Protein AF-0000000072286051 (afdb_homodimer)

pLDDT: mean 78.51, std 32.75, range [14.85, 98.94]

InterPro domains:
  IPR008397 Alginate lyase domain [PF05426] (47-313)
  IPR008929 Chondroitin AC/alginate lyase [G3DSA:1.50.10.100] (29-354)
  IPR008929 Chondroitin AC/alginate lyase [SSF48230] (30-370)

Solvent-accessible surface area (backbone atoms only — not comparable to full-atom values): 57681 Å² total; per-residue (Å²): 140,83,82,79,79,79,77,78,75,76,77,75,75,75,76,73,75,73,71,74,70,69,73,70,83,73,71,53,82,46,21,40,88,53,38,62,69,41,47,55,51,41,46,56,36,46,76,67,61,32,78,47,33,37,61,32,46,53,52,50,60,67,40,71,48,32,40,58,82,52,75,65,57,60,47,46,62,40,22,75,59,66,49,95,95,38,73,49,44,39,63,39,54,42,51,41,30,34,17,22,31,42,13,16,50,46,18,70,62,70,64,45,60,60,22,37,52,32,20,39,51,34,48,29,42,33,21,72,38,42,67,46,60,47,94,52,75,62,38,46,46,48,32,6,33,47,34,27,42,42,39,48,18,48,39,57,36,49,82,39,62,72,29,50,71,48,31,44,59,41,28,50,55,29,38,49,70,35,34,48,46,46,30,51,40,52,75,66,43,66,46,80,79,28,81,44,58,40,62,55,61,33,48,52,43,32,23,18,35,31,17,41,28,39,46,11,53,71,66,67,31,64,68,42,30,50,48,28,54,48,34,37,65,55,33,62,27,23,35,5,46,51,45,29,37,53,34,44,42,53,39,74,95,75,56,49,78,27,16,41,47,59,45,36,38,73,21,31,49,63,36,51,46,34,53,35,34,51,48,50,41,25,39,27,33,33,49,61,63,39,64,55,54,62,40,54,69,21,42,62,54,26,22,43,36,40,52,27,36,39,42,70,77,40,84,68,80,59,77,66,46,55,62,86,81,56,76,31,73,50,67,34,67,47,51,57,56,60,76,72,57,41,35,42,44,52,29,35,47,40,46,51,47,66,58,44,94,46,68,36,35,44,54,39,25,54,52,44,22,54,73,57,72,64,30,30,47,28,33,76,65,80,54,79,62,70,83,42,45,56,52,62,46,30,23,30,43,61,34,58,69,55,83,87,44,33,64,64,68,55,54,54,61,71,75,72,75,71,72,69,70,74,68,69,72,68,74,72,76,70,76,67,78,70,80,70,82,78,78,82,70,81,73,87,80,82,88,76,85,78,82,83,83,90,78,86,70,83,79,78,80,72,80,86,88,88,75,88,72,79,77,77,72,74,77,68,77,63,78,71,77,75,76,78,69,79,74,80,78,82,78,80,82,78,78,81,86,73,91,71,90,85,92,85,90,93,75,90,91,89,92,137,134,83,81,80,79,78,79,78,77,77,77,75,75,76,76,73,75,73,73,74,68,69,74,71,83,72,72,50,80,45,21,40,86,52,39,62,68,40,46,54,51,39,46,55,36,47,76,67,62,32,78,45,34,35,60,33,46,52,51,52,60,66,40,71,48,35,39,57,82,54,74,65,58,62,45,46,61,39,22,74,60,64,48,94,97,38,76,50,45,39,62,40,55,41,50,41,31,35,18,21,31,42,13,14,50,45,19,71,62,70,63,46,59,57,21,36,52,32,21,39,51,35,50,30,42,35,20,72,40,42,65,47,60,46,94,53,76,63,38,46,47,50,33,6,33,48,33,26,41,41,39,49,19,47,39,56,36,49,81,40,60,75,30,49,73,48,31,46,58,42,26,49,54,30,38,48,72,36,34,48,47,47,31,52,40,53,76,66,44,66,44,80,79,28,81,43,58,40,63,55,61,33,48,50,44,32,23,19,36,31,18,41,27,37,46,11,54,73,66,66,31,64,68,41,32,48,48,29,54,48,34,38,65,55,34,64,28,22,34,6,48,48,45,28,37,53,33,43,44,53,39,73,97,75,57,49,76,28,16,41,47,60,43,36,40,73,20,31,50,63,37,49,46,35,54,35,34,50,48,52,41,25,39,28,34,34,50,61,62,39,64,54,55,62,40,54,69,21,43,63,52,26,22,42,36,39,52,26,36,41,41,69,76,41,85,67,80,59,77,66,45,56,62,87,80,56,76,33,73,49,68,33,68,48,52,56,56,61,73,72,58,42,35,42,44,54,30,35,46,40,46,52,48,67,56,43,95,45,68,36,35,44,52,40,25,53,50,44,20,54,73,56,71,65,31,29,48,28,34,76,66,80,54,79,63,70,83,42,44,56,54,61,48,30,23,30,44,62,34,58,68,55,82,89,43,33,64,65,68,52,55,52,62,69,73,72,73,69,72,68,68,73,68,70,73,70,74,72,76,72,78,67,78,68,80,66,80,75,74,80,68,83,76,83,86,82,85,74,80,73,80,73,86,74,86,73,88,74,88,68,84,75,82,79,87,87,78,85,77,82,78,78,73,74,77,70,79,65,78,70,74,74,75,73,73,79,72,81,80,82,81,76,81,80,76,82,86,73,86,82,78,85,89,91,87,86,89,78,85,79,90,130

Sequence (1024 aa):
MSQLIRIKMARTLLFQLFLFVNSTFAFVHPGLLVSETDITRIKSKLTQKLDPWQSSWDKLTSISYGQSNYTNNAVARVYRDAATDITANAELLWHDAAAAFALGLRWKIEGDAQYAEAAAAILTAWGEKLEDFDDVDDQYLTTGLQGHELVNAAELIRDYAPFAESGLTTFNAMFERTFLAKNLYFLNHSAGSEHNVKHFFANWELCNMASVMAFGVLTDNSTLFDYAVNYFKTGSGNGGINNCISNLVNEPETGKIMGQPQEAGRDQGHTGLDFQMLGVLAQQAWNQGEDLYGYNNSKILLGAEYYARYNLNNDVPFEPYTNGIVSYTTVSDDSRGAYRPTWELLYAHYGQIKGVDAPWTKEYMNYTVTTMGGFEGGAGSWGEGSGHYDGLGWGSLLYHLDPEDIATAGNNSLSTSNSTSSFTSTTIASMSTSTSVPSSTAVVAASSSITSKEAIATTLSVASSASTLQTVVIPTTSVIESASPSLTSAAVVSTPTATEDEEEDDECFEMEMSQLIRIKMARTLLFQLFLFVNSTFAFVHPGLLVSETDITRIKSKLTQKLDPWQSSWDKLTSISYGQSNYTNNAVARVYRDAATDITANAELLWHDAAAAFALGLRWKIEGDAQYAEAAAAILTAWGEKLEDFDDVDDQYLTTGLQGHELVNAAELIRDYAPFAESGLTTFNAMFERTFLAKNLYFLNHSAGSEHNVKHFFANWELCNMASVMAFGVLTDNSTLFDYAVNYFKTGSGNGGINNCISNLVNEPETGKIMGQPQEAGRDQGHTGLDFQMLGVLAQQAWNQGEDLYGYNNSKILLGAEYYARYNLNNDVPFEPYTNGIVSYTTVSDDSRGAYRPTWELLYAHYGQIKGVDAPWTKEYMNYTVTTMGGFEGGAGSWGEGSGHYDGLGWGSLLYHLDPEDIATAGNNSLSTSNSTSSFTSTTIASMSTSTSVPSSTAVVAASSSITSKEAIATTLSVASSASTLQTVVIPTTSVIESASPSLTSAAVVSTPTATEDEEEDDECFEME

Nearest PDB structures (foldseek):
  6jpn-assembly1_A  TM=7.199E-01  e=3.280E-05  Defluviitalea phaphyphila
  6jph-assembly1_A  TM=6.864E-01  e=2.244E-05  Defluviitalea phaphyphila
  8khv-assembly1_A  TM=7.533E-01  e=1.603E-03  Spirosoma fluviale
  8khw-assembly1_A  TM=6.460E-01  e=3.113E-03  Bacteroides intestinalis
  3a0o-assembly1_A  TM=5.935E-01  e=3.946E-03  Agrobacterium fabrum str. C58

Secondary structure (DSSP, 8-state):
-------------------------PPPSSBSS-BHHHHHHHHHHHHTT-TTHHHHHHHHHHSGGG-TT------SEE-SS-BTTB---HHHHHHHHHHHHHHHHHHHHH--HHHHHHHHHHHHHHHHH--EE-SSTHHHHHHHHHHHHHHHHHHHTTT-HHIIIIIHHHHHHHHIIIIIHHHHHHHTT-SGGGGSTT-S-HHHHHHHHHHHHHHHHHTT-HHHHHHHHHHHHH-SSTTSHHHHEEEEEEPTTT--EEEEETTTTT-HHHHHHHHHHHHHHHHHHHTTT--TTTHHHHHHHHHHHHHHHHHTT-------EE-SS-EESS---TTTT---TTHHHHHIIIIIIS----HHHHHHHHHHHHHTTSS--BTTSS--SGGGGSS-B-HHHHT---GGGHHHHH------------------------------------------------------------------------------------------------------/-------------------------PPPSSBSS-BHHHHHHHHHHHHTT-TTHHHHHHHHHHSGGG-TT------SEE-SS-BTTB---HHHHHHHHHHHHHHHHHHHHH--HHHHHHHHHHHHHHHHH--EE-SSTHHHHHHHHHHHHHHHHHHHTTT-HHIIIIIHHHHHHHHIIIIIHHHHHHHTT-SGGGGSTT-S-HHHHHHHHHHHHHHHHHTT-HHHHHHHHHHHHH-SSTTSHHHHEEEEEEPTTT--EEEEETTTTT-HHHHHHHHHHHHHHHHHHHTTT--TTTHHHHHHHHHHHHHHHHHTT-------EE-SS-EESS---TTTT---TTHHHHHIIIIIIS----HHHHHHHHHHHHHTTSS--BTTSS--SGGGGSS-B-HHHHT---GGGHHHHH------------------------------------------------------------------------------------------------------

Structure (mmCIF, N/CA/C/O backbone):
data_AF-0000000072286051-model_v1
#
loop_
_entity.id
_entity.type
_entity.pdbx_description
1 polymer 'Alginate lyase domain-containing protein'
#
loop_
_atom_site.group_PDB
_atom_site.id
_atom_site.type_symbol
_atom_site.label_atom_id
_atom_site.label_alt_id
_atom_site.label_comp_id
_atom_site.label_asym_id
_atom_site.label_entity_id
_atom_site.label_seq_id
_atom_site.pdbx_PDB_ins_code
_atom_site.Cartn_x
_atom_site.Cartn_y
_atom_site.Cartn_z
_atom_site.occupancy
_atom_site.B_iso_or_equiv
_atom_site.auth_seq_id
_atom_site.auth_comp_id
_atom_site.auth_asym_id
_atom_site.auth_atom_id
_atom_site.pdbx_PDB_model_num
ATOM 1 N N . MET A 1 1 ? 83 10.578 1.457 1 25.84 1 MET A N 1
ATOM 2 C CA . MET A 1 1 ? 82.5 10.406 0.08 1 25.84 1 MET A CA 1
ATOM 3 C C . MET A 1 1 ? 81.5 9.297 -0.014 1 25.84 1 MET A C 1
ATOM 5 O O . MET A 1 1 ? 81.75 8.219 -0.532 1 25.84 1 MET A O 1
ATOM 9 N N . SER A 1 2 ? 80.625 9.141 1.033 1 29.36 2 SER A N 1
ATOM 10 C CA . SER A 1 2 ? 79.562 8.148 1.364 1 29.36 2 SER A CA 1
ATOM 11 C C . SER A 1 2 ? 78.438 8.211 0.38 1 29.36 2 SER A C 1
ATOM 13 O O . SER A 1 2 ? 77.812 9.273 0.148 1 29.36 2 SER A O 1
ATOM 15 N N . GLN A 1 3 ? 78.438 7.305 -0.641 1 28.5 3 GLN A N 1
ATOM 16 C CA . GLN A 1 3 ? 77.562 7.086 -1.814 1 28.5 3 GLN A CA 1
ATOM 17 C C . GLN A 1 3 ? 76.125 6.758 -1.41 1 28.5 3 GLN A C 1
ATOM 19 O O . GLN A 1 3 ? 75.875 5.758 -0.732 1 28.5 3 GLN A O 1
ATOM 24 N N . LEU A 1 4 ? 75.25 7.723 -1.195 1 28.91 4 LEU A N 1
ATOM 25 C CA . LEU A 1 4 ? 73.875 7.715 -0.861 1 28.91 4 LEU A CA 1
ATOM 26 C C . LEU A 1 4 ? 73.062 7.008 -1.943 1 28.91 4 LEU A C 1
ATOM 28 O O . LEU A 1 4 ? 73 7.469 -3.086 1 28.91 4 LEU A O 1
ATOM 32 N N . ILE A 1 5 ? 73 5.656 -1.946 1 25.2 5 ILE A N 1
ATOM 33 C CA . ILE A 1 5 ? 72.312 4.848 -2.916 1 25.2 5 ILE A CA 1
ATOM 34 C C . ILE A 1 5 ? 70.812 5.109 -2.781 1 25.2 5 ILE A C 1
ATOM 36 O O . ILE A 1 5 ? 70.188 4.941 -1.703 1 25.2 5 ILE A O 1
ATOM 40 N N . ARG A 1 6 ? 70.188 6.027 -3.562 1 28.42 6 ARG A N 1
ATOM 41 C CA . ARG A 1 6 ? 68.812 6.379 -3.742 1 28.42 6 ARG A CA 1
ATOM 42 C C . ARG A 1 6 ? 68 5.168 -4.172 1 28.42 6 ARG A C 1
ATOM 44 O O . ARG A 1 6 ? 68.188 4.605 -5.246 1 28.42 6 ARG A O 1
ATOM 51 N N . ILE A 1 7 ? 67.562 4.316 -3.229 1 25.45 7 ILE A N 1
ATOM 52 C CA . ILE A 1 7 ? 66.812 3.131 -3.516 1 25.45 7 ILE A CA 1
ATOM 53 C C . ILE A 1 7 ? 65.438 3.549 -4.09 1 25.45 7 ILE A C 1
ATOM 55 O O . ILE A 1 7 ? 64.688 4.32 -3.469 1 25.45 7 ILE A O 1
ATOM 59 N N . LYS A 1 8 ? 65.312 3.598 -5.449 1 29.3 8 LYS A N 1
ATOM 60 C CA . LYS A 1 8 ? 64.062 3.777 -6.25 1 29.3 8 LYS A CA 1
ATOM 61 C C . LYS A 1 8 ? 63.031 2.756 -5.871 1 29.3 8 LYS A C 1
ATOM 63 O O . LYS A 1 8 ? 63.219 1.552 -6.059 1 29.3 8 LYS A O 1
ATOM 68 N N . MET A 1 9 ? 62.344 2.961 -4.762 1 26.11 9 MET A N 1
ATOM 69 C CA . MET A 1 9 ? 61.25 2.066 -4.418 1 26.11 9 MET A CA 1
ATOM 70 C C . MET A 1 9 ? 60.156 2.076 -5.508 1 26.11 9 MET A C 1
ATOM 72 O O . MET A 1 9 ? 59.656 3.137 -5.879 1 26.11 9 MET A O 1
ATOM 76 N N . ALA A 1 10 ? 60.312 1.253 -6.555 1 30.69 10 ALA A N 1
ATOM 77 C CA . ALA A 1 10 ? 59.281 1.012 -7.578 1 30.69 10 ALA A CA 1
ATOM 78 C C . ALA A 1 10 ? 57.938 0.669 -6.945 1 30.69 10 ALA A C 1
ATOM 80 O O . ALA A 1 10 ? 57.844 -0.286 -6.172 1 30.69 10 ALA A O 1
ATOM 81 N N . ARG A 1 11 ? 57.125 1.676 -6.652 1 28.94 11 ARG A N 1
ATOM 82 C CA . ARG A 1 11 ? 55.719 1.468 -6.246 1 28.94 11 ARG A CA 1
ATOM 83 C C . ARG A 1 11 ? 54.969 0.626 -7.273 1 28.94 11 ARG A C 1
ATOM 85 O O . ARG A 1 11 ? 54.875 1.015 -8.438 1 28.94 11 ARG A O 1
ATOM 92 N N . THR A 1 12 ? 55.125 -0.718 -7.215 1 31.31 12 THR A N 1
ATOM 93 C CA . THR A 1 12 ? 54.281 -1.605 -8.008 1 31.31 12 THR A CA 1
ATOM 94 C C . THR A 1 12 ? 52.812 -1.279 -7.809 1 31.31 12 THR A C 1
ATOM 96 O O . THR A 1 12 ? 52.312 -1.352 -6.691 1 31.31 12 THR A O 1
ATOM 99 N N . LEU A 1 13 ? 52.312 -0.365 -8.594 1 34 13 LEU A N 1
ATOM 100 C CA . LEU A 1 13 ? 50.875 -0.163 -8.656 1 34 13 LEU A CA 1
ATOM 101 C C . LEU A 1 13 ? 50.156 -1.464 -9.008 1 34 13 LEU A C 1
ATOM 103 O O . LEU A 1 13 ? 50.344 -2.014 -10.094 1 34 13 LEU A O 1
ATOM 107 N N . LEU A 1 14 ? 49.906 -2.264 -8.008 1 33.84 14 LEU A N 1
ATOM 108 C CA . LEU A 1 14 ? 49.031 -3.412 -8.211 1 33.84 14 LEU A CA 1
ATOM 109 C C . LEU A 1 14 ? 47.688 -2.971 -8.734 1 33.84 14 LEU A C 1
ATOM 111 O O . LEU A 1 14 ? 46.938 -2.244 -8.055 1 33.84 14 LEU A O 1
ATOM 115 N N . PHE A 1 15 ? 47.594 -2.768 -10.008 1 36.75 15 PHE A N 1
ATOM 116 C CA . PHE A 1 15 ? 46.281 -2.639 -10.602 1 36.75 15 PHE A CA 1
ATOM 117 C C . PHE A 1 15 ? 45.406 -3.842 -10.258 1 36.75 15 PHE A C 1
ATOM 119 O O . PHE A 1 15 ? 45.656 -4.957 -10.719 1 36.75 15 PHE A O 1
ATOM 126 N N . GLN A 1 16 ? 44.781 -3.795 -9.125 1 33.91 16 GLN A N 1
ATOM 127 C CA . GLN A 1 16 ? 43.719 -4.781 -8.883 1 33.91 16 GLN A CA 1
ATOM 128 C C . GLN A 1 16 ? 42.625 -4.684 -9.938 1 33.91 16 GLN A C 1
ATOM 130 O O . GLN A 1 16 ? 41.938 -3.662 -10.031 1 33.91 16 GLN A O 1
ATOM 135 N N . LEU A 1 17 ? 42.812 -5.34 -10.984 1 34.69 17 LEU A N 1
ATOM 136 C CA . LEU A 1 17 ? 41.688 -5.566 -11.883 1 34.69 17 LEU A CA 1
ATOM 137 C C . LEU A 1 17 ? 40.438 -6.004 -11.102 1 34.69 17 LEU A C 1
ATOM 139 O O . LEU A 1 17 ? 40.438 -7.082 -10.5 1 34.69 17 LEU A O 1
ATOM 143 N N . PHE A 1 18 ? 39.656 -5.059 -10.68 1 36.88 18 PHE A N 1
ATOM 144 C CA . PHE A 1 18 ? 38.312 -5.422 -10.25 1 36.88 18 PHE A CA 1
ATOM 145 C C . PHE A 1 18 ? 37.594 -6.199 -11.336 1 36.88 18 PHE A C 1
ATOM 147 O O . PHE A 1 18 ? 37.281 -5.648 -12.391 1 36.88 18 PHE A O 1
ATOM 154 N N . LEU A 1 19 ? 37.875 -7.387 -11.438 1 34.62 19 LEU A N 1
ATOM 155 C CA . LEU A 1 19 ? 36.938 -8.227 -12.164 1 34.62 19 LEU A CA 1
ATOM 156 C C . LEU A 1 19 ? 35.5 -7.926 -11.742 1 34.62 19 LEU A C 1
ATOM 158 O O . LEU A 1 19 ? 35.094 -8.188 -10.602 1 34.62 19 LEU A O 1
ATOM 162 N N . PHE A 1 20 ? 34.906 -6.898 -12.328 1 37.69 20 PHE A N 1
ATOM 163 C CA . PHE A 1 20 ? 33.438 -6.895 -12.289 1 37.69 20 PHE A CA 1
ATOM 164 C C . PHE A 1 20 ? 32.906 -8.281 -12.586 1 37.69 20 PHE A C 1
ATOM 166 O O . PHE A 1 20 ? 32.906 -8.734 -13.734 1 37.69 20 PHE A O 1
ATOM 173 N N . VAL A 1 21 ? 33.031 -9.094 -11.648 1 35.81 21 VAL A N 1
ATOM 174 C CA . VAL A 1 21 ? 32.188 -10.273 -11.789 1 35.81 21 VAL A CA 1
ATOM 175 C C . VAL A 1 21 ? 30.75 -9.844 -12.094 1 35.81 21 VAL A C 1
ATOM 177 O O . VAL A 1 21 ? 30.078 -9.25 -11.242 1 35.81 21 VAL A O 1
ATOM 180 N N . ASN A 1 22 ? 30.516 -9.305 -13.25 1 36.91 22 ASN A N 1
ATOM 181 C CA . ASN A 1 22 ? 29.125 -9.383 -13.664 1 36.91 22 ASN A CA 1
ATOM 182 C C . ASN A 1 22 ? 28.469 -10.688 -13.203 1 36.91 22 ASN A C 1
ATOM 184 O O . ASN A 1 22 ? 28.719 -11.75 -13.773 1 36.91 22 ASN A O 1
ATOM 188 N N . SER A 1 23 ? 28.312 -10.914 -11.977 1 41.03 23 SER A N 1
ATOM 189 C CA . SER A 1 23 ? 27.516 -12.062 -11.578 1 41.03 23 SER A CA 1
ATOM 190 C C . SER A 1 23 ? 26.328 -12.25 -12.5 1 41.03 23 SER A C 1
ATOM 192 O O . SER A 1 23 ? 25.359 -11.484 -12.445 1 41.03 23 SER A O 1
ATOM 194 N N . THR A 1 24 ? 26.516 -12.5 -13.727 1 48.5 24 THR A N 1
ATOM 195 C CA . THR A 1 24 ? 25.438 -12.914 -14.609 1 48.5 24 THR A CA 1
ATOM 196 C C . THR A 1 24 ? 24.484 -13.859 -13.891 1 48.5 24 THR A C 1
ATOM 198 O O . THR A 1 24 ? 24.875 -14.953 -13.484 1 48.5 24 THR A O 1
ATOM 201 N N . PHE A 1 25 ? 23.531 -13.367 -13.273 1 60.41 25 PHE A N 1
ATOM 202 C CA . PHE A 1 25 ? 22.453 -14.164 -12.695 1 60.41 25 PHE A CA 1
ATOM 203 C C . PHE A 1 25 ? 21.891 -15.141 -13.727 1 60.41 25 PHE A C 1
ATOM 205 O O . PHE A 1 25 ? 21.406 -14.727 -14.781 1 60.41 25 PHE A O 1
ATOM 212 N N . ALA A 1 26 ? 22.359 -16.406 -13.766 1 85.31 26 ALA A N 1
ATOM 213 C CA . ALA A 1 26 ? 21.781 -17.406 -14.656 1 85.31 26 ALA A CA 1
ATOM 214 C C . ALA A 1 26 ? 20.562 -18.047 -14.023 1 85.31 26 ALA A C 1
ATOM 216 O O . ALA A 1 26 ? 20.594 -18.484 -12.867 1 85.31 26 ALA A O 1
ATOM 217 N N . PHE A 1 27 ? 19.406 -18.016 -14.758 1 95.94 27 PHE A N 1
ATOM 218 C CA . PHE A 1 27 ? 18.172 -18.641 -14.289 1 95.94 27 PHE A CA 1
ATOM 219 C C . PHE A 1 27 ? 18.328 -20.156 -14.18 1 95.94 27 PHE A C 1
ATOM 221 O O . PHE A 1 27 ? 19.078 -20.766 -14.945 1 95.94 27 PHE A O 1
ATOM 228 N N . VAL A 1 28 ? 17.703 -20.688 -13.188 1 96.25 28 VAL A N 1
ATOM 229 C CA . VAL A 1 28 ? 17.656 -22.141 -12.969 1 96.25 28 VAL A CA 1
ATOM 230 C C . VAL A 1 28 ? 16.516 -22.75 -13.773 1 96.25 28 VAL A C 1
ATOM 232 O O . VAL A 1 28 ? 15.406 -22.203 -13.805 1 96.25 28 VAL A O 1
ATOM 235 N N . HIS A 1 29 ? 16.844 -23.875 -14.461 1 97.06 29 HIS A N 1
ATOM 236 C CA . HIS A 1 29 ? 15.836 -24.594 -15.242 1 97.06 29 HIS A CA 1
ATOM 237 C C . HIS A 1 29 ? 15.852 -26.078 -14.938 1 97.06 29 HIS A C 1
ATOM 239 O O . HIS A 1 29 ? 16.922 -26.703 -14.898 1 97.06 29 HIS A O 1
ATOM 245 N N . PRO A 1 30 ? 14.727 -26.781 -14.852 1 97.31 30 PRO A N 1
ATOM 246 C CA . PRO A 1 30 ? 13.461 -26.094 -14.586 1 97.31 30 PRO A CA 1
ATOM 247 C C . PRO A 1 30 ? 13.461 -25.328 -13.273 1 97.31 30 PRO A C 1
ATOM 249 O O . PRO A 1 30 ? 14.102 -25.75 -12.305 1 97.31 30 PRO A O 1
ATOM 252 N N . GLY A 1 31 ? 12.805 -24.188 -13.203 1 97.69 31 GLY A N 1
ATOM 253 C CA . GLY A 1 31 ? 12.906 -23.375 -12 1 97.69 31 GLY A CA 1
ATOM 254 C C . GLY A 1 31 ? 11.734 -22.422 -11.828 1 97.69 31 GLY A C 1
ATOM 255 O O . GLY A 1 31 ? 11.898 -21.312 -11.305 1 97.69 31 GLY A O 1
ATOM 256 N N . LEU A 1 32 ? 10.547 -22.766 -12.344 1 98.56 32 LEU A N 1
ATOM 257 C CA . LEU A 1 32 ? 9.336 -22 -12.086 1 98.56 32 LEU A CA 1
ATOM 258 C C . LEU A 1 32 ? 8.531 -22.609 -10.945 1 98.56 32 LEU A C 1
ATOM 260 O O . LEU A 1 32 ? 9.016 -22.672 -9.812 1 98.56 32 LEU A O 1
ATOM 264 N N . LEU A 1 33 ? 7.371 -23.188 -11.148 1 98.81 33 LEU A N 1
ATOM 265 C CA . LEU A 1 33 ? 6.602 -23.812 -10.07 1 98.81 33 LEU A CA 1
ATOM 266 C C . LEU A 1 33 ? 7.242 -25.109 -9.617 1 98.81 33 LEU A C 1
ATOM 268 O O . LEU A 1 33 ? 7.066 -25.531 -8.469 1 98.81 33 LEU A O 1
ATOM 272 N N . VAL A 1 34 ? 8.016 -25.703 -10.523 1 98.56 34 VAL A N 1
ATOM 273 C CA . VAL A 1 34 ? 8.617 -27 -10.273 1 98.56 34 VAL A CA 1
ATOM 274 C C . VAL A 1 34 ? 10.133 -26.922 -10.453 1 98.56 34 VAL A C 1
ATOM 276 O O . VAL A 1 34 ? 10.609 -26.359 -11.445 1 98.56 34 VAL A O 1
ATOM 279 N N . SER A 1 35 ? 10.852 -27.406 -9.539 1 97.31 35 SER A N 1
ATOM 280 C CA . SER A 1 35 ? 12.312 -27.469 -9.609 1 97.31 35 SER A CA 1
ATOM 281 C C . SER A 1 35 ? 12.797 -28.906 -9.734 1 97.31 35 SER A C 1
ATOM 283 O O . SER A 1 35 ? 12.016 -29.844 -9.562 1 97.31 35 SER A O 1
ATOM 285 N N . GLU A 1 36 ? 14.109 -29.062 -10.016 1 96.69 36 GLU A N 1
ATOM 286 C CA . GLU A 1 36 ? 14.703 -30.391 -10.055 1 96.69 36 GLU A CA 1
ATOM 287 C C . GLU A 1 36 ? 14.648 -31.062 -8.688 1 96.69 36 GLU A C 1
ATOM 289 O O . GLU A 1 36 ? 14.508 -32.281 -8.594 1 96.69 36 GLU A O 1
ATOM 294 N N . THR A 1 37 ? 14.711 -30.25 -7.648 1 96.25 37 THR A N 1
ATOM 295 C CA . THR A 1 37 ? 14.602 -30.766 -6.289 1 96.25 37 THR A CA 1
ATOM 296 C C . THR A 1 37 ? 13.227 -31.391 -6.062 1 96.25 37 THR A C 1
ATOM 298 O O . THR A 1 37 ? 13.117 -32.438 -5.43 1 96.25 37 THR A O 1
ATOM 301 N N . ASP A 1 38 ? 12.242 -30.812 -6.582 1 97.75 38 ASP A N 1
ATOM 302 C CA . ASP A 1 38 ? 10.891 -31.359 -6.484 1 97.75 38 ASP A CA 1
ATOM 303 C C . ASP A 1 38 ? 10.766 -32.688 -7.23 1 97.75 38 ASP A C 1
ATOM 305 O O . ASP A 1 38 ? 10.195 -33.656 -6.711 1 97.75 38 ASP A O 1
ATOM 309 N N . ILE A 1 39 ? 11.289 -32.719 -8.43 1 98.38 39 ILE A N 1
ATOM 310 C CA . ILE A 1 39 ? 11.203 -33.906 -9.266 1 98.38 39 ILE A CA 1
ATOM 311 C C . ILE A 1 39 ? 11.914 -35.062 -8.586 1 98.38 39 ILE A C 1
ATOM 313 O O . ILE A 1 39 ? 11.398 -36.188 -8.555 1 98.38 39 ILE A O 1
ATOM 317 N N . THR A 1 40 ? 13.086 -34.75 -8.07 1 97.88 40 THR A N 1
ATOM 318 C CA . THR A 1 40 ? 13.859 -35.781 -7.379 1 97.88 40 THR A CA 1
ATOM 319 C C . THR A 1 40 ? 13.094 -36.312 -6.176 1 97.88 40 THR A C 1
ATOM 321 O O . THR A 1 40 ? 13.039 -37.531 -5.969 1 97.88 40 THR A O 1
ATOM 324 N N . ARG A 1 41 ? 12.484 -35.438 -5.406 1 98.12 41 ARG A N 1
ATOM 325 C CA . ARG A 1 41 ? 11.688 -35.844 -4.254 1 98.12 41 ARG A CA 1
ATOM 326 C C . ARG A 1 41 ? 10.5 -36.719 -4.68 1 98.12 41 ARG A C 1
ATOM 328 O O . ARG A 1 41 ? 10.258 -37.781 -4.102 1 98.12 41 ARG A O 1
ATOM 335 N N . ILE A 1 42 ? 9.805 -36.344 -5.691 1 98.62 42 ILE A N 1
ATOM 336 C CA . ILE A 1 42 ? 8.609 -37.031 -6.164 1 98.62 42 ILE A CA 1
ATOM 337 C C . ILE A 1 42 ? 8.977 -38.438 -6.613 1 98.62 42 ILE A C 1
ATOM 339 O O . ILE A 1 42 ? 8.305 -39.406 -6.25 1 98.62 42 ILE A O 1
ATOM 343 N N . LYS A 1 43 ? 10.055 -38.562 -7.398 1 98.56 43 LYS A N 1
ATOM 344 C CA . LYS A 1 43 ? 10.5 -39.875 -7.867 1 98.56 43 LYS A CA 1
ATOM 345 C C . LYS A 1 43 ? 10.797 -40.812 -6.699 1 98.56 43 LYS A C 1
ATOM 347 O O . LYS A 1 43 ? 10.414 -42 -6.719 1 98.56 43 LYS A O 1
ATOM 352 N N . SER A 1 44 ? 11.5 -40.25 -5.738 1 98.31 44 SER A N 1
ATOM 353 C CA . SER A 1 44 ? 11.82 -41.031 -4.555 1 98.31 44 SER A CA 1
ATOM 354 C C . SER A 1 44 ? 10.555 -41.5 -3.834 1 98.31 44 SER A C 1
ATOM 356 O O . SER A 1 44 ? 10.445 -42.656 -3.445 1 98.31 44 SER A O 1
ATOM 358 N N . LYS A 1 45 ? 9.555 -40.625 -3.676 1 98.69 45 LYS A N 1
ATOM 359 C CA . LYS A 1 45 ? 8.32 -40.938 -2.955 1 98.69 45 LYS A CA 1
ATOM 360 C C . LYS A 1 45 ? 7.473 -41.938 -3.721 1 98.69 45 LYS A C 1
ATOM 362 O O . LYS A 1 45 ? 6.848 -42.812 -3.121 1 98.69 45 LYS A O 1
ATOM 367 N N . LEU A 1 46 ? 7.434 -41.844 -5 1 98.69 46 LEU A N 1
ATOM 368 C CA . LEU A 1 46 ? 6.652 -42.75 -5.82 1 98.69 46 LEU A CA 1
ATOM 369 C C . LEU A 1 46 ? 7.289 -44.156 -5.848 1 98.69 46 LEU A C 1
ATOM 371 O O . LEU A 1 46 ? 6.586 -45.156 -5.895 1 98.69 46 LEU A O 1
ATOM 375 N N . THR A 1 47 ? 8.664 -44.219 -5.902 1 98.38 47 THR A N 1
ATOM 376 C CA . THR A 1 47 ? 9.367 -45.469 -5.828 1 98.38 47 THR A CA 1
ATOM 377 C C . THR A 1 47 ? 8.984 -46.25 -4.555 1 98.38 47 THR A C 1
ATOM 379 O O . THR A 1 47 ? 8.867 -47.469 -4.566 1 98.38 47 THR A O 1
ATOM 382 N N . GLN A 1 48 ? 8.758 -45.438 -3.531 1 98 48 GLN A N 1
ATOM 383 C CA . GLN A 1 48 ? 8.414 -46.031 -2.238 1 98 48 GLN A CA 1
ATOM 384 C C . GLN A 1 48 ? 6.898 -46.156 -2.086 1 98 48 GLN A C 1
ATOM 386 O O . GLN A 1 48 ? 6.414 -46.625 -1.05 1 98 48 GLN A O 1
ATOM 391 N N . LYS A 1 49 ? 6.141 -45.719 -3.072 1 98.12 49 LYS A N 1
ATOM 392 C CA . LYS A 1 49 ? 4.684 -45.812 -3.104 1 98.12 49 LYS A CA 1
ATOM 393 C C . LYS A 1 49 ? 4.066 -45.094 -1.898 1 98.12 49 LYS A C 1
ATOM 395 O O . LYS A 1 49 ? 3.182 -45.656 -1.237 1 98.12 49 LYS A O 1
ATOM 400 N N . LEU A 1 50 ? 4.562 -43.969 -1.599 1 98.31 50 LEU A N 1
ATOM 401 C CA . LEU A 1 50 ? 4.117 -43.219 -0.42 1 98.31 50 LEU A CA 1
ATOM 402 C C . LEU A 1 50 ? 2.969 -42.281 -0.768 1 98.31 50 LEU A C 1
ATOM 404 O O . LEU A 1 50 ? 2.975 -41.656 -1.828 1 98.31 50 LEU A O 1
ATOM 408 N N . ASP A 1 51 ? 2.059 -42.188 0.132 1 97.75 51 ASP A N 1
ATOM 409 C CA . ASP A 1 51 ? 1.015 -41.188 0.052 1 97.75 51 ASP A CA 1
ATOM 410 C C . ASP A 1 51 ? 1.42 -39.906 0.803 1 97.75 51 ASP A C 1
ATOM 412 O O . ASP A 1 51 ? 2.123 -39.969 1.812 1 97.75 51 ASP A O 1
ATOM 416 N N . PRO A 1 52 ? 0.957 -38.719 0.351 1 98.12 52 PRO A N 1
ATOM 417 C CA . PRO A 1 52 ? -0.098 -38.531 -0.647 1 98.12 52 PRO A CA 1
ATOM 418 C C . PRO A 1 52 ? 0.444 -38.438 -2.072 1 98.12 52 PRO A C 1
ATOM 420 O O . PRO A 1 52 ? -0.319 -38.219 -3.018 1 98.12 52 PRO A O 1
ATOM 423 N N . TRP A 1 53 ? 1.724 -38.625 -2.305 1 98.62 53 TRP A N 1
ATOM 424 C CA . TRP A 1 53 ? 2.332 -38.531 -3.627 1 98.62 53 TRP A CA 1
ATOM 425 C C . TRP A 1 53 ? 1.721 -39.562 -4.582 1 98.62 53 TRP A C 1
ATOM 427 O O . TRP A 1 53 ? 1.351 -39.219 -5.707 1 98.62 53 TRP A O 1
ATOM 437 N N . GLN A 1 54 ? 1.577 -40.812 -4.094 1 98.62 54 GLN A N 1
ATOM 438 C CA . GLN A 1 54 ? 1.065 -41.875 -4.949 1 98.62 54 GLN A CA 1
ATOM 439 C C . GLN A 1 54 ? -0.373 -41.594 -5.375 1 98.62 54 GLN A C 1
ATOM 441 O O . GLN A 1 54 ? -0.718 -41.75 -6.551 1 98.62 54 GLN A O 1
ATOM 446 N N . SER A 1 55 ? -1.204 -41.188 -4.434 1 98.38 55 SER A N 1
ATOM 447 C CA . SER A 1 55 ? -2.604 -40.906 -4.754 1 98.38 55 SER A CA 1
ATOM 448 C C . SER A 1 55 ? -2.736 -39.75 -5.746 1 98.38 55 SER A C 1
ATOM 450 O O . SER A 1 55 ? -3.545 -39.844 -6.676 1 98.38 55 SER A O 1
ATOM 452 N N . SER A 1 56 ? -2.006 -38.719 -5.5 1 98.5 56 SER A N 1
ATOM 453 C CA . SER A 1 56 ? -2.016 -37.562 -6.402 1 98.5 56 SER A CA 1
ATOM 454 C C . SER A 1 56 ? -1.509 -37.938 -7.789 1 98.5 56 SER A C 1
ATOM 456 O O . SER A 1 56 ? -2.092 -37.562 -8.805 1 98.5 56 SER A O 1
ATOM 458 N N . TRP A 1 57 ? -0.452 -38.75 -7.828 1 98.69 57 TRP A N 1
ATOM 459 C CA . TRP A 1 57 ? 0.12 -39.219 -9.078 1 98.69 57 TRP A CA 1
ATOM 460 C C . TRP A 1 57 ? -0.872 -40.125 -9.828 1 98.69 57 TRP A C 1
ATOM 462 O O . TRP A 1 57 ? -1.042 -39.969 -11.039 1 98.69 57 TRP A O 1
ATOM 472 N N . ASP A 1 58 ? -1.48 -41 -9.109 1 98.62 58 ASP A N 1
ATOM 473 C CA . ASP A 1 58 ? -2.482 -41.875 -9.711 1 98.62 58 ASP A CA 1
ATOM 474 C C . ASP A 1 58 ? -3.605 -41.062 -10.352 1 98.62 58 ASP A C 1
ATOM 476 O O . ASP A 1 58 ? -4.07 -41.406 -11.445 1 98.62 58 ASP A O 1
ATOM 480 N N . LYS A 1 59 ? -3.998 -40.062 -9.641 1 98.5 59 LYS A N 1
ATOM 481 C CA . LYS A 1 59 ? -5.039 -39.188 -10.203 1 98.5 59 LYS A CA 1
ATOM 482 C C . LYS A 1 59 ? -4.555 -38.5 -11.469 1 98.5 59 LYS A C 1
ATOM 484 O O . LYS A 1 59 ? -5.242 -38.5 -12.492 1 98.5 59 LYS A O 1
ATOM 489 N N . LEU A 1 60 ? -3.402 -37.875 -11.461 1 98.75 60 LEU A N 1
ATOM 490 C CA . LEU A 1 60 ? -2.844 -37.156 -12.594 1 98.75 60 LEU A CA 1
ATOM 491 C C . LEU A 1 60 ? -2.721 -38.062 -13.812 1 98.75 60 LEU A C 1
ATOM 493 O O . LEU A 1 60 ? -3.041 -37.656 -14.93 1 98.75 60 LEU A O 1
ATOM 497 N N . THR A 1 61 ? -2.346 -39.312 -13.617 1 98.5 61 THR A N 1
ATOM 498 C CA . THR A 1 61 ? -2.068 -40.219 -14.719 1 98.5 61 THR A CA 1
ATOM 499 C C . THR A 1 61 ? -3.348 -40.906 -15.188 1 98.5 61 THR A C 1
ATOM 501 O O . THR A 1 61 ? -3.355 -41.594 -16.234 1 98.5 61 THR A O 1
ATOM 504 N N . SER A 1 62 ? -4.406 -40.719 -14.453 1 98.19 62 SER A N 1
ATOM 505 C CA . SER A 1 62 ? -5.645 -41.406 -14.812 1 98.19 62 SER A CA 1
ATOM 506 C C . SER A 1 62 ? -6.543 -40.5 -15.656 1 98.19 62 SER A C 1
ATOM 508 O O . SER A 1 62 ? -7.418 -41 -16.375 1 98.19 62 SER A O 1
ATOM 510 N N . ILE A 1 63 ? -6.387 -39.188 -15.555 1 97.94 63 ILE A N 1
ATOM 511 C CA . ILE A 1 63 ? -7.305 -38.281 -16.234 1 97.94 63 ILE A CA 1
ATOM 512 C C . ILE A 1 63 ? -6.84 -38.062 -17.672 1 97.94 63 ILE A C 1
ATOM 514 O O . ILE A 1 63 ? -5.676 -38.312 -18 1 97.94 63 ILE A O 1
ATOM 518 N N . SER A 1 64 ? -7.754 -37.625 -18.547 1 98 64 SER A N 1
ATOM 519 C CA . SER A 1 64 ? -7.488 -37.469 -19.984 1 98 64 SER A CA 1
ATOM 520 C C . SER A 1 64 ? -6.344 -36.5 -20.234 1 98 64 SER A C 1
ATOM 522 O O . SER A 1 64 ? -5.57 -36.688 -21.188 1 98 64 SER A O 1
ATOM 524 N N . TYR A 1 65 ? -6.102 -35.562 -19.391 1 98.5 65 TYR A N 1
ATOM 525 C CA . TYR A 1 65 ? -5.102 -34.5 -19.578 1 98.5 65 TYR A CA 1
ATOM 526 C C . TYR A 1 65 ? -3.695 -35.062 -19.391 1 98.5 65 TYR A C 1
ATOM 528 O O . TYR A 1 65 ? -2.717 -34.438 -19.828 1 98.5 65 TYR A O 1
ATOM 536 N N . GLY A 1 66 ? -3.582 -36.219 -18.719 1 98.5 66 GLY A N 1
ATOM 537 C CA . GLY A 1 66 ? -2.281 -36.844 -18.5 1 98.5 66 GLY A CA 1
ATOM 538 C C . GLY A 1 66 ? -1.963 -37.969 -19.469 1 98.5 66 GLY A C 1
ATOM 539 O O . GLY A 1 66 ? -1.041 -38.75 -19.234 1 98.5 66 GLY A O 1
ATOM 540 N N . GLN A 1 67 ? -2.727 -38 -20.594 1 98.69 67 GLN A N 1
ATOM 541 C CA . GLN A 1 67 ? -2.541 -39.125 -21.531 1 98.69 67 GLN A CA 1
ATOM 542 C C . GLN A 1 67 ? -1.769 -38.656 -22.766 1 98.69 67 GLN A C 1
ATOM 544 O O . GLN A 1 67 ? -1.998 -37.562 -23.281 1 98.69 67 GLN A O 1
ATOM 549 N N . SER A 1 68 ? -0.864 -39.5 -23.266 1 98.5 68 SER A N 1
ATOM 550 C CA . SER A 1 68 ? 0.032 -39.156 -24.359 1 98.5 68 SER A CA 1
ATOM 551 C C . SER A 1 68 ? -0.732 -39 -25.672 1 98.5 68 SER A C 1
ATOM 553 O O . SER A 1 68 ? -0.214 -38.438 -26.641 1 98.5 68 SER A O 1
ATOM 555 N N . ASN A 1 69 ? -1.942 -39.5 -25.766 1 98.5 69 ASN A N 1
ATOM 556 C CA . ASN A 1 69 ? -2.727 -39.375 -26.984 1 98.5 69 ASN A CA 1
ATOM 557 C C . ASN A 1 69 ? -3.625 -38.156 -26.938 1 98.5 69 ASN A C 1
ATOM 559 O O . ASN A 1 69 ? -4.516 -38 -27.781 1 98.5 69 ASN A O 1
ATOM 563 N N . TYR A 1 70 ? -3.463 -37.281 -25.891 1 98.56 70 TYR A N 1
ATOM 564 C CA . TYR A 1 70 ? -4.195 -36.031 -25.844 1 98.56 70 TYR A CA 1
ATOM 565 C C . TYR A 1 70 ? -3.93 -35.188 -27.094 1 98.56 70 TYR A C 1
ATOM 567 O O . TYR A 1 70 ? -2.787 -35.094 -27.531 1 98.56 70 TYR A O 1
ATOM 575 N N . THR A 1 71 ? -4.973 -34.656 -27.703 1 98.12 71 THR A N 1
ATOM 576 C CA . THR A 1 71 ? -4.848 -33.812 -28.891 1 98.12 71 THR A CA 1
ATOM 577 C C . THR A 1 71 ? -5.156 -32.344 -28.547 1 98.12 71 THR A C 1
ATOM 579 O O . THR A 1 71 ? -6.152 -32.062 -27.875 1 98.12 71 THR A O 1
ATOM 582 N N . ASN A 1 72 ? -4.359 -31.469 -29.016 1 98.06 72 ASN A N 1
ATOM 583 C CA . ASN A 1 72 ? -4.516 -30.047 -28.703 1 98.06 72 ASN A CA 1
ATOM 584 C C . ASN A 1 72 ? -5.785 -29.469 -29.328 1 98.06 72 ASN A C 1
ATOM 586 O O . ASN A 1 72 ? -6.324 -30.031 -30.281 1 98.06 72 ASN A O 1
ATOM 590 N N . ASN A 1 73 ? -6.184 -28.281 -28.797 1 98.56 73 ASN A N 1
ATOM 591 C CA . ASN A 1 73 ? -7.371 -27.562 -29.266 1 98.56 73 ASN A CA 1
ATOM 592 C C . ASN A 1 73 ? -7.027 -26.141 -29.719 1 98.56 73 ASN A C 1
ATOM 594 O O . ASN A 1 73 ? -7.824 -25.219 -29.531 1 98.56 73 ASN A O 1
ATOM 598 N N . ALA A 1 74 ? -5.828 -25.953 -30.219 1 98.75 74 ALA A N 1
ATOM 599 C CA . ALA A 1 74 ? -5.328 -24.609 -30.531 1 98.75 74 ALA A CA 1
ATOM 600 C C . ALA A 1 74 ? -6.203 -23.922 -31.578 1 98.75 74 ALA A C 1
ATOM 602 O O . ALA A 1 74 ? -6.656 -24.562 -32.531 1 98.75 74 ALA A O 1
ATOM 603 N N . VAL A 1 75 ? -6.48 -22.688 -31.391 1 98.44 75 VAL A N 1
ATOM 604 C CA . VAL A 1 75 ? -7.293 -21.875 -32.281 1 98.44 75 VAL A CA 1
ATOM 605 C C . VAL A 1 75 ? -6.609 -20.516 -32.5 1 98.44 75 VAL A C 1
ATOM 607 O O . VAL A 1 75 ? -5.68 -20.156 -31.781 1 98.44 75 VAL A O 1
ATOM 610 N N . ALA A 1 76 ? -7.07 -19.797 -33.469 1 98.06 76 ALA A N 1
ATOM 611 C CA . ALA A 1 76 ? -6.461 -18.516 -33.844 1 98.06 76 ALA A CA 1
ATOM 612 C C . ALA A 1 76 ? -6.852 -17.422 -32.844 1 98.06 76 ALA A C 1
ATOM 614 O O . ALA A 1 76 ? -6.105 -16.453 -32.656 1 98.06 76 ALA A O 1
ATOM 615 N N . ARG A 1 77 ? -8.062 -17.578 -32.281 1 97 77 ARG A N 1
ATOM 616 C CA . ARG A 1 77 ? -8.555 -16.547 -31.375 1 97 77 ARG A CA 1
ATOM 617 C C . ARG A 1 77 ? -9.273 -17.156 -30.172 1 97 77 ARG A C 1
ATOM 619 O O . ARG A 1 77 ? -10.031 -18.125 -30.312 1 97 77 ARG A O 1
ATOM 626 N N . VAL A 1 78 ? -9.031 -16.656 -28.984 1 98.06 78 VAL A N 1
ATOM 627 C CA . VAL A 1 78 ? -9.648 -17.125 -27.75 1 98.06 78 VAL A CA 1
ATOM 628 C C . VAL A 1 78 ? -10.586 -16.047 -27.203 1 98.06 78 VAL A C 1
ATOM 630 O O . VAL A 1 78 ? -10.195 -14.891 -27.047 1 98.06 78 VAL A O 1
ATOM 633 N N . TYR A 1 79 ? -11.789 -16.453 -26.953 1 95.94 79 TYR A N 1
ATOM 634 C CA . TYR A 1 79 ? -12.82 -15.602 -26.359 1 95.94 79 TYR A CA 1
ATOM 635 C C . TYR A 1 79 ? -13.227 -16.109 -24.984 1 95.94 79 TYR A C 1
ATOM 637 O O . TYR A 1 79 ? -13.758 -17.203 -24.844 1 95.94 79 TYR A O 1
ATOM 645 N N . ARG A 1 80 ? -12.984 -15.336 -23.922 1 94.25 80 ARG A N 1
ATOM 646 C CA . ARG A 1 80 ? -13.336 -15.758 -22.578 1 94.25 80 ARG A CA 1
ATOM 647 C C . ARG A 1 80 ? -14.844 -15.633 -22.344 1 94.25 80 ARG A C 1
ATOM 649 O O . ARG A 1 80 ? -15.445 -16.484 -21.672 1 94.25 80 ARG A O 1
ATOM 656 N N . ASP A 1 81 ? -15.375 -14.562 -22.875 1 88.12 81 ASP A N 1
ATOM 657 C CA . ASP A 1 81 ? -16.812 -14.359 -22.75 1 88.12 81 ASP A CA 1
ATOM 658 C C . ASP A 1 81 ? -17.5 -14.422 -24.109 1 88.12 81 ASP A C 1
ATOM 660 O O . ASP A 1 81 ? -16.875 -14.211 -25.141 1 88.12 81 ASP A O 1
ATOM 664 N N . ALA A 1 82 ? -18.734 -14.742 -24.047 1 84.12 82 ALA A N 1
ATOM 665 C CA . ALA A 1 82 ? -19.531 -14.727 -25.266 1 84.12 82 ALA A CA 1
ATOM 666 C C . ALA A 1 82 ? -19.875 -13.297 -25.672 1 84.12 82 ALA A C 1
ATOM 668 O O . ALA A 1 82 ? -19.922 -12.398 -24.828 1 84.12 82 ALA A O 1
ATOM 669 N N . ALA A 1 83 ? -19.781 -13.062 -26.938 1 82.44 83 ALA A N 1
ATOM 670 C CA . ALA A 1 83 ? -20.297 -11.828 -27.5 1 82.44 83 ALA A CA 1
ATOM 671 C C . ALA A 1 83 ? -21.266 -12.117 -28.656 1 82.44 83 ALA A C 1
ATOM 673 O O . ALA A 1 83 ? -21.562 -13.273 -28.953 1 82.44 83 ALA A O 1
ATOM 674 N N . THR A 1 84 ? -21.953 -11.039 -29.125 1 82.75 84 THR A N 1
ATOM 675 C CA . THR A 1 84 ? -22.875 -11.227 -30.234 1 82.75 84 THR A CA 1
ATOM 676 C C . THR A 1 84 ? -22.203 -12 -31.359 1 82.75 84 THR A C 1
ATOM 678 O O . THR A 1 84 ? -21.188 -11.562 -31.906 1 82.75 84 THR A O 1
ATOM 681 N N . ASP A 1 85 ? -22.625 -13.219 -31.656 1 86.62 85 ASP A N 1
ATOM 682 C CA . ASP A 1 85 ? -22.203 -14.117 -32.719 1 86.62 85 ASP A CA 1
ATOM 683 C C . ASP A 1 85 ? -20.828 -14.719 -32.406 1 86.62 85 ASP A C 1
ATOM 685 O O . ASP A 1 85 ? -20.125 -15.172 -33.312 1 86.62 85 ASP A O 1
ATOM 689 N N . ILE A 1 86 ? -20.391 -14.516 -31.25 1 89.19 86 ILE A N 1
ATOM 690 C CA . ILE A 1 86 ? -19.125 -15.102 -30.828 1 89.19 86 ILE A CA 1
ATOM 691 C C . ILE A 1 86 ? -19.375 -16.047 -29.656 1 89.19 86 ILE A C 1
ATOM 693 O O . ILE A 1 86 ? -19.969 -15.656 -28.641 1 89.19 86 ILE A O 1
ATOM 697 N N . THR A 1 87 ? -19.016 -17.234 -29.844 1 92.69 87 THR A N 1
ATOM 698 C CA . THR A 1 87 ? -19.094 -18.219 -28.781 1 92.69 87 THR A CA 1
ATOM 699 C C . THR A 1 87 ? -17.812 -18.219 -27.938 1 92.69 87 THR A C 1
ATOM 701 O O . THR A 1 87 ? -16.719 -18.234 -28.484 1 92.69 87 THR A O 1
ATOM 704 N N . ALA A 1 88 ? -17.969 -18.172 -26.578 1 94.88 88 ALA A N 1
ATOM 705 C CA . ALA A 1 88 ? -16.812 -18.297 -25.688 1 94.88 88 ALA A CA 1
ATOM 706 C C . ALA A 1 88 ? -16.094 -19.625 -25.922 1 94.88 88 ALA A C 1
ATOM 708 O O . ALA A 1 88 ? -16.719 -20.656 -26.125 1 94.88 88 ALA A O 1
ATOM 709 N N . ASN A 1 89 ? -14.781 -19.594 -25.969 1 97.25 89 ASN A N 1
ATOM 710 C CA . ASN A 1 89 ? -14.039 -20.812 -26.266 1 97.25 89 ASN A CA 1
ATOM 711 C C . ASN A 1 89 ? -12.758 -20.906 -25.438 1 97.25 89 ASN A C 1
ATOM 713 O O . ASN A 1 89 ? -11.836 -21.641 -25.797 1 97.25 89 ASN A O 1
ATOM 717 N N . ALA A 1 90 ? -12.672 -20.125 -24.344 1 97.31 90 ALA A N 1
ATOM 718 C CA . ALA A 1 90 ? -11.461 -20.094 -23.516 1 97.31 90 ALA A CA 1
ATOM 719 C C . ALA A 1 90 ? -11.18 -21.453 -22.906 1 97.31 90 ALA A C 1
ATOM 721 O O . ALA A 1 90 ? -10.031 -21.75 -22.547 1 97.31 90 ALA A O 1
ATOM 722 N N . GLU A 1 91 ? -12.133 -22.297 -22.812 1 97.56 91 GLU A N 1
ATOM 723 C CA . GLU A 1 91 ? -11.945 -23.641 -22.25 1 97.56 91 GLU A CA 1
ATOM 724 C C . GLU A 1 91 ? -10.969 -24.453 -23.094 1 97.56 91 GLU A C 1
ATOM 726 O O . GLU A 1 91 ? -10.281 -25.328 -22.578 1 97.56 91 GLU A O 1
ATOM 731 N N . LEU A 1 92 ? -10.898 -24.188 -24.391 1 98.44 92 LEU A N 1
ATOM 732 C CA . LEU A 1 92 ? -9.93 -24.859 -25.25 1 98.44 92 LEU A CA 1
ATOM 733 C C . LEU A 1 92 ? -8.508 -24.609 -24.766 1 98.44 92 LEU A C 1
ATOM 735 O O . LEU A 1 92 ? -7.695 -25.547 -24.719 1 98.44 92 LEU A O 1
ATOM 739 N N . LEU A 1 93 ? -8.312 -23.406 -24.359 1 98.69 93 LEU A N 1
ATOM 740 C CA . LEU A 1 93 ? -6.977 -23 -23.938 1 98.69 93 LEU A CA 1
ATOM 741 C C . LEU A 1 93 ? -6.672 -23.531 -22.531 1 98.69 93 LEU A C 1
ATOM 743 O O . LEU A 1 93 ? -5.586 -24.062 -22.281 1 98.69 93 LEU A O 1
ATOM 747 N N . TRP A 1 94 ? -7.609 -23.406 -21.562 1 98.44 94 TRP A N 1
ATOM 748 C CA . TRP A 1 94 ? -7.262 -23.797 -20.203 1 98.44 94 TRP A CA 1
ATOM 749 C C . TRP A 1 94 ? -7.203 -25.312 -20.062 1 98.44 94 TRP A C 1
ATOM 751 O O . TRP A 1 94 ? -6.445 -25.844 -19.25 1 98.44 94 TRP A O 1
ATOM 761 N N . HIS A 1 95 ? -7.898 -26.078 -20.922 1 98.81 95 HIS A N 1
ATOM 762 C CA . HIS A 1 95 ? -7.746 -27.531 -20.953 1 98.81 95 HIS A CA 1
ATOM 763 C C . HIS A 1 95 ? -6.371 -27.922 -21.484 1 98.81 95 HIS A C 1
ATOM 765 O O . HIS A 1 95 ? -5.734 -28.828 -20.938 1 98.81 95 HIS A O 1
ATOM 771 N N . ASP A 1 96 ? -5.965 -27.234 -22.531 1 98.94 96 ASP A N 1
ATOM 772 C CA . ASP A 1 96 ? -4.668 -27.531 -23.125 1 98.94 96 ASP A CA 1
ATOM 773 C C . ASP A 1 96 ? -3.529 -27.172 -22.172 1 98.94 96 ASP A C 1
ATOM 775 O O . ASP A 1 96 ? -2.504 -27.859 -22.141 1 98.94 96 ASP A O 1
ATOM 779 N N . ALA A 1 97 ? -3.709 -26.078 -21.453 1 98.88 97 ALA A N 1
ATOM 780 C CA . ALA A 1 97 ? -2.705 -25.703 -20.453 1 98.88 97 ALA A CA 1
ATOM 781 C C . ALA A 1 97 ? -2.59 -26.781 -19.391 1 98.88 97 ALA A C 1
ATOM 783 O O . ALA A 1 97 ? -1.483 -27.172 -19 1 98.88 97 ALA A O 1
ATOM 784 N N . ALA A 1 98 ? -3.729 -27.281 -18.906 1 98.88 98 ALA A N 1
ATOM 785 C CA . ALA A 1 98 ? -3.752 -28.359 -17.922 1 98.88 98 ALA A CA 1
ATOM 786 C C . ALA A 1 98 ? -3.045 -29.594 -18.453 1 98.88 98 ALA A C 1
ATOM 788 O O . ALA A 1 98 ? -2.232 -30.203 -17.766 1 98.88 98 ALA A O 1
ATOM 789 N N . ALA A 1 99 ? -3.328 -29.938 -19.703 1 98.94 99 ALA A N 1
ATOM 790 C CA . ALA A 1 99 ? -2.766 -31.141 -20.312 1 98.94 99 ALA A CA 1
ATOM 791 C C . ALA A 1 99 ? -1.259 -30.984 -20.516 1 98.94 99 ALA A C 1
ATOM 793 O O . ALA A 1 99 ? -0.494 -31.906 -20.188 1 98.94 99 ALA A O 1
ATOM 794 N N . ALA A 1 100 ? -0.871 -29.844 -21.094 1 98.94 100 ALA A N 1
ATOM 795 C CA . ALA A 1 100 ? 0.551 -29.625 -21.344 1 98.94 100 ALA A CA 1
ATOM 796 C C . ALA A 1 100 ? 1.365 -29.75 -20.062 1 98.94 100 ALA A C 1
ATOM 798 O O . ALA A 1 100 ? 2.443 -30.344 -20.062 1 98.94 100 ALA A O 1
ATOM 799 N N . PHE A 1 101 ? 0.875 -29.219 -18.969 1 98.94 101 PHE A N 1
ATOM 800 C CA . PHE A 1 101 ? 1.585 -29.266 -17.703 1 98.94 101 PHE A CA 1
ATOM 801 C C . PHE A 1 101 ? 1.635 -30.672 -17.156 1 98.94 101 PHE A C 1
ATOM 803 O O . PHE A 1 101 ? 2.689 -31.141 -16.719 1 98.94 101 PHE A O 1
ATOM 810 N N . ALA A 1 102 ? 0.507 -31.359 -17.141 1 98.88 102 ALA A N 1
ATOM 811 C CA . ALA A 1 102 ? 0.457 -32.75 -16.656 1 98.88 102 ALA A CA 1
ATOM 812 C C . ALA A 1 102 ? 1.411 -33.625 -17.453 1 98.88 102 ALA A C 1
ATOM 814 O O . ALA A 1 102 ? 2.125 -34.438 -16.875 1 98.88 102 ALA A O 1
ATOM 815 N N . LEU A 1 103 ? 1.438 -33.469 -18.766 1 98.94 103 LEU A N 1
ATOM 816 C CA . LEU A 1 103 ? 2.297 -34.25 -19.641 1 98.94 103 LEU A CA 1
ATOM 817 C C . LEU A 1 103 ? 3.766 -33.906 -19.422 1 98.94 103 LEU A C 1
ATOM 819 O O . LEU A 1 103 ? 4.629 -34.781 -19.469 1 98.94 103 LEU A O 1
ATOM 823 N N . GLY A 1 104 ? 3.992 -32.625 -19.234 1 98.88 104 GLY A N 1
ATOM 824 C CA . GLY A 1 104 ? 5.34 -32.219 -18.859 1 98.88 104 GLY A CA 1
ATOM 825 C C . GLY A 1 104 ? 5.805 -32.875 -17.562 1 98.88 104 GLY A C 1
ATOM 826 O O . GLY A 1 104 ? 6.941 -33.344 -17.484 1 98.88 104 GLY A O 1
ATOM 827 N N . LEU A 1 105 ? 4.961 -32.938 -16.531 1 98.88 105 LEU A N 1
ATOM 828 C CA . LEU A 1 105 ? 5.289 -33.594 -15.273 1 98.88 105 LEU A CA 1
ATOM 829 C C . LEU A 1 105 ? 5.551 -35.062 -15.484 1 98.88 105 LEU A C 1
ATOM 831 O O . LEU A 1 105 ? 6.496 -35.625 -14.922 1 98.88 105 LEU A O 1
ATOM 835 N N . ARG A 1 106 ? 4.723 -35.719 -16.312 1 98.88 106 ARG A N 1
ATOM 836 C CA . ARG A 1 106 ? 4.902 -37.156 -16.562 1 98.88 106 ARG A CA 1
ATOM 837 C C . ARG A 1 106 ? 6.25 -37.406 -17.219 1 98.88 106 ARG A C 1
ATOM 839 O O . ARG A 1 106 ? 6.918 -38.406 -16.906 1 98.88 106 ARG A O 1
ATOM 846 N N . TRP A 1 107 ? 6.625 -36.562 -18.156 1 98.88 107 TRP A N 1
ATOM 847 C CA . TRP A 1 107 ? 7.934 -36.719 -18.781 1 98.88 107 TRP A CA 1
ATOM 848 C C . TRP A 1 107 ? 9.047 -36.625 -17.75 1 98.88 107 TRP A C 1
ATOM 850 O O . TRP A 1 107 ? 9.938 -37.469 -17.703 1 98.88 107 TRP A O 1
ATOM 860 N N . LYS A 1 108 ? 9 -35.625 -16.906 1 98.75 108 LYS A N 1
ATOM 861 C CA . LYS A 1 108 ? 10.062 -35.375 -15.922 1 98.75 108 LYS A CA 1
ATOM 862 C C . LYS A 1 108 ? 10.125 -36.5 -14.898 1 98.75 108 LYS A C 1
ATOM 864 O O . LYS A 1 108 ? 11.211 -36.844 -14.422 1 98.75 108 LYS A O 1
ATOM 869 N N . ILE A 1 109 ? 8.977 -37.094 -14.594 1 98.75 109 ILE A N 1
ATOM 870 C CA . ILE A 1 109 ? 8.914 -38.062 -13.508 1 98.75 109 ILE A CA 1
ATOM 871 C C . ILE A 1 109 ? 9.148 -39.469 -14.055 1 98.75 109 ILE A C 1
ATOM 873 O O . ILE A 1 109 ? 9.891 -40.25 -13.469 1 98.75 109 ILE A O 1
ATOM 877 N N . GLU A 1 110 ? 8.586 -39.781 -15.273 1 98.12 110 GLU A N 1
ATOM 878 C CA . GLU A 1 110 ? 8.664 -41.156 -15.82 1 98.12 110 GLU A CA 1
ATOM 879 C C . GLU A 1 110 ? 9.812 -41.281 -16.812 1 98.12 110 GLU A C 1
ATOM 881 O O . GLU A 1 110 ? 10.289 -42.375 -17.078 1 98.12 110 GLU A O 1
ATOM 886 N N . GLY A 1 111 ? 10.18 -40.219 -17.469 1 97.62 111 GLY A N 1
ATOM 887 C CA . GLY A 1 111 ? 11.281 -40.219 -18.406 1 97.62 111 GLY A CA 1
ATOM 888 C C . GLY A 1 111 ? 10.875 -40.688 -19.797 1 97.62 111 GLY A C 1
ATOM 889 O O . GLY A 1 111 ? 11.703 -40.75 -20.703 1 97.62 111 GLY A O 1
ATOM 890 N N . ASP A 1 112 ? 9.633 -41.031 -19.953 1 98.19 112 ASP A N 1
ATOM 891 C CA . ASP A 1 112 ? 9.141 -41.469 -21.25 1 98.19 112 ASP A CA 1
ATOM 892 C C . ASP A 1 112 ? 8.898 -40.312 -22.188 1 98.19 112 ASP A C 1
ATOM 894 O O . ASP A 1 112 ? 8.047 -39.469 -21.938 1 98.19 112 ASP A O 1
ATOM 898 N N . ALA A 1 113 ? 9.477 -40.281 -23.312 1 98.12 113 ALA A N 1
ATOM 899 C CA . ALA A 1 113 ? 9.5 -39.156 -24.25 1 98.12 113 ALA A CA 1
ATOM 900 C C . ALA A 1 113 ? 8.125 -38.906 -24.859 1 98.12 113 ALA A C 1
ATOM 902 O O . ALA A 1 113 ? 7.836 -37.812 -25.359 1 98.12 113 ALA A O 1
ATOM 903 N N . GLN A 1 114 ? 7.266 -39.906 -24.891 1 98.62 114 GLN A N 1
ATOM 904 C CA . GLN A 1 114 ? 5.949 -39.75 -25.5 1 98.62 114 GLN A CA 1
ATOM 905 C C . GLN A 1 114 ? 5.176 -38.625 -24.812 1 98.62 114 GLN A C 1
ATOM 907 O O . GLN A 1 114 ? 4.367 -37.938 -25.438 1 98.62 114 GLN A O 1
ATOM 912 N N . TYR A 1 115 ? 5.438 -38.438 -23.547 1 98.81 115 TYR A N 1
ATOM 913 C CA . TYR A 1 115 ? 4.738 -37.406 -22.797 1 98.81 115 TYR A CA 1
ATOM 914 C C . TYR A 1 115 ? 5.285 -36.031 -23.141 1 98.81 115 TYR A C 1
ATOM 916 O O . TYR A 1 115 ? 4.527 -35.062 -23.281 1 98.81 115 TYR A O 1
ATOM 924 N N . ALA A 1 116 ? 6.578 -35.875 -23.25 1 98.75 116 ALA A N 1
ATOM 925 C CA . ALA A 1 116 ? 7.168 -34.625 -23.734 1 98.75 116 ALA A CA 1
ATOM 926 C C . ALA A 1 116 ? 6.699 -34.281 -25.141 1 98.75 116 ALA A C 1
ATOM 928 O O . ALA A 1 116 ? 6.469 -33.125 -25.469 1 98.75 116 ALA A O 1
ATOM 929 N N . GLU A 1 117 ? 6.641 -35.344 -25.984 1 98.69 117 GLU A N 1
ATOM 930 C CA . GLU A 1 117 ? 6.172 -35.156 -27.344 1 98.69 117 GLU A CA 1
ATOM 931 C C . GLU A 1 117 ? 4.754 -34.594 -27.375 1 98.69 117 GLU A C 1
ATOM 933 O O . GLU A 1 117 ? 4.457 -33.688 -28.141 1 98.69 117 GLU A O 1
ATOM 938 N N . ALA A 1 118 ? 3.926 -35.156 -26.578 1 98.81 118 ALA A N 1
ATOM 939 C CA . ALA A 1 118 ? 2.539 -34.719 -26.516 1 98.81 118 ALA A CA 1
ATOM 940 C C . ALA A 1 118 ? 2.449 -33.281 -26 1 98.81 118 ALA A C 1
ATOM 942 O O . ALA A 1 118 ? 1.689 -32.469 -26.531 1 98.81 118 ALA A O 1
ATOM 943 N N . ALA A 1 119 ? 3.162 -32.969 -24.938 1 98.88 119 ALA A N 1
ATOM 944 C CA . ALA A 1 119 ? 3.189 -31.594 -24.406 1 98.88 119 ALA A CA 1
ATOM 945 C C . ALA A 1 119 ? 3.705 -30.609 -25.453 1 98.88 119 ALA A C 1
ATOM 947 O O . ALA A 1 119 ? 3.131 -29.531 -25.625 1 98.88 119 ALA A O 1
ATOM 948 N N . ALA A 1 120 ? 4.789 -30.969 -26.125 1 98.88 120 ALA A N 1
ATOM 949 C CA . ALA A 1 120 ? 5.371 -30.141 -27.172 1 98.88 120 ALA A CA 1
ATOM 950 C C . ALA A 1 120 ? 4.367 -29.875 -28.297 1 98.88 120 ALA A C 1
ATOM 952 O O . ALA A 1 120 ? 4.309 -28.766 -28.844 1 98.88 120 ALA A O 1
ATOM 953 N N . ALA A 1 121 ? 3.637 -30.922 -28.656 1 98.81 121 ALA A N 1
ATOM 954 C CA . ALA A 1 121 ? 2.637 -30.781 -29.703 1 98.81 121 ALA A CA 1
ATOM 955 C C . ALA A 1 121 ? 1.588 -29.75 -29.328 1 98.81 121 ALA A C 1
ATOM 957 O O . ALA A 1 121 ? 1.164 -28.953 -30.172 1 98.81 121 ALA A O 1
ATOM 958 N N . ILE A 1 122 ? 1.15 -29.734 -28.094 1 98.94 122 ILE A N 1
ATOM 959 C CA . ILE A 1 122 ? 0.164 -28.781 -27.609 1 98.94 122 ILE A CA 1
ATOM 960 C C . ILE A 1 122 ? 0.734 -27.359 -27.703 1 98.94 122 ILE A C 1
ATOM 962 O O . ILE A 1 122 ? 0.124 -26.484 -28.312 1 98.94 122 ILE A O 1
ATOM 966 N N . LEU A 1 123 ? 1.89 -27.141 -27.109 1 98.94 123 LEU A N 1
ATOM 967 C CA . LEU A 1 123 ? 2.496 -25.828 -27.016 1 98.94 123 LEU A CA 1
ATOM 968 C C . LEU A 1 123 ? 2.854 -25.281 -28.391 1 98.94 123 LEU A C 1
ATOM 970 O O . LEU A 1 123 ? 2.65 -24.109 -28.688 1 98.94 123 LEU A O 1
ATOM 974 N N . THR A 1 124 ? 3.385 -26.188 -29.266 1 98.81 124 THR A N 1
ATOM 975 C CA . THR A 1 124 ? 3.738 -25.781 -30.625 1 98.81 124 THR A CA 1
ATOM 976 C C . THR A 1 124 ? 2.49 -25.422 -31.422 1 98.81 124 THR A C 1
ATOM 978 O O . THR A 1 124 ? 2.498 -24.469 -32.188 1 98.81 124 THR A O 1
ATOM 981 N N . ALA A 1 125 ? 1.439 -26.156 -31.25 1 98.88 125 ALA A N 1
ATOM 982 C CA . ALA A 1 125 ? 0.193 -25.875 -31.953 1 98.88 125 ALA A CA 1
ATOM 983 C C . ALA A 1 125 ? -0.333 -24.484 -31.594 1 98.88 125 ALA A C 1
ATOM 985 O O . ALA A 1 125 ? -0.771 -23.734 -32.469 1 98.88 125 ALA A O 1
ATOM 986 N N . TRP A 1 126 ? -0.354 -24.156 -30.328 1 98.88 126 TRP A N 1
ATOM 987 C CA . TRP A 1 126 ? -0.77 -22.828 -29.906 1 98.88 126 TRP A CA 1
ATOM 988 C C . TRP A 1 126 ? 0.189 -21.766 -30.438 1 98.88 126 TRP A C 1
ATOM 990 O O . TRP A 1 126 ? -0.234 -20.672 -30.812 1 98.88 126 TRP A O 1
ATOM 1000 N N . GLY A 1 127 ? 1.51 -22.047 -30.438 1 98.81 127 GLY A N 1
ATOM 1001 C CA . GLY A 1 127 ? 2.496 -21.156 -31.031 1 98.81 127 GLY A CA 1
ATOM 1002 C C . GLY A 1 127 ? 2.225 -20.844 -32.469 1 98.81 127 GLY A C 1
ATOM 1003 O O . GLY A 1 127 ? 2.422 -19.703 -32.938 1 98.81 127 GLY A O 1
ATOM 1004 N N . GLU A 1 128 ? 1.724 -21.797 -33.188 1 98.62 128 GLU A N 1
ATOM 1005 C CA . GLU A 1 128 ? 1.511 -21.672 -34.625 1 98.62 128 GLU A CA 1
ATOM 1006 C C . GLU A 1 128 ? 0.174 -21 -34.938 1 98.62 128 GLU A C 1
ATOM 1008 O O . GLU A 1 128 ? 0.043 -20.297 -35.938 1 98.62 128 GLU A O 1
ATOM 1013 N N . LYS A 1 129 ? -0.767 -21.219 -34.094 1 98.69 129 LYS A N 1
ATOM 1014 C CA . LYS A 1 129 ? -2.127 -20.891 -34.5 1 98.69 129 LYS A CA 1
ATOM 1015 C C . LYS A 1 129 ? -2.627 -19.625 -33.844 1 98.69 129 LYS A C 1
ATOM 1017 O O . LYS A 1 129 ? -3.367 -18.844 -34.438 1 98.69 129 LYS A O 1
ATOM 1022 N N . LEU A 1 130 ? -2.307 -19.359 -32.531 1 98.81 130 LEU A N 1
ATOM 1023 C CA . LEU A 1 130 ? -2.93 -18.297 -31.766 1 98.81 130 LEU A CA 1
ATOM 1024 C C . LEU A 1 130 ? -2.494 -16.922 -32.281 1 98.81 130 LEU A C 1
ATOM 1026 O O . LEU A 1 130 ? -1.297 -16.656 -32.406 1 98.81 130 LEU A O 1
ATOM 1030 N N . GLU A 1 131 ? -3.443 -16.125 -32.562 1 98.06 131 GLU A N 1
ATOM 1031 C CA . GLU A 1 131 ? -3.17 -14.797 -33.094 1 98.06 131 GLU A CA 1
ATOM 1032 C C . GLU A 1 131 ? -3.588 -13.703 -32.125 1 98.06 131 GLU A C 1
ATOM 1034 O O . GLU A 1 131 ? -2.957 -12.641 -32.094 1 98.06 131 GLU A O 1
ATOM 1039 N N . ASP A 1 132 ? -4.703 -13.953 -31.484 1 96.94 132 ASP A N 1
ATOM 1040 C CA . ASP A 1 132 ? -5.203 -12.875 -30.625 1 96.94 132 ASP A CA 1
ATOM 1041 C C . ASP A 1 132 ? -6.266 -13.391 -29.656 1 96.94 132 ASP A C 1
ATOM 1043 O O . ASP A 1 132 ? -6.555 -14.586 -29.625 1 96.94 132 ASP A O 1
ATOM 1047 N N . PHE A 1 133 ? -6.75 -12.5 -28.812 1 97.25 133 PHE A N 1
ATOM 1048 C CA . PHE A 1 133 ? -7.805 -12.742 -27.844 1 97.25 133 PHE A CA 1
ATOM 1049 C C . PHE A 1 133 ? -9.008 -11.836 -28.109 1 97.25 133 PHE A C 1
ATOM 1051 O O . PHE A 1 133 ? -9.117 -11.25 -29.188 1 97.25 133 PHE A O 1
ATOM 1058 N N . ASP A 1 134 ? -9.906 -11.828 -27.141 1 88.94 134 ASP A N 1
ATOM 1059 C CA . ASP A 1 134 ? -11.086 -10.984 -27.297 1 88.94 134 ASP A CA 1
ATOM 1060 C C . ASP A 1 134 ? -10.719 -9.508 -27.203 1 88.94 134 ASP A C 1
ATOM 1062 O O . ASP A 1 134 ? -9.547 -9.156 -27.078 1 88.94 134 ASP A O 1
ATOM 1066 N N . ASP A 1 135 ? -11.734 -8.648 -27.406 1 86.44 135 ASP A N 1
ATOM 1067 C CA . ASP A 1 135 ? -11.469 -7.215 -27.453 1 86.44 135 ASP A CA 1
ATOM 1068 C C . ASP A 1 135 ? -12.031 -6.512 -26.219 1 86.44 135 ASP A C 1
ATOM 1070 O O . ASP A 1 135 ? -12.281 -5.305 -26.25 1 86.44 135 ASP A O 1
ATOM 1074 N N . VAL A 1 136 ? -12.352 -7.336 -25.266 1 91.25 136 VAL A N 1
ATOM 1075 C CA . VAL A 1 136 ? -12.844 -6.77 -24.016 1 91.25 136 VAL A CA 1
ATOM 1076 C C . VAL A 1 136 ? -11.836 -7.035 -22.906 1 91.25 136 VAL A C 1
ATOM 1078 O O . VAL A 1 136 ? -10.867 -7.781 -23.094 1 91.25 136 VAL A O 1
ATOM 1081 N N . ASP A 1 137 ? -11.977 -6.492 -21.75 1 94.19 137 ASP A N 1
ATOM 1082 C CA . ASP A 1 137 ? -10.992 -6.512 -20.672 1 94.19 137 ASP A CA 1
ATOM 1083 C C . ASP A 1 137 ? -10.734 -7.938 -20.188 1 94.19 137 ASP A C 1
ATOM 1085 O O . ASP A 1 137 ? -9.633 -8.258 -19.75 1 94.19 137 ASP A O 1
ATOM 1089 N N . ASP A 1 138 ? -11.625 -8.82 -20.359 1 95 138 ASP A N 1
ATOM 1090 C CA . ASP A 1 138 ? -11.5 -10.188 -19.859 1 95 138 ASP A CA 1
ATOM 1091 C C . ASP A 1 138 ? -10.328 -10.906 -20.531 1 95 138 ASP A C 1
ATOM 1093 O O . ASP A 1 138 ? -9.875 -11.945 -20.047 1 95 138 ASP A O 1
ATOM 1097 N N . GLN A 1 139 ? -9.891 -10.398 -21.641 1 96.62 139 GLN A N 1
ATOM 1098 C CA . GLN A 1 139 ? -8.727 -10.969 -22.312 1 96.62 139 GLN A CA 1
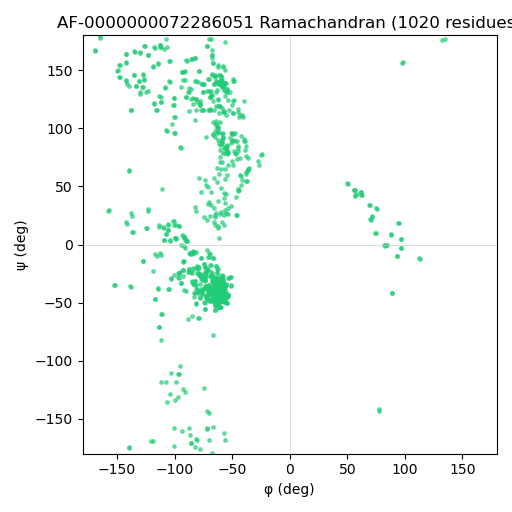ATOM 1099 C C . GLN A 1 139 ? -7.508 -10.953 -21.391 1 96.62 139 GLN A C 1
ATOM 1101 O O . GLN A 1 139 ? -6.66 -11.844 -21.453 1 96.62 139 GLN A O 1
ATOM 1106 N N . TYR A 1 140 ? -7.484 -9.93 -20.516 1 97.75 140 TYR A N 1
ATOM 1107 C CA . TYR A 1 140 ? -6.316 -9.797 -19.656 1 97.75 140 TYR A CA 1
ATOM 1108 C C . TYR A 1 140 ? -6.328 -10.859 -18.562 1 97.75 140 TYR A C 1
ATOM 1110 O O . TYR A 1 140 ? -5.27 -11.297 -18.094 1 97.75 140 TYR A O 1
ATOM 1118 N N . LEU A 1 141 ? -7.512 -11.312 -18.094 1 97.81 141 LEU A N 1
ATOM 1119 C CA . LEU A 1 141 ? -7.59 -12.445 -17.172 1 97.81 141 LEU A CA 1
ATOM 1120 C C . LEU A 1 141 ? -7.078 -13.719 -17.828 1 97.81 141 LEU A C 1
ATOM 1122 O O . LEU A 1 141 ? -6.309 -14.469 -17.219 1 97.81 141 LEU A O 1
ATOM 1126 N N . THR A 1 142 ? -7.492 -13.875 -19.062 1 98.19 142 THR A N 1
ATOM 1127 C CA . THR A 1 142 ? -7.078 -15.062 -19.797 1 98.19 142 THR A CA 1
ATOM 1128 C C . THR A 1 142 ? -5.566 -15.055 -20.016 1 98.19 142 THR A C 1
ATOM 1130 O O . THR A 1 142 ? -4.902 -16.062 -19.797 1 98.19 142 THR A O 1
ATOM 1133 N N . THR A 1 143 ? -5.027 -13.938 -20.469 1 98.56 143 THR A N 1
ATOM 1134 C CA . THR A 1 143 ? -3.605 -13.883 -20.797 1 98.56 143 THR A CA 1
ATOM 1135 C C . THR A 1 143 ? -2.762 -14.055 -19.531 1 98.56 143 THR A C 1
ATOM 1137 O O . THR A 1 143 ? -1.67 -14.625 -19.578 1 98.56 143 THR A O 1
ATOM 1140 N N . GLY A 1 144 ? -3.264 -13.586 -18.406 1 98.81 144 GLY A N 1
ATOM 1141 C CA . GLY A 1 144 ? -2.543 -13.789 -17.172 1 98.81 144 GLY A CA 1
ATOM 1142 C C . GLY A 1 144 ? -2.615 -15.219 -16.672 1 98.81 144 GLY A C 1
ATOM 1143 O O . GLY A 1 144 ? -1.584 -15.859 -16.453 1 98.81 144 GLY A O 1
ATOM 1144 N N . LEU A 1 145 ? -3.828 -15.742 -16.5 1 98.81 145 LEU A N 1
ATOM 1145 C CA . LEU A 1 145 ? -4.066 -17.047 -15.898 1 98.81 145 LEU A CA 1
ATOM 1146 C C . LEU A 1 145 ? -3.479 -18.156 -16.766 1 98.81 145 LEU A C 1
ATOM 1148 O O . LEU A 1 145 ? -2.672 -18.953 -16.281 1 98.81 145 LEU A O 1
ATOM 1152 N N . GLN A 1 146 ? -3.811 -18.141 -17.984 1 98.81 146 GLN A N 1
ATOM 1153 C CA . GLN A 1 146 ? -3.324 -19.219 -18.828 1 98.81 146 GLN A CA 1
ATOM 1154 C C . GLN A 1 146 ? -1.911 -18.938 -19.328 1 98.81 146 GLN A C 1
ATOM 1156 O O . GLN A 1 146 ? -1.172 -19.859 -19.688 1 98.81 146 GLN A O 1
ATOM 1161 N N . GLY A 1 147 ? -1.522 -17.625 -19.312 1 98.88 147 GLY A N 1
ATOM 1162 C CA . GLY A 1 147 ? -0.147 -17.312 -19.656 1 98.88 147 GLY A CA 1
ATOM 1163 C C . GLY A 1 147 ? 0.868 -17.969 -18.75 1 98.88 147 GLY A C 1
ATOM 1164 O O . GLY A 1 147 ? 1.756 -18.688 -19.219 1 98.88 147 GLY A O 1
ATOM 1165 N N . HIS A 1 148 ? 0.719 -17.766 -17.406 1 98.88 148 HIS A N 1
ATOM 1166 C CA . HIS A 1 148 ? 1.691 -18.375 -16.516 1 98.88 148 HIS A CA 1
ATOM 1167 C C . HIS A 1 148 ? 1.633 -19.906 -16.578 1 98.88 148 HIS A C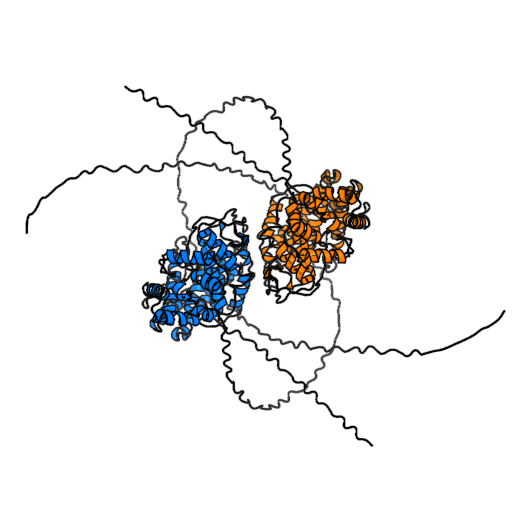 1
ATOM 1169 O O . HIS A 1 148 ? 2.654 -20.578 -16.422 1 98.88 148 HIS A O 1
ATOM 1175 N N . GLU A 1 149 ? 0.455 -20.484 -16.906 1 98.94 149 GLU A N 1
ATOM 1176 C CA . GLU A 1 149 ? 0.29 -21.938 -16.953 1 98.94 149 GLU A CA 1
ATOM 1177 C C . GLU A 1 149 ? 1.011 -22.547 -18.156 1 98.94 149 GLU A C 1
ATOM 1179 O O . GLU A 1 149 ? 1.726 -23.531 -18.016 1 98.94 149 GLU A O 1
ATOM 1184 N N . LEU A 1 150 ? 0.838 -21.906 -19.297 1 98.94 150 LEU A N 1
ATOM 1185 C CA . LEU A 1 150 ? 1.501 -22.391 -20.516 1 98.94 150 LEU A CA 1
ATOM 1186 C C . LEU A 1 150 ? 3.018 -22.328 -20.359 1 98.94 150 LEU A C 1
ATOM 1188 O O . LEU A 1 150 ? 3.729 -23.25 -20.766 1 98.94 150 LEU A O 1
ATOM 1192 N N . VAL A 1 151 ? 3.475 -21.25 -19.766 1 98.94 151 VAL A N 1
ATOM 1193 C CA . VAL A 1 151 ? 4.918 -21.078 -19.641 1 98.94 151 VAL A CA 1
ATOM 1194 C C . VAL A 1 151 ? 5.473 -22.094 -18.641 1 98.94 151 VAL A C 1
ATOM 1196 O O . VAL A 1 151 ? 6.574 -22.625 -18.828 1 98.94 151 VAL A O 1
ATOM 1199 N N . ASN A 1 152 ? 4.773 -22.375 -17.578 1 98.94 152 ASN A N 1
ATOM 1200 C CA . ASN A 1 152 ? 5.207 -23.406 -16.656 1 98.94 152 ASN A CA 1
ATOM 1201 C C . ASN A 1 152 ? 5.289 -24.766 -17.344 1 98.94 152 ASN A C 1
ATOM 1203 O O . ASN A 1 152 ? 6.184 -25.562 -17.047 1 98.94 152 ASN A O 1
ATOM 1207 N N . ALA A 1 153 ? 4.359 -25.047 -18.266 1 98.94 153 ALA A N 1
ATOM 1208 C CA . ALA A 1 153 ? 4.418 -26.297 -19.047 1 98.94 153 ALA A CA 1
ATOM 1209 C C . ALA A 1 153 ? 5.629 -26.297 -19.969 1 98.94 153 ALA A C 1
ATOM 1211 O O . ALA A 1 153 ? 6.352 -27.297 -20.047 1 98.94 153 ALA A O 1
ATOM 1212 N N . ALA A 1 154 ? 5.828 -25.203 -20.641 1 98.94 154 ALA A N 1
ATOM 1213 C CA . ALA A 1 154 ? 6.977 -25.094 -21.547 1 98.94 154 ALA A CA 1
ATOM 1214 C C . ALA A 1 154 ? 8.289 -25.266 -20.781 1 98.94 154 ALA A C 1
ATOM 1216 O O . ALA A 1 154 ? 9.219 -25.906 -21.281 1 98.94 154 ALA A O 1
ATOM 1217 N N . GLU A 1 155 ? 8.352 -24.703 -19.594 1 98.88 155 GLU A N 1
ATOM 1218 C CA . GLU A 1 155 ? 9.531 -24.797 -18.75 1 98.88 155 GLU A CA 1
ATOM 1219 C C . GLU A 1 155 ? 9.875 -26.25 -18.438 1 98.88 155 GLU A C 1
ATOM 1221 O O . GLU A 1 155 ? 11.055 -26.625 -18.422 1 98.88 155 GLU A O 1
ATOM 1226 N N . LEU A 1 156 ? 8.922 -27.078 -18.234 1 98.81 156 LEU A N 1
ATOM 1227 C CA . LEU A 1 156 ? 9.133 -28.484 -17.875 1 98.81 156 LEU A CA 1
ATOM 1228 C C . LEU A 1 156 ? 9.766 -29.25 -19.031 1 98.81 156 LEU A C 1
ATOM 1230 O O . LEU A 1 156 ? 10.539 -30.188 -18.797 1 98.81 156 LEU A O 1
ATOM 1234 N N . ILE A 1 157 ? 9.477 -28.859 -20.281 1 98.81 157 ILE A N 1
ATOM 1235 C CA . ILE A 1 157 ? 10 -29.641 -21.391 1 98.81 157 ILE A CA 1
ATOM 1236 C C . ILE A 1 157 ? 11.016 -28.812 -22.172 1 98.81 157 ILE A C 1
ATOM 1238 O O . ILE A 1 157 ? 11.312 -29.109 -23.344 1 98.81 157 ILE A O 1
ATOM 1242 N N . ARG A 1 158 ? 11.469 -27.75 -21.531 1 98.38 158 ARG A N 1
ATOM 1243 C CA . ARG A 1 158 ? 12.383 -26.797 -22.172 1 98.38 158 ARG A CA 1
ATOM 1244 C C . ARG A 1 158 ? 13.602 -27.516 -22.734 1 98.38 158 ARG A C 1
ATOM 1246 O O . ARG A 1 158 ? 14.141 -27.109 -23.766 1 98.38 158 ARG A O 1
ATOM 1253 N N . ASP A 1 159 ? 14.039 -28.641 -22.172 1 96.94 159 ASP A N 1
ATOM 1254 C CA . ASP A 1 159 ? 15.258 -29.344 -22.562 1 96.94 159 ASP A CA 1
ATOM 1255 C C . ASP A 1 159 ? 14.938 -30.578 -23.391 1 96.94 159 ASP A C 1
ATOM 1257 O O . ASP A 1 159 ? 15.828 -31.391 -23.672 1 96.94 159 ASP A O 1
ATOM 1261 N N . TYR A 1 160 ? 13.641 -30.797 -23.703 1 98.25 160 TYR A N 1
ATOM 1262 C CA . TYR A 1 160 ? 13.297 -31.812 -24.672 1 98.25 160 TYR A CA 1
ATOM 1263 C C . TYR A 1 160 ? 13.734 -31.406 -26.078 1 98.25 160 TYR A C 1
ATOM 1265 O O . TYR A 1 160 ? 13.219 -30.438 -26.641 1 98.25 160 TYR A O 1
ATOM 1273 N N . ALA A 1 161 ? 14.617 -32.156 -26.609 1 97.25 161 ALA A N 1
ATOM 1274 C CA . ALA A 1 161 ? 15.398 -31.719 -27.766 1 97.25 161 ALA A CA 1
ATOM 1275 C C . ALA A 1 161 ? 14.477 -31.297 -28.922 1 97.25 161 ALA A C 1
ATOM 1277 O O . ALA A 1 161 ? 14.656 -30.234 -29.5 1 97.25 161 ALA A O 1
ATOM 1278 N N . PRO A 1 162 ? 13.469 -32.031 -29.266 1 96.31 162 PRO A N 1
ATOM 1279 C CA . PRO A 1 162 ? 12.625 -31.594 -30.391 1 96.31 162 PRO A CA 1
ATOM 1280 C C . PRO A 1 162 ? 11.898 -30.281 -30.125 1 96.31 162 PRO A C 1
ATOM 1282 O O . PRO A 1 162 ? 11.703 -29.484 -31.031 1 96.31 162 PRO A O 1
ATOM 1285 N N . PHE A 1 163 ? 11.516 -30.109 -28.906 1 97.69 163 PHE A N 1
ATOM 1286 C CA . PHE A 1 163 ? 10.852 -28.859 -28.547 1 97.69 163 PHE A CA 1
ATOM 1287 C C . PHE A 1 163 ? 11.852 -27.703 -28.516 1 97.69 163 PHE A C 1
ATOM 1289 O O . PHE A 1 163 ? 11.562 -26.609 -29.016 1 97.69 163 PHE A O 1
ATOM 1296 N N . ALA A 1 164 ? 12.969 -27.906 -27.938 1 95.62 164 ALA A N 1
ATOM 1297 C CA . ALA A 1 164 ? 14.023 -26.906 -27.812 1 95.62 164 ALA A CA 1
ATOM 1298 C C . ALA A 1 164 ? 14.5 -26.438 -29.188 1 95.62 164 ALA A C 1
ATOM 1300 O O . ALA A 1 164 ? 14.852 -25.266 -29.359 1 95.62 164 ALA A O 1
ATOM 1301 N N . GLU A 1 165 ? 14.477 -27.297 -30.125 1 94.31 165 GLU A N 1
ATOM 1302 C CA . GLU A 1 165 ? 15.039 -27.016 -31.438 1 94.31 165 GLU A CA 1
ATOM 1303 C C . GLU A 1 165 ? 14.094 -26.156 -32.281 1 94.31 165 GLU A C 1
ATOM 1305 O O . GLU A 1 165 ? 14.531 -25.234 -32.969 1 94.31 165 GLU A O 1
ATOM 1310 N N . SER A 1 166 ? 12.836 -26.453 -32.188 1 92.81 166 SER A N 1
ATOM 1311 C CA . SER A 1 166 ? 11.969 -25.672 -33.031 1 92.81 166 SER A CA 1
ATOM 1312 C C . SER A 1 166 ? 10.695 -25.25 -32.312 1 92.81 166 SER A C 1
ATOM 1314 O O . SER A 1 166 ? 10.227 -24.109 -32.5 1 92.81 166 SER A O 1
ATOM 1316 N N . GLY A 1 167 ? 10.18 -26.047 -31.516 1 97.19 167 GLY A N 1
ATOM 1317 C CA . GLY A 1 167 ? 8.93 -25.766 -30.844 1 97.19 167 GLY A CA 1
ATOM 1318 C C . GLY A 1 167 ? 9.008 -24.562 -29.906 1 97.19 167 GLY A C 1
ATOM 1319 O O . GLY A 1 167 ? 8.086 -23.75 -29.844 1 97.19 167 GLY A O 1
ATOM 1320 N N . LEU A 1 168 ? 10.094 -24.406 -29.219 1 98.44 168 LEU A N 1
ATOM 1321 C CA . LEU A 1 168 ? 10.281 -23.359 -28.219 1 98.44 168 LEU A CA 1
ATOM 1322 C C . LEU A 1 168 ? 10.297 -21.984 -28.875 1 98.44 168 LEU A C 1
ATOM 1324 O O . LEU A 1 168 ? 9.703 -21.031 -28.359 1 98.44 168 LEU A O 1
ATOM 1328 N N . THR A 1 169 ? 10.992 -21.859 -29.969 1 98.12 169 THR A N 1
ATOM 1329 C CA . THR A 1 169 ? 11.047 -20.594 -30.688 1 98.12 169 THR A CA 1
ATOM 1330 C C . THR A 1 169 ? 9.656 -20.188 -31.156 1 98.12 169 THR A C 1
ATOM 1332 O O . THR A 1 169 ? 9.281 -19.016 -31.062 1 98.12 169 THR A O 1
ATOM 1335 N N . THR A 1 170 ? 8.953 -21.156 -31.719 1 98.62 170 THR A N 1
ATOM 1336 C CA . THR A 1 170 ? 7.594 -20.922 -32.188 1 98.62 170 THR A CA 1
ATOM 1337 C C . THR A 1 170 ? 6.695 -20.484 -31.031 1 98.62 170 THR A C 1
ATOM 1339 O O . THR A 1 170 ? 5.934 -19.531 -31.172 1 98.62 170 THR A O 1
ATOM 1342 N N . PHE A 1 171 ? 6.781 -21.156 -29.969 1 98.81 171 PHE A N 1
ATOM 1343 C CA . PHE A 1 171 ? 6 -20.828 -28.781 1 98.81 171 PHE A CA 1
ATOM 1344 C C . PHE A 1 171 ? 6.34 -19.438 -28.266 1 98.81 171 PHE A C 1
ATOM 1346 O O . PHE A 1 171 ? 5.441 -18.641 -27.984 1 98.81 171 PHE A O 1
ATOM 1353 N N . ASN A 1 172 ? 7.629 -19.172 -28.109 1 98.81 172 ASN A N 1
ATOM 1354 C CA . ASN A 1 172 ? 8.07 -17.875 -27.578 1 98.81 172 ASN A CA 1
ATOM 1355 C C . ASN A 1 172 ? 7.594 -16.719 -28.438 1 98.81 172 ASN A C 1
ATOM 1357 O O . ASN A 1 172 ? 7.16 -15.688 -27.922 1 98.81 172 ASN A O 1
ATOM 1361 N N . ALA A 1 173 ? 7.703 -16.875 -29.688 1 98.44 173 ALA A N 1
ATOM 1362 C CA . ALA A 1 173 ? 7.285 -15.82 -30.594 1 98.44 173 ALA A CA 1
ATOM 1363 C C . ALA A 1 173 ? 5.797 -15.508 -30.438 1 98.44 173 ALA A C 1
ATOM 1365 O O . ALA A 1 173 ? 5.398 -14.344 -30.406 1 98.44 173 ALA A O 1
ATOM 1366 N N . MET A 1 174 ? 5.035 -16.5 -30.359 1 98.75 174 MET A N 1
ATOM 1367 C CA . MET A 1 174 ? 3.6 -16.344 -30.125 1 98.75 174 MET A CA 1
ATOM 1368 C C . MET A 1 174 ? 3.328 -15.68 -28.781 1 98.75 174 MET A C 1
ATOM 1370 O O . MET A 1 174 ? 2.521 -14.75 -28.688 1 98.75 174 MET A O 1
ATOM 1374 N N . PHE A 1 175 ? 3.977 -16.156 -27.766 1 98.88 175 PHE A N 1
ATOM 1375 C CA . PHE A 1 175 ? 3.748 -15.656 -26.422 1 98.88 175 PHE A CA 1
ATOM 1376 C C . PHE A 1 175 ? 4.074 -14.164 -26.344 1 98.88 175 PHE A C 1
ATOM 1378 O O . PHE A 1 175 ? 3.332 -13.398 -25.734 1 98.88 175 PHE A O 1
ATOM 1385 N N . GLU A 1 176 ? 5.145 -13.758 -26.953 1 98.62 176 GLU A N 1
ATOM 1386 C CA . GLU A 1 176 ? 5.566 -12.359 -26.969 1 98.62 176 GLU A CA 1
ATOM 1387 C C . GLU A 1 176 ? 4.527 -11.477 -27.656 1 98.62 176 GLU A C 1
ATOM 1389 O O . GLU A 1 176 ? 4.168 -10.422 -27.141 1 98.62 176 GLU A O 1
ATOM 1394 N N . ARG A 1 177 ? 4.012 -11.906 -28.703 1 98.12 177 ARG A N 1
ATOM 1395 C CA . ARG A 1 177 ? 3.137 -11.086 -29.531 1 98.12 177 ARG A CA 1
ATOM 1396 C C . ARG A 1 177 ? 1.732 -11.016 -28.938 1 98.12 177 ARG A C 1
ATOM 1398 O O . ARG A 1 177 ? 0.983 -10.078 -29.203 1 98.12 177 ARG A O 1
ATOM 1405 N N . THR A 1 178 ? 1.42 -12.055 -28.188 1 98.56 178 THR A N 1
ATOM 1406 C CA . THR A 1 178 ? 0.042 -12.125 -27.719 1 98.56 178 THR A CA 1
ATOM 1407 C C . THR A 1 178 ? -0.019 -11.961 -26.203 1 98.56 178 THR A C 1
ATOM 1409 O O . THR A 1 178 ? -0.24 -10.859 -25.703 1 98.56 178 THR A O 1
ATOM 1412 N N . PHE A 1 179 ? 0.44 -12.961 -25.438 1 98.81 179 PHE A N 1
ATOM 1413 C CA . PHE A 1 179 ? 0.319 -12.977 -23.984 1 98.81 179 PHE A CA 1
ATOM 1414 C C . PHE A 1 179 ? 1.126 -11.844 -23.375 1 98.81 179 PHE A C 1
ATOM 1416 O O . PHE A 1 179 ? 0.567 -10.961 -22.703 1 98.81 179 PHE A O 1
ATOM 1423 N N . LEU A 1 180 ? 2.439 -11.797 -23.672 1 98.88 180 LEU A N 1
ATOM 1424 C CA . LEU A 1 180 ? 3.326 -10.844 -23.016 1 98.88 180 LEU A CA 1
ATOM 1425 C C . LEU A 1 180 ? 2.918 -9.414 -23.344 1 98.88 180 LEU A C 1
ATOM 1427 O O . LEU A 1 180 ? 2.91 -8.547 -22.453 1 98.88 180 LEU A O 1
ATOM 1431 N N . ALA A 1 181 ? 2.648 -9.188 -24.594 1 98.5 181 ALA A N 1
ATOM 1432 C CA . ALA A 1 181 ? 2.221 -7.852 -25 1 98.5 181 ALA A CA 1
ATOM 1433 C C . ALA A 1 181 ? 1.008 -7.395 -24.203 1 98.5 181 ALA A C 1
ATOM 1435 O O . ALA A 1 181 ? 0.957 -6.254 -23.734 1 98.5 181 ALA A O 1
ATOM 1436 N N . LYS A 1 182 ? 0.066 -8.281 -24.031 1 98.5 182 LYS A N 1
ATOM 1437 C CA . LYS A 1 182 ? -1.157 -7.941 -23.312 1 98.5 182 LYS A CA 1
ATOM 1438 C C . LYS A 1 182 ? -0.906 -7.863 -21.797 1 98.5 182 LYS A C 1
ATOM 1440 O O . LYS A 1 182 ? -1.57 -7.102 -21.094 1 98.5 182 LYS A O 1
ATOM 1445 N N . ASN A 1 183 ? -0.058 -8.766 -21.25 1 98.75 183 ASN A N 1
ATOM 1446 C CA . ASN A 1 183 ? 0.31 -8.68 -19.828 1 98.75 183 ASN A CA 1
ATOM 1447 C C . ASN A 1 183 ? 0.87 -7.301 -19.484 1 98.75 183 ASN A C 1
ATOM 1449 O O . ASN A 1 183 ? 0.421 -6.668 -18.531 1 98.75 183 ASN A O 1
ATOM 1453 N N . LEU A 1 184 ? 1.82 -6.875 -20.281 1 98.5 184 LEU A N 1
ATOM 1454 C CA . LEU A 1 184 ? 2.516 -5.621 -20 1 98.5 184 LEU A CA 1
ATOM 1455 C C . LEU A 1 184 ? 1.601 -4.426 -20.25 1 98.5 184 LEU A C 1
ATOM 1457 O O . LEU A 1 184 ? 1.636 -3.447 -19.5 1 98.5 184 LEU A O 1
ATOM 1461 N N . TYR A 1 185 ? 0.791 -4.52 -21.328 1 97.44 185 TYR A N 1
ATOM 1462 C CA . TYR A 1 185 ? -0.187 -3.471 -21.594 1 97.44 185 TYR A CA 1
ATOM 1463 C C . TYR A 1 185 ? -1.093 -3.248 -20.391 1 97.44 185 TYR A C 1
ATOM 1465 O O . TYR A 1 185 ? -1.371 -2.105 -20.016 1 97.44 185 TYR A O 1
ATOM 1473 N N . PHE A 1 186 ? -1.544 -4.285 -19.781 1 97.69 186 PHE A N 1
ATOM 1474 C CA . PHE A 1 186 ? -2.459 -4.25 -18.641 1 97.69 186 PHE A CA 1
ATOM 1475 C C . PHE A 1 186 ? -1.749 -3.758 -17.391 1 97.69 186 PHE A C 1
ATOM 1477 O O . PHE A 1 186 ? -2.246 -2.867 -16.688 1 97.69 186 PHE A O 1
ATOM 1484 N N . LEU A 1 187 ? -0.549 -4.266 -17.062 1 97.25 187 LEU A N 1
ATOM 1485 C CA . LEU A 1 187 ? 0.176 -3.932 -15.836 1 97.25 187 LEU A CA 1
ATOM 1486 C C . LEU A 1 187 ? 0.705 -2.502 -15.891 1 97.25 187 LEU A C 1
ATOM 1488 O O . LEU A 1 187 ? 0.949 -1.886 -14.852 1 97.25 187 LEU A O 1
ATOM 1492 N N . ASN A 1 188 ? 0.829 -2.008 -17.109 1 94.25 188 ASN A N 1
ATOM 1493 C CA . ASN A 1 188 ? 1.252 -0.621 -17.266 1 94.25 188 ASN A CA 1
ATOM 1494 C C . ASN A 1 188 ? 0.059 0.332 -17.281 1 94.25 188 ASN A C 1
ATOM 1496 O O . ASN A 1 188 ? 0.211 1.521 -17.562 1 94.25 188 ASN A O 1
ATOM 1500 N N . HIS A 1 189 ? -1.079 -0.208 -17.094 1 94.06 189 HIS A N 1
ATOM 1501 C CA . HIS A 1 189 ? -2.328 0.536 -16.969 1 94.06 189 HIS A CA 1
ATOM 1502 C C . HIS A 1 189 ? -2.635 1.296 -18.266 1 94.06 189 HIS A C 1
ATOM 1504 O O . HIS A 1 189 ? -3.027 2.465 -18.219 1 94.06 189 HIS A O 1
ATOM 1510 N N . SER A 1 190 ? -2.441 0.698 -19.344 1 92.25 190 SER A N 1
ATOM 1511 C CA . SER A 1 190 ? -2.641 1.319 -20.656 1 92.25 190 SER A CA 1
ATOM 1512 C C . SER A 1 190 ? -4.051 1.062 -21.172 1 92.25 190 SER A C 1
ATOM 1514 O O . SER A 1 190 ? -4.473 1.671 -22.156 1 92.25 190 SER A O 1
ATOM 1516 N N . ALA A 1 191 ? -4.699 0.137 -20.531 1 91.69 191 ALA A N 1
ATOM 1517 C CA . ALA A 1 191 ? -6.078 -0.122 -20.938 1 91.69 191 ALA A CA 1
ATOM 1518 C C . ALA A 1 191 ? -6.992 1.035 -20.531 1 91.69 191 ALA A C 1
ATOM 1520 O O . ALA A 1 191 ? -6.828 1.625 -19.469 1 91.69 191 ALA A O 1
ATOM 1521 N N . GLY A 1 192 ? -7.957 1.374 -21.344 1 87.81 192 GLY A N 1
ATOM 1522 C CA . GLY A 1 192 ? -8.859 2.49 -21.109 1 87.81 192 GLY A CA 1
ATOM 1523 C C . GLY A 1 192 ? -9.609 2.383 -19.797 1 87.81 192 GLY A C 1
ATOM 1524 O O . GLY A 1 192 ? -9.859 3.393 -19.125 1 87.81 192 GLY A O 1
ATOM 1525 N N . SER A 1 193 ? -9.938 1.232 -19.375 1 88 193 SER A N 1
ATOM 1526 C CA . SER A 1 193 ? -10.68 0.991 -18.156 1 88 193 SER A CA 1
ATOM 1527 C C . SER A 1 193 ? -9.82 1.28 -16.922 1 88 193 SER A C 1
ATOM 1529 O O . SER A 1 193 ? -10.336 1.357 -15.805 1 88 193 SER A O 1
ATOM 1531 N N . GLU A 1 194 ? -8.57 1.473 -17.094 1 89.75 194 GLU A N 1
ATOM 1532 C CA . GLU A 1 194 ? -7.648 1.617 -15.977 1 89.75 194 GLU A CA 1
ATOM 1533 C C . GLU A 1 194 ? -7.309 3.084 -15.727 1 89.75 194 GLU A C 1
ATOM 1535 O O . GLU A 1 194 ? -6.25 3.396 -15.18 1 89.75 194 GLU A O 1
ATOM 1540 N N . HIS A 1 195 ? -8.164 3.965 -16.219 1 85.12 195 HIS A N 1
ATOM 1541 C CA . HIS A 1 195 ? -7.992 5.355 -15.805 1 85.12 195 HIS A CA 1
ATOM 1542 C C . HIS A 1 195 ? -7.906 5.473 -14.289 1 85.12 195 HIS A C 1
ATOM 1544 O O . HIS A 1 195 ? -7.285 6.406 -13.766 1 85.12 195 HIS A O 1
ATOM 1550 N N . ASN A 1 196 ? -8.484 4.625 -13.648 1 89.25 196 ASN A N 1
ATOM 1551 C CA . ASN A 1 196 ? -8.242 4.309 -12.242 1 89.25 196 ASN A CA 1
ATOM 1552 C C . ASN A 1 196 ? -7.367 3.07 -12.094 1 89.25 196 ASN A C 1
ATOM 1554 O O . ASN A 1 196 ? -7.812 1.952 -12.359 1 89.25 196 ASN A O 1
ATOM 1558 N N . VAL A 1 197 ? -6.145 3.221 -11.656 1 92.81 197 VAL A N 1
ATOM 1559 C CA . VAL A 1 197 ? -5.164 2.143 -11.68 1 92.81 197 VAL A CA 1
ATOM 1560 C C . VAL A 1 197 ? -5.586 1.039 -10.711 1 92.81 197 VAL A C 1
ATOM 1562 O O . VAL A 1 197 ? -5.051 -0.071 -10.75 1 92.81 197 VAL A O 1
ATOM 1565 N N . LYS A 1 198 ? -6.582 1.289 -9.852 1 93.06 198 LYS A N 1
ATOM 1566 C CA . LYS A 1 198 ? -7.074 0.296 -8.898 1 93.06 198 LYS A CA 1
ATOM 1567 C C . LYS A 1 198 ? -8.43 -0.256 -9.336 1 93.06 198 LYS A C 1
ATOM 1569 O O . LYS A 1 198 ? -9.148 -0.853 -8.531 1 93.06 198 LYS A O 1
ATOM 1574 N N . HIS A 1 199 ? -8.766 -0.06 -10.562 1 93.69 199 HIS A N 1
ATOM 1575 C CA . HIS A 1 199 ? -10.047 -0.48 -11.109 1 93.69 199 HIS A CA 1
ATOM 1576 C C . HIS A 1 199 ? -10.266 -1.979 -10.93 1 93.69 199 HIS A C 1
ATOM 1578 O O . HIS A 1 199 ? -11.336 -2.406 -10.492 1 93.69 199 HIS A O 1
ATOM 1584 N N . PHE A 1 200 ? -9.32 -2.729 -11.266 1 96.31 200 PHE A N 1
ATOM 1585 C CA . PHE A 1 200 ? -9.453 -4.18 -11.25 1 96.31 200 PHE A CA 1
ATOM 1586 C C . PHE A 1 200 ? -8.961 -4.754 -9.93 1 96.31 200 PHE A C 1
ATOM 1588 O O . PHE A 1 200 ? -8.039 -4.203 -9.312 1 96.31 200 PHE A O 1
ATOM 1595 N N . PHE A 1 201 ? -9.562 -5.848 -9.516 1 97.06 201 PHE A N 1
ATOM 1596 C CA . PHE A 1 201 ? -9.195 -6.504 -8.273 1 97.06 201 PHE A CA 1
ATOM 1597 C C . PHE A 1 201 ? -7.836 -7.188 -8.398 1 97.06 201 PHE A C 1
ATOM 1599 O O . PHE A 1 201 ? -7.285 -7.293 -9.5 1 97.06 201 PHE A O 1
ATOM 1606 N N . ALA A 1 202 ? -7.312 -7.652 -7.316 1 98.19 202 ALA A N 1
ATOM 1607 C CA . ALA A 1 202 ? -5.922 -8.07 -7.172 1 98.19 202 ALA A CA 1
ATOM 1608 C C . ALA A 1 202 ? -5.609 -9.258 -8.086 1 98.19 202 ALA A C 1
ATOM 1610 O O . ALA A 1 202 ? -4.527 -9.32 -8.672 1 98.19 202 ALA A O 1
ATOM 1611 N N . ASN A 1 203 ? -6.543 -10.195 -8.234 1 98.25 203 ASN A N 1
ATOM 1612 C CA . ASN A 1 203 ? -6.273 -11.414 -9 1 98.25 203 ASN A CA 1
ATOM 1613 C C . ASN A 1 203 ? -5.914 -11.094 -10.445 1 98.25 203 ASN A C 1
ATOM 1615 O O . ASN A 1 203 ? -5.117 -11.805 -11.062 1 98.25 203 ASN A O 1
ATOM 1619 N N . TRP A 1 204 ? -6.469 -9.961 -11 1 98.31 204 TRP A N 1
ATOM 1620 C CA . TRP A 1 204 ? -6.211 -9.57 -12.375 1 98.31 204 TRP A CA 1
ATOM 1621 C C . TRP A 1 204 ? -4.734 -9.25 -12.586 1 98.31 204 TRP A C 1
ATOM 1623 O O . TRP A 1 204 ? -4.109 -9.742 -13.523 1 98.31 204 TRP A O 1
ATOM 1633 N N . GLU A 1 205 ? -4.199 -8.531 -11.695 1 98.5 205 GLU A N 1
ATOM 1634 C CA . GLU A 1 205 ? -2.809 -8.125 -11.859 1 98.5 205 GLU A CA 1
ATOM 1635 C C . GLU A 1 205 ? -1.856 -9.234 -11.414 1 98.5 205 GLU A C 1
ATOM 1637 O O . GLU A 1 205 ? -0.784 -9.406 -12 1 98.5 205 GLU A O 1
ATOM 1642 N N . LEU A 1 206 ? -2.254 -9.977 -10.391 1 98.94 206 LEU A N 1
ATOM 1643 C CA . LEU A 1 206 ? -1.4 -11.047 -9.875 1 98.94 206 LEU A CA 1
ATOM 1644 C C . LEU A 1 206 ? -1.134 -12.086 -10.961 1 98.94 206 LEU A C 1
ATOM 1646 O O . LEU A 1 206 ? 0.002 -12.539 -11.125 1 98.94 206 LEU A O 1
ATOM 1650 N N . CYS A 1 207 ? -2.17 -12.477 -11.695 1 98.88 207 CYS A N 1
ATOM 1651 C CA . CYS A 1 207 ? -1.97 -13.492 -12.719 1 98.88 207 CYS A CA 1
ATOM 1652 C C . CYS A 1 207 ? -1.126 -12.953 -13.867 1 98.88 207 CYS A C 1
ATOM 1654 O O . CYS A 1 207 ? -0.31 -13.68 -14.438 1 98.88 207 CYS A O 1
ATOM 1656 N N . ASN A 1 208 ? -1.289 -11.703 -14.25 1 98.94 208 ASN A N 1
ATOM 1657 C CA . ASN A 1 208 ? -0.463 -11.117 -15.305 1 98.94 208 ASN A CA 1
ATOM 1658 C C . ASN A 1 208 ? 0.994 -10.992 -14.867 1 98.94 208 ASN A C 1
ATOM 1660 O O . ASN A 1 208 ? 1.907 -11.219 -15.664 1 98.94 208 ASN A O 1
ATOM 1664 N N . MET A 1 209 ? 1.219 -10.641 -13.609 1 98.94 209 MET A N 1
ATOM 1665 C CA . MET A 1 209 ? 2.574 -10.625 -13.07 1 98.94 209 MET A CA 1
ATOM 1666 C C . MET A 1 209 ? 3.201 -12.016 -13.133 1 98.94 209 MET A C 1
ATOM 1668 O O . MET A 1 209 ? 4.367 -12.156 -13.5 1 98.94 209 MET A O 1
ATOM 1672 N N . ALA A 1 210 ? 2.41 -12.992 -12.75 1 98.94 210 ALA A N 1
ATOM 1673 C CA . ALA A 1 210 ? 2.898 -14.367 -12.766 1 98.94 210 ALA A CA 1
ATOM 1674 C C . ALA A 1 210 ? 3.312 -14.781 -14.18 1 98.94 210 ALA A C 1
ATOM 1676 O O . ALA A 1 210 ? 4.324 -15.461 -14.359 1 98.94 210 ALA A O 1
ATOM 1677 N N . SER A 1 211 ? 2.523 -14.367 -15.117 1 98.94 211 SER A N 1
ATOM 1678 C CA . SER A 1 211 ? 2.783 -14.68 -16.516 1 98.94 211 SER A CA 1
ATOM 1679 C C . SER A 1 211 ? 4.066 -14.016 -17 1 98.94 211 SER A C 1
ATOM 1681 O O . SER A 1 211 ? 4.918 -14.672 -17.609 1 98.94 211 SER A O 1
ATOM 1683 N N . VAL A 1 212 ? 4.266 -12.758 -16.672 1 98.94 212 VAL A N 1
ATOM 1684 C CA . VAL A 1 212 ? 5.461 -12.016 -17.062 1 98.94 212 VAL A CA 1
ATOM 1685 C C . VAL A 1 212 ? 6.691 -12.633 -16.406 1 98.94 212 VAL A C 1
ATOM 1687 O O . VAL A 1 212 ? 7.719 -12.836 -17.062 1 98.94 212 VAL A O 1
ATOM 1690 N N . MET A 1 213 ? 6.57 -12.961 -15.156 1 98.94 213 MET A N 1
ATOM 1691 C CA . MET A 1 213 ? 7.684 -13.555 -14.422 1 98.94 213 MET A CA 1
ATOM 1692 C C . MET A 1 213 ? 8.094 -14.891 -15.039 1 98.94 213 MET A C 1
ATOM 1694 O O . MET A 1 213 ? 9.281 -15.125 -15.273 1 98.94 213 MET A O 1
ATOM 1698 N N . ALA A 1 214 ? 7.117 -15.688 -15.281 1 98.94 214 ALA A N 1
ATOM 1699 C CA . ALA A 1 214 ? 7.375 -17.016 -15.836 1 98.94 214 ALA A CA 1
ATOM 1700 C C . ALA A 1 214 ? 8.086 -16.906 -17.188 1 98.94 214 ALA A C 1
ATOM 1702 O O . ALA A 1 214 ? 9.07 -17.609 -17.422 1 98.94 214 ALA A O 1
ATOM 1703 N N . PHE A 1 215 ? 7.57 -16.031 -18 1 98.94 215 PHE A N 1
ATOM 1704 C CA . PHE A 1 215 ? 8.156 -15.914 -19.328 1 98.94 215 PHE A CA 1
ATOM 1705 C C . PHE A 1 215 ? 9.57 -15.352 -19.25 1 98.94 215 PHE A C 1
ATOM 1707 O O . PHE A 1 215 ? 10.438 -15.727 -20.031 1 98.94 215 PHE A O 1
ATOM 1714 N N . GLY A 1 216 ? 9.766 -14.398 -18.281 1 98.81 216 GLY A N 1
ATOM 1715 C CA . GLY A 1 216 ? 11.117 -13.93 -18.047 1 98.81 216 GLY A CA 1
ATOM 1716 C C . GLY A 1 216 ? 12.094 -15.055 -17.75 1 98.81 216 GLY A C 1
ATOM 1717 O O . GLY A 1 216 ? 13.188 -15.102 -18.297 1 98.81 216 GLY A O 1
ATOM 1718 N N . VAL A 1 217 ? 11.688 -15.953 -16.922 1 98.75 217 VAL A N 1
ATOM 1719 C CA . VAL A 1 217 ? 12.531 -17.078 -16.547 1 98.75 217 VAL A CA 1
ATOM 1720 C C . VAL A 1 217 ? 12.727 -18.016 -17.75 1 98.75 217 VAL A C 1
ATOM 1722 O O . VAL A 1 217 ? 13.852 -18.344 -18.094 1 98.75 217 VAL A O 1
ATOM 1725 N N . LEU A 1 218 ? 11.609 -18.375 -18.453 1 98.81 218 LEU A N 1
ATOM 1726 C CA . LEU A 1 218 ? 11.68 -19.297 -19.578 1 98.81 218 LEU A CA 1
ATOM 1727 C C . LEU A 1 218 ? 12.672 -18.812 -20.625 1 98.81 218 LEU A C 1
ATOM 1729 O O . LEU A 1 218 ? 13.391 -19.609 -21.234 1 98.81 218 LEU A O 1
ATOM 1733 N N . THR A 1 219 ? 12.789 -17.5 -20.812 1 98.44 219 THR A N 1
ATOM 1734 C CA . THR A 1 219 ? 13.555 -16.922 -21.922 1 98.44 219 THR A CA 1
ATOM 1735 C C . THR A 1 219 ? 14.852 -16.297 -21.406 1 98.44 219 THR A C 1
ATOM 1737 O O . THR A 1 219 ? 15.5 -15.531 -22.109 1 98.44 219 THR A O 1
ATOM 1740 N N . ASP A 1 220 ? 15.18 -16.516 -20.172 1 97.94 220 ASP A N 1
ATOM 1741 C CA . ASP A 1 220 ? 16.391 -15.977 -19.547 1 97.94 220 ASP A CA 1
ATOM 1742 C C . ASP A 1 220 ? 16.438 -14.453 -19.656 1 97.94 220 ASP A C 1
ATOM 1744 O O . ASP A 1 220 ? 17.453 -13.883 -20.031 1 97.94 220 ASP A O 1
ATOM 1748 N N . ASN A 1 221 ? 15.312 -13.844 -19.438 1 98.31 221 ASN A N 1
ATOM 1749 C CA . ASN A 1 221 ? 15.156 -12.398 -19.516 1 98.31 221 ASN A CA 1
ATOM 1750 C C . ASN A 1 221 ? 15.016 -11.766 -18.141 1 98.31 221 ASN A C 1
ATOM 1752 O O . ASN A 1 221 ? 13.906 -11.648 -17.609 1 98.31 221 ASN A O 1
ATOM 1756 N N . SER A 1 222 ? 16.109 -11.25 -17.594 1 97 222 SER A N 1
ATOM 1757 C CA . SER A 1 222 ? 16.109 -10.711 -16.234 1 97 222 SER A CA 1
ATOM 1758 C C . SER A 1 222 ? 15.289 -9.43 -16.156 1 97 222 SER A C 1
ATOM 1760 O O . SER A 1 222 ? 14.734 -9.109 -15.102 1 97 222 SER A O 1
ATOM 1762 N N . THR A 1 223 ? 15.156 -8.672 -17.266 1 96.25 223 THR A N 1
ATOM 1763 C CA . THR A 1 223 ? 14.359 -7.445 -17.281 1 96.25 223 THR A CA 1
ATOM 1764 C C . THR A 1 223 ? 12.898 -7.746 -16.984 1 96.25 223 THR A C 1
ATOM 1766 O O . THR A 1 223 ? 12.266 -7.055 -16.188 1 96.25 223 THR A O 1
ATOM 1769 N N . LEU A 1 224 ? 12.391 -8.805 -17.609 1 98.25 224 LEU A N 1
ATOM 1770 C CA . LEU A 1 224 ? 11.008 -9.195 -17.375 1 98.25 224 LEU A CA 1
ATOM 1771 C C . LEU A 1 224 ? 10.828 -9.727 -15.953 1 98.25 224 LEU A C 1
ATOM 1773 O O . LEU A 1 224 ? 9.836 -9.406 -15.289 1 98.25 224 LEU A O 1
ATOM 1777 N N . PHE A 1 225 ? 11.836 -10.555 -15.539 1 98.06 225 PHE A N 1
ATOM 1778 C CA . PHE A 1 225 ? 11.781 -11.086 -14.188 1 98.06 225 PHE A CA 1
ATOM 1779 C C . PHE A 1 225 ? 11.766 -9.961 -13.164 1 98.06 225 PHE A C 1
ATOM 1781 O O . PHE A 1 225 ? 10.914 -9.93 -12.273 1 98.06 225 PHE A O 1
ATOM 1788 N N . ASP A 1 226 ? 12.609 -8.992 -13.32 1 95.56 226 ASP A N 1
ATOM 1789 C CA . ASP A 1 226 ? 12.719 -7.859 -12.406 1 95.56 226 ASP A CA 1
ATOM 1790 C C . ASP A 1 226 ? 11.477 -6.98 -12.461 1 95.56 226 ASP A C 1
ATOM 1792 O O . ASP A 1 226 ? 11.062 -6.414 -11.445 1 95.56 226 ASP A O 1
ATOM 1796 N N . TYR A 1 227 ? 10.922 -6.844 -13.625 1 96.06 227 TYR A N 1
ATOM 1797 C CA . TYR A 1 227 ? 9.688 -6.082 -13.766 1 96.06 227 TYR A CA 1
ATOM 1798 C C . TYR A 1 227 ? 8.594 -6.648 -12.875 1 96.06 227 TYR A C 1
ATOM 1800 O O . TYR A 1 227 ? 7.934 -5.906 -12.141 1 96.06 227 TYR A O 1
ATOM 1808 N N . ALA A 1 228 ? 8.422 -7.938 -12.945 1 98.5 228 ALA A N 1
ATOM 1809 C CA . ALA A 1 228 ? 7.367 -8.586 -12.164 1 98.5 228 ALA A CA 1
ATOM 1810 C C . ALA A 1 228 ? 7.648 -8.477 -10.664 1 98.5 228 ALA A C 1
ATOM 1812 O O . ALA A 1 228 ? 6.746 -8.188 -9.875 1 98.5 228 ALA A O 1
ATOM 1813 N N . VAL A 1 229 ? 8.898 -8.703 -10.266 1 97.31 229 VAL A N 1
ATOM 1814 C CA . VAL A 1 229 ? 9.289 -8.609 -8.859 1 97.31 229 VAL A CA 1
ATOM 1815 C C . VAL A 1 229 ? 9.023 -7.195 -8.344 1 97.31 229 VAL A C 1
ATOM 1817 O O . VAL A 1 229 ? 8.438 -7.016 -7.277 1 97.31 229 VAL A O 1
ATOM 1820 N N . ASN A 1 230 ? 9.438 -6.215 -9.125 1 94.12 230 ASN A N 1
ATOM 1821 C CA . ASN A 1 230 ? 9.266 -4.824 -8.727 1 94.12 230 ASN A CA 1
ATOM 1822 C C . ASN A 1 230 ? 7.793 -4.438 -8.648 1 94.12 230 ASN A C 1
ATOM 1824 O O . ASN A 1 230 ? 7.379 -3.705 -7.75 1 94.12 230 ASN A O 1
ATOM 1828 N N . TYR A 1 231 ? 7 -4.898 -9.625 1 96.31 231 TYR A N 1
ATOM 1829 C CA . TYR A 1 231 ? 5.574 -4.598 -9.578 1 96.31 231 TYR A CA 1
ATOM 1830 C C . TYR A 1 231 ? 4.922 -5.215 -8.352 1 96.31 231 TYR A C 1
ATOM 1832 O O . TYR A 1 231 ? 4.082 -4.586 -7.703 1 96.31 231 TYR A O 1
ATOM 1840 N N . PHE A 1 232 ? 5.332 -6.449 -7.992 1 98.12 232 PHE A N 1
ATOM 1841 C CA . PHE A 1 232 ? 4.84 -7.09 -6.777 1 98.12 232 PHE A CA 1
ATOM 1842 C C . PHE A 1 232 ? 5.098 -6.207 -5.559 1 98.12 232 PHE A C 1
ATOM 1844 O O . PHE A 1 232 ? 4.199 -6.004 -4.738 1 98.12 232 PHE A O 1
ATOM 1851 N N . LYS A 1 233 ? 6.191 -5.688 -5.52 1 95.19 233 LYS A N 1
ATOM 1852 C CA . LYS A 1 233 ? 6.652 -4.984 -4.328 1 95.19 233 LYS A CA 1
ATOM 1853 C C . LYS A 1 233 ? 6.078 -3.572 -4.266 1 95.19 233 LYS A C 1
ATOM 1855 O O . LYS A 1 233 ? 5.688 -3.102 -3.193 1 95.19 233 LYS A O 1
ATOM 1860 N N . THR A 1 234 ? 5.988 -2.893 -5.477 1 91 234 THR A N 1
ATOM 1861 C CA . THR A 1 234 ? 5.73 -1.459 -5.422 1 91 234 THR A CA 1
ATOM 1862 C C . THR A 1 234 ? 4.684 -1.056 -6.457 1 91 234 THR A C 1
ATOM 1864 O O . THR A 1 234 ? 4.512 0.131 -6.742 1 91 234 THR A O 1
ATOM 1867 N N . GLY A 1 235 ? 4.008 -2.008 -7.082 1 93.44 235 GLY A N 1
ATOM 1868 C CA . GLY A 1 235 ? 3.014 -1.683 -8.094 1 93.44 235 GLY A CA 1
ATOM 1869 C C . GLY A 1 235 ? 1.907 -0.784 -7.578 1 93.44 235 GLY A C 1
ATOM 1870 O O . GLY A 1 235 ? 1.54 -0.856 -6.402 1 93.44 235 GLY A O 1
ATOM 1871 N N . SER A 1 236 ? 1.316 -0.005 -8.492 1 92.12 236 SER A N 1
ATOM 1872 C CA . SER A 1 236 ? 0.328 0.996 -8.102 1 92.12 236 SER A CA 1
ATOM 1873 C C . SER A 1 236 ? -1.073 0.398 -8.055 1 92.12 236 SER A C 1
ATOM 1875 O O . SER A 1 236 ? -1.952 0.922 -7.363 1 92.12 236 SER A O 1
ATOM 1877 N N . GLY A 1 237 ? -1.23 -0.647 -8.781 1 95.25 237 GLY A N 1
ATOM 1878 C CA . GLY A 1 237 ? -2.543 -1.271 -8.805 1 95.25 237 GLY A CA 1
ATOM 1879 C C . GLY A 1 237 ? -2.752 -2.26 -7.668 1 95.25 237 GLY A C 1
ATOM 1880 O O . GLY A 1 237 ? -1.907 -2.377 -6.777 1 95.25 237 GLY A O 1
ATOM 1881 N N . ASN A 1 238 ? -3.834 -3.021 -7.711 1 97 238 ASN A N 1
ATOM 1882 C CA . ASN A 1 238 ? -4.25 -3.855 -6.59 1 97 238 ASN A CA 1
ATOM 1883 C C . ASN A 1 238 ? -3.4 -5.121 -6.484 1 97 238 ASN A C 1
ATOM 1885 O O . ASN A 1 238 ? -3.434 -5.812 -5.469 1 97 238 ASN A O 1
ATOM 1889 N N . GLY A 1 239 ? -2.646 -5.367 -7.48 1 97.69 239 GLY A N 1
ATOM 1890 C CA . GLY A 1 239 ? -1.761 -6.52 -7.426 1 97.69 239 GLY A CA 1
ATOM 1891 C C . GLY A 1 239 ? -0.492 -6.262 -6.637 1 97.69 239 GLY A C 1
ATOM 1892 O O . GLY A 1 239 ? 0.213 -7.199 -6.262 1 97.69 239 GLY A O 1
ATOM 1893 N N . GLY A 1 240 ? -0.069 -4.949 -6.539 1 96.81 240 GLY A N 1
ATOM 1894 C CA . GLY A 1 240 ? 1.012 -4.656 -5.609 1 96.81 240 GLY A CA 1
ATOM 1895 C C . GLY A 1 240 ? 0.713 -5.098 -4.188 1 96.81 240 GLY A C 1
ATOM 1896 O O . GLY A 1 240 ? -0.384 -4.863 -3.678 1 96.81 240 GLY A O 1
ATOM 1897 N N . ILE A 1 241 ? 1.659 -5.652 -3.506 1 98.12 241 ILE A N 1
ATOM 1898 C CA . ILE A 1 241 ? 1.427 -6.434 -2.295 1 98.12 241 ILE A CA 1
ATOM 1899 C C . ILE A 1 241 ? 0.808 -5.547 -1.219 1 98.12 241 ILE A C 1
ATOM 1901 O O . ILE A 1 241 ? -0.036 -6 -0.441 1 98.12 241 ILE A O 1
ATOM 1905 N N . ASN A 1 242 ? 1.145 -4.25 -1.144 1 96.31 242 ASN A N 1
ATOM 1906 C CA . ASN A 1 242 ? 0.607 -3.357 -0.122 1 96.31 242 ASN A CA 1
ATOM 1907 C C . ASN A 1 242 ? -0.848 -2.994 -0.403 1 96.31 242 ASN A C 1
ATOM 1909 O O . ASN A 1 242 ? -1.595 -2.648 0.515 1 96.31 242 ASN A O 1
ATOM 1913 N N . ASN A 1 243 ? -1.223 -3.023 -1.722 1 96.75 243 ASN A N 1
ATOM 1914 C CA . ASN A 1 243 ? -2.625 -2.844 -2.08 1 96.75 243 ASN A CA 1
ATOM 1915 C C . ASN A 1 243 ? -3.402 -4.152 -1.976 1 96.75 243 ASN A C 1
ATOM 1917 O O . ASN A 1 243 ? -4.582 -4.152 -1.625 1 96.75 243 ASN A O 1
ATOM 1921 N N . CYS A 1 244 ? -2.732 -5.227 -2.277 1 98.19 244 CYS A N 1
ATOM 1922 C CA . CYS A 1 244 ? -3.346 -6.551 -2.27 1 98.19 244 CYS A CA 1
ATOM 1923 C C . CYS A 1 244 ? -3.787 -6.941 -0.865 1 98.19 244 CYS A C 1
ATOM 1925 O O . CYS A 1 244 ? -4.871 -7.5 -0.683 1 98.19 244 CYS A O 1
ATOM 1927 N N . ILE A 1 245 ? -2.9 -6.758 0.045 1 98.44 245 ILE A N 1
ATOM 1928 C CA . ILE A 1 245 ? -3.199 -6.855 1.47 1 98.44 245 ILE A CA 1
ATOM 1929 C C . ILE A 1 245 ? -3.389 -5.457 2.055 1 98.44 245 ILE A C 1
ATOM 1931 O O . ILE A 1 245 ? -2.422 -4.824 2.484 1 98.44 245 ILE A O 1
ATOM 1935 N N . SER A 1 246 ? -4.59 -5.047 2.146 1 96 246 SER A N 1
ATOM 1936 C CA . SER A 1 246 ? -4.922 -3.629 2.221 1 96 246 SER A CA 1
ATOM 1937 C C . SER A 1 246 ? -4.785 -3.102 3.645 1 96 246 SER A C 1
ATOM 1939 O O . SER A 1 246 ? -4.52 -1.916 3.852 1 96 246 SER A O 1
ATOM 1941 N N . ASN A 1 247 ? -5.039 -3.957 4.637 1 96.44 247 ASN A N 1
ATOM 1942 C CA . ASN A 1 247 ? -5.047 -3.484 6.02 1 96.44 247 ASN A CA 1
ATOM 1943 C C . ASN A 1 247 ? -4.438 -4.512 6.965 1 96.44 247 ASN A C 1
ATOM 1945 O O . ASN A 1 247 ? -4.641 -5.719 6.797 1 96.44 247 ASN A O 1
ATOM 1949 N N . LEU A 1 248 ? -3.68 -4.004 7.938 1 96.88 248 LEU A N 1
ATOM 1950 C CA . LEU A 1 248 ? -3.26 -4.809 9.078 1 96.88 248 LEU A CA 1
ATOM 1951 C C . LEU A 1 248 ? -4.277 -4.715 10.211 1 96.88 248 LEU A C 1
ATOM 1953 O O . LEU A 1 248 ? -4.707 -3.617 10.578 1 96.88 248 LEU A O 1
ATOM 1957 N N . VAL A 1 249 ? -4.723 -5.859 10.664 1 96.12 249 VAL A N 1
ATOM 1958 C CA . VAL A 1 249 ? -5.715 -5.938 11.734 1 96.12 249 VAL A CA 1
ATOM 1959 C C . VAL A 1 249 ? -5.238 -6.918 12.805 1 96.12 249 VAL A C 1
ATOM 1961 O O . VAL A 1 249 ? -4.312 -7.695 12.578 1 96.12 249 VAL A O 1
ATOM 1964 N N . ASN A 1 250 ? -5.887 -6.844 13.938 1 95.19 250 ASN A N 1
ATOM 1965 C CA . ASN A 1 250 ? -5.523 -7.734 15.039 1 95.19 250 ASN A CA 1
ATOM 1966 C C . ASN A 1 250 ? -6.492 -8.906 15.148 1 95.19 250 ASN A C 1
ATOM 1968 O O . ASN A 1 250 ? -7.711 -8.719 15.133 1 95.19 250 ASN A O 1
ATOM 1972 N N . GLU A 1 251 ? -5.961 -10.047 15.141 1 96.56 251 GLU A N 1
ATOM 1973 C CA . GLU A 1 251 ? -6.781 -11.227 15.391 1 96.56 251 GLU A CA 1
ATOM 1974 C C . GLU A 1 251 ? -7.543 -11.102 16.703 1 96.56 251 GLU A C 1
ATOM 1976 O O . GLU A 1 251 ? -6.941 -10.836 17.75 1 96.56 251 GLU A O 1
ATOM 1981 N N . PRO A 1 252 ? -8.836 -11.406 16.562 1 94.12 252 PRO A N 1
ATOM 1982 C CA . PRO A 1 252 ? -9.578 -11.398 17.828 1 94.12 252 PRO A CA 1
ATOM 1983 C C . PRO A 1 252 ? -9.023 -12.391 18.859 1 94.12 252 PRO A C 1
ATOM 1985 O O . PRO A 1 252 ? -8.578 -13.477 18.484 1 94.12 252 PRO A O 1
ATOM 1988 N N . GLU A 1 253 ? -8.938 -12.094 20.094 1 93.12 253 GLU A N 1
ATOM 1989 C CA . GLU A 1 253 ? -8.578 -12.945 21.219 1 93.12 253 GLU A CA 1
ATOM 1990 C C . GLU A 1 253 ? -7.066 -12.961 21.453 1 93.12 253 GLU A C 1
ATOM 1992 O O . GLU A 1 253 ? -6.605 -12.938 22.594 1 93.12 253 GLU A O 1
ATOM 1997 N N . THR A 1 254 ? -6.234 -13.031 20.328 1 94.25 254 THR A N 1
ATOM 1998 C CA . THR A 1 254 ? -4.801 -13.195 20.531 1 94.25 254 THR A CA 1
ATOM 1999 C C . THR A 1 254 ? -4.07 -11.875 20.312 1 94.25 254 THR A C 1
ATOM 2001 O O . THR A 1 254 ? -2.938 -11.703 20.766 1 94.25 254 THR A O 1
ATOM 2004 N N . GLY A 1 255 ? -4.637 -11.023 19.453 1 93.62 255 GLY A N 1
ATOM 2005 C CA . GLY A 1 255 ? -4 -9.758 19.141 1 93.62 255 GLY A CA 1
ATOM 2006 C C . GLY A 1 255 ? -2.922 -9.883 18.078 1 93.62 255 GLY A C 1
ATOM 2007 O O . GLY A 1 255 ? -2.303 -8.891 17.688 1 93.62 255 GLY A O 1
ATOM 2008 N N . LYS A 1 256 ? -2.676 -11.055 17.609 1 94.88 256 LYS A N 1
ATOM 2009 C CA . LYS A 1 256 ? -1.696 -11.242 16.547 1 94.88 256 LYS A CA 1
ATOM 2010 C C . LYS A 1 256 ? -2.082 -10.445 15.297 1 94.88 256 LYS A C 1
ATOM 2012 O O . LYS A 1 256 ? -3.262 -10.375 14.945 1 94.88 256 LYS A O 1
ATOM 2017 N N . ILE A 1 257 ? -1.083 -9.891 14.648 1 95.62 257 ILE A N 1
ATOM 2018 C CA . ILE A 1 257 ? -1.345 -9.086 13.469 1 95.62 257 ILE A CA 1
ATOM 2019 C C . ILE A 1 257 ? -1.685 -9.992 12.289 1 95.62 257 ILE A C 1
ATOM 2021 O O . ILE A 1 257 ? -1.001 -10.992 12.047 1 95.62 257 ILE A O 1
ATOM 2025 N N . MET A 1 258 ? -2.752 -9.711 11.562 1 97.81 258 MET A N 1
ATOM 2026 C CA . MET A 1 258 ? -3.162 -10.328 10.312 1 97.81 258 MET A CA 1
ATOM 2027 C C . MET A 1 258 ? -3.311 -9.281 9.211 1 97.81 258 MET A C 1
ATOM 2029 O O . MET A 1 258 ? -3.299 -8.086 9.484 1 97.81 258 MET A O 1
ATOM 2033 N N . GLY A 1 259 ? -3.34 -9.758 8 1 98.5 259 GLY A N 1
ATOM 2034 C CA . GLY A 1 259 ? -3.523 -8.867 6.859 1 98.5 259 GLY A CA 1
ATOM 2035 C C . GLY A 1 259 ? -4.859 -9.062 6.164 1 98.5 259 GLY A C 1
ATOM 2036 O O . GLY A 1 259 ? -5.184 -10.172 5.734 1 98.5 259 GLY A O 1
ATOM 2037 N N . GLN A 1 260 ? -5.645 -8.031 6.055 1 98.56 260 GLN A N 1
ATOM 2038 C CA . GLN A 1 260 ? -6.922 -8.062 5.352 1 98.56 260 GLN A CA 1
ATOM 2039 C C . GLN A 1 260 ? -6.719 -8 3.84 1 98.56 260 GLN A C 1
ATOM 2041 O O . GLN A 1 260 ? -6.141 -7.039 3.326 1 98.56 260 GLN A O 1
ATOM 2046 N N . PRO A 1 261 ? -7.18 -9.031 3.133 1 98.62 261 PRO A N 1
ATOM 2047 C CA . PRO A 1 261 ? -7.086 -8.953 1.672 1 98.62 261 PRO A CA 1
ATOM 2048 C C . PRO A 1 261 ? -8 -7.879 1.081 1 98.62 261 PRO A C 1
ATOM 2050 O O . PRO A 1 261 ? -9.125 -7.691 1.559 1 98.62 261 PRO A O 1
ATOM 2053 N N . GLN A 1 262 ? -7.527 -7.281 0.015 1 96.94 262 GLN A N 1
ATOM 2054 C CA . GLN A 1 262 ? -8.25 -6.223 -0.681 1 96.94 262 GLN A CA 1
ATOM 2055 C C . GLN A 1 262 ? -9.609 -6.711 -1.176 1 96.94 262 GLN A C 1
ATOM 2057 O O . GLN A 1 262 ? -10.562 -5.938 -1.239 1 96.94 262 GLN A O 1
ATOM 2062 N N . GLU A 1 263 ? -9.75 -7.992 -1.511 1 97.69 263 GLU A N 1
ATOM 2063 C CA . GLU A 1 263 ? -10.945 -8.531 -2.16 1 97.69 263 GLU A CA 1
ATOM 2064 C C . GLU A 1 263 ? -11.867 -9.211 -1.15 1 97.69 263 GLU A C 1
ATOM 2066 O O . GLU A 1 263 ? -12.898 -9.766 -1.521 1 97.69 263 GLU A O 1
ATOM 2071 N N . ALA A 1 264 ? -11.586 -9.156 0.062 1 98.44 264 ALA A N 1
ATOM 2072 C CA . ALA A 1 264 ? -12.281 -9.938 1.08 1 98.44 264 ALA A CA 1
ATOM 2073 C C . ALA A 1 264 ? -13.734 -9.492 1.212 1 98.44 264 ALA A C 1
ATOM 2075 O O . ALA A 1 264 ? -14.602 -10.281 1.612 1 98.44 264 ALA A O 1
ATOM 2076 N N . GLY A 1 265 ? -13.984 -8.242 0.89 1 98.38 265 GLY A N 1
ATOM 2077 C CA . GLY A 1 265 ? -15.344 -7.734 0.981 1 98.38 265 GLY A CA 1
ATOM 2078 C C . GLY A 1 265 ? -16.219 -8.141 -0.197 1 98.38 265 GLY A C 1
ATOM 2079 O O . GLY A 1 265 ? -17.438 -8.047 -0.132 1 98.38 265 GLY A O 1
ATOM 2080 N N . ARG A 1 266 ? -15.625 -8.523 -1.28 1 98.06 266 ARG A N 1
ATOM 2081 C CA . ARG A 1 266 ? -16.359 -8.914 -2.484 1 98.06 266 ARG A CA 1
ATOM 2082 C C . ARG A 1 266 ? -16.906 -10.328 -2.363 1 98.06 266 ARG A C 1
ATOM 2084 O O . ARG A 1 266 ? -18.109 -10.539 -2.43 1 98.06 266 ARG A O 1
ATOM 2091 N N . ASP A 1 267 ? -16.078 -11.297 -2.25 1 98.44 267 ASP A N 1
ATOM 2092 C CA . ASP A 1 267 ? -16.422 -12.703 -2.059 1 98.44 267 ASP A CA 1
ATOM 2093 C C . ASP A 1 267 ? -15.18 -13.523 -1.707 1 98.44 267 ASP A C 1
ATOM 2095 O O . ASP A 1 267 ? -14.047 -13.047 -1.842 1 98.44 267 ASP A O 1
ATOM 2099 N N . GLN A 1 268 ? -15.398 -14.719 -1.272 1 98.56 268 GLN A N 1
ATOM 2100 C CA . GLN A 1 268 ? -14.289 -15.523 -0.775 1 98.56 268 GLN A CA 1
ATOM 2101 C C . GLN A 1 268 ? -13.703 -16.391 -1.883 1 98.56 268 GLN A C 1
ATOM 2103 O O . GLN A 1 268 ? -12.57 -16.859 -1.778 1 98.56 268 GLN A O 1
ATOM 2108 N N . GLY A 1 269 ? -14.469 -16.656 -2.908 1 98.19 269 GLY A N 1
ATOM 2109 C CA . GLY A 1 269 ? -13.922 -17.406 -4.031 1 98.19 269 GLY A CA 1
ATOM 2110 C C . GLY A 1 269 ? -12.789 -16.688 -4.738 1 98.19 269 GLY A C 1
ATOM 2111 O O . GLY A 1 269 ? -11.711 -17.25 -4.938 1 98.19 269 GLY A O 1
ATOM 2112 N N . HIS A 1 270 ? -13.055 -15.398 -5.098 1 98.5 270 HIS A N 1
ATOM 2113 C CA . HIS A 1 270 ? -12.039 -14.602 -5.773 1 98.5 270 HIS A CA 1
ATOM 2114 C C . HIS A 1 270 ? -10.898 -14.25 -4.824 1 98.5 270 HIS A C 1
ATOM 2116 O O . HIS A 1 270 ? -9.734 -14.195 -5.234 1 98.5 270 HIS A O 1
ATOM 2122 N N . THR A 1 271 ? -11.203 -14.039 -3.619 1 98.62 271 THR A N 1
ATOM 2123 C CA . THR A 1 271 ? -10.148 -13.805 -2.645 1 98.62 271 THR A CA 1
ATOM 2124 C C . THR A 1 271 ? -9.219 -15.016 -2.561 1 98.62 271 THR A C 1
ATOM 2126 O O . THR A 1 271 ? -7.996 -14.859 -2.467 1 98.62 271 THR A O 1
ATOM 2129 N N . GLY A 1 272 ? -9.836 -16.219 -2.562 1 98.62 272 GLY A N 1
ATOM 2130 C CA . GLY A 1 272 ? -9.023 -17.438 -2.598 1 98.62 272 GLY A CA 1
ATOM 2131 C C . GLY A 1 272 ? -8.094 -17.484 -3.793 1 98.62 272 GLY A C 1
ATOM 2132 O O . GLY A 1 272 ? -6.957 -17.969 -3.682 1 98.62 272 GLY A O 1
ATOM 2133 N N . LEU A 1 273 ? -8.547 -17 -4.914 1 98.69 273 LEU A N 1
ATOM 2134 C CA . LEU A 1 273 ? -7.73 -16.969 -6.125 1 98.69 273 LEU A CA 1
ATOM 2135 C C . LEU A 1 273 ? -6.527 -16.047 -5.938 1 98.69 273 LEU A C 1
ATOM 2137 O O . LEU A 1 273 ? -5.445 -16.328 -6.461 1 98.69 273 LEU A O 1
ATOM 2141 N N . ASP A 1 274 ? -6.676 -14.953 -5.168 1 98.75 274 ASP A N 1
ATOM 2142 C CA . ASP A 1 274 ? -5.543 -14.086 -4.863 1 98.75 274 ASP A CA 1
ATOM 2143 C C . ASP A 1 274 ? -4.398 -14.875 -4.234 1 98.75 274 ASP A C 1
ATOM 2145 O O . ASP A 1 274 ? -3.242 -14.734 -4.637 1 98.75 274 ASP A O 1
ATOM 2149 N N . PHE A 1 275 ? -4.715 -15.727 -3.324 1 98.81 275 PHE A N 1
ATOM 2150 C CA . PHE A 1 275 ? -3.674 -16.438 -2.596 1 98.81 275 PHE A CA 1
ATOM 2151 C C . PHE A 1 275 ? -3.086 -17.562 -3.447 1 98.81 275 PHE A C 1
ATOM 2153 O O . PHE A 1 275 ? -1.901 -17.875 -3.326 1 98.81 275 PHE A O 1
ATOM 2160 N N . GLN A 1 276 ? -3.93 -18.094 -4.355 1 98.75 276 GLN A N 1
ATOM 2161 C CA . GLN A 1 276 ? -3.342 -19.031 -5.305 1 98.75 276 GLN A CA 1
ATOM 2162 C C . GLN A 1 276 ? -2.309 -18.344 -6.191 1 98.75 276 GLN A C 1
ATOM 2164 O O . GLN A 1 276 ? -1.2 -18.844 -6.375 1 98.75 276 GLN A O 1
ATOM 2169 N N . MET A 1 277 ? -2.648 -17.156 -6.656 1 98.88 277 MET A N 1
ATOM 2170 C CA . MET A 1 277 ? -1.739 -16.438 -7.547 1 98.88 277 MET A CA 1
ATOM 2171 C C . MET A 1 277 ? -0.537 -15.898 -6.777 1 98.88 277 MET A C 1
ATOM 2173 O O . MET A 1 277 ? 0.578 -15.867 -7.301 1 98.88 277 MET A O 1
ATOM 2177 N N . LEU A 1 278 ? -0.761 -15.461 -5.512 1 98.94 278 LEU A N 1
ATOM 2178 C CA . LEU A 1 278 ? 0.361 -15.07 -4.668 1 98.94 278 LEU A CA 1
ATOM 2179 C C . LEU A 1 278 ? 1.323 -16.234 -4.465 1 98.94 278 LEU A C 1
ATOM 2181 O O . LEU A 1 278 ? 2.543 -16.047 -4.488 1 98.94 278 LEU A O 1
ATOM 2185 N N . GLY A 1 279 ? 0.766 -17.438 -4.281 1 98.81 279 GLY A N 1
ATOM 2186 C CA . GLY A 1 279 ? 1.6 -18.625 -4.191 1 98.81 279 GLY A CA 1
ATOM 2187 C C . GLY A 1 279 ? 2.396 -18.891 -5.453 1 98.81 279 GLY A C 1
ATOM 2188 O O . GLY A 1 279 ? 3.578 -19.234 -5.387 1 98.81 279 GLY A O 1
ATOM 2189 N N . VAL A 1 280 ? 1.776 -18.703 -6.598 1 98.88 280 VAL A N 1
ATOM 2190 C CA . VAL A 1 280 ? 2.438 -18.906 -7.883 1 98.88 280 VAL A CA 1
ATOM 2191 C C . VAL A 1 280 ? 3.604 -17.922 -8.023 1 98.88 280 VAL A C 1
ATOM 2193 O O . VAL A 1 280 ? 4.719 -18.328 -8.375 1 98.88 280 VAL A O 1
ATOM 2196 N N . LEU A 1 281 ? 3.357 -16.672 -7.73 1 98.94 281 LEU A N 1
ATOM 2197 C CA . LEU A 1 281 ? 4.395 -15.648 -7.828 1 98.94 281 LEU A CA 1
ATOM 2198 C C . LEU A 1 281 ? 5.555 -15.961 -6.883 1 98.94 281 LEU A C 1
ATOM 2200 O O . LEU A 1 281 ? 6.715 -15.953 -7.297 1 98.94 281 LEU A O 1
ATOM 2204 N N . ALA A 1 282 ? 5.254 -16.266 -5.672 1 98.81 282 ALA A N 1
ATOM 2205 C CA . ALA A 1 282 ? 6.281 -16.484 -4.66 1 98.81 282 ALA A CA 1
ATOM 2206 C C . ALA A 1 282 ? 7.102 -17.734 -4.98 1 98.81 282 ALA A C 1
ATOM 2208 O O . ALA A 1 282 ? 8.32 -17.734 -4.801 1 98.81 282 ALA A O 1
ATOM 2209 N N . GLN A 1 283 ? 6.43 -18.75 -5.477 1 98.69 283 GLN A N 1
ATOM 2210 C CA . GLN A 1 283 ? 7.121 -20 -5.758 1 98.69 283 GLN A CA 1
ATOM 2211 C C . GLN A 1 283 ? 8.039 -19.859 -6.965 1 98.69 283 GLN A C 1
ATOM 2213 O O . GLN A 1 283 ? 9.172 -20.359 -6.957 1 98.69 283 GLN A O 1
ATOM 2218 N N . GLN A 1 284 ? 7.566 -19.203 -8.016 1 98.75 284 GLN A N 1
ATOM 2219 C CA . GLN A 1 284 ? 8.422 -18.953 -9.172 1 98.75 284 GLN A CA 1
ATOM 2220 C C . GLN A 1 284 ? 9.656 -18.156 -8.781 1 98.75 284 GLN A C 1
ATOM 2222 O O . GLN A 1 284 ? 10.773 -18.469 -9.188 1 98.75 284 GLN A O 1
ATOM 2227 N N . ALA A 1 285 ? 9.422 -17.141 -7.996 1 98.5 285 ALA A N 1
ATOM 2228 C CA . ALA A 1 285 ? 10.523 -16.297 -7.547 1 98.5 285 ALA A CA 1
ATOM 2229 C C . ALA A 1 285 ? 11.477 -17.078 -6.652 1 98.5 285 ALA A C 1
ATOM 2231 O O . ALA A 1 285 ? 12.703 -16.984 -6.801 1 98.5 285 ALA A O 1
ATOM 2232 N N . TRP A 1 286 ? 10.945 -17.859 -5.773 1 97.81 286 TRP A N 1
ATOM 2233 C CA . TRP A 1 286 ? 11.734 -18.641 -4.82 1 97.81 286 TRP A CA 1
ATOM 2234 C C . TRP A 1 286 ? 12.695 -19.578 -5.547 1 97.81 286 TRP A C 1
ATOM 2236 O O . TRP A 1 286 ? 13.875 -19.656 -5.199 1 97.81 286 TRP A O 1
ATOM 2246 N N . ASN A 1 287 ? 12.211 -20.219 -6.523 1 97.88 287 ASN A N 1
ATOM 2247 C CA . ASN A 1 287 ? 13.023 -21.188 -7.25 1 97.88 287 ASN A CA 1
ATOM 2248 C C . ASN A 1 287 ? 14.117 -20.5 -8.07 1 97.88 287 ASN A C 1
ATOM 2250 O O . ASN A 1 287 ? 15.016 -21.156 -8.594 1 97.88 287 ASN A O 1
ATOM 2254 N N . GLN A 1 288 ? 14.039 -19.156 -8.109 1 97.56 288 GLN A N 1
ATOM 2255 C CA . GLN A 1 288 ? 15.078 -18.375 -8.781 1 97.56 288 GLN A CA 1
ATOM 2256 C C . GLN A 1 288 ? 15.93 -17.609 -7.77 1 97.56 288 GLN A C 1
ATOM 2258 O O . GLN A 1 288 ? 16.75 -16.781 -8.148 1 97.56 288 GLN A O 1
ATOM 2263 N N . GLY A 1 289 ? 15.672 -17.812 -6.5 1 95.56 289 GLY A N 1
ATOM 2264 C CA . GLY A 1 289 ? 16.5 -17.234 -5.465 1 95.56 289 GLY A CA 1
ATOM 2265 C C . GLY A 1 289 ? 15.945 -15.93 -4.914 1 95.56 289 GLY A C 1
ATOM 2266 O O . GLY A 1 289 ? 16.609 -15.258 -4.113 1 95.56 289 GLY A O 1
ATOM 2267 N N . GLU A 1 290 ? 14.773 -15.531 -5.355 1 96.25 290 GLU A N 1
ATOM 2268 C CA . GLU A 1 290 ? 14.094 -14.336 -4.863 1 96.25 290 GLU A CA 1
ATOM 2269 C C . GLU A 1 290 ? 13.016 -14.688 -3.85 1 96.25 290 GLU A C 1
ATOM 2271 O O . GLU A 1 290 ? 12.07 -15.414 -4.172 1 96.25 290 GLU A O 1
ATOM 2276 N N . ASP A 1 291 ? 13.102 -14.195 -2.607 1 96.88 291 ASP A N 1
ATOM 2277 C CA . ASP A 1 291 ? 12.195 -14.594 -1.533 1 96.88 291 ASP A CA 1
ATOM 2278 C C . ASP A 1 291 ? 11.031 -13.617 -1.411 1 96.88 291 ASP A C 1
ATOM 2280 O O . ASP A 1 291 ? 10.992 -12.797 -0.49 1 96.88 291 ASP A O 1
ATOM 2284 N N . LEU A 1 292 ? 10.016 -13.766 -2.172 1 98.06 292 LEU A N 1
ATOM 2285 C CA . LEU A 1 292 ? 8.805 -12.969 -2.049 1 98.06 292 LEU A CA 1
ATOM 2286 C C . LEU A 1 292 ? 7.914 -13.5 -0.929 1 98.06 292 LEU A C 1
ATOM 2288 O O . LEU A 1 292 ? 7.043 -12.781 -0.434 1 98.06 292 LEU A O 1
ATOM 2292 N N . TYR A 1 293 ? 8.078 -14.766 -0.487 1 98.12 293 TYR A N 1
ATOM 2293 C CA . TYR A 1 293 ? 7.359 -15.289 0.673 1 98.12 293 TYR A CA 1
ATOM 2294 C C . TYR A 1 293 ? 7.641 -14.445 1.911 1 98.12 293 TYR A C 1
ATOM 2296 O O . TYR A 1 293 ? 6.719 -14.086 2.648 1 98.12 293 TYR A O 1
ATOM 2304 N N . GLY A 1 294 ? 8.898 -14.18 2.158 1 96.81 294 GLY A N 1
ATOM 2305 C CA . GLY A 1 294 ? 9.32 -13.477 3.361 1 96.81 294 GLY A CA 1
ATOM 2306 C C . GLY A 1 294 ? 9.242 -11.969 3.225 1 96.81 294 GLY A C 1
ATOM 2307 O O . GLY A 1 294 ? 9.406 -11.242 4.207 1 96.81 294 GLY A O 1
ATOM 2308 N N . TYR A 1 295 ? 8.977 -11.445 2.045 1 96.56 295 TYR A N 1
ATOM 2309 C CA . TYR A 1 295 ? 9.008 -10.008 1.766 1 96.56 295 TYR A CA 1
ATOM 2310 C C . TYR A 1 295 ? 7.969 -9.266 2.594 1 96.56 295 TYR A C 1
ATOM 2312 O O . TYR A 1 295 ? 6.84 -9.734 2.744 1 96.56 295 TYR A O 1
ATOM 2320 N N . ASN A 1 296 ? 8.336 -7.98 3.154 1 96.81 296 ASN A N 1
ATOM 2321 C CA . ASN A 1 296 ? 7.426 -7.062 3.834 1 96.81 296 ASN A CA 1
ATOM 2322 C C . ASN A 1 296 ? 6.719 -7.738 5.004 1 96.81 296 ASN A C 1
ATOM 2324 O O . ASN A 1 296 ? 5.492 -7.688 5.105 1 96.81 296 ASN A O 1
ATOM 2328 N N . ASN A 1 297 ? 7.664 -8.484 5.824 1 95.12 297 ASN A N 1
ATOM 2329 C CA . ASN A 1 297 ? 7.215 -9.203 7.012 1 95.12 297 ASN A CA 1
ATOM 2330 C C . ASN A 1 297 ? 6.215 -10.297 6.66 1 95.12 297 ASN A C 1
ATOM 2332 O O . ASN A 1 297 ? 5.172 -10.422 7.301 1 95.12 297 ASN A O 1
ATOM 2336 N N . SER A 1 298 ? 6.531 -11.086 5.578 1 97.75 298 SER A N 1
ATOM 2337 C CA . SER A 1 298 ? 5.695 -12.172 5.09 1 97.75 298 SER A CA 1
ATOM 2338 C C . SER A 1 298 ? 4.25 -11.727 4.906 1 97.75 298 SER A C 1
ATOM 2340 O O . SER A 1 298 ? 3.328 -12.359 5.418 1 97.75 298 SER A O 1
ATOM 2342 N N . LYS A 1 299 ? 4.094 -10.68 4.195 1 98.12 299 LYS A N 1
ATOM 2343 C CA . LYS A 1 299 ? 2.779 -10.07 4.012 1 98.12 299 LYS A CA 1
ATOM 2344 C C . LYS A 1 299 ? 1.8 -11.055 3.377 1 98.12 299 LYS A C 1
ATOM 2346 O O . LYS A 1 299 ? 0.602 -11.016 3.662 1 98.12 299 LYS A O 1
ATOM 2351 N N . ILE A 1 300 ? 2.268 -11.961 2.52 1 98.81 300 ILE A N 1
ATOM 2352 C CA . ILE A 1 300 ? 1.424 -13.016 1.972 1 98.81 300 ILE A CA 1
ATOM 2353 C C . ILE A 1 300 ? 0.854 -13.867 3.109 1 98.81 300 ILE A C 1
ATOM 2355 O O . ILE A 1 300 ? -0.346 -14.148 3.137 1 98.81 300 ILE A O 1
ATOM 2359 N N . LEU A 1 301 ? 1.724 -14.227 4.023 1 98.81 301 LEU A N 1
ATOM 2360 C CA . LEU A 1 301 ? 1.29 -15.07 5.133 1 98.81 301 LEU A CA 1
ATOM 2361 C C . LEU A 1 301 ? 0.279 -14.336 6.008 1 98.81 301 LEU A C 1
ATOM 2363 O O . LEU A 1 301 ? -0.693 -14.938 6.477 1 98.81 301 LEU A O 1
ATOM 2367 N N . LEU A 1 302 ? 0.539 -13.008 6.297 1 98.56 302 LEU A N 1
ATOM 2368 C CA . LEU A 1 302 ? -0.428 -12.234 7.07 1 98.56 302 LEU A CA 1
ATOM 2369 C C . LEU A 1 302 ? -1.815 -12.32 6.441 1 98.56 302 LEU A C 1
ATOM 2371 O O . LEU A 1 302 ? -2.811 -12.5 7.148 1 98.56 302 LEU A O 1
ATOM 2375 N N . GLY A 1 303 ? -1.866 -12.188 5.168 1 98.88 303 GLY A N 1
ATOM 2376 C CA . GLY A 1 303 ? -3.139 -12.289 4.469 1 98.88 303 GLY A CA 1
ATOM 2377 C C . GLY A 1 303 ? -3.707 -13.695 4.477 1 98.88 303 GLY A C 1
ATOM 2378 O O . GLY A 1 303 ? -4.914 -13.883 4.641 1 98.88 303 GLY A O 1
ATOM 2379 N N . ALA A 1 304 ? -2.859 -14.695 4.258 1 98.94 304 ALA A N 1
ATOM 2380 C CA . ALA A 1 304 ? -3.295 -16.094 4.242 1 98.94 304 ALA A CA 1
ATOM 2381 C C . ALA A 1 304 ? -3.924 -16.484 5.574 1 98.94 304 ALA A C 1
ATOM 2383 O O . ALA A 1 304 ? -4.934 -17.188 5.609 1 98.94 304 ALA A O 1
ATOM 2384 N N . GLU A 1 305 ? -3.297 -16.047 6.664 1 98.88 305 GLU A N 1
ATOM 2385 C CA . GLU A 1 305 ? -3.836 -16.328 7.988 1 98.88 305 GLU A CA 1
ATOM 2386 C C . GLU A 1 305 ? -5.227 -15.727 8.164 1 98.88 305 GLU A C 1
ATOM 2388 O O . GLU A 1 305 ? -6.117 -16.359 8.727 1 98.88 305 GLU A O 1
ATOM 2393 N N . TYR A 1 306 ? -5.438 -14.492 7.676 1 98.81 306 TYR A N 1
ATOM 2394 C CA . TYR A 1 306 ? -6.742 -13.844 7.711 1 98.81 306 TYR A CA 1
ATOM 2395 C C . TYR A 1 306 ? -7.777 -14.641 6.934 1 98.81 306 TYR A C 1
ATOM 2397 O O . TYR A 1 306 ? -8.836 -14.984 7.465 1 98.81 306 TYR A O 1
ATOM 2405 N N . TYR A 1 307 ? -7.473 -14.938 5.703 1 98.81 307 TYR A N 1
ATOM 2406 C CA . TYR A 1 307 ? -8.391 -15.664 4.824 1 98.81 307 TYR A CA 1
ATOM 2407 C C . TYR A 1 307 ? -8.75 -17.016 5.414 1 98.81 307 TYR A C 1
ATOM 2409 O O . TYR A 1 307 ? -9.93 -17.375 5.48 1 98.81 307 TYR A O 1
ATOM 2417 N N . ALA A 1 308 ? -7.723 -17.75 5.832 1 98.88 308 ALA A N 1
ATOM 2418 C CA . ALA A 1 308 ? -7.922 -19.094 6.355 1 98.88 308 ALA A CA 1
ATOM 2419 C C . ALA A 1 308 ? -8.805 -19.078 7.602 1 98.88 308 ALA A C 1
ATOM 2421 O O . ALA A 1 308 ? -9.758 -19.859 7.711 1 98.88 308 ALA A O 1
ATOM 2422 N N . ARG A 1 309 ? -8.516 -18.203 8.484 1 98.81 309 ARG A N 1
ATOM 2423 C CA . ARG A 1 309 ? -9.312 -18.109 9.703 1 98.81 309 ARG A CA 1
ATOM 2424 C C . ARG A 1 309 ? -10.789 -17.891 9.383 1 98.81 309 ARG A C 1
ATOM 2426 O O . ARG A 1 309 ? -11.656 -18.578 9.914 1 98.81 309 ARG A O 1
ATOM 2433 N N . TYR A 1 310 ? -11.008 -16.875 8.492 1 98.81 310 TYR A N 1
ATOM 2434 C CA . TYR A 1 310 ? -12.383 -16.531 8.156 1 98.81 310 TYR A CA 1
ATOM 2435 C C . TYR A 1 310 ? -13.094 -17.703 7.484 1 98.81 310 TYR A C 1
ATOM 2437 O O . TYR A 1 310 ? -14.258 -17.984 7.785 1 98.81 310 TYR A O 1
ATOM 2445 N N . ASN A 1 311 ? -12.445 -18.406 6.66 1 98.81 311 ASN A N 1
ATOM 2446 C CA . ASN A 1 311 ? -13.07 -19.469 5.867 1 98.81 311 ASN A CA 1
ATOM 2447 C C . ASN A 1 311 ? -13.156 -20.781 6.645 1 98.81 311 ASN A C 1
ATOM 2449 O O . ASN A 1 311 ? -13.773 -21.734 6.18 1 98.81 311 ASN A O 1
ATOM 2453 N N . LEU A 1 312 ? -12.578 -20.797 7.789 1 98.75 312 LEU A N 1
ATOM 2454 C CA . LEU A 1 312 ? -12.781 -21.891 8.734 1 98.75 312 LEU A CA 1
ATOM 2455 C C . LEU A 1 312 ? -13.859 -21.531 9.758 1 98.75 312 LEU A C 1
ATOM 2457 O O . LEU A 1 312 ? -13.93 -22.141 10.828 1 98.75 312 LEU A O 1
ATOM 2461 N N . ASN A 1 313 ? -14.609 -20.516 9.43 1 98.31 313 ASN A N 1
ATOM 2462 C CA . ASN A 1 313 ? -15.812 -20.094 10.133 1 98.31 313 ASN A CA 1
ATOM 2463 C C . ASN A 1 313 ? -15.484 -19.391 11.445 1 98.31 313 ASN A C 1
ATOM 2465 O O . ASN A 1 313 ? -16.219 -19.516 12.422 1 98.31 313 ASN A O 1
ATOM 2469 N N . ASN A 1 314 ? -14.352 -18.703 11.508 1 98.56 314 ASN A N 1
ATOM 2470 C CA . ASN A 1 314 ? -14.023 -17.812 12.609 1 98.56 314 ASN A CA 1
ATOM 2471 C C . ASN A 1 314 ? -14.172 -16.344 12.203 1 98.56 314 ASN A C 1
ATOM 2473 O O . ASN A 1 314 ? -14.133 -16.016 11.016 1 98.56 314 ASN A O 1
ATOM 2477 N N . ASP A 1 315 ? -14.336 -15.539 13.211 1 97.94 315 ASP A N 1
ATOM 2478 C CA . ASP A 1 315 ? -14.523 -14.117 12.938 1 97.94 315 ASP A CA 1
ATOM 2479 C C . ASP A 1 315 ? -13.188 -13.438 12.641 1 97.94 315 ASP A C 1
ATOM 2481 O O . ASP A 1 315 ? -12.141 -13.859 13.148 1 97.94 315 ASP A O 1
ATOM 2485 N N . VAL A 1 316 ? -13.234 -12.438 11.828 1 98.56 316 VAL A N 1
ATOM 2486 C CA . VAL A 1 316 ? -12.117 -11.531 11.562 1 98.56 316 VAL A CA 1
ATOM 2487 C C . VAL A 1 316 ? -12.609 -10.086 11.57 1 98.56 316 VAL A C 1
ATOM 2489 O O . VAL A 1 316 ? -13.766 -9.812 11.227 1 98.56 316 VAL A O 1
ATOM 2492 N N . PRO A 1 317 ? -11.766 -9.195 12.023 1 97.69 317 PRO A N 1
ATOM 2493 C CA . PRO A 1 317 ? -12.125 -7.793 11.82 1 97.69 317 PRO A CA 1
ATOM 2494 C C . PRO A 1 317 ? -12.125 -7.383 10.352 1 97.69 317 PRO A C 1
ATOM 2496 O O . PRO A 1 317 ? -11.484 -8.039 9.523 1 97.69 317 PRO A O 1
ATOM 2499 N N . PHE A 1 318 ? -12.844 -6.367 10.008 1 97.56 318 PHE A N 1
ATOM 2500 C CA . PHE A 1 318 ? -12.867 -5.852 8.641 1 97.56 318 PHE A CA 1
ATOM 2501 C C . PHE A 1 318 ? -12.844 -4.328 8.641 1 97.56 318 PHE A C 1
ATOM 2503 O O . PHE A 1 318 ? -13.742 -3.688 9.195 1 97.56 318 PHE A O 1
ATOM 2510 N N . GLU A 1 319 ? -11.773 -3.764 8.094 1 95.5 319 GLU A N 1
ATOM 2511 C CA . GLU A 1 319 ? -11.719 -2.336 7.797 1 95.5 319 GLU A CA 1
ATOM 2512 C C . GLU A 1 319 ? -12.422 -2.016 6.48 1 95.5 319 GLU A C 1
ATOM 2514 O O . GLU A 1 319 ? -12.125 -2.615 5.445 1 95.5 319 GLU A O 1
ATOM 2519 N N . PRO A 1 320 ? -13.367 -1.098 6.586 1 93.56 320 PRO A N 1
ATOM 2520 C CA . PRO A 1 320 ? -14.031 -0.75 5.328 1 93.56 320 PRO A CA 1
ATOM 2521 C C . PRO A 1 320 ? -13.039 -0.46 4.203 1 93.56 320 PRO A C 1
ATOM 2523 O O . PRO A 1 320 ? -11.992 0.147 4.434 1 93.56 320 PRO A O 1
ATOM 2526 N N . TYR A 1 321 ? -13.422 -0.948 2.998 1 94.69 321 TYR A N 1
ATOM 2527 C CA . TYR A 1 321 ? -12.547 -0.858 1.835 1 94.69 321 TYR A CA 1
ATOM 2528 C C . TYR A 1 321 ? -13.266 -0.209 0.659 1 94.69 321 TYR A C 1
ATOM 2530 O O . TYR A 1 321 ? -14.445 -0.463 0.43 1 94.69 321 TYR A O 1
ATOM 2538 N N . THR A 1 322 ? -12.484 0.642 -0.108 1 91.19 322 THR A N 1
ATOM 2539 C CA . THR A 1 322 ? -12.953 1.133 -1.398 1 91.19 322 THR A CA 1
ATOM 2540 C C . THR A 1 322 ? -11.789 1.335 -2.357 1 91.19 322 THR A C 1
ATOM 2542 O O . THR A 1 322 ? -10.68 1.662 -1.932 1 91.19 322 THR A O 1
ATOM 2545 N N . ASN A 1 323 ? -12.008 1.063 -3.598 1 87.81 323 ASN A N 1
ATOM 2546 C CA . ASN A 1 323 ? -11.039 1.411 -4.629 1 87.81 323 ASN A CA 1
ATOM 2547 C C . ASN A 1 323 ? -11.508 2.602 -5.461 1 87.81 323 ASN A C 1
ATOM 2549 O O . ASN A 1 323 ? -11 2.836 -6.559 1 87.81 323 ASN A O 1
ATOM 2553 N N . GLY A 1 324 ? -12.531 3.26 -4.98 1 84.56 324 GLY A N 1
ATOM 2554 C CA . GLY A 1 324 ? -13.094 4.406 -5.676 1 84.56 324 GLY A CA 1
ATOM 2555 C C . GLY A 1 324 ? -14.25 4.039 -6.59 1 84.56 324 GLY A C 1
ATOM 2556 O O . GLY A 1 324 ? -14.961 4.914 -7.086 1 84.56 324 GLY A O 1
ATOM 2557 N N . ILE A 1 325 ? -14.414 2.77 -6.766 1 88.75 325 ILE A N 1
ATOM 2558 C CA . ILE A 1 325 ? -15.469 2.281 -7.645 1 88.75 325 ILE A CA 1
ATOM 2559 C C . ILE A 1 325 ? -16.469 1.458 -6.836 1 88.75 325 ILE A C 1
ATOM 2561 O O . ILE A 1 325 ? -17.688 1.672 -6.938 1 88.75 325 ILE A O 1
ATOM 2565 N N . VAL A 1 326 ? -15.992 0.569 -6.012 1 92.31 326 VAL A N 1
ATOM 2566 C CA . VAL A 1 326 ? -16.812 -0.245 -5.121 1 92.31 326 VAL A CA 1
ATOM 2567 C C . VAL A 1 326 ? -16.438 0.037 -3.668 1 92.31 326 VAL A C 1
ATOM 2569 O O . VAL A 1 326 ? -15.336 0.495 -3.385 1 92.31 326 VAL A O 1
ATOM 2572 N N . SER A 1 327 ? -17.406 -0.166 -2.822 1 93.75 327 SER A N 1
ATOM 2573 C CA . SER A 1 327 ? -17.188 -0.001 -1.389 1 93.75 327 SER A CA 1
ATOM 2574 C C . SER A 1 327 ? -17.766 -1.18 -0.605 1 93.75 327 SER A C 1
ATOM 2576 O O . SER A 1 327 ? -18.844 -1.683 -0.928 1 93.75 327 SER A O 1
ATOM 2578 N N . TYR A 1 328 ? -17 -1.673 0.368 1 96.31 328 TYR A N 1
ATOM 2579 C CA . TYR A 1 328 ? -17.406 -2.75 1.264 1 96.31 328 TYR A CA 1
ATOM 2580 C C . TYR A 1 328 ? -17.219 -2.346 2.721 1 96.31 328 TYR A C 1
ATOM 2582 O O . TYR A 1 328 ? -16.188 -1.788 3.094 1 96.31 328 TYR A O 1
ATOM 2590 N N . THR A 1 329 ? -18.188 -2.625 3.545 1 96.12 329 THR A N 1
ATOM 2591 C CA . THR A 1 329 ? -18.109 -2.244 4.949 1 96.12 329 THR A CA 1
ATOM 2592 C C . THR A 1 329 ? -17.984 -3.479 5.84 1 96.12 329 THR A C 1
ATOM 2594 O O . THR A 1 329 ? -17.766 -3.359 7.047 1 96.12 329 THR A O 1
ATOM 2597 N N . THR A 1 330 ? -18.156 -4.699 5.23 1 97.5 330 THR A N 1
ATOM 2598 C CA . THR A 1 330 ? -18.016 -5.957 5.953 1 97.5 330 THR A CA 1
ATOM 2599 C C . THR A 1 330 ? -17.344 -7.012 5.082 1 97.5 330 THR A C 1
ATOM 2601 O O . THR A 1 330 ? -17.328 -6.895 3.855 1 97.5 330 THR A O 1
ATOM 2604 N N . VAL A 1 331 ? -16.766 -7.961 5.695 1 98.44 331 VAL A N 1
ATOM 2605 C CA . VAL A 1 331 ? -16.25 -9.117 4.973 1 98.44 331 VAL A CA 1
ATOM 2606 C C . VAL A 1 331 ? -17.406 -9.906 4.363 1 98.44 331 VAL A C 1
ATOM 2608 O O . VAL A 1 331 ? -18.453 -10.07 4.992 1 98.44 331 VAL A O 1
ATOM 2611 N N . SER A 1 332 ? -17.234 -10.352 3.125 1 98.69 332 SER A N 1
ATOM 2612 C CA . SER A 1 332 ? -18.297 -11.062 2.428 1 98.69 332 SER A CA 1
ATOM 2613 C C . SER A 1 332 ? -18.344 -12.539 2.832 1 98.69 332 SER A C 1
ATOM 2615 O O . SER A 1 332 ? -17.297 -13.172 2.975 1 98.69 332 SER A O 1
ATOM 2617 N N . ASP A 1 333 ? -19.484 -13.062 2.969 1 98.31 333 ASP A N 1
ATOM 2618 C CA . ASP A 1 333 ? -19.594 -14.5 3.207 1 98.31 333 ASP A CA 1
ATOM 2619 C C . ASP A 1 333 ? -19.922 -15.242 1.915 1 98.31 333 ASP A C 1
ATOM 2621 O O . ASP A 1 333 ? -20.172 -16.453 1.935 1 98.31 333 ASP A O 1
ATOM 2625 N N . ASP A 1 334 ? -19.953 -14.477 0.793 1 98.38 334 ASP A N 1
ATOM 2626 C CA . ASP A 1 334 ? -20.156 -15.148 -0.489 1 98.38 334 ASP A CA 1
ATOM 2627 C C . ASP A 1 334 ? -19.031 -16.125 -0.779 1 98.38 334 ASP A C 1
ATOM 2629 O O . ASP A 1 334 ? -17.859 -15.75 -0.81 1 98.38 334 ASP A O 1
ATOM 2633 N N . SER A 1 335 ? -19.375 -17.422 -0.922 1 98 335 SER A N 1
ATOM 2634 C CA . SER A 1 335 ? -18.453 -18.5 -1.224 1 98 335 SER A CA 1
ATOM 2635 C C . SER A 1 335 ? -17.547 -18.797 -0.038 1 98 335 SER A C 1
ATOM 2637 O O . SER A 1 335 ? -16.391 -19.203 -0.22 1 98 335 SER A O 1
ATOM 2639 N N . ARG A 1 336 ? -17.891 -18.438 1.147 1 98.31 336 ARG A N 1
ATOM 2640 C CA . ARG A 1 336 ? -17.094 -18.75 2.33 1 98.31 336 ARG A CA 1
ATOM 2641 C C . ARG A 1 336 ? -16.828 -20.25 2.418 1 98.31 336 ARG A C 1
ATOM 2643 O O . ARG A 1 336 ? -17.719 -21.078 2.229 1 98.31 336 ARG A O 1
ATOM 2650 N N . GLY A 1 337 ? -15.656 -20.641 2.68 1 97.56 337 GLY A N 1
ATOM 2651 C CA . GLY A 1 337 ? -15.25 -22.031 2.711 1 97.56 337 GLY A CA 1
ATOM 2652 C C . GLY A 1 337 ? -14.812 -22.562 1.355 1 97.56 337 GLY A C 1
ATOM 2653 O O . GLY A 1 337 ? -14.484 -23.734 1.217 1 97.56 337 GLY A O 1
ATOM 2654 N N . ALA A 1 338 ? -14.703 -21.703 0.423 1 95.12 338 ALA A N 1
ATOM 2655 C CA . ALA A 1 338 ? -14.242 -22.078 -0.911 1 95.12 338 ALA A CA 1
ATOM 2656 C C . ALA A 1 338 ? -12.844 -22.688 -0.86 1 95.12 338 ALA A C 1
ATOM 2658 O O . ALA A 1 338 ? -12.016 -22.281 -0.042 1 95.12 338 ALA A O 1
ATOM 2659 N N . TYR A 1 339 ? -12.656 -23.734 -1.72 1 95.62 339 TYR A N 1
ATOM 2660 C CA . TYR A 1 339 ? -11.328 -24.328 -1.753 1 95.62 339 TYR A CA 1
ATOM 2661 C C . TYR A 1 339 ? -10.797 -24.391 -3.18 1 95.62 339 TYR A C 1
ATOM 2663 O O . TYR A 1 339 ? -11.57 -24.5 -4.133 1 95.62 339 TYR A O 1
ATOM 2671 N N . ARG A 1 340 ? -9.57 -24.25 -3.371 1 96.62 340 ARG A N 1
ATOM 2672 C CA . ARG A 1 340 ? -8.789 -24.438 -4.59 1 96.62 340 ARG A CA 1
ATOM 2673 C C . ARG A 1 340 ? -7.379 -24.922 -4.27 1 96.62 340 ARG A C 1
ATOM 2675 O O . ARG A 1 340 ? -6.898 -24.766 -3.145 1 96.62 340 ARG A O 1
ATOM 2682 N N . PRO A 1 341 ? -6.734 -25.594 -5.145 1 97.5 341 PRO A N 1
ATOM 2683 C CA . PRO A 1 341 ? -5.391 -26.109 -4.875 1 97.5 341 PRO A CA 1
ATOM 2684 C C . PRO A 1 341 ? -4.371 -25 -4.625 1 97.5 341 PRO A C 1
ATOM 2686 O O . PRO A 1 341 ? -3.896 -24.375 -5.574 1 97.5 341 PRO A O 1
ATOM 2689 N N . THR A 1 342 ? -4.031 -24.734 -3.387 1 97.69 342 THR A N 1
ATOM 2690 C CA . THR A 1 342 ? -3.225 -23.578 -3.016 1 97.69 342 THR A CA 1
ATOM 2691 C C . THR A 1 342 ? -2.439 -23.844 -1.736 1 97.69 342 THR A C 1
ATOM 2693 O O . THR A 1 342 ? -1.272 -23.469 -1.624 1 97.69 342 THR A O 1
ATOM 2696 N N . TRP A 1 343 ? -2.885 -24.547 -0.796 1 98.62 343 TRP A N 1
ATOM 2697 C CA . TRP A 1 343 ? -2.543 -24.406 0.615 1 98.62 343 TRP A CA 1
ATOM 2698 C C . TRP A 1 343 ? -1.445 -25.375 1.017 1 98.62 343 TRP A C 1
ATOM 2700 O O . TRP A 1 343 ? -0.732 -25.156 1.997 1 98.62 343 TRP A O 1
ATOM 2710 N N . GLU A 1 344 ? -1.31 -26.516 0.246 1 98.56 344 GLU A N 1
ATOM 2711 C CA . GLU A 1 344 ? -0.127 -27.344 0.468 1 98.56 344 GLU A CA 1
ATOM 2712 C C . GLU A 1 344 ? 1.153 -26.562 0.188 1 98.56 344 GLU A C 1
ATOM 2714 O O . GLU A 1 344 ? 2.133 -26.672 0.929 1 98.56 344 GLU A O 1
ATOM 2719 N N . LEU A 1 345 ? 1.092 -25.781 -0.857 1 98.75 345 LEU A N 1
ATOM 2720 C CA . LEU A 1 345 ? 2.246 -24.969 -1.195 1 98.75 345 LEU A CA 1
ATOM 2721 C C . LEU A 1 345 ? 2.535 -23.953 -0.092 1 98.75 345 LEU A C 1
ATOM 2723 O O . LEU A 1 345 ? 3.676 -23.828 0.36 1 98.75 345 LEU A O 1
ATOM 2727 N N . LEU A 1 346 ? 1.514 -23.188 0.315 1 98.81 346 LEU A N 1
ATOM 2728 C CA . LEU A 1 346 ? 1.703 -22.125 1.306 1 98.81 346 LEU A CA 1
ATOM 2729 C C . LEU A 1 346 ? 2.201 -22.703 2.627 1 98.81 346 LEU A C 1
ATOM 2731 O O . LEU A 1 346 ? 3.131 -22.172 3.232 1 98.81 346 LEU A O 1
ATOM 2735 N N . TYR A 1 347 ? 1.612 -23.812 3.068 1 98.69 347 TYR A N 1
ATOM 2736 C CA . TYR A 1 347 ? 2.043 -24.375 4.348 1 98.69 347 TYR A CA 1
ATOM 2737 C C . TYR A 1 347 ? 3.441 -24.969 4.238 1 98.69 347 TYR A C 1
ATOM 2739 O O . TYR A 1 347 ? 4.242 -24.859 5.168 1 98.69 347 TYR A O 1
ATOM 2747 N N . ALA A 1 348 ? 3.738 -25.672 3.152 1 98.56 348 ALA A N 1
ATOM 2748 C CA . ALA A 1 348 ? 5.082 -26.219 2.965 1 98.56 348 ALA A CA 1
ATOM 2749 C C . ALA A 1 348 ? 6.137 -25.125 3.096 1 98.56 348 ALA A C 1
ATOM 2751 O O . ALA A 1 348 ? 7.176 -25.328 3.732 1 98.56 348 ALA A O 1
ATOM 2752 N N . HIS A 1 349 ? 5.844 -24.016 2.488 1 98.25 349 HIS A N 1
ATOM 2753 C CA . HIS A 1 349 ? 6.844 -22.953 2.502 1 98.25 349 HIS A CA 1
ATOM 2754 C C . HIS A 1 349 ? 6.918 -22.281 3.869 1 98.25 349 HIS A C 1
ATOM 2756 O O . HIS A 1 349 ? 8 -22.125 4.438 1 98.25 349 HIS A O 1
ATOM 2762 N N . TYR A 1 350 ? 5.785 -21.875 4.434 1 98.5 350 TYR A N 1
ATOM 2763 C CA . TYR A 1 350 ? 5.805 -21.094 5.66 1 98.5 350 TYR A CA 1
ATOM 2764 C C . TYR A 1 350 ? 5.965 -21.984 6.879 1 98.5 350 TYR A C 1
ATOM 2766 O O . TYR A 1 350 ? 6.875 -21.797 7.688 1 98.5 350 TYR A O 1
ATOM 2774 N N . GLY A 1 351 ? 5.168 -23.016 7.031 1 98.25 351 GLY A N 1
ATOM 2775 C CA . GLY A 1 351 ? 5.164 -23.875 8.203 1 98.25 351 GLY A CA 1
ATOM 2776 C C . GLY A 1 351 ? 6.359 -24.812 8.273 1 98.25 351 GLY A C 1
ATOM 2777 O O . GLY A 1 351 ? 6.832 -25.141 9.359 1 98.25 351 GLY A O 1
ATOM 2778 N N . GLN A 1 352 ? 6.902 -25.188 7.129 1 97.88 352 GLN A N 1
ATOM 2779 C CA . GLN A 1 352 ? 7.945 -26.219 7.133 1 97.88 352 GLN A CA 1
ATOM 2780 C C . GLN A 1 352 ? 9.297 -25.625 6.73 1 97.88 352 GLN A C 1
ATOM 2782 O O . GLN A 1 352 ? 10.219 -25.562 7.547 1 97.88 352 GLN A O 1
ATOM 2787 N N . ILE A 1 353 ? 9.391 -25.078 5.559 1 97.62 353 ILE A N 1
ATOM 2788 C CA . ILE A 1 353 ? 10.672 -24.578 5.066 1 97.62 353 ILE A CA 1
ATOM 2789 C C . ILE A 1 353 ? 11.141 -23.422 5.938 1 97.62 353 ILE A C 1
ATOM 2791 O O . ILE A 1 353 ? 12.25 -23.438 6.473 1 97.62 353 ILE A O 1
ATOM 2795 N N . LYS A 1 354 ? 10.258 -22.453 6.145 1 96.81 354 LYS A N 1
ATOM 2796 C CA . LYS A 1 354 ? 10.648 -21.281 6.922 1 96.81 354 LYS A CA 1
ATOM 2797 C C . LYS A 1 354 ? 10.461 -21.531 8.414 1 96.81 354 LYS A C 1
ATOM 2799 O O . LYS A 1 354 ? 11.039 -20.812 9.242 1 96.81 354 LYS A O 1
ATOM 2804 N N . GLY A 1 355 ? 9.562 -22.484 8.766 1 97.31 355 GLY A N 1
ATOM 2805 C CA . GLY A 1 355 ? 9.359 -22.859 10.156 1 97.31 355 GLY A CA 1
ATOM 2806 C C . GLY A 1 355 ? 8.648 -21.797 10.961 1 97.31 355 GLY A C 1
ATOM 2807 O O . GLY A 1 355 ? 8.836 -21.688 12.172 1 97.31 355 GLY A O 1
ATOM 2808 N N . VAL A 1 356 ? 7.906 -20.938 10.328 1 96.69 356 VAL A N 1
ATOM 2809 C CA . VAL A 1 356 ? 7.207 -19.875 11.039 1 96.69 356 VAL A CA 1
ATOM 2810 C C . VAL A 1 356 ? 5.824 -20.359 11.469 1 96.69 356 VAL A C 1
ATOM 2812 O O . VAL A 1 356 ? 5.301 -21.328 10.914 1 96.69 356 VAL A O 1
ATOM 2815 N N . ASP A 1 357 ? 5.328 -19.656 12.484 1 96.19 357 ASP A N 1
ATOM 2816 C CA . ASP A 1 357 ? 4.004 -19.984 13 1 96.19 357 ASP A CA 1
ATOM 2817 C C . ASP A 1 357 ? 2.918 -19.625 11.992 1 96.19 357 ASP A C 1
ATOM 2819 O O . ASP A 1 357 ? 2.73 -18.453 11.672 1 96.19 357 ASP A O 1
ATOM 2823 N N . ALA A 1 358 ? 2.197 -20.625 11.477 1 98.19 358 ALA A N 1
ATOM 2824 C CA . ALA A 1 358 ? 1.136 -20.453 10.484 1 98.19 358 ALA A CA 1
ATOM 2825 C C . ALA A 1 358 ? -0.051 -21.375 10.797 1 98.19 358 ALA A C 1
ATOM 2827 O O . ALA A 1 358 ? -0.428 -22.203 9.969 1 98.19 358 ALA A O 1
ATOM 2828 N N . PRO A 1 359 ? -0.684 -21.156 11.93 1 98.5 359 PRO A N 1
ATOM 2829 C CA . PRO A 1 359 ? -1.674 -22.125 12.391 1 98.5 359 PRO A CA 1
ATOM 2830 C C . PRO A 1 359 ? -2.914 -22.188 11.5 1 98.5 359 PRO A C 1
ATOM 2832 O O . PRO A 1 359 ? -3.422 -23.266 11.211 1 98.5 359 PRO A O 1
ATOM 2835 N N . TRP A 1 360 ? -3.402 -21.031 11.102 1 98.75 360 TRP A N 1
ATOM 2836 C CA . TRP A 1 360 ? -4.609 -21.031 10.281 1 98.75 360 TRP A CA 1
ATOM 2837 C C . TRP A 1 360 ? -4.32 -21.562 8.883 1 98.75 360 TRP A C 1
ATOM 2839 O O . TRP A 1 360 ? -5.152 -22.266 8.297 1 98.75 360 TRP A O 1
ATOM 2849 N N . THR A 1 361 ? -3.184 -21.219 8.352 1 98.81 361 THR A N 1
ATOM 2850 C CA . THR A 1 361 ? -2.76 -21.766 7.062 1 98.81 361 THR A CA 1
ATOM 2851 C C . THR A 1 361 ? -2.68 -23.281 7.109 1 98.81 361 THR A C 1
ATOM 2853 O O . THR A 1 361 ? -3.121 -23.953 6.18 1 98.81 361 THR A O 1
ATOM 2856 N N . LYS A 1 362 ? -2.184 -23.812 8.18 1 98.75 362 LYS A N 1
ATOM 2857 C CA . LYS A 1 362 ? -2.113 -25.266 8.352 1 98.75 362 LYS A CA 1
ATOM 2858 C C . LYS A 1 362 ? -3.508 -25.875 8.414 1 98.75 362 LYS A C 1
ATOM 2860 O O . LYS A 1 362 ? -3.781 -26.875 7.738 1 98.75 362 LYS A O 1
ATOM 2865 N N . GLU A 1 363 ? -4.32 -25.281 9.227 1 98.81 363 GLU A N 1
ATOM 2866 C CA . GLU A 1 363 ? -5.668 -25.812 9.383 1 98.81 363 GLU A CA 1
ATOM 2867 C C . GLU A 1 363 ? -6.445 -25.75 8.07 1 98.81 363 GLU A C 1
ATOM 2869 O O . GLU A 1 363 ? -7.227 -26.641 7.754 1 98.81 363 GLU A O 1
ATOM 2874 N N . TYR A 1 364 ? -6.23 -24.672 7.336 1 98.81 364 TYR A N 1
ATOM 2875 C CA . TYR A 1 364 ? -6.953 -24.547 6.078 1 98.81 364 TYR A CA 1
ATOM 2876 C C . TYR A 1 364 ? -6.422 -25.531 5.043 1 98.81 364 TYR A C 1
ATOM 2878 O O . TYR A 1 364 ? -7.188 -26.047 4.223 1 98.81 364 TYR A O 1
ATOM 2886 N N . MET A 1 365 ? -5.133 -25.766 5.062 1 98.69 365 MET A N 1
ATOM 2887 C CA . MET A 1 365 ? -4.578 -26.828 4.23 1 98.69 365 MET A CA 1
ATOM 2888 C C . MET A 1 365 ? -5.246 -28.172 4.539 1 98.69 365 MET A C 1
ATOM 2890 O O . MET A 1 365 ? -5.672 -28.875 3.625 1 98.69 365 MET A O 1
ATOM 2894 N N . ASN A 1 366 ? -5.352 -28.516 5.793 1 98.5 366 ASN A N 1
ATOM 2895 C CA . ASN A 1 366 ? -6.016 -29.75 6.184 1 98.5 366 ASN A CA 1
ATOM 2896 C C . ASN A 1 366 ? -7.457 -29.797 5.688 1 98.5 366 ASN A C 1
ATOM 2898 O O . ASN A 1 366 ? -7.914 -30.828 5.188 1 98.5 366 ASN A O 1
ATOM 2902 N N . TYR A 1 367 ? -8.125 -28.672 5.848 1 98.38 367 TYR A N 1
ATOM 2903 C CA . TYR A 1 367 ? -9.508 -28.562 5.402 1 98.38 367 TYR A CA 1
ATOM 2904 C C . TYR A 1 367 ? -9.625 -28.797 3.902 1 98.38 367 TYR A C 1
ATOM 2906 O O . TYR A 1 367 ? -10.453 -29.594 3.453 1 98.38 367 TYR A O 1
ATOM 2914 N N . THR A 1 368 ? -8.781 -28.156 3.152 1 97.31 368 THR A N 1
ATOM 2915 C CA . THR A 1 368 ? -8.891 -28.219 1.699 1 97.31 368 THR A CA 1
ATOM 2916 C C . THR A 1 368 ? -8.461 -29.609 1.194 1 97.31 368 THR A C 1
ATOM 2918 O O . THR A 1 368 ? -9.07 -30.141 0.266 1 97.31 368 THR A O 1
ATOM 2921 N N . VAL A 1 369 ? -7.477 -30.219 1.788 1 97.62 369 VAL A N 1
ATOM 2922 C CA . VAL A 1 369 ? -7.02 -31.547 1.401 1 97.62 369 VAL A CA 1
ATOM 2923 C C . VAL A 1 369 ? -8.117 -32.562 1.688 1 97.62 369 VAL A C 1
ATOM 2925 O O . VAL A 1 369 ? -8.391 -33.438 0.859 1 97.62 369 VAL A O 1
ATOM 2928 N N . THR A 1 370 ? -8.727 -32.438 2.846 1 97.31 370 THR A N 1
ATOM 2929 C CA . THR A 1 370 ? -9.836 -33.344 3.191 1 97.31 370 THR A CA 1
ATOM 2930 C C . THR A 1 370 ? -10.992 -33.156 2.217 1 97.31 370 THR A C 1
ATOM 2932 O O . THR A 1 370 ? -11.57 -34.125 1.746 1 97.31 370 THR A O 1
ATOM 2935 N N . THR A 1 371 ? -11.273 -31.922 1.921 1 96.31 371 THR A N 1
ATOM 2936 C CA . THR A 1 371 ? -12.375 -31.594 1.021 1 96.31 371 THR A CA 1
ATOM 2937 C C . THR A 1 371 ? -12.117 -32.156 -0.37 1 96.31 371 THR A C 1
ATOM 2939 O O . THR A 1 371 ? -13.055 -32.594 -1.055 1 96.31 371 THR A O 1
ATOM 2942 N N . MET A 1 372 ? -10.867 -32.281 -0.772 1 96.19 372 MET A N 1
ATOM 2943 C CA . MET A 1 372 ? -10.492 -32.75 -2.104 1 96.19 372 MET A CA 1
ATOM 2944 C C . MET A 1 372 ? -10.281 -34.281 -2.105 1 96.19 372 MET A C 1
ATOM 2946 O O . MET A 1 372 ? -9.844 -34.844 -3.109 1 96.19 372 MET A O 1
ATOM 2950 N N . GLY A 1 373 ? -10.555 -34.938 -1.022 1 95.31 373 GLY A N 1
ATOM 2951 C CA . GLY A 1 373 ? -10.531 -36.375 -1.003 1 95.31 373 GLY A CA 1
ATOM 2952 C C . GLY A 1 373 ? -9.203 -36.969 -0.542 1 95.31 373 GLY A C 1
ATOM 2953 O O . GLY A 1 373 ? -8.852 -38.094 -0.897 1 95.31 373 GLY A O 1
ATOM 2954 N N . GLY A 1 374 ? -8.414 -36.125 0.134 1 96.69 374 GLY A N 1
ATOM 2955 C CA . GLY A 1 374 ? -7.238 -36.688 0.792 1 96.69 374 GLY A CA 1
ATOM 2956 C C . GLY A 1 374 ? -5.934 -36.219 0.175 1 96.69 374 GLY A C 1
ATOM 2957 O O . GLY A 1 374 ? -4.859 -36.469 0.715 1 96.69 374 GLY A O 1
ATOM 2958 N N . PHE A 1 375 ? -6.027 -35.625 -0.947 1 97.88 375 PHE A N 1
ATOM 2959 C CA . PHE A 1 375 ? -4.875 -35 -1.569 1 97.88 375 PHE A CA 1
ATOM 2960 C C . PHE A 1 375 ? -5.312 -33.812 -2.418 1 97.88 375 PHE A C 1
ATOM 2962 O O . PHE A 1 375 ? -6.441 -33.781 -2.916 1 97.88 375 PHE A O 1
ATOM 2969 N N . GLU A 1 376 ? -4.418 -32.812 -2.518 1 97.38 376 GLU A N 1
ATOM 2970 C CA . GLU A 1 376 ? -4.688 -31.656 -3.379 1 97.38 376 GLU A CA 1
ATOM 2971 C C . GLU A 1 376 ? -4.496 -32.031 -4.852 1 97.38 376 GLU A C 1
ATOM 2973 O O . GLU A 1 376 ? -3.391 -32.375 -5.27 1 97.38 376 GLU A O 1
ATOM 2978 N N . GLY A 1 377 ? -5.578 -31.984 -5.625 1 96.31 377 GLY A N 1
ATOM 2979 C CA . GLY A 1 377 ? -5.5 -32.219 -7.059 1 96.31 377 GLY A CA 1
ATOM 2980 C C . GLY A 1 377 ? -5.039 -31.016 -7.84 1 96.31 377 GLY A C 1
ATOM 2981 O O . GLY A 1 377 ? -4.508 -30.062 -7.262 1 96.31 377 GLY A O 1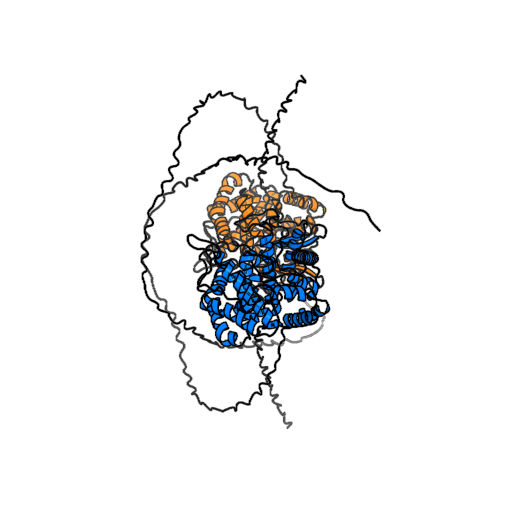
ATOM 2982 N N . GLY A 1 378 ? -5.168 -31.078 -9.125 1 97.94 378 GLY A N 1
ATOM 2983 C CA . GLY A 1 378 ? -4.801 -29.984 -10 1 97.94 378 GLY A CA 1
ATOM 2984 C C . GLY A 1 378 ? -5.785 -29.766 -11.133 1 97.94 378 GLY A C 1
ATOM 2985 O O . GLY A 1 378 ? -6.855 -30.375 -11.156 1 97.94 378 GLY A O 1
ATOM 2986 N N . ALA A 1 379 ? -5.43 -28.875 -12 1 97.88 379 ALA A N 1
ATOM 2987 C CA . ALA A 1 379 ? -6.289 -28.547 -13.133 1 97.88 379 ALA A CA 1
ATOM 2988 C C . ALA A 1 379 ? -6.758 -29.797 -13.859 1 97.88 379 ALA A C 1
ATOM 2990 O O . ALA A 1 379 ? -5.949 -30.656 -14.211 1 97.88 379 ALA A O 1
ATOM 2991 N N . GLY A 1 380 ? -8.109 -29.938 -13.969 1 96.56 380 GLY A N 1
ATOM 2992 C CA . GLY A 1 380 ? -8.695 -31.078 -14.656 1 96.56 380 GLY A CA 1
ATOM 2993 C C . GLY A 1 380 ? -9.109 -32.188 -13.711 1 96.56 380 GLY A C 1
ATOM 2994 O O . GLY A 1 380 ? -9.781 -33.125 -14.117 1 96.56 380 GLY A O 1
ATOM 2995 N N . SER A 1 381 ? -8.859 -32.062 -12.438 1 97.19 381 SER A N 1
ATOM 2996 C CA . SER A 1 381 ? -9.047 -33.188 -11.562 1 97.19 381 SER A CA 1
ATOM 2997 C C . SER A 1 381 ? -10.148 -32.938 -10.539 1 97.19 381 SER A C 1
ATOM 2999 O O . SER A 1 381 ? -10.555 -33.844 -9.805 1 97.19 381 SER A O 1
ATOM 3001 N N . TRP A 1 382 ? -10.633 -31.719 -10.445 1 94.94 382 TRP A N 1
ATOM 3002 C CA . TRP A 1 382 ? -11.531 -31.406 -9.336 1 94.94 382 TRP A CA 1
ATOM 3003 C C . TRP A 1 382 ? -12.719 -30.578 -9.805 1 94.94 382 TRP A C 1
ATOM 3005 O O . TRP A 1 382 ? -13.219 -29.734 -9.062 1 94.94 382 TRP A O 1
ATOM 3015 N N . GLY A 1 383 ? -13.031 -30.703 -11.086 1 93.38 383 GLY A N 1
ATOM 3016 C CA . GLY A 1 383 ? -14.227 -30.062 -11.602 1 93.38 383 GLY A CA 1
ATOM 3017 C C . GLY A 1 383 ? -14 -29.344 -12.914 1 93.38 383 GLY A C 1
ATOM 3018 O O . GLY A 1 383 ? -12.875 -29.312 -13.422 1 93.38 383 GLY A O 1
ATOM 3019 N N . GLU A 1 384 ? -15.062 -28.797 -13.453 1 95.12 384 GLU A N 1
ATOM 3020 C CA . GLU A 1 384 ? -15.023 -28.047 -14.703 1 95.12 384 GLU A CA 1
ATOM 3021 C C . GLU A 1 384 ? -15.445 -26.594 -14.484 1 95.12 384 GLU A C 1
ATOM 3023 O O . GLU A 1 384 ? -15.914 -26.234 -13.406 1 95.12 384 GLU A O 1
ATOM 3028 N N . GLY A 1 385 ? -15.25 -25.766 -15.523 1 93.88 385 GLY A N 1
ATOM 3029 C CA . GLY A 1 385 ? -15.453 -24.328 -15.422 1 93.88 385 GLY A CA 1
ATOM 3030 C C . GLY A 1 385 ? -14.172 -23.562 -15.188 1 93.88 385 GLY A C 1
ATOM 3031 O O . GLY A 1 385 ? -13.195 -24.109 -14.688 1 93.88 385 GLY A O 1
ATOM 3032 N N . SER A 1 386 ? -14.156 -22.297 -15.547 1 93.56 386 SER A N 1
ATOM 3033 C CA . SER A 1 386 ? -12.945 -21.484 -15.562 1 93.56 386 SER A CA 1
ATOM 3034 C C . SER A 1 386 ? -12.25 -21.5 -14.203 1 93.56 386 SER A C 1
ATOM 3036 O O . SER A 1 386 ? -11.031 -21.641 -14.125 1 93.56 386 SER A O 1
ATOM 3038 N N . GLY A 1 387 ? -13.016 -21.406 -13.109 1 95.38 387 GLY A N 1
ATOM 3039 C CA . GLY A 1 387 ? -12.469 -21.328 -11.766 1 95.38 387 GLY A CA 1
ATOM 3040 C C . GLY A 1 387 ? -11.602 -22.531 -11.398 1 95.38 387 GLY A C 1
ATOM 3041 O O . GLY A 1 387 ? -10.664 -22.406 -10.609 1 95.38 387 GLY A O 1
ATOM 3042 N N . HIS A 1 388 ? -11.859 -23.656 -12.016 1 97 388 HIS A N 1
ATOM 3043 C CA . HIS A 1 388 ? -11.148 -24.891 -11.711 1 97 388 HIS A CA 1
ATOM 3044 C C . HIS A 1 388 ? -9.836 -24.969 -12.477 1 97 388 HIS A C 1
ATOM 3046 O O . HIS A 1 388 ? -9.023 -25.859 -12.234 1 97 388 HIS A O 1
ATOM 3052 N N . TYR A 1 389 ? -9.609 -23.984 -13.375 1 98.06 389 TYR A N 1
ATOM 3053 C CA . TYR A 1 389 ? -8.43 -24.016 -14.227 1 98.06 389 TYR A CA 1
ATOM 3054 C C . TYR A 1 389 ? -7.621 -22.734 -14.086 1 98.06 389 TYR A C 1
ATOM 3056 O O . TYR A 1 389 ? -6.727 -22.469 -14.891 1 98.06 389 TYR A O 1
ATOM 3064 N N . ASP A 1 390 ? -7.926 -21.922 -13.023 1 97.81 390 ASP A N 1
ATOM 3065 C CA . ASP A 1 390 ? -7.238 -20.656 -12.812 1 97.81 390 ASP A CA 1
ATOM 3066 C C . ASP A 1 390 ? -5.801 -20.875 -12.344 1 97.81 390 ASP A C 1
ATOM 3068 O O . ASP A 1 390 ? -4.965 -19.984 -12.438 1 97.81 390 ASP A O 1
ATOM 3072 N N . GLY A 1 391 ? -5.523 -22 -11.828 1 97.88 391 GLY A N 1
ATOM 3073 C CA . GLY A 1 391 ? -4.203 -22.438 -11.406 1 97.88 391 GLY A CA 1
ATOM 3074 C C . GLY A 1 391 ? -3.947 -23.906 -11.68 1 97.88 391 GLY A C 1
ATOM 3075 O O . GLY A 1 391 ? -4.887 -24.672 -11.914 1 97.88 391 GLY A O 1
ATOM 3076 N N . LEU A 1 392 ? -2.75 -24.312 -11.648 1 98.69 392 LEU A N 1
ATOM 3077 C CA . LEU A 1 392 ? -2.369 -25.672 -12.039 1 98.69 392 LEU A CA 1
ATOM 3078 C C . LEU A 1 392 ? -2.58 -26.656 -10.898 1 98.69 392 LEU A C 1
ATOM 3080 O O . LEU A 1 392 ? -3.016 -27.781 -11.117 1 98.69 392 LEU A O 1
ATOM 3084 N N . GLY A 1 393 ? -2.227 -26.266 -9.68 1 98.38 393 GLY A N 1
ATOM 3085 C CA . GLY A 1 393 ? -2.441 -27.109 -8.516 1 98.38 393 GLY A CA 1
ATOM 3086 C C . GLY A 1 393 ? -1.424 -28.234 -8.398 1 98.38 393 GLY A C 1
ATOM 3087 O O . GLY A 1 393 ? -0.223 -28 -8.562 1 98.38 393 GLY A O 1
ATOM 3088 N N . TRP A 1 394 ? -1.904 -29.453 -7.922 1 98.69 394 TRP A N 1
ATOM 3089 C CA . TRP A 1 394 ? -1.143 -30.688 -7.703 1 98.69 394 TRP A CA 1
ATOM 3090 C C . TRP A 1 394 ? -0.19 -30.531 -6.523 1 98.69 394 TRP A C 1
ATOM 3092 O O . TRP A 1 394 ? 0.926 -31.047 -6.543 1 98.69 394 TRP A O 1
ATOM 3102 N N . GLY A 1 395 ? -0.584 -29.781 -5.531 1 98.62 395 GLY A N 1
ATOM 3103 C CA . GLY A 1 395 ? 0.256 -29.453 -4.391 1 98.62 395 GLY A CA 1
ATOM 3104 C C . GLY A 1 395 ? 0.712 -30.688 -3.619 1 98.62 395 GLY A C 1
ATOM 3105 O O . GLY A 1 395 ? 1.832 -30.719 -3.104 1 98.62 395 GLY A O 1
ATOM 3106 N N . SER A 1 396 ? -0.115 -31.734 -3.498 1 98.69 396 SER A N 1
ATOM 3107 C CA . SER A 1 396 ? 0.267 -32.938 -2.785 1 98.69 396 SER A CA 1
ATOM 3108 C C . SER A 1 396 ? 1.396 -33.688 -3.504 1 98.69 396 SER A C 1
ATOM 3110 O O . SER A 1 396 ? 2.23 -34.312 -2.865 1 98.69 396 SER A O 1
ATOM 3112 N N . LEU A 1 397 ? 1.4 -33.562 -4.789 1 98.75 397 LEU A N 1
ATOM 3113 C CA . LEU A 1 397 ? 2.473 -34.156 -5.582 1 98.75 397 LEU A CA 1
ATOM 3114 C C . LEU A 1 397 ? 3.723 -33.281 -5.547 1 98.75 397 LEU A C 1
ATOM 3116 O O . LEU A 1 397 ? 4.828 -33.781 -5.332 1 98.75 397 LEU A O 1
ATOM 3120 N N . LEU A 1 398 ? 3.535 -32 -5.641 1 98.69 398 LEU A N 1
ATOM 3121 C CA . LEU A 1 398 ? 4.633 -31.094 -5.949 1 98.69 398 LEU A CA 1
ATOM 3122 C C . LEU A 1 398 ? 5.25 -30.531 -4.672 1 98.69 398 LEU A C 1
ATOM 3124 O O . LEU A 1 398 ? 6.465 -30.328 -4.605 1 98.69 398 LEU A O 1
ATOM 3128 N N . TYR A 1 399 ? 4.441 -30.312 -3.586 1 98.44 399 TYR A N 1
ATOM 3129 C CA . TYR A 1 399 ? 4.945 -29.422 -2.541 1 98.44 399 TYR A CA 1
ATOM 3130 C C . TYR A 1 399 ? 4.875 -30.094 -1.175 1 98.44 399 TYR A C 1
ATOM 3132 O O . TYR A 1 399 ? 5.465 -29.609 -0.207 1 98.44 399 TYR A O 1
ATOM 3140 N N . HIS A 1 400 ? 4.117 -31.219 -1.093 1 98.19 400 HIS A N 1
ATOM 3141 C CA . HIS A 1 400 ? 4.07 -31.922 0.181 1 98.19 400 HIS A CA 1
ATOM 3142 C C . HIS A 1 400 ? 5.465 -32.344 0.631 1 98.19 400 HIS A C 1
ATOM 3144 O O . HIS A 1 400 ? 6.266 -32.812 -0.178 1 98.19 400 HIS A O 1
ATOM 3150 N N . LEU A 1 401 ? 5.742 -32.156 1.934 1 98.06 401 LEU A N 1
ATOM 3151 C CA . LEU A 1 401 ? 7.074 -32.438 2.457 1 98.06 401 LEU A CA 1
ATOM 3152 C C . LEU A 1 401 ? 6.988 -33.312 3.709 1 98.06 401 LEU A C 1
ATOM 3154 O O . LEU A 1 401 ? 6.238 -33 4.637 1 98.06 401 LEU A O 1
ATOM 3158 N N . ASP A 1 402 ? 7.727 -34.344 3.73 1 97.06 402 ASP A N 1
ATOM 3159 C CA . ASP A 1 402 ? 8.055 -35 4.984 1 97.06 402 ASP A CA 1
ATOM 3160 C C . ASP A 1 402 ? 9.203 -34.312 5.699 1 97.06 402 ASP A C 1
ATOM 3162 O O . ASP A 1 402 ? 9.938 -33.531 5.09 1 97.06 402 ASP A O 1
ATOM 3166 N N . PRO A 1 403 ? 9.359 -34.531 6.953 1 95.25 403 PRO A N 1
ATOM 3167 C CA . PRO A 1 403 ? 10.414 -33.875 7.711 1 95.25 403 PRO A CA 1
ATOM 3168 C C . PRO A 1 403 ? 11.789 -34 7.062 1 95.25 403 PRO A C 1
ATOM 3170 O O . PRO A 1 403 ? 12.586 -33.062 7.074 1 95.25 403 PRO A O 1
ATOM 3173 N N . GLU A 1 404 ? 12.133 -35.125 6.402 1 94.94 404 GLU A N 1
ATOM 3174 C CA . GLU A 1 404 ? 13.453 -35.375 5.828 1 94.94 404 GLU A CA 1
ATOM 3175 C C . GLU A 1 404 ? 13.68 -34.562 4.559 1 94.94 404 GLU A C 1
ATOM 3177 O O . GLU A 1 404 ? 14.812 -34.438 4.098 1 94.94 404 GLU A O 1
ATOM 3182 N N . ASP A 1 405 ? 12.555 -34.031 3.969 1 96 405 ASP A N 1
ATOM 3183 C CA . ASP A 1 405 ? 12.633 -33.312 2.713 1 96 405 ASP A CA 1
ATOM 3184 C C . ASP A 1 405 ? 12.93 -31.828 2.961 1 96 405 ASP A C 1
ATOM 3186 O O . ASP A 1 405 ? 13.336 -31.109 2.047 1 96 405 ASP A O 1
ATOM 3190 N N . ILE A 1 406 ? 12.664 -31.328 4.145 1 95.88 406 ILE A N 1
ATOM 3191 C CA . ILE A 1 406 ? 12.531 -29.906 4.445 1 95.88 406 ILE A CA 1
ATOM 3192 C C . ILE A 1 406 ? 13.859 -29.203 4.191 1 95.88 406 ILE A C 1
ATOM 3194 O O . ILE A 1 406 ? 13.898 -28.156 3.559 1 95.88 406 ILE A O 1
ATOM 3198 N N . ALA A 1 407 ? 14.945 -29.719 4.637 1 92.62 407 ALA A N 1
ATOM 3199 C CA . ALA A 1 407 ? 16.266 -29.094 4.488 1 92.62 407 ALA A CA 1
ATOM 3200 C C . ALA A 1 407 ? 16.625 -28.922 3.018 1 92.62 407 ALA A C 1
ATOM 3202 O O . ALA A 1 407 ? 17.109 -27.859 2.609 1 92.62 407 ALA A O 1
ATOM 3203 N N . THR A 1 408 ? 16.406 -30.016 2.279 1 92.94 408 THR A N 1
ATOM 3204 C CA . THR A 1 408 ? 16.734 -29.969 0.859 1 92.94 408 THR A CA 1
ATOM 3205 C C . THR A 1 408 ? 15.828 -29 0.117 1 92.94 408 THR A C 1
ATOM 3207 O O . THR A 1 408 ? 16.281 -28.266 -0.757 1 92.94 408 THR A O 1
ATOM 3210 N N . ALA A 1 409 ? 14.555 -29.016 0.489 1 91.5 409 ALA A N 1
ATOM 3211 C CA . ALA A 1 409 ? 13.586 -28.125 -0.154 1 91.5 409 ALA A CA 1
ATOM 3212 C C . ALA A 1 409 ? 13.898 -26.656 0.153 1 91.5 409 ALA A C 1
ATOM 3214 O O . ALA A 1 409 ? 13.641 -25.781 -0.668 1 91.5 409 ALA A O 1
ATOM 3215 N N . GLY A 1 410 ? 14.391 -26.391 1.339 1 89.94 410 GLY A N 1
ATOM 3216 C CA . GLY A 1 410 ? 14.703 -25.031 1.764 1 89.94 410 GLY A CA 1
ATOM 3217 C C . GLY A 1 410 ? 16 -24.5 1.182 1 89.94 410 GLY A C 1
ATOM 3218 O O . GLY A 1 410 ? 16.266 -23.297 1.224 1 89.94 410 GLY A O 1
ATOM 3219 N N . ASN A 1 411 ? 16.891 -25.438 0.854 1 76.38 411 ASN A N 1
ATOM 3220 C CA . ASN A 1 411 ? 18.188 -25.047 0.33 1 76.38 411 ASN A CA 1
ATOM 3221 C C . ASN A 1 411 ? 18.094 -24.531 -1.107 1 76.38 411 ASN A C 1
ATOM 3223 O O . ASN A 1 411 ? 18.016 -25.328 -2.045 1 76.38 411 ASN A O 1
ATOM 3227 N N . ASN A 1 412 ? 17.266 -23.688 -1.241 1 59.28 412 ASN A N 1
ATOM 3228 C CA . ASN A 1 412 ? 17.156 -23.094 -2.572 1 59.28 412 ASN A CA 1
ATOM 3229 C C . ASN A 1 412 ? 18.484 -22.5 -3.029 1 59.28 412 ASN A C 1
ATOM 3231 O O . ASN A 1 412 ? 18.688 -21.297 -2.934 1 59.28 412 ASN A O 1
ATOM 3235 N N . SER A 1 413 ? 19.594 -23.047 -2.582 1 46.31 413 SER A N 1
ATOM 3236 C CA . SER A 1 413 ? 20.891 -22.516 -2.963 1 46.31 413 SER A CA 1
ATOM 3237 C C . SER A 1 413 ? 21 -22.328 -4.473 1 46.31 413 SER A C 1
ATOM 3239 O O . SER A 1 413 ? 20.656 -23.234 -5.234 1 46.31 413 SER A O 1
ATOM 3241 N N . LEU A 1 414 ? 20.766 -21.25 -5.035 1 46.06 414 LEU A N 1
ATOM 3242 C CA . LEU A 1 414 ? 21.359 -21.047 -6.352 1 46.06 414 LEU A CA 1
ATOM 3243 C C . LEU A 1 414 ? 22.609 -21.906 -6.523 1 46.06 414 LEU A C 1
ATOM 3245 O O . LEU A 1 414 ? 23.547 -21.797 -5.727 1 46.06 414 LEU A O 1
ATOM 3249 N N . SER A 1 415 ? 22.547 -23.156 -6.766 1 34.16 415 SER A N 1
ATOM 3250 C CA . SER A 1 415 ? 23.734 -23.812 -7.277 1 34.16 415 SER A CA 1
ATOM 3251 C C . SER A 1 415 ? 24.625 -22.828 -8.031 1 34.16 415 SER A C 1
ATOM 3253 O O . SER A 1 415 ? 24.25 -22.328 -9.094 1 34.16 415 SER A O 1
ATOM 3255 N N . THR A 1 416 ? 25.234 -21.906 -7.41 1 32.66 416 THR A N 1
ATOM 3256 C CA . THR A 1 416 ? 26.391 -21.328 -8.102 1 32.66 416 THR A CA 1
ATOM 3257 C C . THR A 1 416 ? 27.234 -22.438 -8.742 1 32.66 416 THR A C 1
ATOM 3259 O O . THR A 1 416 ? 27.922 -23.172 -8.047 1 32.66 416 THR A O 1
ATOM 3262 N N . SER A 1 417 ? 26.75 -23.266 -9.641 1 28.84 417 SER A N 1
ATOM 3263 C CA . SER A 1 417 ? 27.719 -24 -10.453 1 28.84 417 SER A CA 1
ATOM 3264 C C . SER A 1 417 ? 28.922 -23.125 -10.797 1 28.84 417 SER A C 1
ATOM 3266 O O . SER A 1 417 ? 28.781 -22.141 -11.523 1 28.84 417 SER A O 1
ATOM 3268 N N . ASN A 1 418 ? 29.75 -22.938 -9.891 1 27.17 418 ASN A N 1
ATOM 3269 C CA . ASN A 1 418 ? 31.141 -22.609 -10.117 1 27.17 418 ASN A CA 1
ATOM 3270 C C . ASN A 1 418 ? 31.766 -23.516 -11.172 1 27.17 418 ASN A C 1
ATOM 3272 O O . ASN A 1 418 ? 32.375 -24.531 -10.836 1 27.17 418 ASN A O 1
ATOM 3276 N N . SER A 1 419 ? 31.078 -24.109 -12.109 1 24.66 419 SER A N 1
ATOM 3277 C CA . SER A 1 419 ? 31.984 -24.656 -13.117 1 24.66 419 SER A CA 1
ATOM 3278 C C . SER A 1 419 ? 33.031 -23.625 -13.547 1 24.66 419 SER A C 1
ATOM 3280 O O . SER A 1 419 ? 32.688 -22.609 -14.133 1 24.66 419 SER A O 1
ATOM 3282 N N . THR A 1 420 ? 33.969 -23.516 -12.711 1 24.42 420 THR A N 1
ATOM 3283 C CA . THR A 1 420 ? 35.281 -23 -13.086 1 24.42 420 THR A CA 1
ATOM 3284 C C . THR A 1 420 ? 35.75 -23.625 -14.391 1 24.42 420 THR A C 1
ATOM 3286 O O . THR A 1 420 ? 36.188 -24.781 -14.414 1 24.42 420 THR A O 1
ATOM 3289 N N . SER A 1 421 ? 34.906 -23.672 -15.422 1 22.8 421 SER A N 1
ATOM 3290 C CA . SER A 1 421 ? 35.688 -24 -16.625 1 22.8 421 SER A CA 1
ATOM 3291 C C . SER A 1 421 ? 37 -23.234 -16.672 1 22.8 421 SER A C 1
ATOM 3293 O O . SER A 1 421 ? 37 -22 -16.516 1 22.8 421 SER A O 1
ATOM 3295 N N . SER A 1 422 ? 38 -23.906 -16.141 1 23.41 422 SER A N 1
ATOM 3296 C CA . SER A 1 422 ? 39.406 -23.578 -16.359 1 23.41 422 SER A CA 1
ATOM 3297 C C . SER A 1 422 ? 39.656 -23.125 -17.797 1 23.41 422 SER A C 1
ATOM 3299 O O . SER A 1 422 ? 39.625 -23.922 -18.719 1 23.41 422 SER A O 1
ATOM 3301 N N . PHE A 1 423 ? 38.875 -22.125 -18.156 1 22.27 423 PHE A N 1
ATOM 3302 C CA . PHE A 1 423 ? 39.344 -21.609 -19.438 1 22.27 423 PHE A CA 1
ATOM 3303 C C . PHE A 1 423 ? 40.844 -21.391 -19.406 1 22.27 423 PHE A C 1
ATOM 3305 O O . PHE A 1 423 ? 41.375 -20.656 -18.547 1 22.27 423 PHE A O 1
ATOM 3312 N N . THR A 1 424 ? 41.5 -22.547 -19.609 1 21.28 424 THR A N 1
ATOM 3313 C CA . THR A 1 424 ? 42.906 -22.453 -19.984 1 21.28 424 THR A CA 1
ATOM 3314 C C . THR A 1 424 ? 43.156 -21.297 -20.938 1 21.28 424 THR A C 1
ATOM 3316 O O . THR A 1 424 ? 42.562 -21.234 -22.016 1 21.28 424 THR A O 1
ATOM 3319 N N . SER A 1 425 ? 43.25 -20.172 -20.297 1 22.33 425 SER A N 1
ATOM 3320 C CA . SER A 1 425 ? 43.688 -18.953 -20.984 1 22.33 425 SER A CA 1
ATOM 3321 C C . SER A 1 425 ? 44.75 -19.266 -22.016 1 22.33 425 SER A C 1
ATOM 3323 O O . SER A 1 425 ? 45.875 -19.688 -21.656 1 22.33 425 SER A O 1
ATOM 3325 N N . THR A 1 426 ? 44.312 -20.062 -23.047 1 21.17 426 THR A N 1
ATOM 3326 C CA . THR A 1 426 ? 45.312 -20.094 -24.094 1 21.17 426 THR A CA 1
ATOM 3327 C C . THR A 1 426 ? 45.875 -18.703 -24.359 1 21.17 426 THR A C 1
ATOM 3329 O O . THR A 1 426 ? 45.125 -17.734 -24.484 1 21.17 426 THR A O 1
ATOM 3332 N N . THR A 1 427 ? 47.125 -18.609 -23.984 1 20.3 427 THR A N 1
ATOM 3333 C CA . THR A 1 427 ? 48.094 -17.547 -24.156 1 20.3 427 THR A CA 1
ATOM 3334 C C . THR A 1 427 ? 48.031 -16.938 -25.547 1 20.3 427 THR A C 1
ATOM 3336 O O . THR A 1 427 ? 48.312 -17.609 -26.547 1 20.3 427 THR A O 1
ATOM 3339 N N . ILE A 1 428 ? 46.75 -16.484 -25.859 1 19.39 428 ILE A N 1
ATOM 3340 C CA . ILE A 1 428 ? 46.844 -15.898 -27.188 1 19.39 428 ILE A CA 1
ATOM 3341 C C . ILE A 1 428 ? 48.094 -15.016 -27.266 1 19.39 428 ILE A C 1
ATOM 3343 O O . ILE A 1 428 ? 48.344 -14.219 -26.359 1 19.39 428 ILE A O 1
ATOM 3347 N N . ALA A 1 429 ? 48.969 -15.477 -28.094 1 20.34 429 ALA A N 1
ATOM 3348 C CA . ALA A 1 429 ? 50.219 -14.914 -28.625 1 20.34 429 ALA A CA 1
ATOM 3349 C C . ALA A 1 429 ? 50.031 -13.453 -29.016 1 20.34 429 ALA A C 1
ATOM 3351 O O . ALA A 1 429 ? 49.062 -13.094 -29.672 1 20.34 429 ALA A O 1
ATOM 3352 N N . SER A 1 430 ? 50.625 -12.523 -28.266 1 19.75 430 SER A N 1
ATOM 3353 C CA . SER A 1 430 ? 50.781 -11.078 -28.25 1 19.75 430 SER A CA 1
ATOM 3354 C C . SER A 1 430 ? 51.125 -10.547 -29.641 1 19.75 430 SER A C 1
ATOM 3356 O O . SER A 1 430 ? 51.562 -9.414 -29.781 1 19.75 430 SER A O 1
ATOM 3358 N N . MET A 1 431 ? 50.344 -11.047 -30.734 1 18.38 431 MET A N 1
ATOM 3359 C CA . MET A 1 431 ? 51 -10.445 -31.891 1 18.38 431 MET A CA 1
ATOM 3360 C C . MET A 1 431 ? 51.031 -8.93 -31.766 1 18.38 431 MET A C 1
ATOM 3362 O O . MET A 1 431 ? 50.062 -8.297 -31.391 1 18.38 431 MET A O 1
ATOM 3366 N N . SER A 1 432 ? 52.219 -8.43 -31.656 1 18.62 432 SER A N 1
ATOM 3367 C CA . SER A 1 432 ? 52.844 -7.109 -31.5 1 18.62 432 SER A CA 1
ATOM 3368 C C . SER A 1 432 ? 52.375 -6.148 -32.594 1 18.62 432 SER A C 1
ATOM 3370 O O . SER A 1 432 ? 52.906 -5.039 -32.688 1 18.62 432 SER A O 1
ATOM 3372 N N . THR A 1 433 ? 51.062 -6.332 -33.094 1 17.66 433 THR A N 1
ATOM 3373 C CA . THR A 1 433 ? 51.156 -5.516 -34.312 1 17.66 433 THR A CA 1
ATOM 3374 C C . THR A 1 433 ? 51.438 -4.059 -33.969 1 17.66 433 THR A C 1
ATOM 3376 O O . THR A 1 433 ? 50.938 -3.551 -32.969 1 17.66 433 THR A O 1
ATOM 3379 N N . SER A 1 434 ? 52.469 -3.498 -34.5 1 18.05 434 SER A N 1
ATOM 3380 C CA . SER A 1 434 ? 53.25 -2.275 -34.5 1 18.05 434 SER A CA 1
ATOM 3381 C C . SER A 1 434 ? 52.438 -1.076 -34.969 1 18.05 434 SER A C 1
ATOM 3383 O O . SER A 1 434 ? 52.938 0.04 -35.062 1 18.05 434 SER A O 1
ATOM 3385 N N . THR A 1 435 ? 51.031 -1.224 -35 1 17.2 435 THR A N 1
ATOM 3386 C CA . THR A 1 435 ? 50.688 -0.196 -35.969 1 17.2 435 THR A CA 1
ATOM 3387 C C . THR A 1 435 ? 50.969 1.196 -35.406 1 17.2 435 THR A C 1
ATOM 3389 O O . THR A 1 435 ? 50.688 1.462 -34.219 1 17.2 435 THR A O 1
ATOM 3392 N N . SER A 1 436 ? 51.656 1.975 -36.094 1 17.12 436 SER A N 1
ATOM 3393 C CA . SER A 1 436 ? 52.344 3.266 -36.094 1 17.12 436 SER A CA 1
ATOM 3394 C C . SER A 1 436 ? 51.344 4.418 -36.125 1 17.12 436 SER A C 1
ATOM 3396 O O . SER A 1 436 ? 51.719 5.586 -36.156 1 17.12 436 SER A O 1
ATOM 3398 N N . VAL A 1 437 ? 50.031 4.199 -35.719 1 18.3 437 VAL A N 1
ATOM 3399 C CA . VAL A 1 437 ? 49.312 5.301 -36.312 1 18.3 437 VAL A CA 1
ATOM 3400 C C . VAL A 1 437 ? 49.812 6.633 -35.781 1 18.3 437 VAL A C 1
ATOM 3402 O O . VAL A 1 437 ? 50.219 6.727 -34.625 1 18.3 437 VAL A O 1
ATOM 3405 N N . PRO A 1 438 ? 49.812 7.688 -36.656 1 17.31 438 PRO A N 1
ATOM 3406 C CA . PRO A 1 438 ? 50.406 9.016 -36.75 1 17.31 438 PRO A CA 1
ATOM 3407 C C . PRO A 1 438 ? 49.719 10.031 -35.812 1 17.31 438 PRO A C 1
ATOM 3409 O O . PRO A 1 438 ? 48.562 9.859 -35.469 1 17.31 438 PRO A O 1
ATOM 3412 N N . SER A 1 439 ? 50.531 10.859 -35.156 1 15.88 439 SER A N 1
ATOM 3413 C CA . SER A 1 439 ? 50.469 11.836 -34.062 1 15.88 439 SER A CA 1
ATOM 3414 C C . SER A 1 439 ? 49.594 13.031 -34.438 1 15.88 439 SER A C 1
ATOM 3416 O O . SER A 1 439 ? 49.438 13.961 -33.625 1 15.88 439 SER A O 1
ATOM 3418 N N . SER A 1 440 ? 48.656 13.047 -35.531 1 16.05 440 SER A N 1
ATOM 3419 C CA . SER A 1 440 ? 48.656 14.453 -35.906 1 16.05 440 SER A CA 1
ATOM 3420 C C . SER A 1 440 ? 47.812 15.281 -34.938 1 16.05 440 SER A C 1
ATOM 3422 O O . SER A 1 440 ? 46.75 14.836 -34.5 1 16.05 440 SER A O 1
ATOM 3424 N N . THR A 1 441 ? 48.438 16.266 -34.312 1 15.79 441 THR A N 1
ATOM 3425 C CA . THR A 1 441 ? 48.219 17.203 -33.219 1 15.79 441 THR A CA 1
ATOM 3426 C C . THR A 1 441 ? 47.125 18.219 -33.594 1 15.79 441 THR A C 1
ATOM 3428 O O . THR A 1 441 ? 46.844 19.141 -32.812 1 15.79 441 THR A O 1
ATOM 3431 N N . ALA A 1 442 ? 46.031 17.875 -34.406 1 16.2 442 ALA A N 1
ATOM 3432 C CA . ALA A 1 442 ? 45.562 19.172 -34.906 1 16.2 442 ALA A CA 1
ATOM 3433 C C . ALA A 1 442 ? 44.969 20 -33.781 1 16.2 442 ALA A C 1
ATOM 3435 O O . ALA A 1 442 ? 44.188 19.5 -32.969 1 16.2 442 ALA A O 1
ATOM 3436 N N . VAL A 1 443 ? 45.344 21.312 -33.625 1 15.12 443 VAL A N 1
ATOM 3437 C CA . VAL A 1 443 ? 45.312 22.422 -32.688 1 15.12 443 VAL A CA 1
ATOM 3438 C C . VAL A 1 443 ? 43.938 23.125 -32.781 1 15.12 443 VAL A C 1
ATOM 3440 O O . VAL A 1 443 ? 43.656 24.047 -32.031 1 15.12 443 VAL A O 1
ATOM 3443 N N . VAL A 1 444 ? 42.781 22.375 -33.094 1 15.52 444 VAL A N 1
ATOM 3444 C CA . VAL A 1 444 ? 41.844 23.406 -33.531 1 15.52 444 VAL A CA 1
ATOM 3445 C C . VAL A 1 444 ? 41.531 24.359 -32.375 1 15.52 444 VAL A C 1
ATOM 3447 O O . VAL A 1 444 ? 41.344 23.922 -31.234 1 15.52 444 VAL A O 1
ATOM 3450 N N . ALA A 1 445 ? 41.625 25.656 -32.656 1 15.16 445 ALA A N 1
ATOM 3451 C CA . ALA A 1 445 ? 41.562 27.031 -32.156 1 15.16 445 ALA A CA 1
ATOM 3452 C C . ALA A 1 445 ? 40.156 27.359 -31.609 1 15.16 445 ALA A C 1
ATOM 3454 O O . ALA A 1 445 ? 39.156 26.859 -32.125 1 15.16 445 ALA A O 1
ATOM 3455 N N . ALA A 1 446 ? 40 28.297 -30.641 1 15.77 446 ALA A N 1
ATOM 3456 C CA . ALA A 1 446 ? 39.312 28.797 -29.453 1 15.77 446 ALA A CA 1
ATOM 3457 C C . ALA A 1 446 ? 38.125 29.688 -29.859 1 15.77 446 ALA A C 1
ATOM 3459 O O . ALA A 1 446 ? 37.281 29.984 -29.031 1 15.77 446 ALA A O 1
ATOM 3460 N N . SER A 1 447 ? 37.625 29.984 -31.219 1 15.16 447 SER A N 1
ATOM 3461 C CA . SER A 1 447 ? 37.156 31.359 -31.203 1 15.16 447 SER A CA 1
ATOM 3462 C C . SER A 1 447 ? 35.781 31.484 -30.578 1 15.16 447 SER A C 1
ATOM 3464 O O . SER A 1 447 ? 34.969 30.578 -30.719 1 15.16 447 SER A O 1
ATOM 3466 N N . SER A 1 448 ? 35.469 32.594 -29.688 1 15.69 448 SER A N 1
ATOM 3467 C CA . SER A 1 448 ? 34.719 33.188 -28.594 1 15.69 448 SER A CA 1
ATOM 3468 C C . SER A 1 448 ? 33.344 33.656 -29.062 1 15.69 448 SER A C 1
ATOM 3470 O O . SER A 1 448 ? 32.438 33.844 -28.266 1 15.69 448 SER A O 1
ATOM 3472 N N . SER A 1 449 ? 32.969 33.938 -30.344 1 16.02 449 SER A N 1
ATOM 3473 C CA . SER A 1 449 ? 32.219 35.188 -30.406 1 16.02 449 SER A CA 1
ATOM 3474 C C . SER A 1 449 ? 30.734 34.938 -30.078 1 16.02 449 SER A C 1
ATOM 3476 O O . SER A 1 449 ? 30.125 34 -30.547 1 16.02 449 SER A O 1
ATOM 3478 N N . ILE A 1 450 ? 30.141 35.625 -28.953 1 15.98 450 ILE A N 1
ATOM 3479 C CA . ILE A 1 450 ? 28.953 35.688 -28.109 1 15.98 450 ILE A CA 1
ATOM 3480 C C . ILE A 1 450 ? 27.828 36.344 -28.891 1 15.98 450 ILE A C 1
ATOM 3482 O O . ILE A 1 450 ? 26.734 36.562 -28.359 1 15.98 450 ILE A O 1
ATOM 3486 N N . THR A 1 451 ? 27.703 36.406 -30.25 1 15.67 451 THR A N 1
ATOM 3487 C CA . THR A 1 451 ? 26.922 37.562 -30.688 1 15.67 451 THR A CA 1
ATOM 3488 C C . THR A 1 451 ? 25.469 37.438 -30.266 1 15.67 451 THR A C 1
ATOM 3490 O O . THR A 1 451 ? 24.953 36.312 -30.156 1 15.67 451 THR A O 1
ATOM 3493 N N . SER A 1 452 ? 24.594 38.594 -30.203 1 15.93 452 SER A N 1
ATOM 3494 C CA . SER A 1 452 ? 23.516 39.406 -29.609 1 15.93 452 SER A CA 1
ATOM 3495 C C . SER A 1 452 ? 22.172 39.125 -30.266 1 15.93 452 SER A C 1
ATOM 3497 O O . SER A 1 452 ? 21.141 39.562 -29.781 1 15.93 452 SER A O 1
ATOM 3499 N N . LYS A 1 453 ? 21.984 38.219 -31.312 1 16.7 453 LYS A N 1
ATOM 3500 C CA . LYS A 1 453 ? 21.078 38.75 -32.312 1 16.7 453 LYS A CA 1
ATOM 3501 C C . LYS A 1 453 ? 19.672 38.875 -31.781 1 16.7 453 LYS A C 1
ATOM 3503 O O . LYS A 1 453 ? 19.281 38.188 -30.844 1 16.7 453 LYS A O 1
ATOM 3508 N N . GLU A 1 454 ? 18.547 39.406 -32.656 1 15.98 454 GLU A N 1
ATOM 3509 C CA . GLU A 1 454 ? 17.484 40.406 -32.875 1 15.98 454 GLU A CA 1
ATOM 3510 C C . GLU A 1 454 ? 16.109 39.844 -32.5 1 15.98 454 GLU A C 1
ATOM 3512 O O . GLU A 1 454 ? 15.969 38.625 -32.375 1 15.98 454 GLU A O 1
ATOM 3517 N N . ALA A 1 455 ? 14.938 40.438 -33.062 1 16.98 455 ALA A N 1
ATOM 3518 C CA . ALA A 1 455 ? 13.703 41.188 -32.844 1 16.98 455 ALA A CA 1
ATOM 3519 C C . ALA A 1 455 ? 12.477 40.312 -33.094 1 16.98 455 ALA A C 1
ATOM 3521 O O . ALA A 1 455 ? 12.141 40 -34.25 1 16.98 455 ALA A O 1
ATOM 3522 N N . ILE A 1 456 ? 12.188 39.125 -32.688 1 15.77 456 ILE A N 1
ATOM 3523 C CA . ILE A 1 456 ? 11.141 38.375 -33.375 1 15.77 456 ILE A CA 1
ATOM 3524 C C . ILE A 1 456 ? 9.773 38.969 -33.031 1 15.77 456 ILE A C 1
ATOM 3526 O O . ILE A 1 456 ? 9.352 38.969 -31.891 1 15.77 456 ILE A O 1
ATOM 3530 N N . ALA A 1 457 ? 9.266 39.938 -33.875 1 17.7 457 ALA A N 1
ATOM 3531 C CA . ALA A 1 457 ? 8.109 40.812 -33.75 1 17.7 457 ALA A CA 1
ATOM 3532 C C . ALA A 1 457 ? 6.809 40.031 -33.906 1 17.7 457 ALA A C 1
ATOM 3534 O O . ALA A 1 457 ? 5.719 40.594 -33.781 1 17.7 457 ALA A O 1
ATOM 3535 N N . THR A 1 458 ? 6.719 38.719 -34.219 1 17.05 458 THR A N 1
ATOM 3536 C CA . THR A 1 458 ? 5.543 38.531 -35.062 1 17.05 458 THR A CA 1
ATOM 3537 C C . THR A 1 458 ? 4.266 38.844 -34.312 1 17.05 458 THR A C 1
ATOM 3539 O O . THR A 1 458 ? 4.176 38.562 -33.094 1 17.05 458 THR A O 1
ATOM 3542 N N . THR A 1 459 ? 3.215 39.406 -35 1 16.64 459 THR A N 1
ATOM 3543 C CA . THR A 1 459 ? 1.977 40.156 -34.906 1 16.64 459 THR A CA 1
ATOM 3544 C C . THR A 1 459 ? 0.821 39.281 -34.438 1 16.64 459 THR A C 1
ATOM 3546 O O . THR A 1 459 ? 0.295 38.5 -35.219 1 16.64 459 THR A O 1
ATOM 3549 N N . LEU A 1 460 ? 0.904 38.5 -33.5 1 16.23 460 LEU A N 1
ATOM 3550 C CA . LEU A 1 460 ? -0.212 37.562 -33.344 1 16.23 460 LEU A CA 1
ATOM 3551 C C . LEU A 1 460 ? -1.497 38.312 -33 1 16.23 460 LEU A C 1
ATOM 3553 O O . LEU A 1 460 ? -1.539 39.094 -32.031 1 16.23 460 LEU A O 1
ATOM 3557 N N . SER A 1 461 ? -2.361 38.438 -34.031 1 16.27 461 SER A N 1
ATOM 3558 C CA . SER A 1 461 ? -3.637 39.156 -33.938 1 16.27 461 SER A CA 1
ATOM 3559 C C . SER A 1 461 ? -4.531 38.5 -32.875 1 16.27 461 SER A C 1
ATOM 3561 O O . SER A 1 461 ? -4.727 37.281 -32.906 1 16.27 461 SER A O 1
ATOM 3563 N N . VAL A 1 462 ? -4.918 39.156 -31.859 1 16.64 462 VAL A N 1
ATOM 3564 C CA . VAL A 1 462 ? -5.539 38.969 -30.547 1 16.64 462 VAL A CA 1
ATOM 3565 C C . VAL A 1 462 ? -7.055 38.844 -30.719 1 16.64 462 VAL A C 1
ATOM 3567 O O . VAL A 1 462 ? -7.797 38.938 -29.734 1 16.64 462 VAL A O 1
ATOM 3570 N N . ALA A 1 463 ? -7.59 38.312 -31.906 1 16.95 463 ALA A N 1
ATOM 3571 C CA . ALA A 1 463 ? -8.938 38.875 -31.844 1 16.95 463 ALA A CA 1
ATOM 3572 C C . ALA A 1 463 ? -9.633 38.5 -30.547 1 16.95 463 ALA A C 1
ATOM 3574 O O . ALA A 1 463 ? -9.258 37.5 -29.906 1 16.95 463 ALA A O 1
ATOM 3575 N N . SER A 1 464 ? -11.047 38.781 -30.484 1 16.02 464 SER A N 1
ATOM 3576 C CA . SER A 1 464 ? -11.992 39.469 -29.609 1 16.02 464 SER A CA 1
ATOM 3577 C C . SER A 1 464 ? -12.609 38.5 -28.594 1 16.02 464 SER A C 1
ATOM 3579 O O . SER A 1 464 ? -12.5 37.281 -28.75 1 16.02 464 SER A O 1
ATOM 3581 N N . SER A 1 465 ? -14.039 38.375 -28.516 1 15.77 465 SER A N 1
ATOM 3582 C CA . SER A 1 465 ? -15 38.781 -27.5 1 15.77 465 SER A CA 1
ATOM 3583 C C . SER A 1 465 ? -15.422 37.594 -26.625 1 15.77 465 SER A C 1
ATOM 3585 O O . SER A 1 465 ? -15.258 36.438 -27.031 1 15.77 465 SER A O 1
ATOM 3587 N N . ALA A 1 466 ? -16.516 37.844 -25.641 1 16.22 466 ALA A N 1
ATOM 3588 C CA . ALA A 1 466 ? -16.953 37.75 -24.25 1 16.22 466 ALA A CA 1
ATOM 3589 C C . ALA A 1 466 ? -17.672 36.438 -23.969 1 16.22 466 ALA A C 1
ATOM 3591 O O . ALA A 1 466 ? -17.891 35.656 -24.891 1 16.22 466 ALA A O 1
ATOM 3592 N N . SER A 1 467 ? -18.984 36.438 -23.359 1 16.05 467 SER A N 1
ATOM 3593 C CA . SER A 1 467 ? -19.469 36.312 -21.984 1 16.05 467 SER A CA 1
ATOM 3594 C C . SER A 1 467 ? -20.359 35.094 -21.812 1 16.05 467 SER A C 1
ATOM 3596 O O . SER A 1 467 ? -20.531 34.594 -20.703 1 16.05 467 SER A O 1
ATOM 3598 N N . THR A 1 468 ? -21.062 34.406 -22.734 1 17.11 468 THR A N 1
ATOM 3599 C CA . THR A 1 468 ? -22.422 34.125 -22.297 1 17.11 468 THR A CA 1
ATOM 3600 C C . THR A 1 468 ? -22.469 32.906 -21.375 1 17.11 468 THR A C 1
ATOM 3602 O O . THR A 1 468 ? -21.906 31.859 -21.688 1 17.11 468 THR A O 1
ATOM 3605 N N . LEU A 1 469 ? -22.875 33.062 -20.047 1 17.36 469 LEU A N 1
ATOM 3606 C CA . LEU A 1 469 ? -22.984 32.375 -18.766 1 17.36 469 LEU A CA 1
ATOM 3607 C C . LEU A 1 469 ? -24.031 31.281 -18.812 1 17.36 469 LEU A C 1
ATOM 3609 O O . LEU A 1 469 ? -24.656 30.953 -17.797 1 17.36 469 LEU A O 1
ATOM 3613 N N . GLN A 1 470 ? -24.062 30.469 -19.844 1 16.66 470 GLN A N 1
ATOM 3614 C CA . GLN A 1 470 ? -25.312 29.734 -19.875 1 16.66 470 GLN A CA 1
ATOM 3615 C C . GLN A 1 470 ? -25.484 28.891 -18.625 1 16.66 470 GLN A C 1
ATOM 3617 O O . GLN A 1 470 ? -24.5 28.375 -18.078 1 16.66 470 GLN A O 1
ATOM 3622 N N . THR A 1 471 ? -26.766 28.859 -18.062 1 18.08 471 THR A N 1
ATOM 3623 C CA . THR A 1 471 ? -27.562 28.516 -16.906 1 18.08 471 THR A CA 1
ATOM 3624 C C . THR A 1 471 ? -27.547 27 -16.672 1 18.08 471 THR A C 1
ATOM 3626 O O . THR A 1 471 ? -27.875 26.219 -17.578 1 18.08 471 THR A O 1
ATOM 3629 N N . VAL A 1 472 ? -26.656 26.578 -15.883 1 18.12 472 VAL A N 1
ATOM 3630 C CA . VAL A 1 472 ? -26.406 25.172 -15.617 1 18.12 472 VAL A CA 1
ATOM 3631 C C . VAL A 1 472 ? -27.641 24.547 -14.953 1 18.12 472 VAL A C 1
ATOM 3633 O O . VAL A 1 472 ? -27.984 24.906 -13.82 1 18.12 472 VAL A O 1
ATOM 3636 N N . VAL A 1 473 ? -28.688 24.484 -15.641 1 17.89 473 VAL A N 1
ATOM 3637 C CA . VAL A 1 473 ? -29.875 23.953 -14.992 1 17.89 473 VAL A CA 1
ATOM 3638 C C . VAL A 1 473 ? -29.594 22.531 -14.5 1 17.89 473 VAL A C 1
ATOM 3640 O O . VAL A 1 473 ? -29.172 21.672 -15.273 1 17.89 473 VAL A O 1
ATOM 3643 N N . ILE A 1 474 ? -29.25 22.516 -13.312 1 18.92 474 ILE A N 1
ATOM 3644 C CA . ILE A 1 474 ? -28.969 21.328 -12.523 1 18.92 474 ILE A CA 1
ATOM 3645 C C . ILE A 1 474 ? -30.172 20.391 -12.539 1 18.92 474 ILE A C 1
ATOM 3647 O O . ILE A 1 474 ? -31.234 20.734 -12.008 1 18.92 474 ILE A O 1
ATOM 3651 N N . PRO A 1 475 ? -30.484 19.859 -13.727 1 17.81 475 PRO A N 1
ATOM 3652 C CA . PRO A 1 475 ? -31.766 19.141 -13.641 1 17.81 475 PRO A CA 1
ATOM 3653 C C . PRO A 1 475 ? -31.75 18.031 -12.594 1 17.81 475 PRO A C 1
ATOM 3655 O O . PRO A 1 475 ? -30.781 17.266 -12.516 1 17.81 475 PRO A O 1
ATOM 3658 N N . THR A 1 476 ? -32.25 18.375 -11.406 1 18.72 476 THR A N 1
ATOM 3659 C CA . THR A 1 476 ? -32.438 17.531 -10.227 1 18.72 476 THR A CA 1
ATOM 3660 C C . THR A 1 476 ? -33.312 16.312 -10.562 1 18.72 476 THR A C 1
ATOM 3662 O O . THR A 1 476 ? -33.625 15.523 -9.68 1 18.72 476 THR A O 1
ATOM 3665 N N . THR A 1 477 ? -33.156 15.781 -11.773 1 17.59 477 THR A N 1
ATOM 3666 C CA . THR A 1 477 ? -34.25 14.867 -12 1 17.59 477 THR A CA 1
ATOM 3667 C C . THR A 1 477 ? -34.281 13.781 -10.922 1 17.59 477 THR A C 1
ATOM 3669 O O . THR A 1 477 ? -33.312 13.039 -10.742 1 17.59 477 THR A O 1
ATOM 3672 N N . SER A 1 478 ? -35.031 14.062 -9.906 1 18.62 478 SER A N 1
ATOM 3673 C CA . SER A 1 478 ? -35.406 13.266 -8.75 1 18.62 478 SER A CA 1
ATOM 3674 C C . SER A 1 478 ? -36 11.93 -9.172 1 18.62 478 SER A C 1
ATOM 3676 O O . SER A 1 478 ? -36.469 11.156 -8.328 1 18.62 478 SER A O 1
ATOM 3678 N N . VAL A 1 479 ? -35.656 11.406 -10.336 1 18.14 479 VAL A N 1
ATOM 3679 C CA . VAL A 1 479 ? -36.656 10.406 -10.625 1 18.14 479 VAL A CA 1
ATOM 3680 C C . VAL A 1 479 ? -36.625 9.312 -9.562 1 18.14 479 VAL A C 1
ATOM 3682 O O . VAL A 1 479 ? -35.594 8.672 -9.344 1 18.14 479 VAL A O 1
ATOM 3685 N N . ILE A 1 480 ? -37.375 9.492 -8.531 1 18 480 ILE A N 1
ATOM 3686 C CA . ILE A 1 480 ? -37.688 8.594 -7.426 1 18 480 ILE A CA 1
ATOM 3687 C C . ILE A 1 480 ? -38.25 7.277 -7.965 1 18 480 ILE A C 1
ATOM 3689 O O . ILE A 1 480 ? -39.375 7.215 -8.453 1 18 480 ILE A O 1
ATOM 3693 N N . GLU A 1 481 ? -37.656 6.719 -9.016 1 17.97 481 GLU A N 1
ATOM 3694 C CA . GLU A 1 481 ? -38.469 5.602 -9.469 1 17.97 481 GLU A CA 1
ATOM 3695 C C . GLU A 1 481 ? -38.75 4.629 -8.328 1 17.97 481 GLU A C 1
ATOM 3697 O O . GLU A 1 481 ? -37.875 4.328 -7.527 1 17.97 481 GLU A O 1
ATOM 3702 N N . SER A 1 482 ? -40.031 4.402 -8.133 1 17.19 482 SER A N 1
ATOM 3703 C CA . SER A 1 482 ? -40.938 3.67 -7.23 1 17.19 482 SER A CA 1
ATOM 3704 C C . SER A 1 482 ? -40.5 2.205 -7.121 1 17.19 482 SER A C 1
ATOM 3706 O O . SER A 1 482 ? -40 1.626 -8.086 1 17.19 482 SER A O 1
ATOM 3708 N N . ALA A 1 483 ? -40.438 1.834 -5.965 1 18.03 483 ALA A N 1
ATOM 3709 C CA . ALA A 1 483 ? -40.188 0.617 -5.195 1 18.03 483 ALA A CA 1
ATOM 3710 C C . ALA A 1 483 ? -41.062 -0.531 -5.691 1 18.03 483 ALA A C 1
ATOM 3712 O O . ALA A 1 483 ? -41.125 -1.593 -5.066 1 18.03 483 ALA A O 1
ATOM 3713 N N . SER A 1 484 ? -41.438 -0.693 -7.031 1 16.55 484 SER A N 1
ATOM 3714 C CA . SER A 1 484 ? -42.594 -1.588 -7.086 1 16.55 484 SER A CA 1
ATOM 3715 C C . SER A 1 484 ? -42.25 -2.965 -6.531 1 16.55 484 SER A C 1
ATOM 3717 O O . SER A 1 484 ? -41.219 -3.553 -6.895 1 16.55 484 SER A O 1
ATOM 3719 N N . PRO A 1 485 ? -42.812 -3.322 -5.465 1 18.19 485 PRO A N 1
ATOM 3720 C CA . PRO A 1 485 ? -42.781 -4.551 -4.668 1 18.19 485 PRO A CA 1
ATOM 3721 C C . PRO A 1 485 ? -43.188 -5.785 -5.457 1 18.19 485 PRO A C 1
ATOM 3723 O O . PRO A 1 485 ? -43.281 -6.883 -4.898 1 18.19 485 PRO A O 1
ATOM 3726 N N . SER A 1 486 ? -42.75 -6.012 -6.664 1 16.55 486 SER A N 1
ATOM 3727 C CA . SER A 1 486 ? -43.562 -7.012 -7.348 1 16.55 486 SER A CA 1
ATOM 3728 C C . SER A 1 486 ? -43.594 -8.328 -6.578 1 16.55 486 SER A C 1
ATOM 3730 O O . SER A 1 486 ? -42.531 -8.836 -6.172 1 16.55 486 SER A O 1
ATOM 3732 N N . LEU A 1 487 ? -44.781 -8.727 -6.043 1 17.31 487 LEU A N 1
ATOM 3733 C CA . LEU A 1 487 ? -45.375 -9.805 -5.266 1 17.31 487 LEU A CA 1
ATOM 3734 C C . LEU A 1 487 ? -45.281 -11.125 -6.016 1 17.31 487 LEU A C 1
ATOM 3736 O O . LEU A 1 487 ? -45.75 -12.156 -5.516 1 17.31 487 LEU A O 1
ATOM 3740 N N . THR A 1 488 ? -44.5 -11.359 -7.109 1 16.7 488 THR A N 1
ATOM 3741 C CA . THR A 1 488 ? -45.156 -12.414 -7.875 1 16.7 488 THR A CA 1
ATOM 3742 C C . THR A 1 488 ? -45.25 -13.703 -7.066 1 16.7 488 THR A C 1
ATOM 3744 O O . THR A 1 488 ? -44.375 -13.969 -6.215 1 16.7 488 THR A O 1
ATOM 3747 N N . SER A 1 489 ? -46.281 -14.57 -7.41 1 16.3 489 SER A N 1
ATOM 3748 C CA . SER A 1 489 ? -47.188 -15.672 -7.051 1 16.3 489 SER A CA 1
ATOM 3749 C C . SER A 1 489 ? -46.438 -17.016 -7.152 1 16.3 489 SER A C 1
ATOM 3751 O O . SER A 1 489 ? -46 -17.406 -8.234 1 16.3 489 SER A O 1
ATOM 3753 N N . ALA A 1 490 ? -45.312 -17.156 -6.402 1 17.11 490 ALA A N 1
ATOM 3754 C CA . ALA A 1 490 ? -44.844 -18.531 -6.477 1 17.11 490 ALA A CA 1
ATOM 3755 C C . ALA A 1 490 ? -46 -19.516 -6.449 1 17.11 490 ALA A C 1
ATOM 3757 O O . ALA A 1 490 ? -46.906 -19.422 -5.602 1 17.11 490 ALA A O 1
ATOM 3758 N N . ALA A 1 491 ? -46.094 -20.391 -7.473 1 17.23 491 ALA A N 1
ATOM 3759 C CA . ALA A 1 491 ? -46.875 -21.516 -7.973 1 17.23 491 ALA A CA 1
ATOM 3760 C C . ALA A 1 491 ? -46.781 -22.703 -7.004 1 17.23 491 ALA A C 1
ATOM 3762 O O . ALA A 1 491 ? -45.719 -23.141 -6.629 1 17.23 491 ALA A O 1
ATOM 3763 N N . VAL A 1 492 ? -47.812 -22.953 -6.207 1 17.55 492 VAL A N 1
ATOM 3764 C CA . VAL A 1 492 ? -48.094 -24.062 -5.301 1 17.55 492 VAL A CA 1
ATOM 3765 C C . VAL A 1 492 ? -48.156 -25.359 -6.086 1 17.55 492 VAL A C 1
ATOM 3767 O O . VAL A 1 492 ? -49.031 -25.547 -6.941 1 17.55 492 VAL A O 1
ATOM 3770 N N . VAL A 1 493 ? -47 -25.844 -6.566 1 16.8 493 VAL A N 1
ATOM 3771 C CA . VAL A 1 493 ? -47.094 -27.094 -7.293 1 16.8 493 VAL A CA 1
ATOM 3772 C C . VAL A 1 493 ? -47.906 -28.109 -6.457 1 16.8 493 VAL A C 1
ATOM 3774 O O . VAL A 1 493 ? -47.75 -28.156 -5.234 1 16.8 493 VAL A O 1
ATOM 3777 N N . SER A 1 494 ? -48.719 -28.922 -7.148 1 16.12 494 SER A N 1
ATOM 3778 C CA . SER A 1 494 ? -49.844 -29.875 -7.105 1 16.12 494 SER A CA 1
ATOM 3779 C C . SER A 1 494 ? -49.406 -31.188 -6.48 1 16.12 494 SER A C 1
ATOM 3781 O O . SER A 1 494 ? -48.25 -31.609 -6.617 1 16.12 494 SER A O 1
ATOM 3783 N N . THR A 1 495 ? -50.188 -31.625 -5.594 1 17.45 495 THR A N 1
ATOM 3784 C CA . THR A 1 495 ? -50.406 -32.781 -4.699 1 17.45 495 THR A CA 1
ATOM 3785 C C . THR A 1 495 ? -50.5 -34.062 -5.488 1 17.45 495 THR A C 1
ATOM 3787 O O . THR A 1 495 ? -51.625 -34.5 -5.812 1 17.45 495 THR A O 1
ATOM 3790 N N . PRO A 1 496 ? -49.5 -34.406 -6.297 1 15.87 496 PRO A N 1
ATOM 3791 C CA . PRO A 1 496 ? -50.125 -35.562 -6.961 1 15.87 496 PRO A CA 1
ATOM 3792 C C . PRO A 1 496 ? -50.594 -36.625 -5.98 1 15.87 496 PRO A C 1
ATOM 3794 O O . PRO A 1 496 ? -50.125 -36.688 -4.836 1 15.87 496 PRO A O 1
ATOM 3797 N N . THR A 1 497 ? -51.281 -37.656 -6.555 1 15.17 497 THR A N 1
ATOM 3798 C CA . THR A 1 497 ? -52.281 -38.688 -6.371 1 15.17 497 THR A CA 1
ATOM 3799 C C . THR A 1 497 ? -51.688 -39.875 -5.621 1 15.17 497 THR A C 1
ATOM 3801 O O . THR A 1 497 ? -50.469 -40.094 -5.656 1 15.17 497 THR A O 1
ATOM 3804 N N . ALA A 1 498 ? -52.625 -40.969 -5.496 1 16.08 498 ALA A N 1
ATOM 3805 C CA . ALA A 1 498 ? -53.219 -42.031 -4.715 1 16.08 498 ALA A CA 1
ATOM 3806 C C . ALA A 1 498 ? -52.5 -43.344 -4.949 1 16.08 498 ALA A C 1
ATOM 3808 O O . ALA A 1 498 ? -52.75 -44.344 -4.25 1 16.08 498 ALA A O 1
ATOM 3809 N N . THR A 1 499 ? -51.625 -43.625 -5.98 1 15.33 499 THR A N 1
ATOM 3810 C CA . THR A 1 499 ? -52.094 -44.969 -6.305 1 15.33 499 THR A CA 1
ATOM 3811 C C . THR A 1 499 ? -51.594 -45.969 -5.258 1 15.33 499 THR A C 1
ATOM 3813 O O . THR A 1 499 ? -50.438 -45.906 -4.828 1 15.33 499 THR A O 1
ATOM 3816 N N . GLU A 1 500 ? -52.5 -47 -4.781 1 15.18 500 GLU A N 1
ATOM 3817 C CA . GLU A 1 500 ? -52.844 -48.125 -3.891 1 15.18 500 GLU A CA 1
ATOM 3818 C C . GLU A 1 500 ? -52 -49.344 -4.188 1 15.18 500 GLU A C 1
ATOM 3820 O O . GLU A 1 500 ? -51.938 -50.281 -3.367 1 15.18 500 GLU A O 1
ATOM 3825 N N . ASP A 1 501 ? -51.438 -49.781 -5.242 1 15.63 501 ASP A N 1
ATOM 3826 C CA . ASP A 1 501 ? -51.875 -51.188 -5.398 1 15.63 501 ASP A CA 1
ATOM 3827 C C . ASP A 1 501 ? -51.25 -52.062 -4.328 1 15.63 501 ASP A C 1
ATOM 3829 O O . ASP A 1 501 ? -50.188 -51.719 -3.762 1 15.63 501 ASP A O 1
ATOM 3833 N N . GLU A 1 502 ? -51.344 -53.594 -4.453 1 15.58 502 GLU A N 1
ATOM 3834 C CA . GLU A 1 502 ? -51.844 -54.844 -3.885 1 15.58 502 GLU A CA 1
ATOM 3835 C C . GLU A 1 502 ? -50.719 -55.594 -3.182 1 15.58 502 GLU A C 1
ATOM 3837 O O . GLU A 1 502 ? -50.875 -56 -2.02 1 15.58 502 GLU A O 1
ATOM 3842 N N . GLU A 1 503 ? -50.156 -56.844 -3.674 1 15.84 503 GLU A N 1
ATOM 3843 C CA . GLU A 1 503 ? -50.562 -58.188 -3.223 1 15.84 503 GLU A CA 1
ATOM 3844 C C . GLU A 1 503 ? -49.562 -58.719 -2.203 1 15.84 503 GLU A C 1
ATOM 3846 O O . GLU A 1 503 ? -48.469 -58.188 -2.045 1 15.84 503 GLU A O 1
ATOM 3851 N N . GLU A 1 504 ? -49.062 -60.125 -2.33 1 15.66 504 GLU A N 1
ATOM 3852 C CA . GLU A 1 504 ? -49.406 -61.438 -1.754 1 15.66 504 GLU A CA 1
ATOM 3853 C C . GLU A 1 504 ? -48.312 -61.938 -0.834 1 15.66 504 GLU A C 1
ATOM 3855 O O . GLU A 1 504 ? -48.562 -62.281 0.324 1 15.66 504 GLU A O 1
ATOM 3860 N N . ASP A 1 505 ? -47.531 -63.219 -1.087 1 15.88 505 ASP A N 1
ATOM 3861 C CA . ASP A 1 505 ? -47.812 -64.562 -0.58 1 15.88 505 ASP A CA 1
ATOM 3862 C C . ASP A 1 505 ? -46.812 -64.938 0.508 1 15.88 505 ASP A C 1
ATOM 3864 O O . ASP A 1 505 ? -45.781 -64.25 0.686 1 15.88 505 ASP A O 1
ATOM 3868 N N . ASP A 1 506 ? -46.156 -66.375 0.484 1 16.42 506 ASP A N 1
ATOM 3869 C CA . ASP A 1 506 ? -46.312 -67.688 1.125 1 16.42 506 ASP A CA 1
ATOM 3870 C C . ASP A 1 506 ? -45.188 -67.938 2.123 1 16.42 506 ASP A C 1
ATOM 3872 O O . ASP A 1 506 ? -44.125 -67.375 2.021 1 16.42 506 ASP A O 1
ATOM 3876 N N . GLU A 1 507 ? -45.469 -69.188 2.99 1 16.33 507 GLU A N 1
ATOM 3877 C CA . GLU A 1 507 ? -45.469 -70.312 3.887 1 16.33 507 GLU A CA 1
ATOM 3878 C C . GLU A 1 507 ? -44.406 -71.312 3.484 1 16.33 507 GLU A C 1
ATOM 3880 O O . GLU A 1 507 ? -44.406 -72.5 3.965 1 16.33 507 GLU A O 1
ATOM 3885 N N . CYS A 1 508 ? -43.562 -71.5 2.789 1 17.92 508 CYS A N 1
ATOM 3886 C CA . CYS A 1 508 ? -43.125 -72.938 2.719 1 17.92 508 CYS A CA 1
ATOM 3887 C C . CYS A 1 508 ? -42.406 -73.312 4.012 1 17.92 508 CYS A C 1
ATOM 3889 O O . CYS A 1 508 ? -41.969 -72.5 4.781 1 17.92 508 CYS A O 1
ATOM 3891 N N . PHE A 1 509 ? -41.469 -74.438 4.051 1 18.08 509 PHE A N 1
ATOM 3892 C CA . PHE A 1 509 ? -41.156 -75.812 4.336 1 18.08 509 PHE A CA 1
ATOM 3893 C C . PHE A 1 509 ? -40.281 -75.938 5.57 1 18.08 509 PHE A C 1
ATOM 3895 O O . PHE A 1 509 ? -39.594 -75 5.938 1 18.08 509 PHE A O 1
ATOM 3902 N N . GLU A 1 510 ? -39.875 -77.25 6.105 1 18.58 510 GLU A N 1
ATOM 3903 C CA . GLU A 1 510 ? -39.969 -78.312 7.082 1 18.58 510 GLU A CA 1
ATOM 3904 C C . GLU A 1 510 ? -38.719 -78.438 7.949 1 18.58 510 GLU A C 1
ATOM 3906 O O . GLU A 1 510 ? -38.812 -78.438 9.18 1 18.58 510 GLU A O 1
ATOM 3911 N N . MET A 1 511 ? -37.625 -79.125 7.465 1 20.39 511 MET A N 1
ATOM 3912 C CA . MET A 1 511 ? -36.906 -80.375 7.777 1 20.39 511 MET A CA 1
ATOM 3913 C C . MET A 1 511 ? -35.844 -80.188 8.828 1 20.39 511 MET A C 1
ATOM 3915 O O . MET A 1 511 ? -35.375 -79 9.016 1 20.39 511 MET A O 1
ATOM 3919 N N . GLU A 1 512 ? -34.719 -81.25 8.852 1 19.92 512 GLU A N 1
ATOM 3920 C CA . GLU A 1 512 ? -33.656 -82.125 9.375 1 19.92 512 GLU A CA 1
ATOM 3921 C C . GLU A 1 512 ? -32.375 -81.312 9.531 1 19.92 512 GLU A C 1
ATOM 3923 O O . GLU A 1 512 ? -32 -80.5 8.664 1 19.92 512 GLU A O 1
ATOM 3928 N N . MET B 1 1 ? -72.812 -28.766 16.391 1 25.23 1 MET B N 1
ATOM 3929 C CA . MET B 1 1 ? -73.062 -27.438 15.844 1 25.23 1 MET B CA 1
ATOM 3930 C C . MET B 1 1 ? -72.125 -26.406 16.469 1 25.23 1 MET B C 1
ATOM 3932 O O . MET B 1 1 ? -72.562 -25.391 16.984 1 25.23 1 MET B O 1
ATOM 3936 N N . SER B 1 2 ? -70.875 -26.844 16.859 1 29.75 2 SER B N 1
ATOM 3937 C CA . SER B 1 2 ? -69.875 -26.109 17.594 1 29.75 2 SER B CA 1
ATOM 3938 C C . SER B 1 2 ? -69.312 -24.922 16.797 1 29.75 2 SER B C 1
ATOM 3940 O O . SER B 1 2 ? -69.062 -25.047 15.609 1 29.75 2 SER B O 1
ATOM 3942 N N . GLN B 1 3 ? -69.75 -23.703 17.188 1 26.66 3 GLN B N 1
ATOM 3943 C CA . GLN B 1 3 ? -69.562 -22.344 16.672 1 26.66 3 GLN B CA 1
ATOM 3944 C C . GLN B 1 3 ? -68.125 -21.969 16.641 1 26.66 3 GLN B C 1
ATOM 3946 O O . GLN B 1 3 ? -67.438 -21.938 17.672 1 26.66 3 GLN B O 1
ATOM 3951 N N . LEU B 1 4 ? -67.375 -22.266 15.562 1 29.42 4 LEU B N 1
ATOM 3952 C CA . LEU B 1 4 ? -66 -22 15.188 1 29.42 4 LEU B CA 1
ATOM 3953 C C . LEU B 1 4 ? -65.75 -20.5 15.117 1 29.42 4 LEU B C 1
ATOM 3955 O O . LEU B 1 4 ? -66.25 -19.812 14.266 1 29.42 4 LEU B O 1
ATOM 3959 N N . ILE B 1 5 ? -65.625 -19.812 16.312 1 25.94 5 ILE B N 1
ATOM 3960 C CA . ILE B 1 5 ? -65.375 -18.375 16.391 1 25.94 5 ILE B CA 1
ATOM 3961 C C . ILE B 1 5 ? -64.062 -18.031 15.766 1 25.94 5 ILE B C 1
ATOM 3963 O O . ILE B 1 5 ? -63.031 -18.578 16.156 1 25.94 5 ILE B O 1
ATOM 3967 N N . ARG B 1 6 ? -64 -17.578 14.469 1 27.2 6 ARG B N 1
ATOM 3968 C CA . ARG B 1 6 ? -62.938 -17.062 13.641 1 27.2 6 ARG B CA 1
ATOM 3969 C C . ARG B 1 6 ? -62.312 -15.812 14.258 1 27.2 6 ARG B C 1
ATOM 3971 O O . ARG B 1 6 ? -62.969 -14.758 14.305 1 27.2 6 ARG B O 1
ATOM 3978 N N . ILE B 1 7 ? -61.562 -15.945 15.336 1 26.25 7 ILE B N 1
ATOM 3979 C CA . ILE B 1 7 ? -60.906 -14.789 15.953 1 26.25 7 ILE B CA 1
ATOM 3980 C C . ILE B 1 7 ? -60 -14.125 14.945 1 26.25 7 ILE B C 1
ATOM 3982 O O . ILE B 1 7 ? -59.094 -14.773 14.406 1 26.25 7 ILE B O 1
ATOM 3986 N N . LYS B 1 8 ? -60.5 -13.117 14.195 1 28.34 8 LYS B N 1
ATOM 3987 C CA . LYS B 1 8 ? -59.781 -12.219 13.305 1 28.34 8 LYS B CA 1
ATOM 3988 C C . LYS B 1 8 ? -58.625 -11.523 14.031 1 28.34 8 LYS B C 1
ATOM 3990 O O . LYS B 1 8 ? -58.875 -10.742 14.961 1 28.34 8 LYS B O 1
ATOM 3995 N N . MET B 1 9 ? -57.531 -12.18 14.25 1 25 9 MET B N 1
ATOM 3996 C CA . MET B 1 9 ? -56.375 -11.539 14.852 1 25 9 MET B CA 1
ATOM 3997 C C . MET B 1 9 ? -55.906 -10.359 14.008 1 25 9 MET B C 1
ATOM 3999 O O . MET B 1 9 ? -55.656 -10.508 12.805 1 25 9 MET B O 1
ATOM 4003 N N . ALA B 1 10 ? -56.438 -9.125 14.234 1 30.67 10 ALA B N 1
ATOM 4004 C CA . ALA B 1 10 ? -55.969 -7.859 13.672 1 30.67 10 ALA B CA 1
ATOM 4005 C C . ALA B 1 10 ? -54.469 -7.707 13.844 1 30.67 10 ALA B C 1
ATOM 4007 O O . ALA B 1 10 ? -53.969 -7.719 14.969 1 30.67 10 ALA B O 1
ATOM 4008 N N . ARG B 1 11 ? -53.688 -8.156 12.906 1 27.41 11 ARG B N 1
ATOM 4009 C CA . ARG B 1 11 ? -52.219 -7.918 12.828 1 27.41 11 ARG B CA 1
ATOM 4010 C C . ARG B 1 11 ? -51.938 -6.426 12.789 1 27.41 11 ARG B C 1
ATOM 4012 O O . ARG B 1 11 ? -52.344 -5.727 11.859 1 27.41 11 ARG B O 1
ATOM 4019 N N . THR B 1 12 ? -52 -5.75 13.984 1 31.17 12 THR B N 1
ATOM 4020 C CA . THR B 1 12 ? -51.531 -4.371 14.039 1 31.17 12 THR B CA 1
ATOM 4021 C C . THR B 1 12 ? -50.125 -4.262 13.453 1 31.17 12 THR B C 1
ATOM 4023 O O . THR B 1 12 ? -49.188 -4.902 13.938 1 31.17 12 THR B O 1
ATOM 4026 N N . LEU B 1 13 ? -50.031 -3.998 12.195 1 32.78 13 LEU B N 1
ATOM 4027 C CA . LEU B 1 13 ? -48.781 -3.635 11.555 1 32.78 13 LEU B CA 1
ATOM 4028 C C . LEU B 1 13 ? -48.156 -2.408 12.219 1 32.78 13 LEU B C 1
ATOM 4030 O O . LEU B 1 13 ? -48.75 -1.319 12.18 1 32.78 13 LEU B O 1
ATOM 4034 N N . LEU B 1 14 ? -47.531 -2.609 13.328 1 33.62 14 LEU B N 1
ATOM 4035 C CA . LEU B 1 14 ? -46.719 -1.529 13.891 1 33.62 14 LEU B CA 1
ATOM 4036 C C . LEU B 1 14 ? -45.688 -1.024 12.867 1 33.62 14 LEU B C 1
ATOM 4038 O O . LEU B 1 14 ? -44.812 -1.775 12.43 1 33.62 14 LEU B O 1
ATOM 4042 N N . PHE B 1 15 ? -46.125 -0.108 12.047 1 36.22 15 PHE B N 1
ATOM 4043 C CA . PHE B 1 15 ? -45.156 0.629 11.234 1 36.22 15 PHE B CA 1
ATOM 4044 C C . PHE B 1 15 ? -44.094 1.292 12.109 1 36.22 15 PHE B C 1
ATOM 4046 O O . PHE B 1 15 ? -44.406 2.23 12.844 1 36.22 15 PHE B O 1
ATOM 4053 N N . GLN B 1 16 ? -43.094 0.573 12.484 1 34.53 16 GLN B N 1
ATOM 4054 C CA . GLN B 1 16 ? -41.938 1.233 13.078 1 34.53 16 GLN B CA 1
ATOM 4055 C C . GLN B 1 16 ? -41.344 2.246 12.109 1 34.53 16 GLN B C 1
ATOM 4057 O O . GLN B 1 16 ? -40.875 1.877 11.031 1 34.53 16 GLN B O 1
ATOM 4062 N N . LEU B 1 17 ? -41.781 3.42 12.172 1 35.09 17 LEU B N 1
ATOM 4063 C CA . LEU B 1 17 ? -41.062 4.516 11.531 1 35.09 17 LEU B CA 1
ATOM 4064 C C . LEU B 1 17 ? -39.594 4.465 11.875 1 35.09 17 LEU B C 1
ATOM 4066 O O . LEU B 1 17 ? -39.219 4.648 13.031 1 35.09 17 LEU B O 1
ATOM 4070 N N . PHE B 1 18 ? -38.812 3.773 11.102 1 36.94 18 PHE B N 1
ATOM 4071 C CA . PHE B 1 18 ? -37.375 3.953 11.164 1 36.94 18 PHE B CA 1
ATOM 4072 C C . PHE B 1 18 ? -37 5.418 10.961 1 36.94 18 PHE B C 1
ATOM 4074 O O . PHE B 1 18 ? -37.156 5.957 9.859 1 36.94 18 PHE B O 1
ATOM 4081 N N . LEU B 1 19 ? -37.125 6.152 11.93 1 34.94 19 LEU B N 1
ATOM 4082 C CA . LEU B 1 19 ? -36.406 7.426 11.891 1 34.94 19 LEU B CA 1
ATOM 4083 C C . LEU B 1 19 ? -34.969 7.23 11.406 1 34.94 19 LEU B C 1
ATOM 4085 O O . LEU B 1 19 ? -34.156 6.598 12.094 1 34.94 19 LEU B O 1
ATOM 4089 N N . PHE B 1 20 ? -34.781 7.211 10.117 1 37.5 20 PHE B N 1
ATOM 4090 C CA . PHE B 1 20 ? -33.438 7.469 9.633 1 37.5 20 PHE B CA 1
ATOM 4091 C C . PHE B 1 20 ? -32.844 8.672 10.344 1 37.5 20 PHE B C 1
ATOM 4093 O O . PHE B 1 20 ? -33.188 9.82 10.047 1 37.5 20 PHE B O 1
ATOM 4100 N N . VAL B 1 21 ? -32.5 8.469 11.523 1 36.38 21 VAL B N 1
ATOM 4101 C CA . VAL B 1 21 ? -31.594 9.484 12.055 1 36.38 21 VAL B CA 1
ATOM 4102 C C . VAL B 1 21 ? -30.438 9.703 11.07 1 36.38 21 VAL B C 1
ATOM 4104 O O . VAL B 1 21 ? -29.609 8.82 10.867 1 36.38 21 VAL B O 1
ATOM 4107 N N . ASN B 1 22 ? -30.719 10.32 9.969 1 37 22 ASN B N 1
ATOM 4108 C CA . ASN B 1 22 ? -29.578 10.93 9.32 1 37 22 ASN B CA 1
ATOM 4109 C C . ASN B 1 22 ? -28.594 11.5 10.336 1 37 22 ASN B C 1
ATOM 4111 O O . ASN B 1 22 ? -28.844 12.555 10.93 1 37 22 ASN B O 1
ATOM 4115 N N . SER B 1 23 ? -27.969 10.758 11.133 1 41.19 23 SER B N 1
ATOM 4116 C CA . SER B 1 23 ? -26.891 11.305 11.953 1 41.19 23 SER B CA 1
ATOM 4117 C C . SER B 1 23 ? -26.094 12.352 11.18 1 41.19 23 SER B C 1
ATOM 4119 O O . SER B 1 23 ? -25.312 12.016 10.281 1 41.19 23 SER B O 1
ATOM 4121 N N . THR B 1 24 ? -26.688 13.422 10.797 1 48.62 24 THR B N 1
ATOM 4122 C CA . THR B 1 24 ? -25.953 14.555 10.25 1 48.62 24 THR B CA 1
ATOM 4123 C C . THR B 1 24 ? -24.641 14.773 11.016 1 48.62 24 THR B C 1
ATOM 4125 O O . THR B 1 24 ? -24.656 15.062 12.211 1 48.62 24 THR B O 1
ATOM 4128 N N . PHE B 1 25 ? -23.625 14.18 10.633 1 60.5 25 PHE B N 1
ATOM 4129 C CA . PHE B 1 25 ? -22.297 14.445 11.164 1 60.5 25 PHE B CA 1
ATOM 4130 C C . PHE B 1 25 ? -21.984 15.93 11.141 1 60.5 25 PHE B C 1
ATOM 4132 O O . PHE B 1 25 ? -22 16.562 10.078 1 60.5 25 PHE B O 1
ATOM 4139 N N . ALA B 1 26 ? -22.188 16.672 12.258 1 85.25 26 ALA B N 1
ATOM 4140 C CA . ALA B 1 26 ? -21.797 18.078 12.328 1 85.25 26 ALA B CA 1
ATOM 4141 C C . ALA B 1 26 ? -20.344 18.219 12.742 1 85.25 26 ALA B C 1
ATOM 4143 O O . ALA B 1 26 ? -19.906 17.609 13.719 1 85.25 26 ALA B O 1
ATOM 4144 N N . PHE B 1 27 ? -19.531 18.953 11.922 1 95.88 27 PHE B N 1
ATOM 4145 C CA . PHE B 1 27 ? -18.125 19.203 12.234 1 95.88 27 PHE B CA 1
ATOM 4146 C C . PHE B 1 27 ? -18 20.047 13.5 1 95.88 27 PHE B C 1
ATOM 4148 O O . PHE B 1 27 ? -18.844 20.875 13.789 1 95.88 27 PHE B O 1
ATOM 4155 N N . VAL B 1 28 ? -16.969 19.75 14.25 1 96.31 28 VAL B N 1
ATOM 4156 C CA . VAL B 1 28 ? -16.625 20.5 15.453 1 96.31 28 VAL B CA 1
ATOM 4157 C C . VAL B 1 28 ? -15.734 21.672 15.086 1 96.31 28 VAL B C 1
ATOM 4159 O O . VAL B 1 28 ? -14.812 21.547 14.281 1 96.31 28 VAL B O 1
ATOM 4162 N N . HIS B 1 29 ? -16.078 22.859 15.672 1 97.12 29 HIS B N 1
ATOM 4163 C CA . HIS B 1 29 ? -15.305 24.078 15.445 1 97.12 29 HIS B CA 1
ATOM 4164 C C . HIS B 1 29 ? -14.969 24.766 16.766 1 97.12 29 HIS B C 1
ATOM 4166 O O . HIS B 1 29 ? -15.844 24.953 17.609 1 97.12 29 HIS B O 1
ATOM 4172 N N . PRO B 1 30 ? -13.781 25.328 16.953 1 97.25 30 PRO B N 1
ATOM 4173 C CA . PRO B 1 30 ? -12.641 24.906 16.141 1 97.25 30 PRO B CA 1
ATOM 4174 C C . PRO B 1 30 ? -12.312 23.422 16.281 1 97.25 30 PRO B C 1
ATOM 4176 O O . PRO B 1 30 ? -12.5 22.859 17.359 1 97.25 30 PRO B O 1
ATOM 4179 N N . GLY B 1 31 ? -11.883 22.766 15.227 1 97.69 31 GLY B N 1
ATOM 4180 C CA . GLY B 1 31 ? -11.695 21.328 15.305 1 97.69 31 GLY B CA 1
ATOM 4181 C C . GLY B 1 31 ? -10.711 20.797 14.273 1 97.69 31 GLY B C 1
ATOM 4182 O O . GLY B 1 31 ? -10.867 19.688 13.773 1 97.69 31 GLY B O 1
ATOM 4183 N N . LEU B 1 32 ? -9.719 21.609 13.859 1 98.56 32 LEU B N 1
ATOM 4184 C CA . LEU B 1 32 ? -8.633 21.141 13 1 98.56 32 LEU B CA 1
ATOM 4185 C C . LEU B 1 32 ? -7.398 20.781 13.828 1 98.56 32 LEU B C 1
ATOM 4187 O O . LEU B 1 32 ? -7.445 19.875 14.672 1 98.56 32 LEU B O 1
ATOM 4191 N N . LEU B 1 33 ? -6.305 21.5 13.766 1 98.81 33 LEU B N 1
ATOM 4192 C CA . LEU B 1 33 ? -5.125 21.203 14.57 1 98.81 33 LEU B CA 1
ATOM 4193 C C . LEU B 1 33 ? -5.352 21.562 16.031 1 98.81 33 LEU B C 1
ATOM 4195 O O . LEU B 1 33 ? -4.73 20.969 16.922 1 98.81 33 LEU B O 1
ATOM 4199 N N . VAL B 1 34 ? -6.27 22.5 16.25 1 98.56 34 VAL B N 1
ATOM 4200 C CA . VAL B 1 34 ? -6.527 23.031 17.578 1 98.56 34 VAL B CA 1
ATOM 4201 C C . VAL B 1 34 ? -8 22.844 17.922 1 98.56 34 VAL B C 1
ATOM 4203 O O . VAL B 1 34 ? -8.883 23.172 17.125 1 98.56 34 VAL B O 1
ATOM 4206 N N . SER B 1 35 ? -8.273 22.344 19.062 1 97.25 35 SER B N 1
ATOM 4207 C CA . SER B 1 35 ? -9.633 22.188 19.562 1 97.25 35 SER B CA 1
ATOM 4208 C C . SER B 1 35 ? -9.891 23.109 20.766 1 97.25 35 SER B C 1
ATOM 4210 O O . SER B 1 35 ? -8.953 23.703 21.297 1 97.25 35 SER B O 1
ATOM 4212 N N . GLU B 1 36 ? -11.172 23.203 21.172 1 96.62 36 GLU B N 1
ATOM 4213 C CA . GLU B 1 36 ? -11.516 23.969 22.359 1 96.62 36 GLU B CA 1
ATOM 4214 C C . GLU B 1 36 ? -10.883 23.359 23.609 1 96.62 36 GLU B C 1
ATOM 4216 O O . GLU B 1 36 ? -10.516 24.078 24.531 1 96.62 36 GLU B O 1
ATOM 4221 N N . THR B 1 37 ? -10.727 22.047 23.578 1 96.25 37 THR B N 1
ATOM 4222 C CA . THR B 1 37 ? -10.07 21.359 24.672 1 96.25 37 THR B CA 1
ATOM 4223 C C . THR B 1 37 ? -8.617 21.812 24.812 1 96.25 37 THR B C 1
ATOM 4225 O O . THR B 1 37 ? -8.125 22 25.922 1 96.25 37 THR B O 1
ATOM 4228 N N . ASP B 1 38 ? -7.977 22.016 23.766 1 97.75 38 ASP B N 1
ATOM 4229 C CA . ASP B 1 38 ? -6.602 22.5 23.766 1 97.75 38 ASP B CA 1
ATOM 4230 C C . ASP B 1 38 ? -6.527 23.922 24.312 1 97.75 38 ASP B C 1
ATOM 4232 O O . ASP B 1 38 ? -5.66 24.234 25.141 1 97.75 38 ASP B O 1
ATOM 4236 N N . ILE B 1 39 ? -7.418 24.75 23.859 1 98.38 39 ILE B N 1
ATOM 4237 C CA . ILE B 1 39 ? -7.43 26.141 24.266 1 98.38 39 ILE B CA 1
ATOM 4238 C C . ILE B 1 39 ? -7.664 26.25 25.766 1 98.38 39 ILE B C 1
ATOM 4240 O O . ILE B 1 39 ? -6.992 27.016 26.469 1 98.38 39 ILE B O 1
ATOM 4244 N N . THR B 1 40 ? -8.617 25.453 26.219 1 97.81 40 THR B N 1
ATOM 4245 C CA . THR B 1 40 ? -8.93 25.453 27.656 1 97.81 40 THR B CA 1
ATOM 4246 C C . THR B 1 40 ? -7.715 25.016 28.469 1 97.81 40 THR B C 1
ATOM 4248 O O . THR B 1 40 ? -7.391 25.625 29.484 1 97.81 40 THR B O 1
ATOM 4251 N N . ARG B 1 41 ? -7.035 23.984 28.016 1 98.12 41 ARG B N 1
ATOM 4252 C CA . ARG B 1 41 ? -5.836 23.5 28.688 1 98.12 41 ARG B CA 1
ATOM 4253 C C . ARG B 1 41 ? -4.746 24.562 28.703 1 98.12 41 ARG B C 1
ATOM 4255 O O . ARG B 1 41 ? -4.141 24.828 29.75 1 98.12 41 ARG B O 1
ATOM 4262 N N . ILE B 1 42 ? -4.508 25.203 27.625 1 98.62 42 ILE B N 1
ATOM 4263 C CA . ILE B 1 42 ? -3.453 26.203 27.484 1 98.62 42 ILE B CA 1
ATOM 4264 C C . ILE B 1 42 ? -3.709 27.375 28.438 1 98.62 42 ILE B C 1
ATOM 4266 O O . ILE B 1 42 ? -2.801 27.812 29.141 1 98.62 42 ILE B O 1
ATOM 4270 N N . LYS B 1 43 ? -4.945 27.859 28.469 1 98.56 43 LYS B N 1
ATOM 4271 C CA . LYS B 1 43 ? -5.301 28.969 29.359 1 98.56 43 LYS B CA 1
ATOM 4272 C C . LYS B 1 43 ? -5.02 28.609 30.812 1 98.56 43 LYS B C 1
ATOM 4274 O O . LYS B 1 43 ? -4.48 29.422 31.562 1 98.56 43 LYS B O 1
ATOM 4279 N N . SER B 1 44 ? -5.434 27.406 31.141 1 98.31 44 SER B N 1
ATOM 4280 C CA . SER B 1 44 ? -5.199 26.953 32.5 1 98.31 44 SER B CA 1
ATOM 4281 C C . SER B 1 44 ? -3.707 26.906 32.844 1 98.31 44 SER B C 1
ATOM 4283 O O . SER B 1 44 ? -3.277 27.359 33.906 1 98.31 44 SER B O 1
ATOM 4285 N N . LYS B 1 45 ? -2.871 26.406 31.922 1 98.69 45 LYS B N 1
ATOM 4286 C CA . LYS B 1 45 ? -1.434 26.266 32.125 1 98.69 45 LYS B CA 1
ATOM 4287 C C . LYS B 1 45 ? -0.745 27.625 32.188 1 98.69 45 LYS B C 1
ATOM 4289 O O . LYS B 1 45 ? 0.183 27.828 32.969 1 98.69 45 LYS B O 1
ATOM 4294 N N . LEU B 1 46 ? -1.159 28.531 31.375 1 98.69 46 LEU B N 1
ATOM 4295 C CA . LEU B 1 46 ? -0.566 29.859 31.359 1 98.69 46 LEU B CA 1
ATOM 4296 C C . LEU B 1 46 ? -0.937 30.656 32.594 1 98.69 46 LEU B C 1
ATOM 4298 O O . LEU B 1 46 ? -0.135 31.438 33.125 1 98.69 46 LEU B O 1
ATOM 4302 N N . THR B 1 47 ? -2.209 30.5 33.094 1 98.38 47 THR B N 1
ATOM 4303 C CA . THR B 1 47 ? -2.623 31.125 34.344 1 98.38 47 THR B CA 1
ATOM 4304 C C . THR B 1 47 ? -1.709 30.688 35.5 1 98.38 47 THR B C 1
ATOM 4306 O O . THR B 1 47 ? -1.401 31.484 36.375 1 98.38 47 THR B O 1
ATOM 4309 N N . GLN B 1 48 ? -1.281 29.453 35.375 1 98 48 GLN B N 1
ATOM 4310 C CA . GLN B 1 48 ? -0.423 28.891 36.406 1 98 48 GLN B CA 1
ATOM 4311 C C . GLN B 1 48 ? 1.051 29.125 36.094 1 98 48 GLN B C 1
ATOM 4313 O O . GLN B 1 48 ? 1.93 28.703 36.844 1 98 48 GLN B O 1
ATOM 4318 N N . LYS B 1 49 ? 1.349 29.719 34.969 1 98.12 49 LYS B N 1
ATOM 4319 C CA . LYS B 1 49 ? 2.699 30.047 34.5 1 98.12 49 LYS B CA 1
ATOM 4320 C C . LYS B 1 49 ? 3.564 28.797 34.438 1 98.12 49 LYS B C 1
ATOM 4322 O O . LYS B 1 49 ? 4.699 28.781 34.906 1 98.12 49 LYS B O 1
ATOM 4327 N N . LEU B 1 50 ? 3.014 27.766 33.875 1 98.31 50 LEU B N 1
ATOM 4328 C CA . LEU B 1 50 ? 3.705 26.484 33.812 1 98.31 50 LEU B CA 1
ATOM 4329 C C . LEU B 1 50 ? 4.488 26.344 32.531 1 98.31 50 LEU B C 1
ATOM 4331 O O . LEU B 1 50 ? 4.016 26.75 31.453 1 98.31 50 LEU B O 1
ATOM 4335 N N . ASP B 1 51 ? 5.629 25.766 32.656 1 97.75 51 ASP B N 1
ATOM 4336 C CA . ASP B 1 51 ? 6.395 25.359 31.469 1 97.75 51 ASP B CA 1
ATOM 4337 C C . ASP B 1 51 ? 6.059 23.938 31.062 1 97.75 51 ASP B C 1
ATOM 4339 O O . ASP B 1 51 ? 5.766 23.094 31.906 1 97.75 51 ASP B O 1
ATOM 4343 N N . PRO B 1 52 ? 6.137 23.609 29.734 1 98.12 52 PRO B N 1
ATOM 4344 C CA . PRO B 1 52 ? 6.738 24.422 28.688 1 98.12 52 PRO B CA 1
ATOM 4345 C C . PRO B 1 52 ? 5.734 25.375 28.031 1 98.12 52 PRO B C 1
ATOM 4347 O O . PRO B 1 52 ? 6.082 26.078 27.094 1 98.12 52 PRO B O 1
ATOM 4350 N N . TRP B 1 53 ? 4.508 25.438 28.469 1 98.62 53 TRP B N 1
ATOM 4351 C CA . TRP B 1 53 ? 3.477 26.281 27.875 1 98.62 53 TRP B CA 1
ATOM 4352 C C . TRP B 1 53 ? 3.883 27.75 27.922 1 98.62 53 TRP B C 1
ATOM 4354 O O . TRP B 1 53 ? 3.779 28.453 26.922 1 98.62 53 TRP B O 1
ATOM 4364 N N . GLN B 1 54 ? 4.391 28.188 29.094 1 98.56 54 GLN B N 1
ATOM 4365 C CA . GLN B 1 54 ? 4.75 29.594 29.266 1 98.56 54 GLN B CA 1
ATOM 4366 C C . GLN B 1 54 ? 5.887 29.984 28.312 1 98.56 54 GLN B C 1
ATOM 4368 O O . GLN B 1 54 ? 5.832 31.031 27.672 1 98.56 54 GLN B O 1
ATOM 4373 N N . SER B 1 55 ? 6.914 29.156 28.234 1 98.38 55 SER B N 1
ATOM 4374 C CA . SER B 1 55 ? 8.055 29.453 27.375 1 98.38 55 SER B CA 1
ATOM 4375 C C . SER B 1 55 ? 7.652 29.516 25.906 1 98.38 55 SER B C 1
ATOM 4377 O O . SER B 1 55 ? 8.094 30.406 25.172 1 98.38 55 SER B O 1
ATOM 4379 N N . SER B 1 56 ? 6.879 28.562 25.5 1 98.5 56 SER B N 1
ATOM 4380 C CA . SER B 1 56 ? 6.391 28.531 24.125 1 98.5 56 SER B CA 1
ATOM 4381 C C . SER B 1 56 ? 5.512 29.734 23.828 1 98.5 56 SER B C 1
ATOM 4383 O O . SER B 1 56 ? 5.641 30.344 22.766 1 98.5 56 SER B O 1
ATOM 4385 N N . TRP B 1 57 ? 4.652 30.078 24.766 1 98.69 57 TRP B N 1
ATOM 4386 C CA . TRP B 1 57 ? 3.773 31.234 24.625 1 98.69 57 TRP B CA 1
ATOM 4387 C C . TRP B 1 57 ? 4.582 32.531 24.547 1 98.69 57 TRP B C 1
ATOM 4389 O O . TRP B 1 57 ? 4.301 33.406 23.719 1 98.69 57 TRP B O 1
ATOM 4399 N N . ASP B 1 58 ? 5.543 32.656 25.438 1 98.62 58 ASP B N 1
ATOM 4400 C CA . ASP B 1 58 ? 6.406 33.812 25.422 1 98.62 58 ASP B CA 1
ATOM 4401 C C . ASP B 1 58 ? 7.094 34 24.062 1 98.62 58 ASP B C 1
ATOM 4403 O O . ASP B 1 58 ? 7.203 35.094 23.562 1 98.62 58 ASP B O 1
ATOM 4407 N N . LYS B 1 59 ? 7.523 32.875 23.547 1 98.5 59 LYS B N 1
ATOM 4408 C CA . LYS B 1 59 ? 8.156 32.938 22.219 1 98.5 59 LYS B CA 1
ATOM 4409 C C . LYS B 1 59 ? 7.156 33.375 21.156 1 98.5 59 LYS B C 1
ATOM 4411 O O . LYS B 1 59 ? 7.441 34.281 20.375 1 98.5 59 LYS B O 1
ATOM 4416 N N . LEU B 1 60 ? 5.988 32.781 21.078 1 98.69 60 LEU B N 1
ATOM 4417 C CA . LEU B 1 60 ? 4.965 33.094 20.094 1 98.69 60 LEU B CA 1
ATOM 4418 C C . LEU B 1 60 ? 4.582 34.562 20.156 1 98.69 60 LEU B C 1
ATOM 4420 O O . LEU B 1 60 ? 4.426 35.219 19.125 1 98.69 60 LEU B O 1
ATOM 4424 N N . THR B 1 61 ? 4.516 35.156 21.359 1 98.5 61 THR B N 1
ATOM 4425 C CA . THR B 1 61 ? 4.035 36.531 21.531 1 98.5 61 THR B CA 1
ATOM 4426 C C . THR B 1 61 ? 5.168 37.531 21.359 1 98.5 61 THR B C 1
ATOM 4428 O O . THR B 1 61 ? 4.93 38.719 21.281 1 98.5 61 THR B O 1
ATOM 4431 N N . SER B 1 62 ? 6.371 37.031 21.25 1 98.12 62 SER B N 1
ATOM 4432 C CA . SER B 1 62 ? 7.508 37.938 21.141 1 98.12 62 SER B CA 1
ATOM 4433 C C . SER B 1 62 ? 7.902 38.156 19.688 1 98.12 62 SER B C 1
ATOM 4435 O O . SER B 1 62 ? 8.547 39.156 19.359 1 98.12 62 SER B O 1
ATOM 4437 N N . ILE B 1 63 ? 7.582 37.219 18.797 1 97.94 63 ILE B N 1
ATOM 4438 C CA . ILE B 1 63 ? 8.039 37.312 17.422 1 97.94 63 ILE B CA 1
ATOM 4439 C C . ILE B 1 63 ? 7.086 38.188 16.609 1 97.94 63 ILE B C 1
ATOM 4441 O O . ILE B 1 63 ? 5.938 38.406 17.016 1 97.94 63 ILE B O 1
ATOM 4445 N N . SER B 1 64 ? 7.551 38.719 15.477 1 97.94 64 SER B N 1
ATOM 4446 C CA . SER B 1 64 ? 6.793 39.688 14.672 1 97.94 64 SER B CA 1
ATOM 4447 C C . SER B 1 64 ? 5.484 39.094 14.188 1 97.94 64 SER B C 1
ATOM 4449 O O . SER B 1 64 ? 4.477 39.781 14.062 1 97.94 64 SER B O 1
ATOM 4451 N N . TYR B 1 65 ? 5.375 37.812 14.016 1 98.5 65 TYR B N 1
ATOM 4452 C CA . TYR B 1 65 ? 4.219 37.125 13.469 1 98.5 65 TYR B CA 1
ATOM 4453 C C . TYR B 1 65 ? 3.07 37.094 14.469 1 98.5 65 TYR B C 1
ATOM 4455 O O . TYR B 1 65 ? 1.916 36.875 14.094 1 98.5 65 TYR B O 1
ATOM 4463 N N . GLY B 1 66 ? 3.395 37.312 15.766 1 98.5 66 GLY B N 1
ATOM 4464 C CA . GLY B 1 66 ? 2.371 37.281 16.797 1 98.5 66 GLY B CA 1
ATOM 4465 C C . GLY B 1 66 ? 1.93 38.688 17.219 1 98.5 66 GLY B C 1
ATOM 4466 O O . GLY B 1 66 ? 1.283 38.844 18.25 1 98.5 66 GLY B O 1
ATOM 4467 N N . GLN B 1 67 ? 2.268 39.688 16.375 1 98.62 67 GLN B N 1
ATOM 4468 C CA . GLN B 1 67 ? 1.956 41.062 16.75 1 98.62 67 GLN B CA 1
ATOM 4469 C C . GLN B 1 67 ? 0.744 41.594 15.984 1 98.62 67 GLN B C 1
ATOM 4471 O O . GLN B 1 67 ? 0.601 41.312 14.789 1 98.62 67 GLN B O 1
ATOM 4476 N N . SER B 1 68 ? -0.124 42.344 16.656 1 98.5 68 SER B N 1
ATOM 4477 C CA . SER B 1 68 ? -1.387 42.812 16.094 1 98.5 68 SER B CA 1
ATOM 4478 C C . SER B 1 68 ? -1.153 43.844 14.992 1 98.5 68 SER B C 1
ATOM 4480 O O . SER B 1 68 ? -2.055 44.125 14.195 1 98.5 68 SER B O 1
ATOM 4482 N N . ASN B 1 69 ? 0.021 44.438 14.922 1 98.5 69 ASN B N 1
ATOM 4483 C CA . ASN B 1 69 ? 0.306 45.406 13.883 1 98.5 69 ASN B CA 1
ATOM 4484 C C . ASN B 1 69 ? 0.944 44.75 12.656 1 98.5 69 ASN B C 1
ATOM 4486 O O . ASN B 1 69 ? 1.451 45.469 11.773 1 98.5 69 ASN B O 1
ATOM 4490 N N . TYR B 1 70 ? 1.014 43.406 12.633 1 98.56 70 TYR B N 1
ATOM 4491 C CA . TYR B 1 70 ? 1.495 42.688 11.445 1 98.56 70 TYR B CA 1
ATOM 4492 C C . TYR B 1 70 ? 0.683 43.062 10.219 1 98.56 70 TYR B C 1
ATOM 4494 O O . TYR B 1 70 ? -0.547 43.156 10.273 1 98.56 70 TYR B O 1
ATOM 4502 N N . THR B 1 71 ? 1.348 43.375 9.102 1 98.06 71 THR B N 1
ATOM 4503 C CA . THR B 1 71 ? 0.683 43.719 7.852 1 98.06 71 THR B CA 1
ATOM 4504 C C . THR B 1 71 ? 0.845 42.594 6.828 1 98.06 71 THR B C 1
ATOM 4506 O O . THR B 1 71 ? 1.946 42.062 6.641 1 98.06 71 THR B O 1
ATOM 4509 N N . ASN B 1 72 ? -0.194 42.25 6.152 1 98 72 ASN B N 1
ATOM 4510 C CA . ASN B 1 72 ? -0.18 41.156 5.195 1 98 72 ASN B CA 1
ATOM 4511 C C . ASN B 1 72 ? 0.682 41.469 3.979 1 98 72 ASN B C 1
ATOM 4513 O O . ASN B 1 72 ? 0.946 42.656 3.693 1 98 72 ASN B O 1
ATOM 4517 N N . ASN B 1 73 ? 1.04 40.406 3.232 1 98.5 73 ASN B N 1
ATOM 4518 C CA . ASN B 1 73 ? 1.856 40.5 2.029 1 98.5 73 ASN B CA 1
ATOM 4519 C C . ASN B 1 73 ? 1.148 39.906 0.817 1 98.5 73 ASN B C 1
ATOM 4521 O O . ASN B 1 73 ? 1.792 39.312 -0.06 1 98.5 73 ASN B O 1
ATOM 4525 N N . ALA B 1 74 ? -0.173 39.938 0.797 1 98.75 74 ALA B N 1
ATOM 4526 C CA . ALA B 1 74 ? -0.964 39.25 -0.22 1 98.75 74 ALA B CA 1
ATOM 4527 C C . ALA B 1 74 ? -0.628 39.781 -1.617 1 98.75 74 ALA B C 1
ATOM 4529 O O . ALA B 1 74 ? -0.429 40.969 -1.812 1 98.75 74 ALA B O 1
ATOM 4530 N N . VAL B 1 75 ? -0.513 38.906 -2.547 1 98.44 75 VAL B N 1
ATOM 4531 C CA . VAL B 1 75 ? -0.206 39.188 -3.941 1 98.44 75 VAL B CA 1
ATOM 4532 C C . VAL B 1 75 ? -1.133 38.406 -4.855 1 98.44 75 VAL B C 1
ATOM 4534 O O . VAL B 1 75 ? -1.807 37.469 -4.41 1 98.44 75 VAL B O 1
ATOM 4537 N N . ALA B 1 76 ? -1.163 38.781 -6.109 1 98 76 ALA B N 1
ATOM 4538 C CA . ALA B 1 76 ? -2.062 38.125 -7.074 1 98 76 ALA B CA 1
ATOM 4539 C C . ALA B 1 76 ? -1.543 36.781 -7.496 1 98 76 ALA B C 1
ATOM 4541 O O . ALA B 1 76 ? -2.324 35.875 -7.867 1 98 76 ALA B O 1
ATOM 4542 N N . ARG B 1 77 ? -0.201 36.625 -7.461 1 96.94 77 ARG B N 1
ATOM 4543 C CA . ARG B 1 77 ? 0.395 35.375 -7.914 1 96.94 77 ARG B CA 1
ATOM 4544 C C . ARG B 1 77 ? 1.567 34.969 -7.023 1 96.94 77 ARG B C 1
ATOM 4546 O O . ARG B 1 77 ? 2.375 35.812 -6.633 1 96.94 77 ARG B O 1
ATOM 4553 N N . VAL B 1 78 ? 1.667 33.719 -6.695 1 98.06 78 VAL B N 1
ATOM 4554 C CA . VAL B 1 78 ? 2.738 33.188 -5.863 1 98.06 78 VAL B CA 1
ATOM 4555 C C . VAL B 1 78 ? 3.617 32.25 -6.695 1 98.06 78 VAL B C 1
ATOM 4557 O O . VAL B 1 78 ? 3.115 31.328 -7.355 1 98.06 78 VAL B O 1
ATOM 4560 N N . TYR B 1 79 ? 4.887 32.5 -6.652 1 95.94 79 TYR B N 1
ATOM 4561 C CA . TYR B 1 79 ? 5.898 31.703 -7.328 1 95.94 79 TYR B CA 1
ATOM 4562 C C . TYR B 1 79 ? 6.832 31.047 -6.32 1 95.94 79 TYR B C 1
ATOM 4564 O O . TYR B 1 79 ? 7.547 31.719 -5.586 1 95.94 79 TYR B O 1
ATOM 4572 N N . ARG B 1 80 ? 6.84 29.703 -6.254 1 9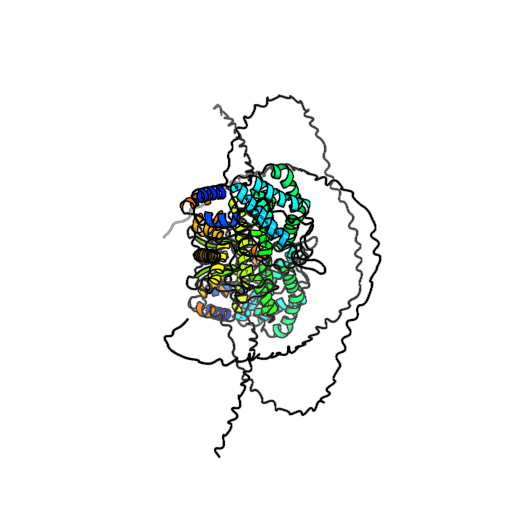4.19 80 ARG B N 1
ATOM 4573 C CA . ARG B 1 80 ? 7.703 29.016 -5.305 1 94.19 80 ARG B CA 1
ATOM 4574 C C . ARG B 1 80 ? 9.148 29 -5.785 1 94.19 80 ARG B C 1
ATOM 4576 O O . ARG B 1 80 ? 10.078 29.141 -4.984 1 94.19 80 ARG B O 1
ATOM 4583 N N . ASP B 1 81 ? 9.289 28.828 -7.062 1 88.25 81 ASP B N 1
ATOM 4584 C CA . ASP B 1 81 ? 10.625 28.828 -7.641 1 88.25 81 ASP B CA 1
ATOM 4585 C C . ASP B 1 81 ? 10.812 30.031 -8.578 1 88.25 81 ASP B C 1
ATOM 4587 O O . ASP B 1 81 ? 9.836 30.578 -9.094 1 88.25 81 ASP B O 1
ATOM 4591 N N . ALA B 1 82 ? 12.023 30.391 -8.742 1 84.31 82 ALA B N 1
ATOM 4592 C CA . ALA B 1 82 ? 12.344 31.438 -9.703 1 84.31 82 ALA B CA 1
ATOM 4593 C C . ALA B 1 82 ? 12.289 30.906 -11.133 1 84.31 82 ALA B C 1
ATOM 4595 O O . ALA B 1 82 ? 12.461 29.703 -11.367 1 84.31 82 ALA B O 1
ATOM 4596 N N . ALA B 1 83 ? 11.734 31.688 -11.953 1 82.62 83 ALA B N 1
ATOM 4597 C CA . ALA B 1 83 ? 11.812 31.438 -13.391 1 82.62 83 ALA B CA 1
ATOM 4598 C C . ALA B 1 83 ? 12.352 32.656 -14.133 1 82.62 83 ALA B C 1
ATOM 4600 O O . ALA B 1 83 ? 12.711 33.656 -13.516 1 82.62 83 ALA B O 1
ATOM 4601 N N . THR B 1 84 ? 12.648 32.438 -15.453 1 83 84 THR B N 1
ATOM 4602 C CA . THR B 1 84 ? 13.141 33.562 -16.234 1 83 84 THR B CA 1
ATOM 4603 C C . THR B 1 84 ? 12.258 34.781 -16.047 1 83 84 THR B C 1
ATOM 4605 O O . THR B 1 84 ? 11.062 34.75 -16.328 1 83 84 THR B O 1
ATOM 4608 N N . ASP B 1 85 ? 12.75 35.844 -15.422 1 86.56 85 ASP B N 1
ATOM 4609 C CA . ASP B 1 85 ? 12.133 37.156 -15.18 1 86.56 85 ASP B CA 1
ATOM 4610 C C . ASP B 1 85 ? 11.078 37.062 -14.078 1 86.56 85 ASP B C 1
ATOM 4612 O O . ASP B 1 85 ? 10.188 37.938 -14 1 86.56 85 ASP B O 1
ATOM 4616 N N . ILE B 1 86 ? 11.047 36 -13.445 1 89.06 86 ILE B N 1
ATOM 4617 C CA . ILE B 1 86 ? 10.133 35.812 -12.32 1 89.06 86 ILE B CA 1
ATOM 4618 C C . ILE B 1 86 ? 10.922 35.562 -11.039 1 89.06 86 ILE B C 1
ATOM 4620 O O . ILE B 1 86 ? 11.766 34.688 -10.984 1 89.06 86 ILE B O 1
ATOM 4624 N N . THR B 1 87 ? 10.711 36.406 -10.125 1 92.56 87 THR B N 1
ATOM 4625 C CA . THR B 1 87 ? 11.32 36.25 -8.812 1 92.56 87 THR B CA 1
ATOM 4626 C C . THR B 1 87 ? 10.422 35.375 -7.914 1 92.56 87 THR B C 1
ATOM 4628 O O . THR B 1 87 ? 9.211 35.625 -7.832 1 92.56 87 THR B O 1
ATOM 4631 N N . ALA B 1 88 ? 11.016 34.344 -7.23 1 94.81 88 ALA B N 1
ATOM 4632 C CA . ALA B 1 88 ? 10.273 33.562 -6.254 1 94.81 88 ALA B CA 1
ATOM 4633 C C . ALA B 1 88 ? 9.742 34.469 -5.125 1 94.81 88 ALA B C 1
ATOM 4635 O O . ALA B 1 88 ? 10.438 35.375 -4.672 1 94.81 88 ALA B O 1
ATOM 4636 N N . ASN B 1 89 ? 8.508 34.25 -4.738 1 97.25 89 ASN B N 1
ATOM 4637 C CA . ASN B 1 89 ? 7.93 35.125 -3.719 1 97.25 89 ASN B CA 1
ATOM 4638 C C . ASN B 1 89 ? 7.043 34.312 -2.758 1 97.25 89 ASN B C 1
ATOM 4640 O O . ASN B 1 89 ? 6.188 34.906 -2.082 1 97.25 89 ASN B O 1
ATOM 4644 N N . ALA B 1 90 ? 7.211 33 -2.703 1 97.25 90 ALA B N 1
ATOM 4645 C CA . ALA B 1 90 ? 6.363 32.125 -1.871 1 97.25 90 ALA B CA 1
ATOM 4646 C C . ALA B 1 90 ? 6.535 32.469 -0.392 1 97.25 90 ALA B C 1
ATOM 4648 O O . ALA B 1 90 ? 5.648 32.188 0.42 1 97.25 90 ALA B O 1
ATOM 4649 N N . GLU B 1 91 ? 7.586 33.094 -0.028 1 97.5 91 GLU B N 1
ATOM 4650 C CA . GLU B 1 91 ? 7.824 33.469 1.36 1 97.5 91 GLU B CA 1
ATOM 4651 C C . GLU B 1 91 ? 6.766 34.469 1.847 1 97.5 91 GLU B C 1
ATOM 4653 O O . GLU B 1 91 ? 6.453 34.5 3.039 1 97.5 91 GLU B O 1
ATOM 4658 N N . LEU B 1 92 ? 6.219 35.281 0.956 1 98.44 92 LEU B N 1
ATOM 4659 C CA . LEU B 1 92 ? 5.145 36.188 1.325 1 98.44 92 LEU B CA 1
ATOM 4660 C C . LEU B 1 92 ? 3.953 35.438 1.898 1 98.44 92 LEU B C 1
ATOM 4662 O O . LEU B 1 92 ? 3.377 35.844 2.908 1 98.44 92 LEU B O 1
ATOM 4666 N N . LEU B 1 93 ? 3.711 34.312 1.272 1 98.69 93 LEU B N 1
ATOM 4667 C CA . LEU B 1 93 ? 2.559 33.531 1.655 1 98.69 93 LEU B CA 1
ATOM 4668 C C . LEU B 1 93 ? 2.842 32.75 2.932 1 98.69 93 LEU B C 1
ATOM 4670 O O . LEU B 1 93 ? 2.012 32.688 3.842 1 98.69 93 LEU B O 1
ATOM 4674 N N . TRP B 1 94 ? 4.016 32.094 3.057 1 98.44 94 TRP B N 1
ATOM 4675 C CA . TRP B 1 94 ? 4.223 31.234 4.223 1 98.44 94 TRP B CA 1
ATOM 4676 C C . TRP B 1 94 ? 4.469 32.094 5.473 1 98.44 94 TRP B C 1
ATOM 4678 O O . TRP B 1 94 ? 4.137 31.656 6.586 1 98.44 94 TRP B O 1
ATOM 4688 N N . HIS B 1 95 ? 4.961 33.312 5.344 1 98.81 95 HIS B N 1
ATOM 4689 C CA . HIS B 1 95 ? 5.047 34.219 6.48 1 98.81 95 HIS B CA 1
ATOM 4690 C C . HIS B 1 95 ? 3.662 34.656 6.957 1 98.81 95 HIS B C 1
ATOM 4692 O O . HIS B 1 95 ? 3.404 34.719 8.164 1 98.81 95 HIS B O 1
ATOM 4698 N N . ASP B 1 96 ? 2.807 34.938 5.988 1 98.94 96 ASP B N 1
ATOM 4699 C CA . ASP B 1 96 ? 1.453 35.375 6.332 1 98.94 96 ASP B CA 1
ATOM 4700 C C . ASP B 1 96 ? 0.667 34.219 6.969 1 98.94 96 ASP B C 1
ATOM 4702 O O . ASP B 1 96 ? -0.151 34.469 7.863 1 98.94 96 ASP B O 1
ATOM 4706 N N . ALA B 1 97 ? 0.893 33.031 6.469 1 98.88 97 ALA B N 1
ATOM 4707 C CA . ALA B 1 97 ? 0.246 31.875 7.09 1 98.88 97 ALA B CA 1
ATOM 4708 C C . ALA B 1 97 ? 0.686 31.703 8.539 1 98.88 97 ALA B C 1
ATOM 4710 O O . ALA B 1 97 ? -0.141 31.453 9.422 1 98.88 97 ALA B O 1
ATOM 4711 N N . ALA B 1 98 ? 1.983 31.844 8.789 1 98.88 98 ALA B N 1
ATOM 4712 C CA . ALA B 1 98 ? 2.521 31.781 10.148 1 98.88 98 ALA B CA 1
ATOM 4713 C C . ALA B 1 98 ? 1.893 32.844 11.039 1 98.88 98 ALA B C 1
ATOM 4715 O O . ALA B 1 98 ? 1.483 32.562 12.164 1 98.88 98 ALA B O 1
ATOM 4716 N N . ALA B 1 99 ? 1.78 34.062 10.508 1 98.94 99 ALA B N 1
ATOM 4717 C CA . ALA B 1 99 ? 1.249 35.188 11.273 1 98.94 99 ALA B CA 1
ATOM 4718 C C . ALA B 1 99 ? -0.236 35 11.57 1 98.94 99 ALA B C 1
ATOM 4720 O O . ALA B 1 99 ? -0.68 35.188 12.703 1 98.94 99 ALA B O 1
ATOM 4721 N N . ALA B 1 100 ? -0.977 34.625 10.516 1 98.94 100 ALA B N 1
ATOM 4722 C CA . ALA B 1 100 ? -2.416 34.469 10.695 1 98.94 100 ALA B CA 1
ATOM 4723 C C . ALA B 1 100 ? -2.709 33.406 11.773 1 98.94 100 ALA B C 1
ATOM 4725 O O . ALA B 1 100 ? -3.604 33.594 12.602 1 98.94 100 ALA B O 1
ATOM 4726 N N . PHE B 1 101 ? -1.973 32.344 11.812 1 98.88 101 PHE B N 1
ATOM 4727 C CA . PHE B 1 101 ? -2.188 31.281 12.789 1 98.88 101 PHE B CA 1
ATOM 4728 C C . PHE B 1 101 ? -1.809 31.75 14.188 1 98.88 101 PHE B C 1
ATOM 4730 O O . PHE B 1 101 ? -2.557 31.531 15.141 1 98.88 101 PHE B O 1
ATOM 4737 N N . ALA B 1 102 ? -0.648 32.344 14.32 1 98.88 102 ALA B N 1
ATOM 4738 C CA . ALA B 1 102 ? -0.208 32.844 15.617 1 98.88 102 ALA B CA 1
ATOM 4739 C C . ALA B 1 102 ? -1.213 33.844 16.188 1 98.88 102 ALA B C 1
ATOM 4741 O O . ALA B 1 102 ? -1.537 33.812 17.375 1 98.88 102 ALA B O 1
ATOM 4742 N N . LEU B 1 103 ? -1.719 34.75 15.344 1 98.94 103 LEU B N 1
ATOM 4743 C CA . LEU B 1 103 ? -2.684 35.75 15.75 1 98.94 103 LEU B CA 1
ATOM 4744 C C . LEU B 1 103 ? -4.023 35.125 16.109 1 98.94 103 LEU B C 1
ATOM 4746 O O . LEU B 1 103 ? -4.691 35.562 17.047 1 98.94 103 LEU B O 1
ATOM 4750 N N . GLY B 1 104 ? -4.379 34.125 15.305 1 98.88 104 GLY B N 1
ATOM 4751 C CA . GLY B 1 104 ? -5.559 33.375 15.68 1 98.88 104 GLY B CA 1
ATOM 4752 C C . GLY B 1 104 ? -5.441 32.719 17.047 1 98.88 104 GLY B C 1
ATOM 4753 O O . GLY B 1 104 ? -6.383 32.75 17.844 1 98.88 104 GLY B O 1
ATOM 4754 N N . LEU B 1 105 ? -4.297 32.125 17.375 1 98.88 105 LEU B N 1
ATOM 4755 C CA . LEU B 1 105 ? -4.059 31.516 18.688 1 98.88 105 LEU B CA 1
ATOM 4756 C C . LEU B 1 105 ? -4.129 32.562 19.781 1 98.88 105 LEU B C 1
ATOM 4758 O O . LEU B 1 105 ? -4.715 32.312 20.844 1 98.88 105 LEU B O 1
ATOM 4762 N N . ARG B 1 106 ? -3.539 33.719 19.531 1 98.88 106 ARG B N 1
ATOM 4763 C CA . ARG B 1 106 ? -3.559 34.781 20.531 1 98.88 106 ARG B CA 1
ATOM 4764 C C . ARG B 1 106 ? -4.988 35.25 20.828 1 98.88 106 ARG B C 1
ATOM 4766 O O . ARG B 1 106 ? -5.332 35.5 21.984 1 98.88 106 ARG B O 1
ATOM 4773 N N . TRP B 1 107 ? -5.793 35.344 19.812 1 98.81 107 TRP B N 1
ATOM 4774 C CA . TRP B 1 107 ? -7.191 35.719 20.031 1 98.81 107 TRP B CA 1
ATOM 4775 C C . TRP B 1 107 ? -7.883 34.688 20.906 1 98.81 107 TRP B C 1
ATOM 4777 O O . TRP B 1 107 ? -8.547 35.031 21.891 1 98.81 107 TRP B O 1
ATOM 4787 N N . LYS B 1 108 ? -7.715 33.406 20.609 1 98.75 108 LYS B N 1
ATOM 4788 C CA . LYS B 1 108 ? -8.398 32.344 21.328 1 98.75 108 LYS B CA 1
ATOM 4789 C C . LYS B 1 108 ? -7.922 32.25 22.766 1 98.75 108 LYS B C 1
ATOM 4791 O O . LYS B 1 108 ? -8.695 31.922 23.672 1 98.75 108 LYS B O 1
ATOM 4796 N N . ILE B 1 109 ? -6.652 32.562 22.984 1 98.75 109 ILE B N 1
ATOM 4797 C CA . ILE B 1 109 ? -6.059 32.375 24.297 1 98.75 109 ILE B CA 1
ATOM 4798 C C . ILE B 1 109 ? -6.23 33.625 25.141 1 98.75 109 ILE B C 1
ATOM 4800 O O . ILE B 1 109 ? -6.586 33.531 26.312 1 98.75 109 ILE B O 1
ATOM 4804 N N . GLU B 1 110 ? -6.074 34.875 24.531 1 98.06 110 GLU B N 1
ATOM 4805 C CA . GLU B 1 110 ? -6.109 36.125 25.281 1 98.06 110 GLU B CA 1
ATOM 4806 C C . GLU B 1 110 ? -7.492 36.75 25.234 1 98.06 110 GLU B C 1
ATOM 4808 O O . GLU B 1 110 ? -7.84 37.562 26.078 1 98.06 110 GLU B O 1
ATOM 4813 N N . GLY B 1 111 ? -8.242 36.5 24.172 1 97.56 111 GLY B N 1
ATOM 4814 C CA . GLY B 1 111 ? -9.578 37.062 24.047 1 97.56 111 GLY B CA 1
ATOM 4815 C C . GLY B 1 111 ? -9.602 38.469 23.5 1 97.56 111 GLY B C 1
ATOM 4816 O O . GLY B 1 111 ? -10.672 39.062 23.344 1 97.56 111 GLY B O 1
ATOM 4817 N N . ASP B 1 112 ? -8.445 39 23.219 1 98.12 112 ASP B N 1
ATOM 4818 C CA . ASP B 1 112 ? -8.359 40.375 22.703 1 98.12 112 ASP B CA 1
ATOM 4819 C C . ASP B 1 112 ? -8.656 40.406 21.203 1 98.12 112 ASP B C 1
ATOM 4821 O O . ASP B 1 112 ? -7.914 39.812 20.406 1 98.12 112 ASP B O 1
ATOM 4825 N N . ALA B 1 113 ? -9.586 41.125 20.75 1 98.06 113 ALA B N 1
ATOM 4826 C CA . ALA B 1 113 ? -10.109 41.125 19.375 1 98.06 113 ALA B CA 1
ATOM 4827 C C . ALA B 1 113 ? -9.078 41.656 18.391 1 98.06 113 ALA B C 1
ATOM 4829 O O . ALA B 1 113 ? -9.172 41.406 17.188 1 98.06 113 ALA B O 1
ATOM 4830 N N . GLN B 1 114 ? -8.125 42.469 18.859 1 98.62 114 GLN B N 1
ATOM 4831 C CA . GLN B 1 114 ? -7.145 43.031 17.938 1 98.62 114 GLN B CA 1
ATOM 4832 C C . GLN B 1 114 ? -6.383 41.938 17.203 1 98.62 114 GLN B C 1
ATOM 4834 O O . GLN B 1 114 ? -5.965 42.125 16.062 1 98.62 114 GLN B O 1
ATOM 4839 N N . TYR B 1 115 ? -6.223 40.812 17.844 1 98.81 115 TYR B N 1
ATOM 4840 C CA . TYR B 1 115 ? -5.496 39.719 17.234 1 98.81 115 TYR B CA 1
ATOM 4841 C C . TYR B 1 115 ? -6.352 39.031 16.172 1 98.81 115 TYR B C 1
ATOM 4843 O O . TYR B 1 115 ? -5.852 38.656 15.117 1 98.81 115 TYR B O 1
ATOM 4851 N N . ALA B 1 116 ? -7.605 38.812 16.438 1 98.75 116 ALA B N 1
ATOM 4852 C CA . ALA B 1 116 ? -8.516 38.281 15.43 1 98.75 116 ALA B CA 1
ATOM 4853 C C . ALA B 1 116 ? -8.625 39.219 14.234 1 98.75 116 ALA B C 1
ATOM 4855 O O . ALA B 1 116 ? -8.719 38.781 13.086 1 98.75 116 ALA B O 1
ATOM 4856 N N . GLU B 1 117 ? -8.688 40.531 14.555 1 98.62 117 GLU B N 1
ATOM 4857 C CA . GLU B 1 117 ? -8.75 41.531 13.5 1 98.62 117 GLU B CA 1
ATOM 4858 C C . GLU B 1 117 ? -7.539 41.438 12.578 1 98.62 117 GLU B C 1
ATOM 4860 O O . GLU B 1 117 ? -7.684 41.5 11.352 1 98.62 117 GLU B O 1
ATOM 4865 N N . ALA B 1 118 ? -6.406 41.312 13.164 1 98.81 118 ALA B N 1
ATOM 4866 C CA . ALA B 1 118 ? -5.18 41.25 12.375 1 98.81 118 ALA B CA 1
ATOM 4867 C C . ALA B 1 118 ? -5.156 39.969 11.547 1 98.81 118 ALA B C 1
ATOM 4869 O O . ALA B 1 118 ? -4.766 39.969 10.375 1 98.81 118 ALA B O 1
ATOM 4870 N N . ALA B 1 119 ? -5.516 38.812 12.133 1 98.88 119 ALA B N 1
ATOM 4871 C CA . ALA B 1 119 ? -5.586 37.562 11.398 1 98.88 119 ALA B CA 1
ATOM 4872 C C . ALA B 1 119 ? -6.582 37.656 10.25 1 98.88 119 ALA B C 1
ATOM 4874 O O . ALA B 1 119 ? -6.293 37.188 9.133 1 98.88 119 ALA B O 1
ATOM 4875 N N . ALA B 1 120 ? -7.746 38.219 10.516 1 98.88 120 ALA B N 1
ATOM 4876 C CA . ALA B 1 120 ? -8.781 38.375 9.5 1 98.88 120 ALA B CA 1
ATOM 4877 C C . ALA B 1 120 ? -8.281 39.219 8.344 1 98.88 120 ALA B C 1
ATOM 4879 O O . ALA B 1 120 ? -8.602 38.969 7.18 1 98.88 120 ALA B O 1
ATOM 4880 N N . ALA B 1 121 ? -7.555 40.281 8.688 1 98.81 121 ALA B N 1
ATOM 4881 C CA . ALA B 1 121 ? -7.016 41.188 7.66 1 98.81 121 ALA B CA 1
ATOM 4882 C C . ALA B 1 121 ? -6.09 40.406 6.715 1 98.81 121 ALA B C 1
ATOM 4884 O O . ALA B 1 121 ? -6.121 40.625 5.5 1 98.81 121 ALA B O 1
ATOM 4885 N N . ILE B 1 122 ? -5.266 39.531 7.242 1 98.94 122 ILE B N 1
ATOM 4886 C CA . ILE B 1 122 ? -4.348 38.75 6.441 1 98.94 122 ILE B CA 1
ATOM 4887 C C . ILE B 1 122 ? -5.141 37.812 5.512 1 98.94 122 ILE B C 1
ATOM 4889 O O . ILE B 1 122 ? -4.934 37.844 4.297 1 98.94 122 ILE B O 1
ATOM 4893 N N . LEU B 1 123 ? -6.043 37.031 6.066 1 98.94 123 LEU B N 1
ATOM 4894 C CA . LEU B 1 123 ? -6.789 36.031 5.324 1 98.94 123 LEU B CA 1
ATOM 4895 C C . LEU B 1 123 ? -7.684 36.688 4.273 1 98.94 123 LEU B C 1
ATOM 4897 O O . LEU B 1 123 ? -7.789 36.188 3.148 1 98.94 123 LEU B O 1
ATOM 4901 N N . THR B 1 124 ? -8.328 37.812 4.652 1 98.81 124 THR B N 1
ATOM 4902 C CA . THR B 1 124 ? -9.188 38.531 3.717 1 98.81 124 THR B CA 1
ATOM 4903 C C . THR B 1 124 ? -8.367 39.125 2.574 1 98.81 124 THR B C 1
ATOM 4905 O O . THR B 1 124 ? -8.805 39.125 1.42 1 98.81 124 THR B O 1
ATOM 4908 N N . ALA B 1 125 ? -7.211 39.656 2.873 1 98.88 125 ALA B N 1
ATOM 4909 C CA . ALA B 1 125 ? -6.352 40.219 1.84 1 98.88 125 ALA B CA 1
ATOM 4910 C C . ALA B 1 125 ? -5.969 39.156 0.803 1 98.88 125 ALA B C 1
ATOM 4912 O O . ALA B 1 125 ? -5.988 39.438 -0.4 1 98.88 125 ALA B O 1
ATOM 4913 N N . TRP B 1 126 ? -5.566 37.969 1.239 1 98.88 126 TRP B N 1
ATOM 4914 C CA . TRP B 1 126 ? -5.262 36.906 0.311 1 98.88 126 TRP B CA 1
ATOM 4915 C C . TRP B 1 126 ? -6.508 36.469 -0.46 1 98.88 126 TRP B C 1
ATOM 4917 O O . TRP B 1 126 ? -6.426 36.125 -1.645 1 98.88 126 TRP B O 1
ATOM 4927 N N . GLY B 1 127 ? -7.68 36.438 0.223 1 98.81 127 GLY B N 1
ATOM 4928 C CA . GLY B 1 127 ? -8.938 36.156 -0.445 1 98.81 127 GLY B CA 1
ATOM 4929 C C . GLY B 1 127 ? -9.242 37.094 -1.585 1 98.81 127 GLY B C 1
ATOM 4930 O O . GLY B 1 127 ? -9.766 36.688 -2.621 1 98.81 127 GLY B O 1
ATOM 4931 N N . GLU B 1 128 ? -8.859 38.312 -1.421 1 98.62 128 GLU B N 1
ATOM 4932 C CA . GLU B 1 128 ? -9.172 39.375 -2.385 1 98.62 128 GLU B CA 1
ATOM 4933 C C . GLU B 1 128 ? -8.148 39.406 -3.518 1 98.62 128 GLU B C 1
ATOM 4935 O O . GLU B 1 128 ? -8.484 39.75 -4.656 1 98.62 128 GLU B O 1
ATOM 4940 N N . LYS B 1 129 ? -6.961 39.062 -3.221 1 98.69 129 LYS B N 1
ATOM 4941 C CA . LYS B 1 129 ? -5.898 39.406 -4.16 1 98.69 129 LYS B CA 1
ATOM 4942 C C . LYS B 1 129 ? -5.414 38.188 -4.926 1 98.69 129 LYS B C 1
ATOM 4944 O O . LYS B 1 129 ? -5.062 38.281 -6.105 1 98.69 129 LYS B O 1
ATOM 4949 N N . LEU B 1 130 ? -5.309 36.969 -4.289 1 98.81 130 LEU B N 1
ATOM 4950 C CA . LEU B 1 130 ? -4.648 35.812 -4.898 1 98.81 130 LEU B CA 1
ATOM 4951 C C . LEU B 1 130 ? -5.461 35.281 -6.074 1 98.81 130 LEU B C 1
ATOM 4953 O O . LEU B 1 130 ? -6.652 35.031 -5.941 1 98.81 130 LEU B O 1
ATOM 4957 N N . GLU B 1 131 ? -4.809 35.156 -7.16 1 98.06 131 GLU B N 1
ATOM 4958 C CA . GLU B 1 131 ? -5.469 34.688 -8.375 1 98.06 131 GLU B CA 1
ATOM 4959 C C . GLU B 1 131 ? -4.934 33.344 -8.812 1 98.06 131 GLU B C 1
ATOM 4961 O O . GLU B 1 131 ? -5.672 32.5 -9.375 1 98.06 131 GLU B O 1
ATOM 4966 N N . ASP B 1 132 ? -3.623 33.188 -8.633 1 96.88 132 ASP B N 1
ATOM 4967 C CA . ASP B 1 132 ? -3.047 31.938 -9.148 1 96.88 132 ASP B CA 1
ATOM 4968 C C . ASP B 1 132 ? -1.649 31.703 -8.578 1 96.88 132 ASP B C 1
ATOM 4970 O O . ASP B 1 132 ? -1.171 32.5 -7.754 1 96.88 132 ASP B O 1
ATOM 4974 N N . PHE B 1 133 ? -1.072 30.578 -8.984 1 97.19 133 PHE B N 1
ATOM 4975 C CA . PHE B 1 133 ? 0.277 30.172 -8.609 1 97.19 133 PHE B CA 1
ATOM 4976 C C . PHE B 1 133 ? 1.149 30 -9.852 1 97.19 133 PHE B C 1
ATOM 4978 O O . PHE B 1 133 ? 0.791 30.469 -10.938 1 97.19 133 PHE B O 1
ATOM 4985 N N . ASP B 1 134 ? 2.303 29.422 -9.633 1 88.88 134 ASP B N 1
ATOM 4986 C CA . ASP B 1 134 ? 3.211 29.188 -10.758 1 88.88 134 ASP B CA 1
ATOM 4987 C C . ASP B 1 134 ? 2.652 28.141 -11.711 1 88.88 134 ASP B C 1
ATOM 4989 O O . ASP B 1 134 ? 1.547 27.641 -11.508 1 88.88 134 ASP B O 1
ATOM 4993 N N . ASP B 1 135 ? 3.391 27.922 -12.812 1 86.56 135 ASP B N 1
ATOM 4994 C CA . ASP B 1 135 ? 2.893 27.016 -13.836 1 86.56 135 ASP B CA 1
ATOM 4995 C C . ASP B 1 135 ? 3.721 25.734 -13.883 1 86.56 135 ASP B C 1
ATOM 4997 O O . ASP B 1 135 ? 3.75 25.031 -14.898 1 86.56 135 ASP B O 1
ATOM 5001 N N . VAL B 1 136 ? 4.477 25.578 -12.836 1 91.12 136 VAL B N 1
ATOM 5002 C CA . VAL B 1 136 ? 5.262 24.359 -12.734 1 91.12 136 VAL B CA 1
ATOM 5003 C C . VAL B 1 136 ? 4.75 23.5 -11.57 1 91.12 136 VAL B C 1
ATOM 5005 O O . VAL B 1 136 ? 3.92 23.953 -10.781 1 91.12 136 VAL B O 1
ATOM 5008 N N . ASP B 1 137 ? 5.188 22.312 -11.398 1 94.12 137 ASP B N 1
ATOM 5009 C CA . ASP B 1 137 ? 4.645 21.344 -10.445 1 94.12 137 ASP B CA 1
ATOM 5010 C C . ASP B 1 137 ? 4.809 21.828 -9.008 1 94.12 137 ASP B C 1
ATOM 5012 O O . ASP B 1 137 ? 3.994 21.516 -8.141 1 94.12 137 ASP B O 1
ATOM 5016 N N . ASP B 1 138 ? 5.727 22.672 -8.742 1 95 138 ASP B N 1
ATOM 5017 C CA . ASP B 1 138 ? 6 23.125 -7.383 1 95 138 ASP B CA 1
ATOM 5018 C C . ASP B 1 138 ? 4.809 23.891 -6.812 1 95 138 ASP B C 1
ATOM 5020 O O . ASP B 1 138 ? 4.723 24.109 -5.602 1 95 138 ASP B O 1
ATOM 5024 N N . GLN B 1 139 ? 3.939 24.344 -7.66 1 96.56 139 GLN B N 1
ATOM 5025 C CA . GLN B 1 139 ? 2.725 25.016 -7.199 1 96.56 139 GLN B CA 1
ATOM 5026 C C . GLN B 1 139 ? 1.911 24.094 -6.289 1 96.56 139 GLN B C 1
ATOM 5028 O O . GLN B 1 139 ? 1.254 24.562 -5.355 1 96.56 139 GLN B O 1
ATOM 5033 N N . TYR B 1 140 ? 2.02 22.781 -6.566 1 97.69 140 TYR B N 1
ATOM 5034 C CA . TYR B 1 140 ? 1.219 21.844 -5.789 1 97.69 140 TYR B CA 1
ATOM 5035 C C . TYR B 1 140 ? 1.779 21.688 -4.383 1 97.69 140 TYR B C 1
ATOM 5037 O O . TYR B 1 140 ? 1.032 21.422 -3.434 1 97.69 140 TYR B O 1
ATOM 5045 N N . LEU B 1 141 ? 3.107 21.812 -4.184 1 97.81 141 LEU B N 1
ATOM 5046 C CA . LEU B 1 141 ? 3.686 21.844 -2.844 1 97.81 141 LEU B CA 1
ATOM 5047 C C . LEU B 1 141 ? 3.197 23.062 -2.064 1 97.81 141 LEU B C 1
ATOM 5049 O O . LEU B 1 141 ? 2.816 22.953 -0.897 1 97.81 141 LEU B O 1
ATOM 5053 N N . THR B 1 142 ? 3.189 24.172 -2.77 1 98.19 142 THR B N 1
ATOM 5054 C CA . THR B 1 142 ? 2.746 25.406 -2.141 1 98.19 142 THR B CA 1
ATOM 5055 C C . THR B 1 142 ? 1.274 25.312 -1.746 1 98.19 142 THR B C 1
ATOM 5057 O O . THR B 1 142 ? 0.904 25.672 -0.624 1 98.19 142 THR B O 1
ATOM 5060 N N . THR B 1 143 ? 0.436 24.859 -2.656 1 98.56 143 THR B N 1
ATOM 5061 C CA . THR B 1 143 ? -0.999 24.828 -2.391 1 98.56 143 THR B CA 1
ATOM 5062 C C . THR B 1 143 ? -1.32 23.828 -1.273 1 98.56 143 THR B C 1
ATOM 5064 O O . THR B 1 143 ? -2.258 24.047 -0.502 1 98.56 143 THR B O 1
ATOM 5067 N N . GLY B 1 144 ? -0.551 22.781 -1.188 1 98.81 144 GLY B N 1
ATOM 5068 C CA . GLY B 1 144 ? -0.754 21.844 -0.094 1 98.81 144 GLY B CA 1
ATOM 5069 C C . GLY B 1 144 ? -0.28 22.375 1.245 1 98.81 144 GLY B C 1
ATOM 5070 O O . GLY B 1 144 ? -1.055 22.438 2.201 1 98.81 144 GLY B O 1
ATOM 5071 N N . LEU B 1 145 ? 0.99 22.781 1.317 1 98.81 145 LEU B N 1
ATOM 5072 C CA . LEU B 1 145 ? 1.635 23.188 2.562 1 98.81 145 LEU B CA 1
ATOM 5073 C C . LEU B 1 145 ? 0.982 24.438 3.133 1 98.81 145 LEU B C 1
ATOM 5075 O O . LEU B 1 145 ? 0.529 24.438 4.277 1 98.81 145 LEU B O 1
ATOM 5079 N N . GLN B 1 146 ? 0.863 25.406 2.326 1 98.81 146 GLN B N 1
ATOM 5080 C CA . GLN B 1 146 ? 0.302 26.656 2.842 1 98.81 146 GLN B CA 1
ATOM 5081 C C . GLN B 1 146 ? -1.224 26.625 2.83 1 98.81 146 GLN B C 1
ATOM 5083 O O . GLN B 1 146 ? -1.874 27.344 3.59 1 98.81 146 GLN B O 1
ATOM 5088 N N . GLY B 1 147 ? -1.789 25.703 1.99 1 98.88 147 GLY B N 1
ATOM 5089 C CA . GLY B 1 147 ? -3.234 25.547 2.027 1 98.88 147 GLY B CA 1
ATOM 5090 C C . GLY B 1 147 ? -3.75 25.094 3.381 1 98.88 147 GLY B C 1
ATOM 5091 O O . GLY B 1 147 ? -4.617 25.75 3.969 1 98.88 147 GLY B O 1
ATOM 5092 N N . HIS B 1 148 ? -3.195 23.984 3.906 1 98.88 148 HIS B N 1
ATOM 5093 C CA . HIS B 1 148 ? -3.684 23.516 5.199 1 98.88 148 HIS B CA 1
ATOM 5094 C C . HIS B 1 148 ? -3.402 24.531 6.297 1 98.88 148 HIS B C 1
ATOM 5096 O O . HIS B 1 148 ? -4.18 24.656 7.242 1 98.88 148 HIS B O 1
ATOM 5102 N N . GLU B 1 149 ? -2.318 25.344 6.164 1 98.94 149 GLU B N 1
ATOM 5103 C CA . GLU B 1 149 ? -1.94 26.312 7.188 1 98.94 149 GLU B CA 1
ATOM 5104 C C . GLU B 1 149 ? -2.918 27.484 7.223 1 98.94 149 GLU B C 1
ATOM 5106 O O . GLU B 1 149 ? -3.367 27.891 8.297 1 98.94 149 GLU B O 1
ATOM 5111 N N . LEU B 1 150 ? -3.27 27.984 6.051 1 98.94 150 LEU B N 1
ATOM 5112 C CA . LEU B 1 150 ? -4.215 29.109 5.98 1 98.94 150 LEU B CA 1
ATOM 5113 C C . LEU B 1 150 ? -5.578 28.688 6.523 1 98.94 150 LEU B C 1
ATOM 5115 O O . LEU B 1 150 ? -6.223 29.453 7.238 1 98.94 150 LEU B O 1
ATOM 5119 N N . VAL B 1 151 ? -5.969 27.484 6.195 1 98.94 151 VAL B N 1
ATOM 5120 C CA . VAL B 1 151 ? -7.285 27.031 6.629 1 98.94 151 VAL B CA 1
ATOM 5121 C C . VAL B 1 151 ? -7.289 26.828 8.141 1 98.94 151 VAL B C 1
ATOM 5123 O O . VAL B 1 151 ? -8.289 27.125 8.812 1 98.94 151 VAL B O 1
ATOM 5126 N N . ASN B 1 152 ? -6.238 26.312 8.703 1 98.94 152 ASN B N 1
ATOM 5127 C CA . ASN B 1 152 ? -6.152 26.188 10.148 1 98.94 152 ASN B CA 1
ATOM 5128 C C . ASN B 1 152 ? -6.238 27.547 10.836 1 98.94 152 ASN B C 1
ATOM 5130 O O . ASN B 1 152 ? -6.832 27.672 11.906 1 98.94 152 ASN B O 1
ATOM 5134 N N . ALA B 1 153 ? -5.641 28.594 10.219 1 98.94 153 ALA B N 1
ATOM 5135 C CA . ALA B 1 153 ? -5.754 29.953 10.75 1 98.94 153 ALA B CA 1
ATOM 5136 C C . ALA B 1 153 ? -7.191 30.453 10.656 1 98.94 153 ALA B C 1
ATOM 5138 O O . ALA B 1 153 ? -7.723 31.016 11.617 1 98.94 153 ALA B O 1
ATOM 5139 N N . ALA B 1 154 ? -7.797 30.25 9.523 1 98.94 154 ALA B N 1
ATOM 5140 C CA . ALA B 1 154 ? -9.18 30.656 9.328 1 98.94 154 ALA B CA 1
ATOM 5141 C C . ALA B 1 154 ? -10.109 29.969 10.336 1 98.94 154 ALA B C 1
ATOM 5143 O O . ALA B 1 154 ? -11.031 30.594 10.859 1 98.94 154 ALA B O 1
ATOM 5144 N N . GLU B 1 155 ? -9.852 28.719 10.586 1 98.88 155 GLU B N 1
ATOM 5145 C CA . GLU B 1 155 ? -10.641 27.922 11.531 1 98.88 155 GLU B CA 1
ATOM 5146 C C . GLU B 1 155 ? -10.609 28.547 12.93 1 98.88 155 GLU B C 1
ATOM 5148 O O . GLU B 1 155 ? -11.625 28.578 13.625 1 98.88 155 GLU B O 1
ATOM 5153 N N . LEU B 1 156 ? -9.516 29.078 13.336 1 98.81 156 LEU B N 1
ATOM 5154 C CA . LEU B 1 156 ? -9.352 29.641 14.672 1 98.81 156 LEU B CA 1
ATOM 5155 C C . LEU B 1 156 ? -10.211 30.891 14.836 1 98.81 156 LEU B C 1
ATOM 5157 O O . LEU B 1 156 ? -10.695 31.172 15.93 1 98.81 156 LEU B O 1
ATOM 5161 N N . ILE B 1 157 ? -10.445 31.656 13.75 1 98.81 157 ILE B N 1
ATOM 5162 C CA . ILE B 1 157 ? -11.172 32.906 13.906 1 98.81 157 ILE B CA 1
ATOM 5163 C C . ILE B 1 157 ? -12.523 32.812 13.195 1 98.81 157 ILE B C 1
ATOM 5165 O O . ILE B 1 157 ? -13.141 33.812 12.875 1 98.81 157 ILE B O 1
ATOM 5169 N N . ARG B 1 158 ? -12.891 31.562 12.883 1 98.38 158 ARG B N 1
ATOM 5170 C CA . ARG B 1 158 ? -14.117 31.297 12.133 1 98.38 158 ARG B CA 1
ATOM 5171 C C . ARG B 1 158 ? -15.32 31.969 12.781 1 98.38 158 ARG B C 1
ATOM 5173 O O . ARG B 1 158 ? -16.234 32.406 12.086 1 98.38 158 ARG B O 1
ATOM 5180 N N . ASP B 1 159 ? -15.344 32.188 14.094 1 96.88 159 ASP B N 1
ATOM 5181 C CA . ASP B 1 159 ? -16.484 32.719 14.82 1 96.88 159 ASP B CA 1
ATOM 5182 C C . ASP B 1 159 ? -16.281 34.188 15.195 1 96.88 159 ASP B C 1
ATOM 5184 O O . ASP B 1 159 ? -17.062 34.75 15.961 1 96.88 159 ASP B O 1
ATOM 5188 N N . TYR B 1 160 ? -15.141 34.75 14.75 1 98.19 160 TYR B N 1
ATOM 5189 C CA . TYR B 1 160 ? -14.984 36.188 14.875 1 98.19 160 TYR B CA 1
ATOM 5190 C C . TYR B 1 160 ? -15.938 36.938 13.938 1 98.19 160 TYR B C 1
ATOM 5192 O O . TYR B 1 160 ? -15.812 36.844 12.719 1 98.19 160 TYR B O 1
ATOM 5200 N N . ALA B 1 161 ? -16.812 37.656 14.492 1 97.12 161 ALA B N 1
ATOM 5201 C CA . ALA B 1 161 ? -18 38.125 13.797 1 97.12 161 ALA B CA 1
ATOM 5202 C C . ALA B 1 161 ? -17.609 38.906 12.531 1 97.12 161 ALA B C 1
ATOM 5204 O O . ALA B 1 161 ? -18.141 38.625 11.453 1 97.12 161 ALA B O 1
ATOM 5205 N N . PRO B 1 162 ? -16.688 39.781 12.539 1 96.12 162 PRO B N 1
ATOM 5206 C CA . PRO B 1 162 ? -16.344 40.531 11.312 1 96.12 162 PRO B CA 1
ATOM 5207 C C . PRO B 1 162 ? -15.805 39.594 10.211 1 96.12 162 PRO B C 1
ATOM 5209 O O . PRO B 1 162 ? -16.062 39.844 9.031 1 96.12 162 PRO B O 1
ATOM 5212 N N . PHE B 1 163 ? -15.07 38.625 10.609 1 97.62 163 PHE B N 1
ATOM 5213 C CA . PHE B 1 163 ? -14.547 37.688 9.641 1 97.62 163 PHE B CA 1
ATOM 5214 C C . PHE B 1 163 ? -15.648 36.781 9.117 1 97.62 163 PHE B C 1
ATOM 5216 O O . PHE B 1 163 ? -15.727 36.5 7.918 1 97.62 163 PHE B O 1
ATOM 5223 N N . ALA B 1 164 ? -16.453 36.281 9.969 1 95.5 164 ALA B N 1
ATOM 5224 C CA . ALA B 1 164 ? -17.547 35.375 9.641 1 95.5 164 ALA B CA 1
ATOM 5225 C C . ALA B 1 164 ? -18.531 36.031 8.688 1 95.5 164 ALA B C 1
ATOM 5227 O O . ALA B 1 164 ? -19.125 35.375 7.82 1 95.5 164 ALA B O 1
ATOM 5228 N N . GLU B 1 165 ? -18.703 37.281 8.82 1 94.19 165 GLU B N 1
ATOM 5229 C CA . GLU B 1 165 ? -19.719 38.031 8.062 1 94.19 165 GLU B CA 1
ATOM 5230 C C . GLU B 1 165 ? -19.266 38.281 6.629 1 94.19 165 GLU B C 1
ATOM 5232 O O . GLU B 1 165 ? -20.062 38.156 5.695 1 94.19 165 GLU B O 1
ATOM 5237 N N . SER B 1 166 ? -18.016 38.594 6.469 1 92.75 166 SER B N 1
ATOM 5238 C CA . SER B 1 166 ? -17.641 38.906 5.098 1 92.75 166 SER B CA 1
ATOM 5239 C C . SER B 1 166 ? -16.281 38.312 4.742 1 92.75 166 SER B C 1
ATOM 5241 O O . SER B 1 166 ? -16.094 37.812 3.631 1 92.75 166 SER B O 1
ATOM 5243 N N . GLY B 1 167 ? -15.406 38.281 5.625 1 96.94 167 GLY B N 1
ATOM 5244 C CA . GLY B 1 167 ? -14.062 37.812 5.352 1 96.94 167 GLY B CA 1
ATOM 5245 C C . GLY B 1 167 ? -14.016 36.344 4.996 1 96.94 167 GLY B C 1
ATOM 5246 O O . GLY B 1 167 ? -13.273 35.938 4.098 1 96.94 167 GLY B O 1
ATOM 5247 N N . LEU B 1 168 ? -14.812 35.531 5.617 1 98.44 168 LEU B N 1
ATOM 5248 C CA . LEU B 1 168 ? -14.812 34.062 5.438 1 98.44 168 LEU B CA 1
ATOM 5249 C C . LEU B 1 168 ? -15.281 33.688 4.035 1 98.44 168 LEU B C 1
ATOM 5251 O O . LEU B 1 168 ? -14.711 32.812 3.4 1 98.44 168 LEU B O 1
ATOM 5255 N N . THR B 1 169 ? -16.312 34.344 3.578 1 98.12 169 THR B N 1
ATOM 5256 C CA . THR B 1 169 ? -16.812 34.094 2.234 1 98.12 169 THR B CA 1
ATOM 5257 C C . THR B 1 169 ? -15.766 34.438 1.185 1 98.12 169 THR B C 1
ATOM 5259 O O . THR B 1 169 ? -15.57 33.688 0.224 1 98.12 169 THR B O 1
ATOM 5262 N N . THR B 1 170 ? -15.148 35.594 1.368 1 98.62 170 THR B N 1
ATOM 5263 C CA . THR B 1 170 ? -14.094 36.031 0.459 1 98.62 170 THR B CA 1
ATOM 5264 C C . THR B 1 170 ? -12.938 35.031 0.461 1 98.62 170 THR B C 1
ATOM 5266 O O . THR B 1 170 ? -12.438 34.656 -0.6 1 98.62 170 THR B O 1
ATOM 5269 N N . PHE B 1 171 ? -12.539 34.625 1.597 1 98.81 171 PHE B N 1
ATOM 5270 C CA . PHE B 1 171 ? -11.461 33.656 1.75 1 98.81 171 PHE B CA 1
ATOM 5271 C C . PHE B 1 171 ? -11.828 32.312 1.095 1 98.81 171 PHE B C 1
ATOM 5273 O O . PHE B 1 171 ? -11.039 31.766 0.336 1 98.81 171 PHE B O 1
ATOM 5280 N N . ASN B 1 172 ? -13.016 31.812 1.396 1 98.81 172 ASN B N 1
ATOM 5281 C CA . ASN B 1 172 ? -13.461 30.531 0.872 1 98.81 172 ASN B CA 1
ATOM 5282 C C . ASN B 1 172 ? -13.5 30.531 -0.654 1 98.81 172 ASN B C 1
ATOM 5284 O O . ASN B 1 172 ? -13.094 29.562 -1.291 1 98.81 172 ASN B O 1
ATOM 5288 N N . ALA B 1 173 ? -14 31.562 -1.188 1 98.44 173 ALA B N 1
ATOM 5289 C CA . ALA B 1 173 ? -14.102 31.641 -2.643 1 98.44 173 ALA B CA 1
ATOM 5290 C C . ALA B 1 173 ? -12.727 31.578 -3.293 1 98.44 173 ALA B C 1
ATOM 5292 O O . ALA B 1 173 ? -12.539 30.891 -4.297 1 98.44 173 ALA B O 1
ATOM 5293 N N . MET B 1 174 ? -11.828 32.281 -2.756 1 98.75 174 MET B N 1
ATOM 5294 C CA . MET B 1 174 ? -10.453 32.25 -3.244 1 98.75 174 MET B CA 1
ATOM 5295 C C . MET B 1 174 ? -9.852 30.859 -3.092 1 98.75 174 MET B C 1
ATOM 5297 O O . MET B 1 174 ? -9.227 30.344 -4.023 1 98.75 174 MET B O 1
ATOM 5301 N N . PHE B 1 175 ? -10.016 30.297 -1.945 1 98.88 175 PHE B N 1
ATOM 5302 C CA . PHE B 1 175 ? -9.43 28.984 -1.663 1 98.88 175 PHE B CA 1
ATOM 5303 C C . PHE B 1 175 ? -9.953 27.938 -2.635 1 98.88 175 PHE B C 1
ATOM 5305 O O . PHE B 1 175 ? -9.188 27.109 -3.131 1 98.88 175 PHE B O 1
ATOM 5312 N N . GLU B 1 176 ? -11.219 27.953 -2.918 1 98.62 176 GLU B N 1
ATOM 5313 C CA . GLU B 1 176 ? -11.836 27 -3.838 1 98.62 176 GLU B CA 1
ATOM 5314 C C . GLU B 1 176 ? -11.266 27.141 -5.246 1 98.62 176 GLU B C 1
ATOM 5316 O O . GLU B 1 176 ? -10.93 26.156 -5.891 1 98.62 176 GLU B O 1
ATOM 5321 N N . ARG B 1 177 ? -11.086 28.297 -5.672 1 98.12 177 ARG B N 1
ATOM 5322 C CA . ARG B 1 177 ? -10.695 28.562 -7.051 1 98.12 177 ARG B CA 1
ATOM 5323 C C . ARG B 1 177 ? -9.203 28.297 -7.258 1 98.12 177 ARG B C 1
ATOM 5325 O O . ARG B 1 177 ? -8.766 28.031 -8.383 1 98.12 177 ARG B O 1
ATOM 5332 N N . THR B 1 178 ? -8.492 28.438 -6.176 1 98.56 178 THR B N 1
ATOM 5333 C CA . THR B 1 178 ? -7.043 28.359 -6.332 1 98.56 178 THR B CA 1
ATOM 5334 C C . THR B 1 178 ? -6.492 27.125 -5.637 1 98.56 178 THR B C 1
ATOM 5336 O O . THR B 1 178 ? -6.305 26.078 -6.27 1 98.56 178 THR B O 1
ATOM 5339 N N . PHE B 1 179 ? -6.488 27.094 -4.301 1 98.81 179 PHE B N 1
ATOM 5340 C CA . PHE B 1 179 ? -5.875 26.031 -3.523 1 98.81 179 PHE B CA 1
ATOM 5341 C C . PHE B 1 179 ? -6.594 24.703 -3.764 1 98.81 179 PHE B C 1
ATOM 5343 O O . PHE B 1 179 ? -5.996 23.75 -4.254 1 98.81 179 PHE B O 1
ATOM 5350 N N . LEU B 1 180 ? -7.914 24.688 -3.525 1 98.88 180 LEU B N 1
ATOM 5351 C CA . LEU B 1 180 ? -8.672 23.438 -3.582 1 98.88 180 LEU B CA 1
ATOM 5352 C C . LEU B 1 180 ? -8.641 22.844 -4.988 1 98.88 180 LEU B C 1
ATOM 5354 O O . LEU B 1 180 ? -8.477 21.641 -5.16 1 98.88 180 LEU B O 1
ATOM 5358 N N . ALA B 1 181 ? -8.867 23.703 -5.949 1 98.5 181 ALA B N 1
ATOM 5359 C CA . ALA B 1 181 ? -8.828 23.25 -7.336 1 98.5 181 ALA B CA 1
ATOM 5360 C C . ALA B 1 181 ? -7.508 22.547 -7.652 1 98.5 181 ALA B C 1
ATOM 5362 O O . ALA B 1 181 ? -7.488 21.484 -8.281 1 98.5 181 ALA B O 1
ATOM 5363 N N . LYS B 1 182 ? -6.43 23.141 -7.199 1 98.44 182 LYS B N 1
ATOM 5364 C CA . LYS B 1 182 ? -5.109 22.578 -7.477 1 98.44 182 LYS B CA 1
ATOM 5365 C C . LYS B 1 182 ? -4.84 21.344 -6.621 1 98.44 182 LYS B C 1
ATOM 5367 O O . LYS B 1 182 ? -4.109 20.453 -7.035 1 98.44 182 LYS B O 1
ATOM 5372 N N . ASN B 1 183 ? -5.285 21.344 -5.348 1 98.75 183 ASN B N 1
ATOM 5373 C CA . ASN B 1 183 ? -5.156 20.172 -4.504 1 98.75 183 ASN B CA 1
ATOM 5374 C C . ASN B 1 183 ? -5.785 18.938 -5.16 1 98.75 183 ASN B C 1
ATOM 5376 O O . ASN B 1 183 ? -5.148 17.891 -5.266 1 98.75 183 ASN B O 1
ATOM 5380 N N . LEU B 1 184 ? -7 19.109 -5.605 1 98.5 184 LEU B N 1
ATOM 5381 C CA . LEU B 1 184 ? -7.758 18 -6.168 1 98.5 184 LEU B CA 1
ATOM 5382 C C . LEU B 1 184 ? -7.195 17.594 -7.523 1 98.5 184 LEU B C 1
ATOM 5384 O O . LEU B 1 184 ? -7.137 16.391 -7.84 1 98.5 184 LEU B O 1
ATOM 5388 N N . TYR B 1 185 ? -6.801 18.594 -8.328 1 97.44 185 TYR B N 1
ATOM 5389 C CA . TYR B 1 185 ? -6.164 18.312 -9.609 1 97.44 185 TYR B CA 1
ATOM 5390 C C . TYR B 1 185 ? -4.953 17.406 -9.422 1 97.44 185 TYR B C 1
ATOM 5392 O O . TYR B 1 185 ? -4.758 16.453 -10.172 1 97.44 185 TYR B O 1
ATOM 5400 N N . PHE B 1 186 ? -4.152 17.672 -8.453 1 97.62 186 PHE B N 1
ATOM 5401 C CA . PHE B 1 186 ? -2.924 16.938 -8.164 1 97.62 186 PHE B CA 1
ATOM 5402 C C . PHE B 1 186 ? -3.232 15.555 -7.602 1 97.62 186 PHE B C 1
ATOM 5404 O O . PHE B 1 186 ? -2.686 14.555 -8.062 1 97.62 186 PHE B O 1
ATOM 5411 N N . LEU B 1 187 ? -4.145 15.43 -6.629 1 97.19 187 LEU B N 1
ATOM 5412 C CA . LEU B 1 187 ? -4.453 14.172 -5.953 1 97.19 187 LEU B CA 1
ATOM 5413 C C . LEU B 1 187 ? -5.195 13.219 -6.883 1 97.19 187 LEU B C 1
ATOM 5415 O O . LEU B 1 187 ? -5.168 12 -6.688 1 97.19 187 LEU B O 1
ATOM 5419 N N . ASN B 1 188 ? -5.812 13.82 -7.895 1 94.31 188 ASN B N 1
ATOM 5420 C CA . ASN B 1 188 ? -6.488 12.992 -8.891 1 94.31 188 ASN B CA 1
ATOM 5421 C C . ASN B 1 188 ? -5.547 12.602 -10.023 1 94.31 188 ASN B C 1
ATOM 5423 O O . ASN B 1 188 ? -5.98 12.047 -11.031 1 94.31 188 ASN B O 1
ATOM 5427 N N . HIS B 1 189 ? -4.344 12.984 -9.898 1 94.06 189 HIS B N 1
ATOM 5428 C CA . HIS B 1 189 ? -3.275 12.641 -10.836 1 94.06 189 HIS B CA 1
ATOM 5429 C C . HIS B 1 189 ? -3.561 13.188 -12.227 1 94.06 189 HIS B C 1
ATOM 5431 O O . HIS B 1 189 ? -3.373 12.484 -13.227 1 94.06 189 HIS B O 1
ATOM 5437 N N . SER B 1 190 ? -4.016 14.352 -12.305 1 92.38 190 SER B N 1
ATOM 5438 C CA . SER B 1 190 ? -4.375 14.984 -13.57 1 92.38 190 SER B CA 1
ATOM 5439 C C . SER B 1 190 ? -3.209 15.781 -14.148 1 92.38 190 SER B C 1
ATOM 5441 O O . SER B 1 190 ? -3.256 16.219 -15.297 1 92.38 190 SER B O 1
ATOM 5443 N N . ALA B 1 191 ? -2.238 15.992 -13.312 1 91.56 191 ALA B N 1
ATOM 5444 C CA . 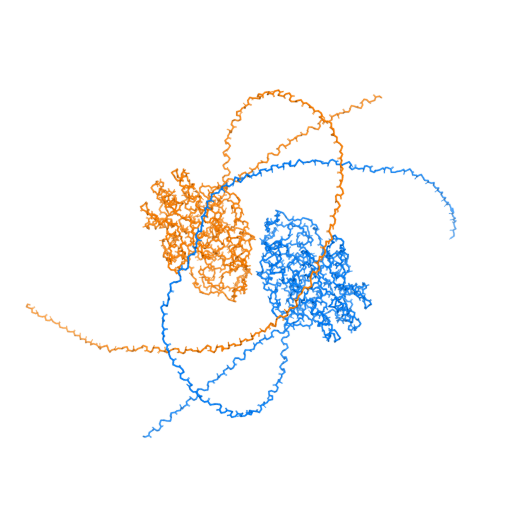ALA B 1 191 ? -1.055 16.688 -13.805 1 91.56 191 ALA B CA 1
ATOM 5445 C C . ALA B 1 191 ? -0.266 15.82 -14.773 1 91.56 191 ALA B C 1
ATOM 5447 O O . ALA B 1 191 ? -0.151 14.602 -14.578 1 91.56 191 ALA B O 1
ATOM 5448 N N . GLY B 1 192 ? 0.293 16.375 -15.805 1 87.69 192 GLY B N 1
ATOM 5449 C CA . GLY B 1 192 ? 1.022 15.641 -16.828 1 87.69 192 GLY B CA 1
ATOM 5450 C C . GLY B 1 192 ? 2.182 14.836 -16.281 1 87.69 192 GLY B C 1
ATOM 5451 O O . GLY B 1 192 ? 2.475 13.742 -16.766 1 87.69 192 GLY B O 1
ATOM 5452 N N . SER B 1 193 ? 2.818 15.297 -15.297 1 87.62 193 SER B N 1
ATOM 5453 C CA . SER B 1 193 ? 3.967 14.641 -14.68 1 87.62 193 SER B CA 1
ATOM 5454 C C . SER B 1 193 ? 3.545 13.383 -13.93 1 87.62 193 SER B C 1
ATOM 5456 O O . SER B 1 193 ? 4.387 12.57 -13.547 1 87.62 193 SER B O 1
ATOM 5458 N N . GLU B 1 194 ? 2.295 13.18 -13.758 1 89.38 194 GLU B N 1
ATOM 5459 C CA . GLU B 1 194 ? 1.798 12.086 -12.93 1 89.38 194 GLU B CA 1
ATOM 5460 C C . GLU B 1 194 ? 1.325 10.914 -13.781 1 89.38 194 GLU B C 1
ATOM 5462 O O . GLU B 1 194 ? 0.479 10.133 -13.359 1 89.38 194 GLU B O 1
ATOM 5467 N N . HIS B 1 195 ? 1.811 10.883 -15.016 1 84.88 195 HIS B N 1
ATOM 5468 C CA . HIS B 1 195 ? 1.567 9.664 -15.781 1 84.88 195 HIS B CA 1
ATOM 5469 C C . HIS B 1 195 ? 1.993 8.422 -15 1 84.88 195 HIS B C 1
ATOM 5471 O O . HIS B 1 195 ? 1.454 7.336 -15.203 1 84.88 195 HIS B O 1
ATOM 5477 N N . ASN B 1 196 ? 2.893 8.578 -14.195 1 89.12 196 ASN B N 1
ATOM 5478 C CA . ASN B 1 196 ? 3.203 7.68 -13.086 1 89.12 196 ASN B CA 1
ATOM 5479 C C . ASN B 1 196 ? 2.643 8.203 -11.766 1 89.12 196 ASN B C 1
ATOM 5481 O O . ASN B 1 196 ? 3.146 9.188 -11.219 1 89.12 196 ASN B O 1
ATOM 5485 N N . VAL B 1 197 ? 1.646 7.566 -11.227 1 92.88 197 VAL B N 1
ATOM 5486 C CA . VAL B 1 197 ? 0.906 8.094 -10.086 1 92.88 197 VAL B CA 1
ATOM 5487 C C . VAL B 1 197 ? 1.808 8.125 -8.852 1 92.88 197 VAL B C 1
ATOM 5489 O O . VAL B 1 197 ? 1.479 8.766 -7.852 1 92.88 197 VAL B O 1
ATOM 5492 N N . LYS B 1 198 ? 2.977 7.477 -8.906 1 93.12 198 LYS B N 1
ATOM 5493 C CA . LYS B 1 198 ? 3.922 7.469 -7.797 1 93.12 198 LYS B CA 1
ATOM 5494 C C . LYS B 1 198 ? 5.117 8.375 -8.086 1 93.12 198 LYS B C 1
ATOM 5496 O O . LYS B 1 198 ? 6.156 8.266 -7.426 1 93.12 198 LYS B O 1
ATOM 5501 N N . HIS B 1 199 ? 4.98 9.234 -9.016 1 93.69 199 HIS B N 1
ATOM 5502 C CA . HIS B 1 199 ? 6.047 10.133 -9.445 1 93.69 199 HIS B CA 1
ATOM 5503 C C . HIS B 1 199 ? 6.562 10.969 -8.281 1 93.69 199 HIS B C 1
ATOM 5505 O O . HIS B 1 199 ? 7.773 11.094 -8.078 1 93.69 199 HIS B O 1
ATOM 5511 N N . PHE B 1 200 ? 5.699 11.539 -7.57 1 96.19 200 PHE B N 1
ATOM 5512 C CA . PHE B 1 200 ? 6.07 12.469 -6.504 1 96.19 200 PHE B CA 1
ATOM 5513 C C . PHE B 1 200 ? 6.16 11.742 -5.164 1 96.19 200 PHE B C 1
ATOM 5515 O O . PHE B 1 200 ? 5.438 10.773 -4.93 1 96.19 200 PHE B O 1
ATOM 5522 N N . PHE B 1 201 ? 7.035 12.219 -4.312 1 96.94 201 PHE B N 1
ATOM 5523 C CA . PHE B 1 201 ? 7.23 11.625 -2.996 1 96.94 201 PHE B CA 1
ATOM 5524 C C . PHE B 1 201 ? 6.043 11.922 -2.088 1 96.94 201 PHE B C 1
ATOM 5526 O O . PHE B 1 201 ? 5.176 12.727 -2.43 1 96.94 201 PHE B O 1
ATOM 5533 N N . ALA B 1 202 ? 6.012 11.297 -0.958 1 98.19 202 ALA B N 1
ATOM 5534 C CA . ALA B 1 202 ? 4.844 11.219 -0.083 1 98.19 202 ALA B CA 1
ATOM 5535 C C . ALA B 1 202 ? 4.441 12.609 0.413 1 98.19 202 ALA B C 1
ATOM 5537 O O . ALA B 1 202 ? 3.25 12.914 0.508 1 98.19 202 ALA B O 1
ATOM 5538 N N . ASN B 1 203 ? 5.41 13.477 0.729 1 98.25 203 ASN B N 1
ATOM 5539 C CA . ASN B 1 203 ? 5.102 14.773 1.32 1 98.25 203 ASN B CA 1
ATOM 5540 C C . ASN B 1 203 ? 4.219 15.609 0.401 1 98.25 203 ASN B C 1
ATOM 5542 O O . ASN B 1 203 ? 3.383 16.391 0.872 1 98.25 203 ASN B O 1
ATOM 5546 N N . TRP B 1 204 ? 4.352 15.406 -0.956 1 98.31 204 TRP B N 1
ATOM 5547 C CA . TRP B 1 204 ? 3.57 16.156 -1.929 1 98.31 204 TRP B CA 1
ATOM 5548 C C . TRP B 1 204 ? 2.082 15.867 -1.777 1 98.31 204 TRP B C 1
ATOM 5550 O O . TRP B 1 204 ? 1.266 16.797 -1.708 1 98.31 204 TRP B O 1
ATOM 5560 N N . GLU B 1 205 ? 1.775 14.648 -1.645 1 98.5 205 GLU B N 1
ATOM 5561 C CA . GLU B 1 205 ? 0.364 14.289 -1.565 1 98.5 205 GLU B CA 1
ATOM 5562 C C . GLU B 1 205 ? -0.178 14.484 -0.153 1 98.5 205 GLU B C 1
ATOM 5564 O O . GLU B 1 205 ? -1.341 14.852 0.026 1 98.5 205 GLU B O 1
ATOM 5569 N N . LEU B 1 206 ? 0.662 14.234 0.837 1 98.94 206 LEU B N 1
ATOM 5570 C CA . LEU B 1 206 ? 0.226 14.383 2.221 1 98.94 206 LEU B CA 1
ATOM 5571 C C . LEU B 1 206 ? -0.22 15.812 2.506 1 98.94 206 LEU B C 1
ATOM 5573 O O . LEU B 1 206 ? -1.253 16.031 3.143 1 98.94 206 LEU B O 1
ATOM 5577 N N . CYS B 1 207 ? 0.555 16.781 2.045 1 98.88 207 CYS B N 1
ATOM 5578 C CA . CYS B 1 207 ? 0.189 18.172 2.32 1 98.88 207 CYS B CA 1
ATOM 5579 C C . CYS B 1 207 ? -1.073 18.562 1.562 1 98.88 207 CYS B C 1
ATOM 5581 O O . CYS B 1 207 ? -1.903 19.312 2.076 1 98.88 207 CYS B O 1
ATOM 5583 N N . ASN B 1 208 ? -1.267 18.094 0.349 1 98.94 208 ASN B N 1
ATOM 5584 C CA . ASN B 1 208 ? -2.486 18.391 -0.395 1 98.94 208 ASN B CA 1
ATOM 5585 C C . ASN B 1 208 ? -3.705 17.734 0.245 1 98.94 208 ASN B C 1
ATOM 5587 O O . ASN B 1 208 ? -4.785 18.328 0.284 1 98.94 208 ASN B O 1
ATOM 5591 N N . MET B 1 209 ? -3.539 16.516 0.75 1 98.94 209 MET B N 1
ATOM 5592 C CA . MET B 1 209 ? -4.609 15.875 1.5 1 98.94 209 MET B CA 1
ATOM 5593 C C . MET B 1 209 ? -4.98 16.688 2.736 1 98.94 209 MET B C 1
ATOM 5595 O O . MET B 1 209 ? -6.16 16.859 3.039 1 98.94 209 MET B O 1
ATOM 5599 N N . ALA B 1 210 ? -3.959 17.141 3.414 1 98.94 210 ALA B N 1
ATOM 5600 C CA . ALA B 1 210 ? -4.188 17.938 4.617 1 98.94 210 ALA B CA 1
ATOM 5601 C C . ALA B 1 210 ? -4.988 19.203 4.293 1 98.94 210 ALA B C 1
ATOM 5603 O O . ALA B 1 210 ? -5.871 19.594 5.059 1 98.94 210 ALA B O 1
ATOM 5604 N N . SER B 1 211 ? -4.645 19.797 3.201 1 98.94 211 SER B N 1
ATOM 5605 C CA . SER B 1 211 ? -5.312 21.016 2.752 1 98.94 211 SER B CA 1
ATOM 5606 C C . SER B 1 211 ? -6.777 20.75 2.416 1 98.94 211 SER B C 1
ATOM 5608 O O . SER B 1 211 ? -7.664 21.469 2.863 1 98.94 211 SER B O 1
ATOM 5610 N N . VAL B 1 212 ? -7.055 19.672 1.705 1 98.94 212 VAL B N 1
ATOM 5611 C CA . VAL B 1 212 ? -8.414 19.297 1.332 1 98.94 212 VAL B CA 1
ATOM 5612 C C . VAL B 1 212 ? -9.227 18.984 2.586 1 98.94 212 VAL B C 1
ATOM 5614 O O . VAL B 1 212 ? -10.367 19.422 2.727 1 98.94 212 VAL B O 1
ATOM 5617 N N . MET B 1 213 ? -8.641 18.266 3.484 1 98.94 213 MET B N 1
ATOM 5618 C CA . MET B 1 213 ? -9.312 17.891 4.723 1 98.94 213 MET B CA 1
ATOM 5619 C C . MET B 1 213 ? -9.688 19.125 5.535 1 98.94 213 MET B C 1
ATOM 5621 O O . MET B 1 213 ? -10.82 19.25 5.992 1 98.94 213 MET B O 1
ATOM 5625 N N . ALA B 1 214 ? -8.734 19.969 5.676 1 98.94 214 ALA B N 1
ATOM 5626 C CA . ALA B 1 214 ? -8.938 21.188 6.465 1 98.94 214 ALA B CA 1
ATOM 5627 C C . ALA B 1 214 ? -10.078 22.031 5.887 1 98.94 214 ALA B C 1
ATOM 5629 O O . ALA B 1 214 ? -10.945 22.5 6.625 1 98.94 214 ALA B O 1
ATOM 5630 N N . PHE B 1 215 ? -10.031 22.172 4.594 1 98.94 215 PHE B N 1
ATOM 5631 C CA . PHE B 1 215 ? -11.047 23 3.965 1 98.94 215 PHE B CA 1
ATOM 5632 C C . PHE B 1 215 ? -12.422 22.344 4.066 1 98.94 215 PHE B C 1
ATOM 5634 O O . PHE B 1 215 ? -13.438 23.031 4.207 1 98.94 215 PHE B O 1
ATOM 5641 N N . GLY B 1 216 ? -12.422 21 3.941 1 98.81 216 GLY B N 1
ATOM 5642 C CA . GLY B 1 216 ? -13.672 20.297 4.184 1 98.81 216 GLY B CA 1
ATOM 5643 C C . GLY B 1 216 ? -14.281 20.609 5.539 1 98.81 216 GLY B C 1
ATOM 5644 O O . GLY B 1 216 ? -15.477 20.875 5.641 1 98.81 216 GLY B O 1
ATOM 5645 N N . VAL B 1 217 ? -13.477 20.609 6.535 1 98.75 217 VAL B N 1
ATOM 5646 C CA . VAL B 1 217 ? -13.945 20.891 7.891 1 98.75 217 VAL B CA 1
ATOM 5647 C C . VAL B 1 217 ? -14.383 22.359 7.992 1 98.75 217 VAL B C 1
ATOM 5649 O O . VAL B 1 217 ? -15.492 22.641 8.438 1 98.75 217 VAL B O 1
ATOM 5652 N N . LEU B 1 218 ? -13.531 23.312 7.508 1 98.81 218 LEU B N 1
ATOM 5653 C CA . LEU B 1 218 ? -13.828 24.75 7.609 1 98.81 218 LEU B CA 1
ATOM 5654 C C . LEU B 1 218 ? -15.188 25.062 6.988 1 98.81 218 LEU B C 1
ATOM 5656 O O . LEU B 1 218 ? -15.922 25.906 7.5 1 98.81 218 LEU B O 1
ATOM 5660 N N . THR B 1 219 ? -15.57 24.359 5.926 1 98.44 219 THR B N 1
ATOM 5661 C CA . THR B 1 219 ? -16.75 24.688 5.141 1 98.44 219 THR B CA 1
ATOM 5662 C C . THR B 1 219 ? -17.875 23.688 5.391 1 98.44 219 THR B C 1
ATOM 5664 O O . THR B 1 219 ? -18.844 23.625 4.637 1 98.44 219 THR B O 1
ATOM 5667 N N . ASP B 1 220 ? -17.734 22.828 6.344 1 97.94 220 ASP B N 1
ATOM 5668 C CA . ASP B 1 220 ? -18.719 21.812 6.691 1 97.94 220 ASP B CA 1
ATOM 5669 C C . ASP B 1 220 ? -19.047 20.938 5.488 1 97.94 220 ASP B C 1
ATOM 5671 O O . ASP B 1 220 ? -20.219 20.688 5.199 1 97.94 220 ASP B O 1
ATOM 5675 N N . ASN B 1 221 ? -18.047 20.578 4.773 1 98.31 221 ASN B N 1
ATOM 5676 C CA . ASN B 1 221 ? -18.172 19.766 3.572 1 98.31 221 ASN B CA 1
ATOM 5677 C C . ASN B 1 221 ? -17.656 18.344 3.807 1 98.31 221 ASN B C 1
ATOM 5679 O O . ASN B 1 221 ? -16.469 18.047 3.623 1 98.31 221 ASN B O 1
ATOM 5683 N N . SER B 1 222 ? -18.562 17.422 4.074 1 97.06 222 SER B N 1
ATOM 5684 C CA . SER B 1 222 ? -18.203 16.047 4.418 1 97.06 222 SER B CA 1
ATOM 5685 C C . SER B 1 222 ? -17.625 15.312 3.209 1 97.06 222 SER B C 1
ATOM 5687 O O . SER B 1 222 ? -16.797 14.414 3.359 1 97.06 222 SER B O 1
ATOM 5689 N N . THR B 1 223 ? -18 15.711 1.979 1 96.44 223 THR B N 1
ATOM 5690 C CA . THR B 1 223 ? -17.484 15.086 0.771 1 96.44 223 THR B CA 1
ATOM 5691 C C . THR B 1 223 ? -15.977 15.297 0.665 1 96.44 223 THR B C 1
ATOM 5693 O O . THR B 1 223 ? -15.227 14.359 0.37 1 96.44 223 THR B O 1
ATOM 5696 N N . LEU B 1 224 ? -15.547 16.516 0.953 1 98.25 224 LEU B N 1
ATOM 5697 C CA . LEU B 1 224 ? -14.117 16.828 0.909 1 98.25 224 LEU B CA 1
ATOM 5698 C C . LEU B 1 224 ? -13.375 16.109 2.035 1 98.25 224 LEU B C 1
ATOM 5700 O O . LEU B 1 224 ? -12.289 15.57 1.825 1 98.25 224 LEU B O 1
ATOM 5704 N N . PHE B 1 225 ? -14.039 16.141 3.225 1 98.06 225 PHE B N 1
ATOM 5705 C CA . PHE B 1 225 ? -13.438 15.461 4.363 1 98.06 225 PHE B CA 1
ATOM 5706 C C . PHE B 1 225 ? -13.258 13.977 4.066 1 98.06 225 PHE B C 1
ATOM 5708 O O . PHE B 1 225 ? -12.164 13.422 4.246 1 98.06 225 PHE B O 1
ATOM 5715 N N . ASP B 1 226 ? -14.242 13.344 3.521 1 95.69 226 ASP B N 1
ATOM 5716 C CA . ASP B 1 226 ? -14.219 11.922 3.207 1 95.69 226 ASP B CA 1
ATOM 5717 C C . ASP B 1 226 ? -13.227 11.625 2.086 1 95.69 226 ASP B C 1
ATOM 5719 O O . ASP B 1 226 ? -12.594 10.562 2.076 1 95.69 226 ASP B O 1
ATOM 5723 N N . TYR B 1 227 ? -13.141 12.508 1.154 1 96.19 227 TYR B N 1
ATOM 5724 C CA . TYR B 1 227 ? -12.172 12.344 0.079 1 96.19 227 TYR B CA 1
ATOM 5725 C C . TYR B 1 227 ? -10.758 12.203 0.634 1 96.19 227 TYR B C 1
ATOM 5727 O O . TYR B 1 227 ? -10.016 11.289 0.255 1 96.19 227 TYR B O 1
ATOM 5735 N N . ALA B 1 228 ? -10.414 13.102 1.507 1 98.5 228 ALA B N 1
ATOM 5736 C CA . ALA B 1 228 ? -9.07 13.094 2.076 1 98.5 228 ALA B CA 1
ATOM 5737 C C . ALA B 1 228 ? -8.836 11.844 2.918 1 98.5 228 ALA B C 1
ATOM 5739 O O . ALA B 1 228 ? -7.777 11.211 2.828 1 98.5 228 ALA B O 1
ATOM 5740 N N . VAL B 1 229 ? -9.82 11.469 3.73 1 97.44 229 VAL B N 1
ATOM 5741 C CA . VAL B 1 229 ? -9.711 10.273 4.57 1 97.44 229 VAL B CA 1
ATOM 5742 C C . VAL B 1 229 ? -9.531 9.039 3.693 1 97.44 229 VAL B C 1
ATOM 5744 O O . VAL B 1 229 ? -8.656 8.211 3.949 1 97.44 229 VAL B O 1
ATOM 5747 N N . ASN B 1 230 ? -10.344 8.945 2.666 1 94.31 230 ASN B N 1
ATOM 5748 C CA . ASN B 1 230 ? -10.273 7.793 1.771 1 94.31 230 ASN B CA 1
ATOM 5749 C C . ASN B 1 230 ? -8.953 7.746 1.017 1 94.31 230 ASN B C 1
ATOM 5751 O O . ASN B 1 230 ? -8.383 6.672 0.82 1 94.31 230 ASN B O 1
ATOM 5755 N N . TYR B 1 231 ? -8.477 8.898 0.556 1 96.38 231 TYR B N 1
ATOM 5756 C CA . TYR B 1 231 ? -7.191 8.914 -0.138 1 96.38 231 TYR B CA 1
ATOM 5757 C C . TYR B 1 231 ? -6.062 8.477 0.79 1 96.38 231 TYR B C 1
ATOM 5759 O O . TYR B 1 231 ? -5.172 7.727 0.383 1 96.38 231 TYR B O 1
ATOM 5767 N N . PHE B 1 232 ? -6.129 8.922 2.062 1 98.12 232 PHE B N 1
ATOM 5768 C CA . PHE B 1 232 ? -5.152 8.484 3.053 1 98.12 232 PHE B CA 1
ATOM 5769 C C . PHE B 1 232 ? -5.117 6.965 3.148 1 98.12 232 PHE B C 1
ATOM 5771 O O . PHE B 1 232 ? -4.043 6.359 3.145 1 98.12 232 PHE B O 1
ATOM 5778 N N . LYS B 1 233 ? -6.191 6.41 3.139 1 95.25 233 LYS B N 1
ATOM 5779 C CA . LYS B 1 233 ? -6.328 4.988 3.424 1 95.25 233 LYS B CA 1
ATOM 5780 C C . LYS B 1 233 ? -6.016 4.145 2.189 1 95.25 233 LYS B C 1
ATOM 5782 O O . LYS B 1 233 ? -5.375 3.098 2.293 1 95.25 233 LYS B O 1
ATOM 5787 N N . THR B 1 234 ? -6.457 4.668 0.976 1 91.12 234 THR B N 1
ATOM 5788 C CA . THR B 1 234 ? -6.434 3.762 -0.168 1 91.12 234 THR B CA 1
ATOM 5789 C C . THR B 1 234 ? -5.891 4.469 -1.406 1 91.12 234 THR B C 1
ATOM 5791 O O . THR B 1 234 ? -6.023 3.965 -2.523 1 91.12 234 THR B O 1
ATOM 5794 N N . GLY B 1 235 ? -5.332 5.66 -1.266 1 93.44 235 GLY B N 1
ATOM 5795 C CA . GLY B 1 235 ? -4.816 6.391 -2.412 1 93.44 235 GLY B CA 1
ATOM 5796 C C . GLY B 1 235 ? -3.76 5.621 -3.184 1 93.44 235 GLY B C 1
ATOM 5797 O O . GLY B 1 235 ? -3.004 4.84 -2.602 1 93.44 235 GLY B O 1
ATOM 5798 N N . SER B 1 236 ? -3.648 5.93 -4.477 1 92.25 236 SER B N 1
ATOM 5799 C CA . SER B 1 236 ? -2.766 5.172 -5.355 1 92.25 236 SER B CA 1
ATOM 5800 C C . SER B 1 236 ? -1.353 5.746 -5.352 1 92.25 236 SER B C 1
ATOM 5802 O O . SER B 1 236 ? -0.391 5.043 -5.672 1 92.25 236 SER B O 1
ATOM 5804 N N . GLY B 1 237 ? -1.283 6.984 -5.012 1 95.31 237 GLY B N 1
ATOM 5805 C CA . GLY B 1 237 ? 0.028 7.613 -4.996 1 95.31 237 GLY B CA 1
ATOM 5806 C C . GLY B 1 237 ? 0.772 7.41 -3.689 1 95.31 237 GLY B C 1
ATOM 5807 O O . GLY B 1 237 ? 0.318 6.664 -2.818 1 95.31 237 GLY B O 1
ATOM 5808 N N . ASN B 1 238 ? 1.882 8.102 -3.504 1 96.94 238 ASN B N 1
ATOM 5809 C CA . ASN B 1 238 ? 2.787 7.848 -2.389 1 96.94 238 ASN B CA 1
ATOM 5810 C C . ASN B 1 238 ? 2.244 8.422 -1.082 1 96.94 238 ASN B C 1
ATOM 5812 O O . ASN B 1 238 ? 2.738 8.094 -0.002 1 96.94 238 ASN B O 1
ATOM 5816 N N . GLY B 1 239 ? 1.247 9.211 -1.189 1 97.69 239 GLY B N 1
ATOM 5817 C CA . GLY B 1 239 ? 0.636 9.75 0.017 1 97.69 239 GLY B CA 1
ATOM 5818 C C . GLY B 1 239 ? -0.308 8.773 0.691 1 97.69 239 GLY B C 1
ATOM 5819 O O . GLY B 1 239 ? -0.674 8.953 1.854 1 97.69 239 GLY B O 1
ATOM 5820 N N . GLY B 1 240 ? -0.877 7.797 -0.107 1 96.81 240 GLY B N 1
ATOM 5821 C CA . GLY B 1 240 ? -1.607 6.727 0.551 1 96.81 240 GLY B CA 1
ATOM 5822 C C . GLY B 1 240 ? -0.771 5.973 1.566 1 96.81 240 GLY B C 1
ATOM 5823 O O . GLY B 1 240 ? 0.376 5.613 1.291 1 96.81 240 GLY B O 1
ATOM 5824 N N . ILE B 1 241 ? -1.322 5.637 2.682 1 98.12 241 ILE B N 1
ATOM 5825 C CA . ILE B 1 241 ? -0.562 5.25 3.865 1 98.12 241 ILE B CA 1
ATOM 5826 C C . ILE B 1 241 ? 0.229 3.977 3.576 1 98.12 241 ILE B C 1
ATOM 5828 O O . ILE B 1 241 ? 1.35 3.811 4.062 1 98.12 241 ILE B O 1
ATOM 5832 N N . ASN B 1 242 ? -0.273 3.051 2.746 1 96.31 242 ASN B N 1
ATOM 5833 C CA . ASN B 1 242 ? 0.421 1.802 2.451 1 96.31 242 ASN B CA 1
ATOM 5834 C C . ASN B 1 242 ? 1.612 2.029 1.523 1 96.31 242 ASN B C 1
ATOM 5836 O O . ASN B 1 242 ? 2.553 1.232 1.508 1 96.31 242 ASN B O 1
ATOM 5840 N N . ASN B 1 243 ? 1.518 3.113 0.698 1 96.75 243 ASN B N 1
ATOM 5841 C CA . ASN B 1 243 ? 2.664 3.508 -0.115 1 96.75 243 ASN B CA 1
ATOM 5842 C C . ASN B 1 243 ? 3.635 4.383 0.673 1 96.75 243 ASN B C 1
ATOM 5844 O O . ASN B 1 243 ? 4.848 4.312 0.466 1 96.75 243 ASN B O 1
ATOM 5848 N N . CYS B 1 244 ? 3.09 5.18 1.551 1 98.12 244 CYS B N 1
ATOM 5849 C CA . CYS B 1 244 ? 3.879 6.113 2.35 1 98.12 244 CYS B CA 1
ATOM 5850 C C . CYS B 1 244 ? 4.832 5.367 3.275 1 98.12 244 CYS B C 1
ATOM 5852 O O . CYS B 1 244 ? 5.988 5.762 3.434 1 98.12 244 CYS B O 1
ATOM 5854 N N . ILE B 1 245 ? 4.297 4.398 3.934 1 98.44 245 ILE B N 1
ATOM 5855 C CA . ILE B 1 245 ? 5.078 3.43 4.695 1 98.44 245 ILE B CA 1
ATOM 5856 C C . ILE B 1 245 ? 5.219 2.135 3.898 1 98.44 245 ILE B C 1
ATOM 5858 O O . ILE B 1 245 ? 4.371 1.246 3.99 1 98.44 245 ILE B O 1
ATOM 5862 N N . SER B 1 246 ? 6.285 2.018 3.225 1 96 246 SER B N 1
ATOM 5863 C CA . SER B 1 246 ? 6.383 1.127 2.072 1 96 246 SER B CA 1
ATOM 5864 C C . SER B 1 246 ? 6.656 -0.309 2.506 1 96 246 SER B C 1
ATOM 5866 O O . SER B 1 246 ? 6.285 -1.255 1.809 1 96 246 SER B O 1
ATOM 5868 N N . ASN B 1 247 ? 7.379 -0.479 3.623 1 96.31 247 ASN B N 1
ATOM 5869 C CA . ASN B 1 247 ? 7.781 -1.823 4.023 1 96.31 247 ASN B CA 1
ATOM 5870 C C . ASN B 1 247 ? 7.715 -2 5.539 1 96.31 247 ASN B C 1
ATOM 5872 O O . ASN B 1 247 ? 8.047 -1.082 6.289 1 96.31 247 ASN B O 1
ATOM 5876 N N . LEU B 1 248 ? 7.27 -3.186 5.938 1 96.81 248 LEU B N 1
ATOM 5877 C CA . LEU B 1 248 ? 7.406 -3.617 7.324 1 96.81 248 LEU B CA 1
ATOM 5878 C C . LEU B 1 248 ? 8.719 -4.363 7.535 1 96.81 248 LEU B C 1
ATOM 5880 O O . LEU B 1 248 ? 9.07 -5.25 6.746 1 96.81 248 LEU B O 1
ATOM 5884 N N . VAL B 1 249 ? 9.461 -3.918 8.5 1 96.06 249 VAL B N 1
ATOM 5885 C CA . VAL B 1 249 ? 10.758 -4.512 8.82 1 96.06 249 VAL B CA 1
ATOM 5886 C C . VAL B 1 249 ? 10.844 -4.797 10.312 1 96.06 249 VAL B C 1
ATOM 5888 O O . VAL B 1 249 ? 10.039 -4.293 11.102 1 96.06 249 VAL B O 1
ATOM 5891 N N . ASN B 1 250 ? 11.82 -5.598 10.672 1 95.19 250 ASN B N 1
ATOM 5892 C CA . ASN B 1 250 ? 12.008 -5.934 12.078 1 95.19 250 ASN B CA 1
ATOM 5893 C C . ASN B 1 250 ? 13.141 -5.117 12.703 1 95.19 250 ASN B C 1
ATOM 5895 O O . ASN B 1 250 ? 14.227 -5.02 12.141 1 95.19 250 ASN B O 1
ATOM 5899 N N . GLU B 1 251 ? 12.82 -4.477 13.75 1 96.56 251 GLU B N 1
ATOM 5900 C CA . GLU B 1 251 ? 13.867 -3.787 14.508 1 96.56 251 GLU B CA 1
ATOM 5901 C C . GLU B 1 251 ? 15 -4.738 14.883 1 96.56 251 GLU B C 1
ATOM 5903 O O . GLU B 1 251 ? 14.758 -5.805 15.461 1 96.56 251 GLU B O 1
ATOM 5908 N N . PRO B 1 252 ? 16.203 -4.227 14.594 1 94.06 252 PRO B N 1
ATOM 5909 C CA . PRO B 1 252 ? 17.328 -5.066 15.031 1 94.06 252 PRO B CA 1
ATOM 5910 C C . PRO B 1 252 ? 17.328 -5.324 16.531 1 94.06 252 PRO B C 1
ATOM 5912 O O . PRO B 1 252 ? 16.953 -4.441 17.312 1 94.06 252 PRO B O 1
ATOM 5915 N N . GLU B 1 253 ? 17.609 -6.461 17.031 1 93.12 253 GLU B N 1
ATOM 5916 C CA . GLU B 1 253 ? 17.797 -6.852 18.422 1 93.12 253 GLU B CA 1
ATOM 5917 C C . GLU B 1 253 ? 16.484 -7.273 19.062 1 93.12 253 GLU B C 1
ATOM 5919 O O . GLU B 1 253 ? 16.453 -8.242 19.828 1 93.12 253 GLU B O 1
ATOM 5924 N N . THR B 1 254 ? 15.352 -6.52 18.781 1 94.25 254 THR B N 1
ATOM 5925 C CA . THR B 1 254 ? 14.117 -6.805 19.5 1 94.25 254 THR B CA 1
ATOM 5926 C C . THR B 1 254 ? 13.148 -7.594 18.625 1 94.25 254 THR B C 1
ATOM 5928 O O . THR B 1 254 ? 12.227 -8.234 19.141 1 94.25 254 THR B O 1
ATOM 5931 N N . GLY B 1 255 ? 13.234 -7.379 17.312 1 93.62 255 GLY B N 1
ATOM 5932 C CA . GLY B 1 255 ? 12.328 -8.031 16.391 1 93.62 255 GLY B CA 1
ATOM 5933 C C . GLY B 1 255 ? 10.984 -7.324 16.281 1 93.62 255 GLY B C 1
ATOM 5934 O O . GLY B 1 255 ? 10.109 -7.762 15.523 1 93.62 255 GLY B O 1
ATOM 5935 N N . LYS B 1 256 ? 10.805 -6.277 17 1 94.88 256 LYS B N 1
ATOM 5936 C CA . LYS B 1 256 ? 9.57 -5.512 16.891 1 94.88 256 LYS B CA 1
ATOM 5937 C C . LYS B 1 256 ? 9.367 -5 15.461 1 94.88 256 LYS B C 1
ATOM 5939 O O . LYS B 1 256 ? 10.328 -4.578 14.812 1 94.88 256 LYS B O 1
ATOM 5944 N N . ILE B 1 257 ? 8.133 -5.02 15.031 1 95.62 257 ILE B N 1
ATOM 5945 C CA . ILE B 1 257 ? 7.836 -4.582 13.672 1 95.62 257 ILE B CA 1
ATOM 5946 C C . ILE B 1 257 ? 7.895 -3.057 13.594 1 95.62 257 ILE B C 1
ATOM 5948 O O . ILE B 1 257 ? 7.344 -2.365 14.453 1 95.62 257 ILE B O 1
ATOM 5952 N N . MET B 1 258 ? 8.594 -2.502 12.609 1 97.81 258 MET B N 1
ATOM 5953 C CA . MET B 1 258 ? 8.648 -1.089 12.242 1 97.81 258 MET B CA 1
ATOM 5954 C C . MET B 1 258 ? 8.234 -0.889 10.789 1 97.81 258 MET B C 1
ATOM 5956 O O . MET B 1 258 ? 8.125 -1.855 10.031 1 97.81 258 MET B O 1
ATOM 5960 N N . GLY B 1 259 ? 7.926 0.326 10.469 1 98.5 259 GLY B N 1
ATOM 5961 C CA . GLY B 1 259 ? 7.562 0.663 9.102 1 98.5 259 GLY B CA 1
ATOM 5962 C C . GLY B 1 259 ? 8.586 1.537 8.406 1 98.5 259 GLY B C 1
ATOM 5963 O O . GLY B 1 259 ? 8.922 2.617 8.898 1 98.5 259 GLY B O 1
ATOM 5964 N N . GLN B 1 260 ? 9.109 1.109 7.289 1 98.5 260 GLN B N 1
ATOM 5965 C CA . GLN B 1 260 ? 10.055 1.883 6.492 1 98.5 260 GLN B CA 1
ATOM 5966 C C . GLN B 1 260 ? 9.336 2.955 5.676 1 98.5 260 GLN B C 1
ATOM 5968 O O . GLN B 1 260 ? 8.469 2.645 4.859 1 98.5 260 GLN B O 1
ATOM 5973 N N . PRO B 1 261 ? 9.68 4.211 5.914 1 98.62 261 PRO B N 1
ATOM 5974 C CA . PRO B 1 261 ? 9.078 5.254 5.078 1 98.62 261 PRO B CA 1
ATOM 5975 C C . PRO B 1 261 ? 9.547 5.184 3.625 1 98.62 261 PRO B C 1
ATOM 5977 O O . PRO B 1 261 ? 10.719 4.891 3.363 1 98.62 261 PRO B O 1
ATOM 5980 N N . GLN B 1 262 ? 8.648 5.539 2.744 1 97 262 GLN B N 1
ATOM 5981 C CA . GLN B 1 262 ? 8.898 5.523 1.307 1 97 262 GLN B CA 1
ATOM 5982 C C . GLN B 1 262 ? 10.07 6.438 0.942 1 97 262 GLN B C 1
ATOM 5984 O O . GLN B 1 262 ? 10.805 6.164 -0.009 1 97 262 GLN B O 1
ATOM 5989 N N . GLU B 1 263 ? 10.305 7.523 1.685 1 97.69 263 GLU B N 1
ATOM 5990 C CA . GLU B 1 263 ? 11.273 8.562 1.334 1 97.69 263 GLU B CA 1
ATOM 5991 C C . GLU B 1 263 ? 12.578 8.367 2.094 1 97.69 263 GLU B C 1
ATOM 5993 O O . GLU B 1 263 ? 13.508 9.172 1.955 1 97.69 263 GLU B O 1
ATOM 5998 N N . ALA B 1 264 ? 12.734 7.359 2.805 1 98.44 264 ALA B N 1
ATOM 5999 C CA . ALA B 1 264 ? 13.859 7.195 3.727 1 98.44 264 ALA B CA 1
ATOM 6000 C C . ALA B 1 264 ? 15.18 7.062 2.967 1 98.44 264 ALA B C 1
ATOM 6002 O O . ALA B 1 264 ? 16.234 7.398 3.492 1 98.44 264 ALA B O 1
ATOM 6003 N N . GLY B 1 265 ? 15.086 6.574 1.759 1 98.31 265 GLY B N 1
ATOM 6004 C CA . GLY B 1 265 ? 16.297 6.414 0.963 1 98.31 265 GLY B CA 1
ATOM 6005 C C . GLY B 1 265 ? 16.75 7.707 0.319 1 98.31 265 GLY B C 1
ATOM 6006 O O . GLY B 1 265 ? 17.906 7.809 -0.13 1 98.31 265 GLY B O 1
ATOM 6007 N N . ARG B 1 266 ? 15.898 8.672 0.217 1 98.06 266 ARG B N 1
ATOM 6008 C CA . ARG B 1 266 ? 16.234 9.953 -0.408 1 98.06 266 ARG B CA 1
ATOM 6009 C C . ARG B 1 266 ? 17.016 10.844 0.547 1 98.06 266 ARG B C 1
ATOM 6011 O O . ARG B 1 266 ? 18.141 11.234 0.252 1 98.06 266 ARG B O 1
ATOM 6018 N N . ASP B 1 267 ? 16.453 11.234 1.638 1 98.38 267 ASP B N 1
ATOM 6019 C CA . ASP B 1 267 ? 17.062 12.031 2.697 1 98.38 267 ASP B CA 1
ATOM 6020 C C . ASP B 1 267 ? 16.172 12.07 3.938 1 98.38 267 ASP B C 1
ATOM 6022 O O . ASP B 1 267 ? 15.008 11.68 3.883 1 98.38 267 ASP B O 1
ATOM 6026 N N . GLN B 1 268 ? 16.719 12.516 5.008 1 98.56 268 GLN B N 1
ATOM 6027 C CA . GLN B 1 268 ? 16 12.461 6.277 1 98.56 268 GLN B CA 1
ATOM 6028 C C . GLN B 1 268 ? 15.227 13.758 6.523 1 98.56 268 GLN B C 1
ATOM 6030 O O . GLN B 1 268 ? 14.297 13.781 7.328 1 98.56 268 GLN B O 1
ATOM 6035 N N . GLY B 1 269 ? 15.633 14.828 5.891 1 98.12 269 GLY B N 1
ATOM 6036 C CA . GLY B 1 269 ? 14.867 16.062 6.027 1 98.12 269 GLY B CA 1
ATOM 6037 C C . GLY B 1 269 ? 13.461 15.953 5.473 1 98.12 269 GLY B C 1
ATOM 6038 O O . GLY B 1 269 ? 12.492 16.281 6.16 1 98.12 269 GLY B O 1
ATOM 6039 N N . HIS B 1 270 ? 13.367 15.461 4.207 1 98.44 270 HIS B N 1
ATOM 6040 C CA . HIS B 1 270 ? 12.062 15.297 3.578 1 98.44 270 HIS B CA 1
ATOM 6041 C C . HIS B 1 270 ? 11.273 14.164 4.223 1 98.44 270 HIS B C 1
ATOM 6043 O O . HIS B 1 270 ? 10.055 14.25 4.352 1 98.44 270 HIS B O 1
ATOM 6049 N N . THR B 1 271 ? 11.93 13.164 4.625 1 98.56 271 THR B N 1
ATOM 6050 C CA . THR B 1 271 ? 11.25 12.102 5.348 1 98.56 271 THR B CA 1
ATOM 6051 C C . THR B 1 271 ? 10.617 12.641 6.629 1 98.56 271 THR B C 1
ATOM 6053 O O . THR B 1 271 ? 9.492 12.266 6.98 1 98.56 271 THR B O 1
ATOM 6056 N N . GLY B 1 272 ? 11.391 13.516 7.336 1 98.62 272 GLY B N 1
ATOM 6057 C CA . GLY B 1 272 ? 10.82 14.164 8.508 1 98.62 272 GLY B CA 1
ATOM 6058 C C . GLY B 1 272 ? 9.562 14.953 8.211 1 98.62 272 GLY B C 1
ATOM 6059 O O . GLY B 1 272 ? 8.633 14.969 9.016 1 98.62 272 GLY B O 1
ATOM 6060 N N . LEU B 1 273 ? 9.516 15.57 7.066 1 98.69 273 LEU B N 1
ATOM 6061 C CA . LEU B 1 273 ? 8.344 16.328 6.645 1 98.69 273 LEU B CA 1
ATOM 6062 C C . LEU B 1 273 ? 7.145 15.406 6.461 1 98.69 273 LEU B C 1
ATOM 6064 O O . LEU B 1 273 ? 6.008 15.789 6.75 1 98.69 273 LEU B O 1
ATOM 6068 N N . ASP B 1 274 ? 7.359 14.156 6.008 1 98.75 274 ASP B N 1
ATOM 6069 C CA . ASP B 1 274 ? 6.273 13.188 5.902 1 98.75 274 ASP B CA 1
ATOM 6070 C C . ASP B 1 274 ? 5.562 13.016 7.246 1 98.75 274 ASP B C 1
ATOM 6072 O O . ASP B 1 274 ? 4.332 13.031 7.309 1 98.75 274 ASP B O 1
ATOM 6076 N N . PHE B 1 275 ? 6.309 12.906 8.281 1 98.81 275 PHE B N 1
ATOM 6077 C CA . PHE B 1 275 ? 5.715 12.625 9.586 1 98.81 275 PHE B CA 1
ATOM 6078 C C . PHE B 1 275 ? 5.066 13.875 10.164 1 98.81 275 PHE B C 1
ATOM 6080 O O . PHE B 1 275 ? 4.066 13.789 10.875 1 98.81 275 PHE B O 1
ATOM 6087 N N . GLN B 1 276 ? 5.629 15.047 9.789 1 98.75 276 GLN B N 1
ATOM 6088 C CA . GLN B 1 276 ? 4.914 16.266 10.172 1 98.75 276 GLN B CA 1
ATOM 6089 C C . GLN B 1 276 ? 3.539 16.328 9.508 1 98.75 276 GLN B C 1
ATOM 6091 O O . GLN B 1 276 ? 2.537 16.594 10.172 1 98.75 276 GLN B O 1
ATOM 6096 N N . MET B 1 277 ? 3.494 15.984 8.227 1 98.88 277 MET B N 1
ATOM 6097 C CA . MET B 1 277 ? 2.229 16.062 7.5 1 98.88 277 MET B CA 1
ATOM 6098 C C . MET B 1 277 ? 1.292 14.93 7.93 1 98.88 277 MET B C 1
ATOM 6100 O O . MET B 1 277 ? 0.076 15.125 8 1 98.88 277 MET B O 1
ATOM 6104 N N . LEU B 1 278 ? 1.859 13.742 8.219 1 98.94 278 LEU B N 1
ATOM 6105 C CA . LEU B 1 278 ? 1.047 12.664 8.773 1 98.94 278 LEU B CA 1
ATOM 6106 C C . LEU B 1 278 ? 0.418 13.078 10.094 1 98.94 278 LEU B C 1
ATOM 6108 O O . LEU B 1 278 ? -0.749 12.781 10.359 1 98.94 278 LEU B O 1
ATOM 6112 N N . GLY B 1 279 ? 1.197 13.781 10.922 1 98.81 279 GLY B N 1
ATOM 6113 C CA . GLY B 1 279 ? 0.653 14.312 12.156 1 98.81 279 GLY B CA 1
ATOM 6114 C C . GLY B 1 279 ? -0.472 15.305 11.938 1 98.81 279 GLY B C 1
ATOM 6115 O O . GLY B 1 279 ? -1.484 15.273 12.641 1 98.81 279 GLY B O 1
ATOM 6116 N N . VAL B 1 280 ? -0.323 16.172 10.953 1 98.88 280 VAL B N 1
ATOM 6117 C CA . VAL B 1 280 ? -1.34 17.172 10.617 1 98.88 280 VAL B CA 1
ATOM 6118 C C . VAL B 1 280 ? -2.629 16.469 10.195 1 98.88 280 VAL B C 1
ATOM 6120 O O . VAL B 1 280 ? -3.711 16.797 10.688 1 98.88 280 VAL B O 1
ATOM 6123 N N . LEU B 1 281 ? -2.504 15.484 9.328 1 98.94 281 LEU B N 1
ATOM 6124 C CA . LEU B 1 281 ? -3.664 14.742 8.852 1 98.94 281 LEU B CA 1
ATOM 6125 C C . LEU B 1 281 ? -4.363 14.023 10 1 98.94 281 LEU B C 1
ATOM 6127 O O . LEU B 1 281 ? -5.578 14.133 10.156 1 98.94 281 LEU B O 1
ATOM 6131 N N . ALA B 1 282 ? -3.625 13.344 10.797 1 98.81 282 ALA B N 1
ATOM 6132 C CA . ALA B 1 282 ? -4.188 12.539 11.875 1 98.81 282 ALA B CA 1
ATOM 6133 C C . ALA B 1 282 ? -4.852 13.43 12.93 1 98.81 282 ALA B C 1
ATOM 6135 O O . ALA B 1 282 ? -5.918 13.094 13.445 1 98.81 282 ALA B O 1
ATOM 6136 N N . GLN B 1 283 ? -4.23 14.562 13.211 1 98.69 283 GLN B N 1
ATOM 6137 C CA . GLN B 1 283 ? -4.762 15.445 14.242 1 98.69 283 GLN B CA 1
ATOM 6138 C C . GLN B 1 283 ? -6.051 16.125 13.781 1 98.69 283 GLN B C 1
ATOM 6140 O O . GLN B 1 283 ? -7.008 16.234 14.555 1 98.69 283 GLN B O 1
ATOM 6145 N N . GLN B 1 284 ? -6.082 16.594 12.531 1 98.75 284 GLN B N 1
ATOM 6146 C CA . GLN B 1 284 ? -7.309 17.156 11.992 1 98.75 284 GLN B CA 1
ATOM 6147 C C . GLN B 1 284 ? -8.445 16.156 12.016 1 98.75 284 GLN B C 1
ATOM 6149 O O . GLN B 1 284 ? -9.57 16.484 12.414 1 98.75 284 GLN B O 1
ATOM 6154 N N . ALA B 1 285 ? -8.125 14.961 11.609 1 98.5 285 ALA B N 1
ATOM 6155 C CA . ALA B 1 285 ? -9.133 13.906 11.594 1 98.5 285 ALA B CA 1
ATOM 6156 C C . ALA B 1 285 ? -9.586 13.555 13.008 1 98.5 285 ALA B C 1
ATOM 6158 O O . ALA B 1 285 ? -10.781 13.406 13.266 1 98.5 285 ALA B O 1
ATOM 6159 N N . TRP B 1 286 ? -8.656 13.461 13.898 1 97.81 286 TRP B N 1
ATOM 6160 C CA . TRP B 1 286 ? -8.93 13.094 15.281 1 97.81 286 TRP B CA 1
ATOM 6161 C C . TRP B 1 286 ? -9.914 14.07 15.922 1 97.81 286 TRP B C 1
ATOM 6163 O O . TRP B 1 286 ? -10.875 13.656 16.578 1 97.81 286 TRP B O 1
ATOM 6173 N N . ASN B 1 287 ? -9.695 15.297 15.703 1 97.88 287 ASN B N 1
ATOM 6174 C CA . ASN B 1 287 ? -10.539 16.328 16.312 1 97.88 287 ASN B CA 1
ATOM 6175 C C . ASN B 1 287 ? -11.945 16.328 15.719 1 97.88 287 ASN B C 1
ATOM 6177 O O . ASN B 1 287 ? -12.844 16.984 16.234 1 97.88 287 ASN B O 1
ATOM 6181 N N . GLN B 1 288 ? -12.109 15.531 14.648 1 97.56 288 GLN B N 1
ATOM 6182 C CA . GLN B 1 288 ? -13.43 15.383 14.047 1 97.56 288 GLN B CA 1
ATOM 6183 C C . GLN B 1 288 ? -14 13.992 14.312 1 97.56 288 GLN B C 1
ATOM 6185 O O . GLN B 1 288 ? -15.023 13.617 13.742 1 97.56 288 GLN B O 1
ATOM 6190 N N . GLY B 1 289 ? -13.289 13.195 15.07 1 95.62 289 GLY B N 1
ATOM 6191 C CA . GLY B 1 289 ? -13.805 11.898 15.477 1 95.62 289 GLY B CA 1
ATOM 6192 C C . GLY B 1 289 ? -13.32 10.758 14.602 1 95.62 289 GLY B C 1
ATOM 6193 O O . GLY B 1 289 ? -13.773 9.617 14.75 1 95.62 289 GLY B O 1
ATOM 6194 N N . GLU B 1 290 ? -12.445 11.031 13.664 1 96.31 290 GLU B N 1
ATOM 6195 C CA . GLU B 1 290 ? -11.852 10.023 12.789 1 96.31 290 GLU B CA 1
ATOM 6196 C C . GLU B 1 290 ? -10.438 9.664 13.25 1 96.31 290 GLU B C 1
ATOM 6198 O O . GLU B 1 290 ? -9.555 10.516 13.297 1 96.31 290 GLU B O 1
ATOM 6203 N N . ASP B 1 291 ? -10.18 8.398 13.594 1 96.94 291 ASP B N 1
ATOM 6204 C CA . ASP B 1 291 ? -8.906 7.984 14.18 1 96.94 291 ASP B CA 1
ATOM 6205 C C . ASP B 1 291 ? -7.945 7.473 13.102 1 96.94 291 ASP B C 1
ATOM 6207 O O . ASP B 1 291 ? -7.723 6.266 12.984 1 96.94 291 ASP B O 1
ATOM 6211 N N . LEU B 1 292 ? -7.254 8.312 12.445 1 98.06 292 LEU B N 1
ATOM 6212 C CA . LEU B 1 292 ? -6.223 7.926 11.492 1 98.06 292 LEU B CA 1
ATOM 6213 C C . LEU B 1 292 ? -4.93 7.559 12.211 1 98.06 292 LEU B C 1
ATOM 6215 O O . LEU B 1 292 ? -4.07 6.879 11.641 1 98.06 292 LEU B O 1
ATOM 6219 N N . TYR B 1 293 ? -4.719 8 13.469 1 98.19 293 TYR B N 1
ATOM 6220 C CA . TYR B 1 293 ? -3.568 7.574 14.258 1 98.19 293 TYR B CA 1
ATOM 6221 C C . TYR B 1 293 ? -3.541 6.055 14.406 1 98.19 293 TYR B C 1
ATOM 6223 O O . TYR B 1 293 ? -2.494 5.43 14.227 1 98.19 293 TYR B O 1
ATOM 6231 N N . GLY B 1 294 ? -4.66 5.488 14.766 1 96.94 294 GLY B N 1
ATOM 6232 C CA . GLY B 1 294 ? -4.75 4.062 15.047 1 96.94 294 GLY B CA 1
ATOM 6233 C C . GLY B 1 294 ? -4.984 3.229 13.797 1 96.94 294 GLY B C 1
ATOM 6234 O O . GLY B 1 294 ? -4.918 1.998 13.852 1 96.94 294 GLY B O 1
ATOM 6235 N N . TYR B 1 295 ? -5.219 3.828 12.641 1 96.62 295 TYR B N 1
ATOM 6236 C CA . TYR B 1 295 ? -5.586 3.135 11.414 1 96.62 295 TYR B CA 1
ATOM 6237 C C . TYR B 1 295 ? -4.461 2.215 10.953 1 96.62 295 TYR B C 1
ATOM 6239 O O . TYR B 1 295 ? -3.285 2.586 11.008 1 96.62 295 TYR B O 1
ATOM 6247 N N . ASN B 1 296 ? -4.828 0.92 10.414 1 96.81 296 ASN B N 1
ATOM 6248 C CA . ASN B 1 296 ? -3.908 -0.019 9.781 1 96.81 296 ASN B CA 1
ATOM 6249 C C . ASN B 1 296 ? -2.742 -0.366 10.703 1 96.81 296 ASN B C 1
ATOM 6251 O O . ASN B 1 296 ? -1.581 -0.27 10.305 1 96.81 296 ASN B O 1
ATOM 6255 N N . ASN B 1 297 ? -3.207 -0.678 12.047 1 95.25 297 ASN B N 1
ATOM 6256 C CA . ASN B 1 297 ? -2.271 -1.056 13.102 1 95.25 297 ASN B CA 1
ATOM 6257 C C . ASN B 1 297 ? -1.284 0.069 13.398 1 95.25 297 ASN B C 1
ATOM 6259 O O . ASN B 1 297 ? -0.078 -0.167 13.492 1 95.25 297 ASN B O 1
ATOM 6263 N N . SER B 1 298 ? -1.822 1.331 13.5 1 97.75 298 SER B N 1
ATOM 6264 C CA . SER B 1 298 ? -1.037 2.529 13.781 1 97.75 298 SER B CA 1
ATOM 6265 C C . SER B 1 298 ? 0.164 2.633 12.844 1 97.75 298 SER B C 1
ATOM 6267 O O . SER B 1 298 ? 1.298 2.799 13.305 1 97.75 298 SER B O 1
ATOM 6269 N N . LYS B 1 299 ? -0.103 2.543 11.602 1 98.19 299 LYS B N 1
ATOM 6270 C CA . LYS B 1 299 ? 0.947 2.525 10.586 1 98.19 299 LYS B CA 1
ATOM 6271 C C . LYS B 1 299 ? 1.799 3.791 10.656 1 98.19 299 LYS B C 1
ATOM 6273 O O . LYS B 1 299 ? 3 3.752 10.375 1 98.19 299 LYS B O 1
ATOM 6278 N N . ILE B 1 300 ? 1.226 4.938 11.031 1 98.88 300 ILE B N 1
ATOM 6279 C CA . ILE B 1 300 ? 1.992 6.16 11.25 1 98.88 300 ILE B CA 1
ATOM 6280 C C . ILE B 1 300 ? 3.049 5.922 12.328 1 98.88 300 ILE B C 1
ATOM 6282 O O . ILE B 1 300 ? 4.215 6.285 12.148 1 98.88 300 ILE B O 1
ATOM 6286 N N . LEU B 1 301 ? 2.623 5.305 13.398 1 98.81 301 LEU B N 1
ATOM 6287 C CA . LEU B 1 301 ? 3.541 5.062 14.508 1 98.81 301 LEU B CA 1
ATOM 6288 C C . LEU B 1 301 ? 4.656 4.109 14.086 1 98.81 301 LEU B C 1
ATOM 6290 O O . LEU B 1 301 ? 5.812 4.293 14.469 1 98.81 301 LEU B O 1
ATOM 6294 N N . LEU B 1 302 ? 4.289 3.014 13.32 1 98.56 302 LEU B N 1
ATOM 6295 C CA . LEU B 1 302 ? 5.32 2.104 12.836 1 98.56 302 LEU B CA 1
ATOM 6296 C C . LEU B 1 302 ? 6.402 2.865 12.078 1 98.56 302 LEU B C 1
ATOM 6298 O O . LEU B 1 302 ? 7.594 2.609 12.266 1 98.56 302 LEU B O 1
ATOM 6302 N N . GLY B 1 303 ? 5.988 3.76 11.258 1 98.88 303 GLY B N 1
ATOM 6303 C CA . GLY B 1 303 ? 6.945 4.57 10.523 1 98.88 303 GLY B CA 1
ATOM 6304 C C . GLY B 1 303 ? 7.707 5.543 11.398 1 98.88 303 GLY B C 1
ATOM 6305 O O . GLY B 1 303 ? 8.914 5.738 11.219 1 98.88 303 GLY B O 1
ATOM 6306 N N . ALA B 1 304 ? 7.02 6.191 12.336 1 98.94 304 ALA B N 1
ATOM 6307 C CA . ALA B 1 304 ? 7.648 7.148 13.234 1 98.94 304 ALA B CA 1
ATOM 6308 C C . ALA B 1 304 ? 8.75 6.488 14.062 1 98.94 304 ALA B C 1
ATOM 6310 O O . ALA B 1 304 ? 9.812 7.078 14.273 1 98.94 304 ALA B O 1
ATOM 6311 N N . GLU B 1 305 ? 8.469 5.285 14.531 1 98.88 305 GLU B N 1
ATOM 6312 C CA . GLU B 1 305 ? 9.469 4.547 15.297 1 98.88 305 GLU B CA 1
ATOM 6313 C C . GLU B 1 305 ? 10.711 4.266 14.461 1 98.88 305 GLU B C 1
ATOM 6315 O O . GLU B 1 305 ? 11.836 4.383 14.953 1 98.88 305 GLU B O 1
ATOM 6320 N N . TYR B 1 306 ? 10.539 3.904 13.188 1 98.81 306 TYR B N 1
ATOM 6321 C CA . TYR B 1 306 ? 11.648 3.688 12.266 1 98.81 306 TYR B CA 1
ATOM 6322 C C . TYR B 1 306 ? 12.469 4.957 12.086 1 98.81 306 TYR B C 1
ATOM 6324 O O . TYR B 1 306 ? 13.688 4.949 12.273 1 98.81 306 TYR B O 1
ATOM 6332 N N . TYR B 1 307 ? 11.812 6.023 11.742 1 98.81 307 TYR B N 1
ATOM 6333 C CA . TYR B 1 307 ? 12.477 7.297 11.492 1 98.81 307 TYR B CA 1
ATOM 6334 C C . TYR B 1 307 ? 13.242 7.766 12.727 1 98.81 307 TYR B C 1
ATOM 6336 O O . TYR B 1 307 ? 14.414 8.141 12.633 1 98.81 307 TYR B O 1
ATOM 6344 N N . ALA B 1 308 ? 12.562 7.73 13.867 1 98.88 308 ALA B N 1
ATOM 6345 C CA . ALA B 1 308 ? 13.156 8.211 15.109 1 98.88 308 ALA B CA 1
ATOM 6346 C C . ALA B 1 308 ? 14.391 7.402 15.484 1 98.88 308 ALA B C 1
ATOM 6348 O O . ALA B 1 308 ? 15.438 7.969 15.812 1 98.88 308 ALA B O 1
ATOM 6349 N N . ARG B 1 309 ? 14.281 6.133 15.398 1 98.81 309 ARG B N 1
ATOM 6350 C CA . ARG B 1 309 ? 15.414 5.281 15.727 1 98.81 309 ARG B CA 1
ATOM 6351 C C . ARG B 1 309 ? 16.625 5.633 14.875 1 98.81 309 ARG B C 1
ATOM 6353 O O . ARG B 1 309 ? 17.734 5.805 15.398 1 98.81 309 ARG B O 1
ATOM 6360 N N . TYR B 1 310 ? 16.375 5.715 13.555 1 98.81 310 TYR B N 1
ATOM 6361 C CA . TYR B 1 310 ? 17.469 5.984 12.633 1 98.81 310 TYR B CA 1
ATOM 6362 C C . TYR B 1 310 ? 18.094 7.348 12.906 1 98.81 310 TYR B C 1
ATOM 6364 O O . TYR B 1 310 ? 19.312 7.496 12.898 1 98.81 310 TYR B O 1
ATOM 6372 N N . ASN B 1 311 ? 17.328 8.312 13.219 1 98.81 311 ASN B N 1
ATOM 6373 C CA . ASN B 1 311 ? 17.812 9.68 13.367 1 98.81 311 ASN B CA 1
ATOM 6374 C C . ASN B 1 311 ? 18.375 9.922 14.766 1 98.81 311 ASN B C 1
ATOM 6376 O O . ASN B 1 311 ? 18.938 10.984 15.031 1 98.81 311 ASN B O 1
ATOM 6380 N N . LEU B 1 312 ? 18.234 8.969 15.617 1 98.75 312 LEU B N 1
ATOM 6381 C CA . LEU B 1 312 ? 18.938 8.969 16.891 1 98.75 312 LEU B CA 1
ATOM 6382 C C . LEU B 1 312 ? 20.219 8.148 16.812 1 98.75 312 LEU B C 1
ATOM 6384 O O . LEU B 1 312 ? 20.75 7.73 17.844 1 98.75 312 LEU B O 1
ATOM 6388 N N . ASN B 1 313 ? 20.625 7.871 15.594 1 98.31 313 ASN B N 1
ATOM 6389 C CA . ASN B 1 313 ? 21.906 7.281 15.25 1 98.31 313 ASN B CA 1
ATOM 6390 C C . ASN B 1 313 ? 21.938 5.785 15.555 1 98.31 313 ASN B C 1
ATOM 6392 O O . ASN B 1 313 ? 22.984 5.246 15.93 1 98.31 313 ASN B O 1
ATOM 6396 N N . ASN B 1 314 ? 20.797 5.121 15.461 1 98.56 314 ASN B N 1
ATOM 6397 C CA . ASN B 1 314 ? 20.719 3.666 15.5 1 98.56 314 ASN B CA 1
ATOM 6398 C C . ASN B 1 314 ? 20.484 3.082 14.109 1 98.56 314 ASN B C 1
ATOM 6400 O O . ASN B 1 314 ? 19.984 3.773 13.219 1 98.56 314 ASN B O 1
ATOM 6404 N N . ASP B 1 315 ? 20.844 1.832 13.992 1 97.88 315 ASP B N 1
ATOM 6405 C CA . ASP B 1 315 ? 20.672 1.176 12.695 1 97.88 315 ASP B CA 1
ATOM 6406 C C . ASP B 1 315 ? 19.219 0.751 12.469 1 97.88 315 ASP B C 1
ATOM 6408 O O . ASP B 1 315 ? 18.5 0.457 13.43 1 97.88 315 ASP B O 1
ATOM 6412 N N . VAL B 1 316 ? 18.828 0.754 11.242 1 98.5 316 VAL B N 1
ATOM 6413 C CA . VAL B 1 316 ? 17.562 0.205 10.789 1 98.5 316 VAL B CA 1
ATOM 6414 C C . VAL B 1 316 ? 17.766 -0.627 9.523 1 98.5 316 VAL B C 1
ATOM 6416 O O . VAL B 1 316 ? 18.672 -0.345 8.734 1 98.5 316 VAL B O 1
ATOM 6419 N N . PRO B 1 317 ? 16.984 -1.669 9.391 1 97.69 317 PRO B N 1
ATOM 6420 C CA . PRO B 1 317 ? 17.016 -2.344 8.094 1 97.69 317 PRO B CA 1
ATOM 6421 C C . PRO B 1 317 ? 16.453 -1.484 6.969 1 97.69 317 PRO B C 1
ATOM 6423 O O . PRO B 1 317 ? 15.68 -0.555 7.227 1 97.69 317 PRO B O 1
ATOM 6426 N N . PHE B 1 318 ? 16.828 -1.731 5.762 1 97.5 318 PHE B N 1
ATOM 6427 C CA . PHE B 1 318 ? 16.312 -1.013 4.605 1 97.5 318 PHE B CA 1
ATOM 6428 C C . PHE B 1 318 ? 16.031 -1.971 3.453 1 97.5 318 PHE B C 1
ATOM 6430 O O . PHE B 1 318 ? 16.938 -2.646 2.971 1 97.5 318 PHE B O 1
ATOM 6437 N N . GLU B 1 319 ? 14.758 -2.08 3.086 1 95.56 319 GLU B N 1
ATOM 6438 C CA . GLU B 1 319 ? 14.367 -2.764 1.857 1 95.56 319 GLU B CA 1
ATOM 6439 C C . GLU B 1 319 ? 14.516 -1.85 0.646 1 95.56 319 GLU B C 1
ATOM 6441 O O . GLU B 1 319 ? 13.984 -0.737 0.632 1 95.56 319 GLU B O 1
ATOM 6446 N N . PRO B 1 320 ? 15.266 -2.355 -0.325 1 93.38 320 PRO B N 1
ATOM 6447 C CA . PRO B 1 320 ? 15.398 -1.507 -1.513 1 93.38 320 PRO B CA 1
ATOM 6448 C C . PRO B 1 320 ? 14.047 -0.996 -2.021 1 93.38 320 PRO B C 1
ATOM 6450 O O . PRO B 1 320 ? 13.055 -1.729 -1.996 1 93.38 320 PRO B O 1
ATOM 6453 N N . TYR B 1 321 ? 14.078 0.287 -2.447 1 94.5 321 TYR B N 1
ATOM 6454 C CA . TYR B 1 321 ? 12.852 0.967 -2.859 1 94.5 321 TYR B CA 1
ATOM 6455 C C . TYR B 1 321 ? 13.008 1.57 -4.25 1 94.5 321 TYR B C 1
ATOM 6457 O O . TYR B 1 321 ? 14.07 2.098 -4.59 1 94.5 321 TYR B O 1
ATOM 6465 N N . THR B 1 322 ? 11.883 1.502 -5.047 1 90.88 322 THR B N 1
ATOM 6466 C CA . THR B 1 322 ? 11.789 2.254 -6.293 1 90.88 322 THR B CA 1
ATOM 6467 C C . THR B 1 322 ? 10.344 2.658 -6.578 1 90.88 322 THR B C 1
ATOM 6469 O O . THR B 1 322 ? 9.414 1.947 -6.207 1 90.88 322 THR B O 1
ATOM 6472 N N . ASN B 1 323 ? 10.18 3.805 -7.133 1 87.56 323 ASN B N 1
ATOM 6473 C CA . ASN B 1 323 ? 8.875 4.203 -7.645 1 87.56 323 ASN B CA 1
ATOM 6474 C C . ASN B 1 323 ? 8.828 4.16 -9.172 1 87.56 323 ASN B C 1
ATOM 6476 O O . ASN B 1 323 ? 7.941 4.75 -9.781 1 87.56 323 ASN B O 1
ATOM 6480 N N . GLY B 1 324 ? 9.82 3.553 -9.734 1 84.12 324 GLY B N 1
ATOM 6481 C CA . GLY B 1 324 ? 9.922 3.451 -11.188 1 84.12 324 GLY B CA 1
ATOM 6482 C C . GLY B 1 324 ? 10.742 4.566 -11.805 1 84.12 324 GLY B C 1
ATOM 6483 O O . GLY B 1 324 ? 11.094 4.504 -12.984 1 84.12 324 GLY B O 1
ATOM 6484 N N . ILE B 1 325 ? 11.047 5.539 -11 1 88.62 325 ILE B N 1
ATOM 6485 C CA . ILE B 1 325 ? 11.805 6.688 -11.477 1 88.62 325 ILE B CA 1
ATOM 6486 C C . ILE B 1 325 ? 13.141 6.762 -10.75 1 88.62 325 ILE B C 1
ATOM 6488 O O . ILE B 1 325 ? 14.195 6.902 -11.375 1 88.62 325 ILE B O 1
ATOM 6492 N N . VAL B 1 326 ? 13.125 6.613 -9.445 1 92.12 326 VAL B N 1
ATOM 6493 C CA . VAL B 1 326 ? 14.32 6.59 -8.617 1 92.12 326 VAL B CA 1
ATOM 6494 C C . VAL B 1 326 ? 14.43 5.246 -7.902 1 92.12 326 VAL B C 1
ATOM 6496 O O . VAL B 1 326 ? 13.43 4.547 -7.723 1 92.12 326 VAL B O 1
ATOM 6499 N N . SER B 1 327 ? 15.641 4.895 -7.598 1 93.5 327 SER B N 1
ATOM 6500 C CA . SER B 1 327 ? 15.906 3.664 -6.859 1 93.5 327 SER B CA 1
ATOM 6501 C C . SER B 1 327 ? 16.891 3.902 -5.727 1 93.5 327 SER B C 1
ATOM 6503 O O . SER B 1 327 ? 17.859 4.645 -5.891 1 93.5 327 SER B O 1
ATOM 6505 N N . TYR B 1 328 ? 16.609 3.344 -4.559 1 96.25 328 TYR B N 1
ATOM 6506 C CA . TYR B 1 328 ? 17.469 3.408 -3.381 1 96.25 328 TYR B CA 1
ATOM 6507 C C . TYR B 1 328 ? 17.719 2.018 -2.816 1 96.25 328 TYR B C 1
ATOM 6509 O O . TYR B 1 328 ? 16.797 1.214 -2.68 1 96.25 328 TYR B O 1
ATOM 6517 N N . THR B 1 329 ? 18.953 1.724 -2.473 1 96.06 329 THR B N 1
ATOM 6518 C CA . THR B 1 329 ? 19.281 0.402 -1.952 1 96.06 329 THR B CA 1
ATOM 6519 C C . THR B 1 329 ? 19.688 0.485 -0.482 1 96.06 329 THR B C 1
ATOM 6521 O O . THR B 1 329 ? 19.875 -0.542 0.171 1 96.06 329 THR B O 1
ATOM 6524 N N . THR B 1 330 ? 19.828 1.742 0.043 1 97.5 330 THR B N 1
ATOM 6525 C CA . THR B 1 330 ? 20.172 1.966 1.445 1 97.5 330 THR B CA 1
ATOM 6526 C C . THR B 1 330 ? 19.422 3.178 1.991 1 97.5 330 THR B C 1
ATOM 6528 O O . THR B 1 330 ? 18.969 4.031 1.227 1 97.5 330 THR B O 1
ATOM 6531 N N . VAL B 1 331 ? 19.25 3.213 3.256 1 98.44 331 VAL B N 1
ATOM 6532 C CA . VAL B 1 331 ? 18.719 4.402 3.908 1 98.44 331 VAL B CA 1
ATOM 6533 C C . VAL B 1 331 ? 19.703 5.555 3.777 1 98.44 331 VAL B C 1
ATOM 6535 O O . VAL B 1 331 ? 20.922 5.352 3.889 1 98.44 331 VAL B O 1
ATOM 6538 N N . SER B 1 332 ? 19.203 6.746 3.49 1 98.69 332 SER B N 1
ATOM 6539 C CA . SER B 1 332 ? 20.078 7.898 3.279 1 98.69 332 SER B CA 1
ATOM 6540 C C . SER B 1 332 ? 20.484 8.523 4.605 1 98.69 332 SER B C 1
ATOM 6542 O O . SER B 1 332 ? 19.672 8.648 5.523 1 98.69 332 SER B O 1
ATOM 6544 N N . ASP B 1 333 ? 21.672 8.93 4.699 1 98.31 333 ASP B N 1
ATOM 6545 C CA . ASP B 1 333 ? 22.094 9.672 5.883 1 98.31 333 ASP B CA 1
ATOM 6546 C C . ASP B 1 333 ? 22.094 11.172 5.621 1 98.31 333 ASP B C 1
ATOM 6548 O O . ASP B 1 333 ? 22.531 11.961 6.465 1 98.31 333 ASP B O 1
ATOM 6552 N N . ASP B 1 334 ? 21.609 11.555 4.422 1 98.38 334 ASP B N 1
ATOM 6553 C CA . ASP B 1 334 ? 21.469 12.984 4.152 1 98.38 334 ASP B CA 1
ATOM 6554 C C . ASP B 1 334 ? 20.484 13.633 5.125 1 98.38 334 ASP B C 1
ATOM 6556 O O . ASP B 1 334 ? 19.328 13.219 5.215 1 98.38 334 ASP B O 1
ATOM 6560 N N . SER B 1 335 ? 20.984 14.609 5.902 1 98 335 SER B N 1
ATOM 6561 C CA . SER B 1 335 ? 20.203 15.367 6.879 1 98 335 SER B CA 1
ATOM 6562 C C . SER B 1 335 ? 19.812 14.492 8.07 1 98 335 SER B C 1
ATOM 6564 O O . SER B 1 335 ? 18.75 14.695 8.672 1 98 335 SER B O 1
ATOM 6566 N N . ARG B 1 336 ? 20.484 13.43 8.336 1 98.31 336 ARG B N 1
ATOM 6567 C CA . ARG B 1 336 ? 20.203 12.594 9.5 1 98.31 336 ARG B CA 1
ATOM 6568 C C . ARG B 1 336 ? 20.234 13.422 10.781 1 98.31 336 ARG B C 1
ATOM 6570 O O . ARG B 1 336 ? 21.141 14.234 10.984 1 98.31 336 ARG B O 1
ATOM 6577 N N . GLY B 1 337 ? 19.312 13.273 11.609 1 97.5 337 GLY B N 1
ATOM 6578 C CA . GLY B 1 337 ? 19.172 14.055 12.828 1 97.5 337 GLY B CA 1
ATOM 6579 C C . GLY B 1 337 ? 18.391 15.344 12.625 1 97.5 337 GLY B C 1
ATOM 6580 O O . GLY B 1 337 ? 18.234 16.141 13.562 1 97.5 337 GLY B O 1
ATOM 6581 N N . ALA B 1 338 ? 17.828 15.484 11.5 1 94.81 338 ALA B N 1
ATOM 6582 C CA . ALA B 1 338 ? 17.016 16.656 11.203 1 94.81 338 ALA B CA 1
ATOM 6583 C C . ALA B 1 338 ? 15.844 16.766 12.172 1 94.81 338 ALA B C 1
ATOM 6585 O O . ALA B 1 338 ? 15.289 15.758 12.609 1 94.81 338 ALA B O 1
ATOM 6586 N N . TYR B 1 339 ? 15.547 18.062 12.555 1 95.31 339 TYR B N 1
ATOM 6587 C CA . TYR B 1 339 ? 14.406 18.234 13.445 1 95.31 339 TYR B CA 1
ATOM 6588 C C . TYR B 1 339 ? 13.43 19.266 12.891 1 95.31 339 TYR B C 1
ATOM 6590 O O . TYR B 1 339 ? 13.836 20.188 12.172 1 95.31 339 TYR B O 1
ATOM 6598 N N . ARG B 1 340 ? 12.203 19.109 13.094 1 96.56 340 ARG B N 1
ATOM 6599 C CA . ARG B 1 340 ? 11.094 20.016 12.82 1 96.56 340 ARG B CA 1
ATOM 6600 C C . ARG B 1 340 ? 9.984 19.844 13.859 1 96.56 340 ARG B C 1
ATOM 6602 O O . ARG B 1 340 ? 9.898 18.812 14.523 1 96.56 340 ARG B O 1
ATOM 6609 N N . PRO B 1 341 ? 9.195 20.828 14.102 1 97.38 341 PRO B N 1
ATOM 6610 C CA . PRO B 1 341 ? 8.133 20.734 15.102 1 97.38 341 PRO B CA 1
ATOM 6611 C C . PRO B 1 341 ? 7.086 19.672 14.75 1 97.38 341 PRO B C 1
ATOM 6613 O O . PRO B 1 341 ? 6.207 19.922 13.914 1 97.38 341 PRO B O 1
ATOM 6616 N N . THR B 1 342 ? 7.156 18.5 15.336 1 97.69 342 THR B N 1
ATOM 6617 C CA . THR B 1 342 ? 6.34 17.359 14.938 1 97.69 342 THR B CA 1
ATOM 6618 C C . THR B 1 342 ? 6.098 16.422 16.125 1 97.69 342 THR B C 1
ATOM 6620 O O . THR B 1 342 ? 4.996 15.898 16.297 1 97.69 342 THR B O 1
ATOM 6623 N N . TRP B 1 343 ? 6.949 16.219 17.031 1 98.62 343 TRP B N 1
ATOM 6624 C CA . TRP B 1 343 ? 7.094 15 17.812 1 98.62 343 TRP B CA 1
ATOM 6625 C C . TRP B 1 343 ? 6.375 15.125 19.141 1 98.62 343 TRP B C 1
ATOM 6627 O O . TRP B 1 343 ? 6.008 14.117 19.75 1 98.62 343 TRP B O 1
ATOM 6637 N N . GLU B 1 344 ? 6.184 16.406 19.641 1 98.56 344 GLU B N 1
ATOM 6638 C CA . GLU B 1 344 ? 5.301 16.547 20.797 1 98.56 344 GLU B CA 1
ATOM 6639 C C . GLU B 1 344 ? 3.891 16.062 20.484 1 98.56 344 GLU B C 1
ATOM 6641 O O . GLU B 1 344 ? 3.254 15.414 21.312 1 98.56 344 GLU B O 1
ATOM 6646 N N . LEU B 1 345 ? 3.465 16.391 19.297 1 98.75 345 LEU B N 1
ATOM 6647 C CA . LEU B 1 345 ? 2.143 15.93 18.875 1 98.75 345 LEU B CA 1
ATOM 6648 C C . LEU B 1 345 ? 2.086 14.406 18.812 1 98.75 345 LEU B C 1
ATOM 6650 O O . LEU B 1 345 ? 1.164 13.797 19.359 1 98.75 345 LEU B O 1
ATOM 6654 N N . LEU B 1 346 ? 3.031 13.781 18.109 1 98.81 346 LEU B N 1
ATOM 6655 C CA . LEU B 1 346 ? 3.018 12.336 17.906 1 98.81 346 LEU B CA 1
ATOM 6656 C C . LEU B 1 346 ? 3.107 11.609 19.25 1 98.81 346 LEU B C 1
ATOM 6658 O O . LEU B 1 346 ? 2.363 10.656 19.5 1 98.81 346 LEU B O 1
ATOM 6662 N N . TYR B 1 347 ? 4.004 12.07 20.141 1 98.69 347 TYR B N 1
ATOM 6663 C CA . TYR B 1 347 ? 4.137 11.375 21.422 1 98.69 347 TYR B CA 1
ATOM 6664 C C . TYR B 1 347 ? 2.91 11.602 22.297 1 98.69 347 TYR B C 1
ATOM 6666 O O . TYR B 1 347 ? 2.465 10.695 23 1 98.69 347 TYR B O 1
ATOM 6674 N N . ALA B 1 348 ? 2.385 12.828 22.328 1 98.56 348 ALA B N 1
ATOM 6675 C CA . ALA B 1 348 ? 1.173 13.086 23.109 1 98.56 348 ALA B CA 1
ATOM 6676 C C . ALA B 1 348 ? 0.054 12.125 22.719 1 98.56 348 ALA B C 1
ATOM 6678 O O . ALA B 1 348 ? -0.651 11.594 23.578 1 98.56 348 ALA B O 1
ATOM 6679 N N . HIS B 1 349 ? -0.074 11.945 21.422 1 98.31 349 HIS B N 1
ATOM 6680 C CA . HIS B 1 349 ? -1.174 11.102 20.969 1 98.31 349 HIS B CA 1
ATOM 6681 C C . HIS B 1 349 ? -0.889 9.633 21.25 1 98.31 349 HIS B C 1
ATOM 6683 O O . HIS B 1 349 ? -1.716 8.938 21.844 1 98.31 349 HIS B O 1
ATOM 6689 N N . TYR B 1 350 ? 0.275 9.133 20.859 1 98.5 350 TYR B N 1
ATOM 6690 C CA . TYR B 1 350 ? 0.538 7.699 20.938 1 98.5 350 TYR B CA 1
ATOM 6691 C C . TYR B 1 350 ? 0.954 7.301 22.344 1 98.5 350 TYR B C 1
ATOM 6693 O O . TYR B 1 350 ? 0.36 6.402 22.953 1 98.5 350 TYR B O 1
ATOM 6701 N N . GLY B 1 351 ? 1.912 7.969 22.938 1 98.31 351 GLY B N 1
ATOM 6702 C CA . GLY B 1 351 ? 2.459 7.605 24.25 1 98.31 351 GLY B CA 1
ATOM 6703 C C . GLY B 1 351 ? 1.529 7.938 25.391 1 98.31 351 GLY B C 1
ATOM 6704 O O . GLY B 1 351 ? 1.514 7.234 26.406 1 98.31 351 GLY B O 1
ATOM 6705 N N . GLN B 1 352 ? 0.715 8.961 25.25 1 97.88 352 GLN B N 1
ATOM 6706 C CA . GLN B 1 352 ? -0.078 9.422 26.375 1 97.88 352 GLN B CA 1
ATOM 6707 C C . GLN B 1 352 ? -1.562 9.133 26.172 1 97.88 352 GLN B C 1
ATOM 6709 O O . GLN B 1 352 ? -2.146 8.312 26.875 1 97.88 352 GLN B O 1
ATOM 6714 N N . ILE B 1 353 ? -2.141 9.664 25.141 1 97.62 353 ILE B N 1
ATOM 6715 C CA . ILE B 1 353 ? -3.574 9.508 24.922 1 97.62 353 ILE B CA 1
ATOM 6716 C C . ILE B 1 353 ? -3.902 8.039 24.672 1 97.62 353 ILE B C 1
ATOM 6718 O O . ILE B 1 353 ? -4.738 7.461 25.375 1 97.62 353 ILE B O 1
ATOM 6722 N N . LYS B 1 354 ? -3.176 7.426 23.75 1 96.94 354 LYS B N 1
ATOM 6723 C CA . LYS B 1 354 ? -3.459 6.031 23.422 1 96.94 354 LYS B CA 1
ATOM 6724 C C . LYS B 1 354 ? -2.746 5.086 24.391 1 96.94 354 LYS B C 1
ATOM 6726 O O . LYS B 1 354 ? -3.121 3.92 24.516 1 96.94 354 LYS B O 1
ATOM 6731 N N . GLY B 1 355 ? -1.642 5.566 25 1 97.38 355 GLY B N 1
ATOM 6732 C CA . GLY B 1 355 ? -0.914 4.781 25.984 1 97.38 355 GLY B CA 1
ATOM 6733 C C . GLY B 1 355 ? -0.158 3.617 25.375 1 97.38 355 GLY B C 1
ATOM 6734 O O . GLY B 1 355 ? 0.064 2.602 26.047 1 97.38 355 GLY B O 1
ATOM 6735 N N . VAL B 1 356 ? 0.177 3.691 24.125 1 96.69 356 VAL B N 1
ATOM 6736 C CA . VAL B 1 356 ? 0.889 2.596 23.469 1 96.69 356 VAL B CA 1
ATOM 6737 C C . VAL B 1 356 ? 2.395 2.807 23.609 1 96.69 356 VAL B C 1
ATOM 6739 O O . VAL B 1 356 ? 2.852 3.922 23.859 1 96.69 356 VAL B O 1
ATOM 6742 N N . ASP B 1 357 ? 3.086 1.683 23.453 1 96.25 357 ASP B N 1
ATOM 6743 C CA . ASP B 1 357 ? 4.543 1.718 23.547 1 96.25 357 ASP B CA 1
ATOM 6744 C C . ASP B 1 357 ? 5.141 2.434 22.328 1 96.25 357 ASP B C 1
ATOM 6746 O O . ASP B 1 357 ? 5.004 1.974 21.203 1 96.25 357 ASP B O 1
ATOM 6750 N N . ALA B 1 358 ? 5.793 3.58 22.578 1 98.19 358 ALA B N 1
ATOM 6751 C CA . ALA B 1 358 ? 6.41 4.398 21.531 1 98.19 358 ALA B CA 1
ATOM 6752 C C . ALA B 1 358 ? 7.762 4.938 21.984 1 98.19 358 ALA B C 1
ATOM 6754 O O . ALA B 1 358 ? 7.965 6.152 22.047 1 98.19 358 ALA B O 1
ATOM 6755 N N . PRO B 1 359 ? 8.703 4.047 22.219 1 98.5 359 PRO B N 1
ATOM 6756 C CA . PRO B 1 359 ? 9.938 4.473 22.891 1 98.5 359 PRO B CA 1
ATOM 6757 C C . PRO B 1 359 ? 10.789 5.391 22.016 1 98.5 359 PRO B C 1
ATOM 6759 O O . PRO B 1 359 ? 11.336 6.383 22.5 1 98.5 359 PRO B O 1
ATOM 6762 N N . TRP B 1 360 ? 10.914 5.059 20.75 1 98.75 360 TRP B N 1
ATOM 6763 C CA . TRP B 1 360 ? 11.75 5.883 19.875 1 98.75 360 TRP B CA 1
ATOM 6764 C C . TRP B 1 360 ? 11.094 7.234 19.609 1 98.75 360 TRP B C 1
ATOM 6766 O O . TRP B 1 360 ? 11.781 8.258 19.531 1 98.75 360 TRP B O 1
ATOM 6776 N N . THR B 1 361 ? 9.805 7.23 19.453 1 98.81 361 THR B N 1
ATOM 6777 C CA . THR B 1 361 ? 9.062 8.477 19.281 1 98.81 361 THR B CA 1
ATOM 6778 C C . THR B 1 361 ? 9.258 9.383 20.5 1 98.81 361 THR B C 1
ATOM 6780 O O . THR B 1 361 ? 9.453 10.594 20.344 1 98.81 361 THR B O 1
ATOM 6783 N N . LYS B 1 362 ? 9.25 8.82 21.656 1 98.75 362 LYS B N 1
ATOM 6784 C CA . LYS B 1 362 ? 9.484 9.586 22.875 1 98.75 362 LYS B CA 1
ATOM 6785 C C . LYS B 1 362 ? 10.891 10.164 22.906 1 98.75 362 LYS B C 1
ATOM 6787 O O . LYS B 1 362 ? 11.086 11.344 23.203 1 98.75 362 LYS B O 1
ATOM 6792 N N . GLU B 1 363 ? 11.828 9.305 22.625 1 98.81 363 GLU B N 1
ATOM 6793 C CA . GLU B 1 363 ? 13.219 9.75 22.656 1 98.81 363 GLU B CA 1
ATOM 6794 C C . GLU B 1 363 ? 13.477 10.836 21.609 1 98.81 363 GLU B C 1
ATOM 6796 O O . GLU B 1 363 ? 14.242 11.773 21.859 1 98.81 363 GLU B O 1
ATOM 6801 N N . TYR B 1 364 ? 12.844 10.68 20.469 1 98.75 364 TYR B N 1
ATOM 6802 C CA . TYR B 1 364 ? 13.062 11.672 19.422 1 98.75 364 TYR B CA 1
ATOM 6803 C C . TYR B 1 364 ? 12.383 12.992 19.781 1 98.75 364 TYR B C 1
ATOM 6805 O O . TYR B 1 364 ? 12.898 14.062 19.469 1 98.75 364 TYR B O 1
ATOM 6813 N N . MET B 1 365 ? 11.242 12.906 20.422 1 98.69 365 MET B N 1
ATOM 6814 C CA . MET B 1 365 ? 10.625 14.117 20.953 1 98.69 365 MET B CA 1
ATOM 6815 C C . MET B 1 365 ? 11.562 14.836 21.906 1 98.69 365 MET B C 1
ATOM 6817 O O . MET B 1 365 ? 11.758 16.047 21.812 1 98.69 365 MET B O 1
ATOM 6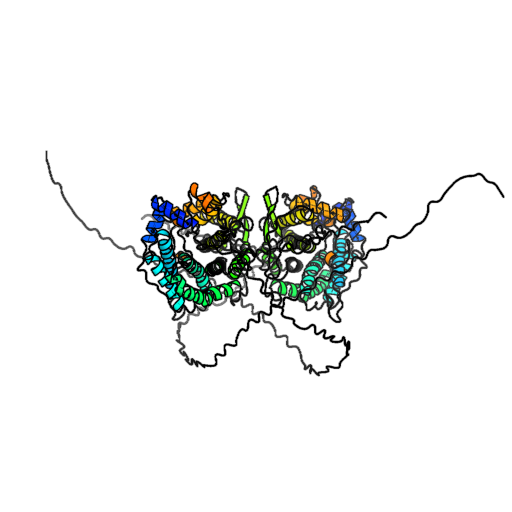821 N N . ASN B 1 366 ? 12.141 14.117 22.828 1 98.5 366 ASN B N 1
ATOM 6822 C CA . ASN B 1 366 ? 13.086 14.711 23.766 1 98.5 366 ASN B CA 1
ATOM 6823 C C . ASN B 1 366 ? 14.266 15.359 23.031 1 98.5 366 ASN B C 1
ATOM 6825 O O . ASN B 1 366 ? 14.688 16.469 23.391 1 98.5 366 ASN B O 1
ATOM 6829 N N . TYR B 1 367 ? 14.75 14.648 22.031 1 98.31 367 TYR B N 1
ATOM 6830 C CA . TYR B 1 367 ? 15.859 15.148 21.234 1 98.31 367 TYR B CA 1
ATOM 6831 C C . TYR B 1 367 ? 15.492 16.453 20.547 1 98.31 367 TYR B C 1
ATOM 6833 O O . TYR B 1 367 ? 16.234 17.438 20.609 1 98.31 367 TYR B O 1
ATOM 6841 N N . THR B 1 368 ? 14.344 16.469 19.922 1 97.25 368 THR B N 1
ATOM 6842 C CA . THR B 1 368 ? 13.961 17.641 19.141 1 97.25 368 THR B CA 1
ATOM 6843 C C . THR B 1 368 ? 13.625 18.812 20.062 1 97.25 368 THR B C 1
ATOM 6845 O O . THR B 1 368 ? 13.961 19.969 19.75 1 97.25 368 THR B O 1
ATOM 6848 N N . VAL B 1 369 ? 13.016 18.594 21.203 1 97.62 369 VAL B N 1
ATOM 6849 C CA . VAL B 1 369 ? 12.688 19.641 22.156 1 97.62 369 VAL B CA 1
ATOM 6850 C C . VAL B 1 369 ? 13.969 20.25 22.719 1 97.62 369 VAL B C 1
ATOM 6852 O O . VAL B 1 369 ? 14.086 21.469 22.828 1 97.62 369 VAL B O 1
ATOM 6855 N N . THR B 1 370 ? 14.906 19.391 23.047 1 97.31 370 THR B N 1
ATOM 6856 C CA . THR B 1 370 ? 16.188 19.875 23.531 1 97.31 370 THR B CA 1
ATOM 6857 C C . THR B 1 370 ? 16.906 20.703 22.469 1 97.31 370 THR B C 1
ATOM 6859 O O . THR B 1 370 ? 17.438 21.766 22.766 1 97.31 370 THR B O 1
ATOM 6862 N N . THR B 1 371 ? 16.844 20.203 21.266 1 96.31 371 THR B N 1
ATOM 6863 C CA . THR B 1 371 ? 17.5 20.875 20.156 1 96.31 371 THR B CA 1
ATOM 6864 C C . THR B 1 371 ? 16.891 22.25 19.906 1 96.31 371 THR B C 1
ATOM 6866 O O . THR B 1 371 ? 17.594 23.188 19.531 1 96.31 371 THR B O 1
ATOM 6869 N N . MET B 1 372 ? 15.609 22.406 20.203 1 96.12 372 MET B N 1
ATOM 6870 C CA . MET B 1 372 ? 14.891 23.656 19.953 1 96.12 372 MET B CA 1
ATOM 6871 C C . MET B 1 372 ? 14.938 24.562 21.172 1 96.12 372 MET B C 1
ATOM 6873 O O . MET B 1 372 ? 14.281 25.609 21.203 1 96.12 372 MET B O 1
ATOM 6877 N N . GLY B 1 373 ? 15.68 24.203 22.203 1 95.19 373 GLY B N 1
ATOM 6878 C CA . GLY B 1 373 ? 15.906 25.094 23.328 1 95.19 373 GLY B CA 1
ATOM 6879 C C . GLY B 1 373 ? 14.938 24.875 24.469 1 95.19 373 GLY B C 1
ATOM 6880 O O . GLY B 1 373 ? 14.68 25.797 25.25 1 95.19 373 GLY B O 1
ATOM 6881 N N . GLY B 1 374 ? 14.297 23.719 24.469 1 96.62 374 GLY B N 1
ATOM 6882 C CA . GLY B 1 374 ? 13.531 23.359 25.656 1 96.62 374 GLY B CA 1
ATOM 6883 C C . GLY B 1 374 ? 12.031 23.328 25.406 1 96.62 374 GLY B C 1
ATOM 6884 O O . GLY B 1 374 ? 11.266 22.891 26.266 1 96.62 374 GLY B O 1
ATOM 6885 N N . PHE B 1 375 ? 11.641 23.828 24.312 1 97.88 375 PHE B N 1
ATOM 6886 C CA . PHE B 1 375 ? 10.258 23.703 23.875 1 97.88 375 PHE B CA 1
ATOM 6887 C C . PHE B 1 375 ? 10.172 23.672 22.344 1 97.88 375 PHE B C 1
ATOM 6889 O O . PHE B 1 375 ? 11.039 24.219 21.656 1 97.88 375 PHE B O 1
ATOM 6896 N N . GLU B 1 376 ? 9.148 22.969 21.828 1 97.31 376 GLU B N 1
ATOM 6897 C CA . GLU B 1 376 ? 8.914 22.953 20.391 1 97.31 376 GLU B CA 1
ATOM 6898 C C . GLU B 1 376 ? 8.289 24.266 19.922 1 97.31 376 GLU B C 1
ATOM 6900 O O . GLU B 1 376 ? 7.184 24.625 20.344 1 97.31 376 GLU B O 1
ATOM 6905 N N . GLY B 1 377 ? 9.008 25.016 19.094 1 96.25 377 GLY B N 1
ATOM 6906 C CA . GLY B 1 377 ? 8.484 26.25 18.516 1 96.25 377 GLY B CA 1
ATOM 6907 C C . GLY B 1 377 ? 7.59 26 17.312 1 96.25 377 GLY B C 1
ATOM 6908 O O . GLY B 1 377 ? 7.125 24.875 17.109 1 96.25 377 GLY B O 1
ATOM 6909 N N . GLY B 1 378 ? 7.293 27.031 16.609 1 97.88 378 GLY B N 1
ATOM 6910 C CA . GLY B 1 378 ? 6.465 26.953 15.406 1 97.88 378 GLY B CA 1
ATOM 6911 C C . GLY B 1 378 ? 6.953 27.844 14.281 1 97.88 378 GLY B C 1
ATOM 6912 O O . GLY B 1 378 ? 8.039 28.422 14.367 1 97.88 378 GLY B O 1
ATOM 6913 N N . ALA B 1 379 ? 6.184 27.875 13.25 1 97.81 379 ALA B N 1
ATOM 6914 C CA . ALA B 1 379 ? 6.531 28.672 12.078 1 97.81 379 ALA B CA 1
ATOM 6915 C C . ALA B 1 379 ? 6.93 30.094 12.477 1 97.81 379 ALA B C 1
ATOM 6917 O O . ALA B 1 379 ? 6.207 30.766 13.219 1 97.81 379 ALA B O 1
ATOM 6918 N N . GLY B 1 380 ? 8.156 30.5 12.055 1 96.44 380 GLY B N 1
ATOM 6919 C CA . GLY B 1 380 ? 8.648 31.828 12.344 1 96.44 380 GLY B CA 1
ATOM 6920 C C . GLY B 1 380 ? 9.547 31.875 13.562 1 96.44 380 GLY B C 1
ATOM 6921 O O . GLY B 1 380 ? 10.188 32.906 13.828 1 96.44 380 GLY B O 1
ATOM 6922 N N . SER B 1 381 ? 9.734 30.781 14.242 1 97.12 381 SER B N 1
ATOM 6923 C CA . SER B 1 381 ? 10.406 30.875 15.539 1 97.12 381 SER B CA 1
ATOM 6924 C C . SER B 1 381 ? 11.727 30.109 15.523 1 97.12 381 SER B C 1
ATOM 6926 O O . SER B 1 381 ? 12.492 30.188 16.484 1 97.12 381 SER B O 1
ATOM 6928 N N . TRP B 1 382 ? 12 29.359 14.484 1 94.81 382 TRP B N 1
ATOM 6929 C CA . TRP B 1 382 ? 13.164 28.469 14.562 1 94.81 382 TRP B CA 1
ATOM 6930 C C . TRP B 1 382 ? 13.953 28.5 13.258 1 94.81 382 TRP B C 1
ATOM 6932 O O . TRP B 1 382 ? 14.508 27.484 12.836 1 94.81 382 TRP B O 1
ATOM 6942 N N . GLY B 1 383 ? 13.844 29.641 12.547 1 93.12 383 GLY B N 1
ATOM 6943 C CA . GLY B 1 383 ? 14.664 29.828 11.367 1 93.12 383 GLY B CA 1
ATOM 6944 C C . GLY B 1 383 ? 13.875 30.312 10.164 1 93.12 383 GLY B C 1
ATOM 6945 O O . GLY B 1 383 ? 12.656 30.484 10.242 1 93.12 383 GLY B O 1
ATOM 6946 N N . GLU B 1 384 ? 14.594 30.578 9.086 1 94.94 384 GLU B N 1
ATOM 6947 C CA . GLU B 1 384 ? 14 31.047 7.84 1 94.94 384 GLU B CA 1
ATOM 6948 C C . GLU B 1 384 ? 14.227 30.047 6.711 1 94.94 384 GLU B C 1
ATOM 6950 O O . GLU B 1 384 ? 14.969 29.062 6.879 1 94.94 384 GLU B O 1
ATOM 6955 N N . GLY B 1 385 ? 13.539 30.266 5.57 1 93.75 385 GLY B N 1
ATOM 6956 C CA . GLY B 1 385 ? 13.523 29.312 4.465 1 93.75 385 GLY B CA 1
ATOM 6957 C C . GLY B 1 385 ? 12.289 28.438 4.453 1 93.75 385 GLY B C 1
ATOM 6958 O O . GLY B 1 385 ? 11.648 28.234 5.484 1 93.75 385 GLY B O 1
ATOM 6959 N N . SER B 1 386 ? 11.953 27.906 3.299 1 93.38 386 SER B N 1
ATOM 6960 C CA . SER B 1 386 ? 10.688 27.219 3.09 1 93.38 386 SER B CA 1
ATOM 6961 C C . SER B 1 386 ? 10.516 26.078 4.09 1 93.38 386 SER B C 1
ATOM 6963 O O . SER B 1 386 ? 9.438 25.906 4.656 1 93.38 386 SER B O 1
ATOM 6965 N N . GLY B 1 387 ? 11.57 25.312 4.367 1 95.31 387 GLY B N 1
ATOM 6966 C CA . GLY B 1 387 ? 11.516 24.156 5.242 1 95.31 387 GLY B CA 1
ATOM 6967 C C . GLY B 1 387 ? 11.039 24.484 6.645 1 95.31 387 GLY B C 1
ATOM 6968 O O . GLY B 1 387 ? 10.422 23.641 7.309 1 95.31 387 GLY B O 1
ATOM 6969 N N . HIS B 1 388 ? 11.258 25.688 7.066 1 96.94 388 HIS B N 1
ATOM 6970 C CA . HIS B 1 388 ? 10.914 26.125 8.414 1 96.94 388 HIS B CA 1
ATOM 6971 C C . HIS B 1 388 ? 9.445 26.531 8.508 1 96.94 388 HIS B C 1
ATOM 6973 O O . HIS B 1 388 ? 8.93 26.766 9.602 1 96.94 388 HIS B O 1
ATOM 6979 N N . TYR B 1 389 ? 8.773 26.562 7.336 1 98 389 TYR B N 1
ATOM 6980 C CA . TYR B 1 389 ? 7.395 27.031 7.293 1 98 389 TYR B CA 1
ATOM 6981 C C . TYR B 1 389 ? 6.48 25.984 6.672 1 98 389 TYR B C 1
ATOM 6983 O O . TYR B 1 389 ? 5.332 26.266 6.332 1 98 389 TYR B O 1
ATOM 6991 N N . ASP B 1 390 ? 6.98 24.719 6.547 1 97.81 390 ASP B N 1
ATOM 6992 C CA . ASP B 1 390 ? 6.203 23.641 5.93 1 97.81 390 ASP B CA 1
ATOM 6993 C C . ASP B 1 390 ? 5.078 23.188 6.855 1 97.81 390 ASP B C 1
ATOM 6995 O O . ASP B 1 390 ? 4.121 22.547 6.406 1 97.81 390 ASP B O 1
ATOM 6999 N N . GLY B 1 391 ? 5.188 23.453 8.086 1 97.81 391 GLY B N 1
ATOM 7000 C CA . GLY B 1 391 ? 4.188 23.188 9.109 1 97.81 391 GLY B CA 1
ATOM 7001 C C . GLY B 1 391 ? 4.102 24.281 10.156 1 97.81 391 GLY B C 1
ATOM 7002 O O . GLY B 1 391 ? 5.016 25.094 10.289 1 97.81 391 GLY B O 1
ATOM 7003 N N . LEU B 1 392 ? 3.076 24.297 10.898 1 98.62 392 LEU B N 1
ATOM 7004 C CA . LEU B 1 392 ? 2.812 25.375 11.836 1 98.62 392 LEU B CA 1
ATOM 7005 C C . LEU B 1 392 ? 3.562 25.156 13.148 1 98.62 392 LEU B C 1
ATOM 7007 O O . LEU B 1 392 ? 4.074 26.109 13.742 1 98.62 392 LEU B O 1
ATOM 7011 N N . GLY B 1 393 ? 3.588 23.938 13.648 1 98.38 393 GLY B N 1
ATOM 7012 C CA . GLY B 1 393 ? 4.324 23.609 14.867 1 98.38 393 GLY B CA 1
ATOM 7013 C C . GLY B 1 393 ? 3.609 24.047 16.125 1 98.38 393 GLY B C 1
ATOM 7014 O O . GLY B 1 393 ? 2.41 23.812 16.281 1 98.38 393 GLY B O 1
ATOM 7015 N N . TRP B 1 394 ? 4.418 24.562 17.172 1 98.69 394 TRP B N 1
ATOM 7016 C CA . TRP B 1 394 ? 3.99 25.031 18.469 1 98.69 394 TRP B CA 1
ATOM 7017 C C . TRP B 1 394 ? 3.486 23.875 19.328 1 98.69 394 TRP B C 1
ATOM 7019 O O . TRP B 1 394 ? 2.527 24.031 20.094 1 98.69 394 TRP B O 1
ATOM 7029 N N . GLY B 1 395 ? 4.066 22.719 19.172 1 98.56 395 GLY B N 1
ATOM 7030 C CA . GLY B 1 395 ? 3.629 21.5 19.859 1 98.56 395 GLY B CA 1
ATOM 7031 C C . GLY B 1 395 ? 3.672 21.609 21.359 1 98.56 395 GLY B C 1
ATOM 7032 O O . GLY B 1 395 ? 2.816 21.062 22.062 1 98.56 395 GLY B O 1
ATOM 7033 N N . SER B 1 396 ? 4.656 22.312 21.953 1 98.69 396 SER B N 1
ATOM 7034 C CA . SER B 1 396 ? 4.75 22.469 23.391 1 98.69 396 SER B CA 1
ATOM 7035 C C . SER B 1 396 ? 3.582 23.297 23.938 1 98.69 396 SER B C 1
ATOM 7037 O O . SER B 1 396 ? 3.135 23.078 25.062 1 98.69 396 SER B O 1
ATOM 7039 N N . LEU B 1 397 ? 3.109 24.203 23.141 1 98.75 397 LEU B N 1
ATOM 7040 C CA . LEU B 1 397 ? 1.947 25 23.516 1 98.75 397 LEU B CA 1
ATOM 7041 C C . LEU B 1 397 ? 0.657 24.219 23.297 1 98.75 397 LEU B C 1
ATOM 7043 O O . LEU B 1 397 ? -0.211 24.172 24.172 1 98.75 397 LEU B O 1
ATOM 7047 N N . LEU B 1 398 ? 0.591 23.516 22.219 1 98.69 398 LEU B N 1
ATOM 7048 C CA . LEU B 1 398 ? -0.681 22.984 21.734 1 98.69 398 LEU B CA 1
ATOM 7049 C C . LEU B 1 398 ? -0.911 21.562 22.219 1 98.69 398 LEU B C 1
ATOM 7051 O O . LEU B 1 398 ? -2.045 21.188 22.516 1 98.69 398 LEU B O 1
ATOM 7055 N N . TYR B 1 399 ? 0.17 20.734 22.375 1 98.44 399 TYR B N 1
ATOM 7056 C CA . TYR B 1 399 ? -0.089 19.297 22.453 1 98.44 399 TYR B CA 1
ATOM 7057 C C . TYR B 1 399 ? 0.549 18.688 23.688 1 98.44 399 TYR B C 1
ATOM 7059 O O . TYR B 1 399 ? 0.243 17.562 24.062 1 98.44 399 TYR B O 1
ATOM 7067 N N . HIS B 1 400 ? 1.479 19.453 24.328 1 98.19 400 HIS B N 1
ATOM 7068 C CA . HIS B 1 400 ? 2.08 18.938 25.547 1 98.19 400 HIS B CA 1
ATOM 7069 C C . HIS B 1 400 ? 1.015 18.625 26.594 1 98.19 400 HIS B C 1
ATOM 7071 O O . HIS B 1 400 ? 0.074 19.406 26.781 1 98.19 400 HIS B O 1
ATOM 7077 N N . LEU B 1 401 ? 1.172 17.469 27.266 1 98.12 401 LEU B N 1
ATOM 7078 C CA . LEU B 1 401 ? 0.168 17.031 28.234 1 98.12 401 LEU B CA 1
ATOM 7079 C C . LEU B 1 401 ? 0.82 16.641 29.547 1 98.12 401 LEU B C 1
ATOM 7081 O O . LEU B 1 401 ? 1.784 15.867 29.578 1 98.12 401 LEU B O 1
ATOM 7085 N N . ASP B 1 402 ? 0.31 17.141 30.609 1 97.06 402 ASP B N 1
ATOM 7086 C CA . ASP B 1 402 ? 0.544 16.562 31.922 1 97.06 402 ASP B CA 1
ATOM 7087 C C . ASP B 1 402 ? -0.394 15.383 32.188 1 97.06 402 ASP B C 1
ATOM 7089 O O . ASP B 1 402 ? -1.408 15.227 31.484 1 97.06 402 ASP B O 1
ATOM 7093 N N . PRO B 1 403 ? -0.067 14.555 33.094 1 95.38 403 PRO B N 1
ATOM 7094 C CA . PRO B 1 403 ? -0.898 13.375 33.375 1 95.38 403 PRO B CA 1
ATOM 7095 C C . PRO B 1 403 ? -2.369 13.734 33.594 1 95.38 403 PRO B C 1
ATOM 7097 O O . PRO B 1 403 ? -3.256 12.992 33.156 1 95.38 403 PRO B O 1
ATOM 7100 N N . GLU B 1 404 ? -2.734 14.875 34.188 1 94.94 404 GLU B N 1
ATOM 7101 C CA . GLU B 1 404 ? -4.105 15.258 34.531 1 94.94 404 GLU B CA 1
ATOM 7102 C C . GLU B 1 404 ? -4.879 15.672 33.281 1 94.94 404 GLU B C 1
ATOM 7104 O O . GLU B 1 404 ? -6.109 15.742 33.281 1 94.94 404 GLU B O 1
ATOM 7109 N N . ASP B 1 405 ? -4.137 15.969 32.156 1 96 405 ASP B N 1
ATOM 7110 C CA . ASP B 1 405 ? -4.754 16.453 30.938 1 96 405 ASP B CA 1
ATOM 7111 C C . ASP B 1 405 ? -5.188 15.281 30.047 1 96 405 ASP B C 1
ATOM 7113 O O . ASP B 1 405 ? -5.996 15.453 29.141 1 96 405 ASP B O 1
ATOM 7117 N N . ILE B 1 406 ? -4.617 14.109 30.234 1 95.94 406 ILE B N 1
ATOM 7118 C CA . ILE B 1 406 ? -4.629 13.008 29.266 1 95.94 406 ILE B CA 1
ATOM 7119 C C . ILE B 1 406 ? -6.066 12.531 29.047 1 95.94 406 ILE B C 1
ATOM 7121 O O . ILE B 1 406 ? -6.492 12.344 27.906 1 95.94 406 ILE B O 1
ATOM 7125 N N . ALA B 1 407 ? -6.828 12.352 30.062 1 92.81 407 ALA B N 1
ATOM 7126 C CA . ALA B 1 407 ? -8.195 11.844 29.938 1 92.81 407 ALA B CA 1
ATOM 7127 C C . ALA B 1 407 ? -9.062 12.797 29.125 1 92.81 407 ALA B C 1
ATOM 7129 O O . ALA B 1 407 ? -9.82 12.359 28.25 1 92.81 407 ALA B O 1
ATOM 7130 N N . THR B 1 408 ? -8.938 14.07 29.469 1 93 408 THR B N 1
ATOM 7131 C CA . THR B 1 408 ? -9.734 15.07 28.766 1 93 408 THR B CA 1
ATOM 7132 C C . THR B 1 408 ? -9.312 15.172 27.297 1 93 408 THR B C 1
ATOM 7134 O O . THR B 1 408 ? -10.148 15.297 26.406 1 93 408 THR B O 1
ATOM 7137 N N . ALA B 1 409 ? -8.008 15.117 27.078 1 91.94 409 ALA B N 1
ATOM 7138 C CA . ALA B 1 409 ? -7.484 15.211 25.719 1 91.94 409 ALA B CA 1
ATOM 7139 C C . ALA B 1 409 ? -7.906 14.008 24.891 1 91.94 409 ALA B C 1
ATOM 7141 O O . ALA B 1 409 ? -8.086 14.125 23.672 1 91.94 409 ALA B O 1
ATOM 7142 N N . GLY B 1 410 ? -8.008 12.852 25.5 1 90.25 410 GLY B N 1
ATOM 7143 C CA . GLY B 1 410 ? -8.367 11.625 24.812 1 90.25 410 GLY B CA 1
ATOM 7144 C C . GLY B 1 410 ? -9.852 11.508 24.531 1 90.25 410 GLY B C 1
ATOM 7145 O O . GLY B 1 410 ? -10.281 10.672 23.734 1 90.25 410 GLY B O 1
ATOM 7146 N N . ASN B 1 411 ? -10.633 12.203 25.359 1 76.88 411 ASN B N 1
ATOM 7147 C CA . ASN B 1 411 ? -12.086 12.133 25.219 1 76.88 411 ASN B CA 1
ATOM 7148 C C . ASN B 1 411 ? -12.57 12.914 24 1 76.88 411 ASN B C 1
ATOM 7150 O O . ASN B 1 411 ? -12.664 14.141 24.031 1 76.88 411 ASN B O 1
ATOM 7154 N N . ASN B 1 412 ? -12.039 12.562 22.984 1 59.81 412 ASN B N 1
ATOM 7155 C CA . ASN B 1 412 ? -12.5 13.211 21.766 1 59.81 412 ASN B CA 1
ATOM 7156 C C . ASN B 1 412 ? -13.984 12.969 21.531 1 59.81 412 ASN B C 1
ATOM 7158 O O . ASN B 1 412 ? -14.367 12.258 20.594 1 59.81 412 ASN B O 1
ATOM 7162 N N . SER B 1 413 ? -14.75 12.727 22.547 1 46.5 413 SER B N 1
ATOM 7163 C CA . SER B 1 413 ? -16.172 12.477 22.359 1 46.5 413 SER B CA 1
ATOM 7164 C C . SER B 1 413 ? -16.812 13.555 21.484 1 46.5 413 SER B C 1
ATOM 7166 O O . SER B 1 413 ? -16.594 14.75 21.719 1 46.5 413 SER B O 1
ATOM 7168 N N . LEU B 1 414 ? -16.969 13.398 20.25 1 46.5 414 LEU B N 1
ATOM 7169 C CA . LEU B 1 414 ? -17.969 14.211 19.578 1 46.5 414 LEU B CA 1
ATOM 7170 C C . LEU B 1 414 ? -19.047 14.672 20.562 1 46.5 414 LEU B C 1
ATOM 7172 O O . LEU B 1 414 ? -19.703 13.844 21.203 1 46.5 414 LEU B O 1
ATOM 7176 N N . SER B 1 415 ? -18.844 15.633 21.375 1 33.84 415 SER B N 1
ATOM 7177 C CA . SER B 1 415 ? -20 16.234 22.016 1 33.84 415 SER B CA 1
ATOM 7178 C C . SER B 1 415 ? -21.25 16.094 21.141 1 33.84 415 SER B C 1
ATOM 7180 O O . SER B 1 415 ? -21.312 16.672 20.062 1 33.84 415 SER B O 1
ATOM 7182 N N . THR B 1 416 ? -21.797 14.938 21 1 32.69 416 THR B N 1
ATOM 7183 C CA . THR B 1 416 ? -23.203 14.984 20.578 1 32.69 416 THR B CA 1
ATOM 7184 C C . THR B 1 416 ? -23.953 16.078 21.344 1 32.69 416 THR B C 1
ATOM 7186 O O . THR B 1 416 ? -24.234 15.93 22.531 1 32.69 416 THR B O 1
ATOM 7189 N N . SER B 1 417 ? -23.578 17.344 21.297 1 28.56 417 SER B N 1
ATOM 7190 C CA . SER B 1 417 ? -24.562 18.312 21.734 1 28.56 417 SER B CA 1
ATOM 7191 C C . SER B 1 417 ? -25.969 17.891 21.328 1 28.56 417 SER B C 1
ATOM 7193 O O . SER B 1 417 ? -26.297 17.844 20.125 1 28.56 417 SER B O 1
ATOM 7195 N N . ASN B 1 418 ? -26.469 16.969 21.984 1 27.03 418 ASN B N 1
ATOM 7196 C CA . ASN B 1 418 ? -27.922 16.781 22.109 1 27.03 418 ASN B CA 1
ATOM 7197 C C . ASN B 1 418 ? -28.625 18.094 22.422 1 27.03 418 ASN B C 1
ATOM 7199 O O . ASN B 1 418 ? -28.859 18.422 23.594 1 27.03 418 ASN B O 1
ATOM 7203 N N . SER B 1 419 ? -28.141 19.266 22.094 1 24.19 419 SER B N 1
ATOM 7204 C CA . SER B 1 419 ? -29.188 20.281 22.266 1 24.19 419 SER B CA 1
ATOM 7205 C C . SER B 1 419 ? -30.5 19.812 21.656 1 24.19 419 SER B C 1
ATOM 7207 O O . SER B 1 419 ? -30.609 19.641 20.438 1 24.19 419 SER B O 1
ATOM 7209 N N . THR B 1 420 ? -31.109 18.969 22.391 1 24.41 420 THR B N 1
ATOM 7210 C CA . THR B 1 420 ? -32.562 18.766 22.297 1 24.41 420 THR B CA 1
ATOM 7211 C C . THR B 1 420 ? -33.281 20.109 22.219 1 24.41 420 THR B C 1
ATOM 7213 O O . THR B 1 420 ? -33.406 20.812 23.219 1 24.41 420 THR B O 1
ATOM 7216 N N . SER B 1 421 ? -32.844 21.047 21.375 1 22.55 421 SER B N 1
ATOM 7217 C CA . SER B 1 421 ? -33.875 22.047 21.219 1 22.55 421 SER B CA 1
ATOM 7218 C C . SER B 1 421 ? -35.281 21.406 21.141 1 22.55 421 SER B C 1
ATOM 7220 O O . SER B 1 421 ? -35.5 20.5 20.344 1 22.55 421 SER B O 1
ATOM 7222 N N . SER B 1 422 ? -35.844 21.297 22.344 1 23.27 422 SER B N 1
ATOM 7223 C CA . SER B 1 422 ? -37.281 21.062 22.516 1 23.27 422 SER B CA 1
ATOM 7224 C C . SER B 1 422 ? -38.094 21.812 21.469 1 23.27 422 SER B C 1
ATOM 7226 O O . SER B 1 422 ? -38.188 23.031 21.516 1 23.27 422 SER B O 1
ATOM 7228 N N . PHE B 1 423 ? -37.719 21.547 20.234 1 22.17 423 PHE B N 1
ATOM 7229 C CA . PHE B 1 423 ? -38.719 22.078 19.328 1 22.17 423 PHE B CA 1
ATOM 7230 C C . PHE B 1 423 ? -40.125 21.734 19.812 1 22.17 423 PHE B C 1
ATOM 7232 O O . PHE B 1 423 ? -40.438 20.562 20 1 22.17 423 PHE B O 1
ATOM 7239 N N . THR B 1 424 ? -40.531 22.594 20.812 1 20.73 424 THR B N 1
ATOM 7240 C CA . THR B 1 424 ? -41.969 22.625 21.094 1 20.73 424 THR B CA 1
ATOM 7241 C C . THR B 1 424 ? -42.781 22.5 19.812 1 20.73 424 THR B C 1
ATOM 7243 O O . THR B 1 424 ? -42.594 23.297 18.875 1 20.73 424 THR B O 1
ATOM 7246 N N . SER B 1 425 ? -42.938 21.281 19.469 1 22.42 425 SER B N 1
ATOM 7247 C CA . SER B 1 425 ? -43.844 20.906 18.391 1 22.42 425 SER B CA 1
ATOM 7248 C C . SER B 1 425 ? -45.125 21.781 18.422 1 22.42 425 SER B C 1
ATOM 7250 O O . SER B 1 425 ? -45.906 21.688 19.359 1 22.42 425 SER B O 1
ATOM 7252 N N . THR B 1 426 ? -44.812 23.141 18.25 1 20.95 426 THR B N 1
ATOM 7253 C CA . THR B 1 426 ? -46.094 23.828 18.062 1 20.95 426 THR B CA 1
ATOM 7254 C C . THR B 1 426 ? -47.031 23.016 17.156 1 20.95 426 THR B C 1
ATOM 7256 O O . THR B 1 426 ? -46.594 22.547 16.094 1 20.95 426 THR B O 1
ATOM 7259 N N . THR B 1 427 ? -48.031 22.547 17.812 1 20.14 427 THR B N 1
ATOM 7260 C CA . THR B 1 427 ? -49.219 21.828 17.359 1 20.14 427 THR B CA 1
ATOM 7261 C C . THR B 1 427 ? -49.781 22.469 16.078 1 20.14 427 THR B C 1
ATOM 7263 O O . THR B 1 427 ? -50.25 23.594 16.109 1 20.14 427 THR B O 1
ATOM 7266 N N . ILE B 1 428 ? -48.844 22.656 15.086 1 19.34 428 ILE B N 1
ATOM 7267 C CA . ILE B 1 428 ? -49.562 23.266 13.977 1 19.34 428 ILE B CA 1
ATOM 7268 C C . ILE B 1 428 ? -50.906 22.516 13.773 1 19.34 428 ILE B C 1
ATOM 7270 O O . ILE B 1 428 ? -50.938 21.281 13.812 1 19.34 428 ILE B O 1
ATOM 7274 N N . ALA B 1 429 ? -51.938 23.297 13.992 1 20.3 429 ALA B N 1
ATOM 7275 C CA . ALA B 1 429 ? -53.375 23.141 13.766 1 20.3 429 ALA B CA 1
ATOM 7276 C C . ALA B 1 429 ? -53.656 22.453 12.438 1 20.3 429 ALA B C 1
ATOM 7278 O O . ALA B 1 429 ? -53.062 22.797 11.414 1 20.3 429 ALA B O 1
ATOM 7279 N N . SER B 1 430 ? -54.125 21.234 12.461 1 19.8 430 SER B N 1
ATOM 7280 C CA . SER B 1 430 ? -54.562 20.203 11.531 1 19.8 430 SER B CA 1
ATOM 7281 C C . SER B 1 430 ? -55.5 20.781 10.453 1 19.8 430 SER B C 1
ATOM 7283 O O . SER B 1 430 ? -56.219 20.047 9.773 1 19.8 430 SER B O 1
ATOM 7285 N N . MET B 1 431 ? -55.125 22.078 9.922 1 18.31 431 MET B N 1
ATOM 7286 C CA . MET B 1 431 ? -56.25 22.438 9.078 1 18.31 431 MET B CA 1
ATOM 7287 C C . MET B 1 431 ? -56.562 21.328 8.078 1 18.31 431 MET B C 1
ATOM 7289 O O . MET B 1 431 ? -55.656 20.766 7.457 1 18.31 431 MET B O 1
ATOM 7293 N N . SER B 1 432 ? -57.75 20.75 8.234 1 18.56 432 SER B N 1
ATOM 7294 C CA . SER B 1 432 ? -58.5 19.672 7.625 1 18.56 432 SER B CA 1
ATOM 7295 C C . SER B 1 432 ? -58.656 19.875 6.121 1 18.56 432 SER B C 1
ATOM 7297 O O . SER B 1 432 ? -59.406 19.156 5.461 1 18.56 432 SER B O 1
ATOM 7299 N N . THR B 1 433 ? -57.656 20.625 5.457 1 17.59 433 THR B N 1
ATOM 7300 C CA . THR B 1 433 ? -58.312 20.938 4.203 1 17.59 433 THR B CA 1
ATOM 7301 C C . THR B 1 433 ? -58.719 19.672 3.461 1 17.59 433 THR B C 1
ATOM 7303 O O . THR B 1 433 ? -57.938 18.703 3.436 1 17.59 433 THR B O 1
ATOM 7306 N N . SER B 1 434 ? -59.969 19.5 3.262 1 18.38 434 SER B N 1
ATOM 7307 C CA . SER B 1 434 ? -60.875 18.516 2.682 1 18.38 434 SER B CA 1
ATOM 7308 C C . SER B 1 434 ? -60.531 18.234 1.225 1 18.38 434 SER B C 1
ATOM 7310 O O . SER B 1 434 ? -61.25 17.469 0.553 1 18.38 434 SER B O 1
ATOM 7312 N N . THR B 1 435 ? -59.281 18.625 0.81 1 17 435 THR B N 1
ATOM 7313 C CA . THR B 1 435 ? -59.469 18.719 -0.633 1 17 435 THR B CA 1
ATOM 7314 C C . THR B 1 435 ? -59.844 17.359 -1.218 1 17 435 THR B C 1
ATOM 7316 O O . THR B 1 435 ? -59.281 16.328 -0.816 1 17 435 THR B O 1
ATOM 7319 N N . SER B 1 436 ? -60.906 17.312 -1.894 1 17.58 436 SER B N 1
ATOM 7320 C CA . SER B 1 436 ? -61.812 16.391 -2.59 1 17.58 436 SER B CA 1
ATOM 7321 C C . SER B 1 436 ? -61.125 15.742 -3.785 1 17.58 436 SER B C 1
ATOM 7323 O O . SER B 1 436 ? -61.719 14.969 -4.516 1 17.58 436 SER B O 1
ATOM 7325 N N . VAL B 1 437 ? -59.75 15.766 -3.799 1 18.28 437 VAL B N 1
ATOM 7326 C CA . VAL B 1 437 ? -59.438 15.539 -5.203 1 18.28 437 VAL B CA 1
ATOM 7327 C C . VAL B 1 437 ? -60.031 14.211 -5.668 1 18.28 437 VAL B C 1
ATOM 7329 O O . VAL B 1 437 ? -60 13.227 -4.926 1 18.28 437 VAL B O 1
ATOM 7332 N N . PRO B 1 438 ? -60.656 14.258 -6.879 1 17.09 438 PRO B N 1
ATOM 7333 C CA . PRO B 1 438 ? -61.531 13.344 -7.641 1 17.09 438 PRO B CA 1
ATOM 7334 C C . PRO B 1 438 ? -60.781 12.102 -8.125 1 17.09 438 PRO B C 1
ATOM 7336 O O . PRO B 1 438 ? -59.562 12.141 -8.297 1 17.09 438 PRO B O 1
ATOM 7339 N N . SER B 1 439 ? -61.312 10.93 -7.828 1 16.61 439 SER B N 1
ATOM 7340 C CA . SER B 1 439 ? -60.938 9.531 -7.977 1 16.61 439 SER B CA 1
ATOM 7341 C C . SER B 1 439 ? -60.719 9.172 -9.445 1 16.61 439 SER B C 1
ATOM 7343 O O . SER B 1 439 ? -60.5 8 -9.773 1 16.61 439 SER B O 1
ATOM 7345 N N . SER B 1 440 ? -60.469 10.258 -10.398 1 15.91 440 SER B N 1
ATOM 7346 C CA . SER B 1 440 ? -60.906 9.641 -11.648 1 15.91 440 SER B CA 1
ATOM 7347 C C . SER B 1 440 ? -60 8.477 -12.039 1 15.91 440 SER B C 1
ATOM 7349 O O . SER B 1 440 ? -58.781 8.539 -11.859 1 15.91 440 SER B O 1
ATOM 7351 N N . THR B 1 441 ? -60.656 7.312 -12.211 1 16.27 441 THR B N 1
ATOM 7352 C CA . THR B 1 441 ? -60.312 5.91 -12.43 1 16.27 441 THR B CA 1
ATOM 7353 C C . THR B 1 441 ? -59.625 5.723 -13.766 1 16.27 441 THR B C 1
ATOM 7355 O O . THR B 1 441 ? -59.281 4.594 -14.148 1 16.27 441 THR B O 1
ATOM 7358 N N . ALA B 1 442 ? -58.938 6.816 -14.328 1 15.82 442 ALA B N 1
ATOM 7359 C CA . ALA B 1 442 ? -59 6.453 -15.742 1 15.82 442 ALA B CA 1
ATOM 7360 C C . ALA B 1 442 ? -58.25 5.145 -16 1 15.82 442 ALA B C 1
ATOM 7362 O O . ALA B 1 442 ? -57.156 4.938 -15.5 1 15.82 442 ALA B O 1
ATOM 7363 N N . VAL B 1 443 ? -58.875 4.215 -16.75 1 15.61 443 VAL B N 1
ATOM 7364 C CA . VAL B 1 443 ? -58.75 2.795 -17.062 1 15.61 443 VAL B CA 1
ATOM 7365 C C . VAL B 1 443 ? -57.531 2.566 -17.969 1 15.61 443 VAL B C 1
ATOM 7367 O O . VAL B 1 443 ? -56.781 1.637 -17.75 1 15.61 443 VAL B O 1
ATOM 7370 N N . VAL B 1 444 ? -57.344 3.443 -19.094 1 15.03 444 VAL B N 1
ATOM 7371 C CA . VAL B 1 444 ? -57.406 2.568 -20.266 1 15.03 444 VAL B CA 1
ATOM 7372 C C . VAL B 1 444 ? -56.125 1.761 -20.391 1 15.03 444 VAL B C 1
ATOM 7374 O O . VAL B 1 444 ? -55.125 2.062 -19.734 1 15.03 444 VAL B O 1
ATOM 7377 N N . ALA B 1 445 ? -55.469 1.896 -21.547 1 15.05 445 ALA B N 1
ATOM 7378 C CA . ALA B 1 445 ? -55.312 1.084 -22.75 1 15.05 445 ALA B CA 1
ATOM 7379 C C . ALA B 1 445 ? -53.875 0.515 -22.828 1 15.05 445 ALA B C 1
ATOM 7381 O O . ALA B 1 445 ? -52.938 1.091 -22.281 1 15.05 445 ALA B O 1
ATOM 7382 N N . ALA B 1 446 ? -53.719 -0.457 -23.781 1 15.64 446 ALA B N 1
ATOM 7383 C CA . ALA B 1 446 ? -53.094 -1.755 -24.062 1 15.64 446 ALA B CA 1
ATOM 7384 C C . ALA B 1 446 ? -51.656 -1.594 -24.547 1 15.64 446 ALA B C 1
ATOM 7386 O O . ALA B 1 446 ? -50.75 -2.268 -24.047 1 15.64 446 ALA B O 1
ATOM 7387 N N . SER B 1 447 ? -51.281 -0.876 -25.781 1 14.85 447 SER B N 1
ATOM 7388 C CA . SER B 1 447 ? -50.812 -1.683 -26.891 1 14.85 447 SER B CA 1
ATOM 7389 C C . SER B 1 447 ? -49.312 -1.614 -27.016 1 14.85 447 SER B C 1
ATOM 7391 O O . SER B 1 447 ? -48.719 -0.525 -27.062 1 14.85 447 SER B O 1
ATOM 7393 N N . SER B 1 448 ? -48.562 -2.674 -26.594 1 16.02 448 SER B N 1
ATOM 7394 C CA . SER B 1 448 ? -47.125 -2.922 -26.438 1 16.02 448 SER B CA 1
ATOM 7395 C C . SER B 1 448 ? -46.406 -2.875 -27.781 1 16.02 448 SER B C 1
ATOM 7397 O O . SER B 1 448 ? -45.219 -3.203 -27.875 1 16.02 448 SER B O 1
ATOM 7399 N N . SER B 1 449 ? -46.906 -2.121 -28.828 1 15.7 449 SER B N 1
ATOM 7400 C CA . SER B 1 449 ? -46.375 -2.65 -30.078 1 15.7 449 SER B CA 1
ATOM 7401 C C . SER B 1 449 ? -44.844 -2.494 -30.141 1 15.7 449 SER B C 1
ATOM 7403 O O . SER B 1 449 ? -44.312 -1.446 -29.766 1 15.7 449 SER B O 1
ATOM 7405 N N . ILE B 1 450 ? -44.156 -3.686 -30.25 1 16.09 450 ILE B N 1
ATOM 7406 C CA . ILE B 1 450 ? -42.781 -4.191 -30.266 1 16.09 450 ILE B CA 1
ATOM 7407 C C . ILE B 1 450 ? -42.062 -3.666 -31.5 1 16.09 450 ILE B C 1
ATOM 7409 O O . ILE B 1 450 ? -40.844 -3.928 -31.672 1 16.09 450 ILE B O 1
ATOM 7413 N N . THR B 1 451 ? -42.438 -2.533 -32.156 1 15.68 451 THR B N 1
ATOM 7414 C CA . THR B 1 451 ? -42 -2.631 -33.562 1 15.68 451 THR B CA 1
ATOM 7415 C C . THR B 1 451 ? -40.469 -2.68 -33.625 1 15.68 451 THR B C 1
ATOM 7417 O O . THR B 1 451 ? -39.781 -2.021 -32.844 1 15.68 451 THR B O 1
ATOM 7420 N N . SER B 1 452 ? -40 -3.627 -34.625 1 15.65 452 SER B N 1
ATOM 7421 C CA . SER B 1 452 ? -38.844 -4.359 -35.125 1 15.65 452 SER B CA 1
ATOM 7422 C C . SER B 1 452 ? -37.844 -3.424 -35.812 1 15.65 452 SER B C 1
ATOM 7424 O O . SER B 1 452 ? -36.812 -3.867 -36.312 1 15.65 452 SER B O 1
ATOM 7426 N N . LYS B 1 453 ? -37.656 -2.256 -35.344 1 16.88 453 LYS B N 1
ATOM 7427 C CA . LYS B 1 453 ? -37.031 -1.466 -36.438 1 16.88 453 LYS B CA 1
ATOM 7428 C C . LYS B 1 453 ? -35.75 -2.119 -36.938 1 16.88 453 LYS B C 1
ATOM 7430 O O . LYS B 1 453 ? -34.906 -2.518 -36.156 1 16.88 453 LYS B O 1
ATOM 7435 N N . GLU B 1 454 ? -35.594 -2.35 -38.281 1 15.58 454 GLU B N 1
ATOM 7436 C CA . GLU B 1 454 ? -34.844 -3.109 -39.281 1 15.58 454 GLU B CA 1
ATOM 7437 C C . GLU B 1 454 ? -33.375 -2.674 -39.312 1 15.58 454 GLU B C 1
ATOM 7439 O O . GLU B 1 454 ? -32.469 -3.51 -39.25 1 15.58 454 GLU B O 1
ATOM 7444 N N . ALA B 1 455 ? -33 -1.568 -39.906 1 16.14 455 ALA B N 1
ATOM 7445 C CA . ALA B 1 455 ? -32.156 -1.653 -41.125 1 16.14 455 ALA B CA 1
ATOM 7446 C C . ALA B 1 455 ? -30.688 -1.711 -40.75 1 16.14 455 ALA B C 1
ATOM 7448 O O . ALA B 1 455 ? -30.188 -0.843 -40.031 1 16.14 455 ALA B O 1
ATOM 7449 N N . ILE B 1 456 ? -29.922 -2.805 -41 1 15.16 456 ILE B N 1
ATOM 7450 C CA . ILE B 1 456 ? -28.594 -3.377 -40.844 1 15.16 456 ILE B CA 1
ATOM 7451 C C . ILE B 1 456 ? -27.594 -2.639 -41.719 1 15.16 456 ILE B C 1
ATOM 7453 O O . ILE B 1 456 ? -26.547 -3.188 -42.094 1 15.16 456 ILE B O 1
ATOM 7457 N N . ALA B 1 457 ? -27.781 -1.378 -42.125 1 16.73 457 ALA B N 1
ATOM 7458 C CA . ALA B 1 457 ? -27 -1.142 -43.344 1 16.73 457 ALA B CA 1
ATOM 7459 C C . ALA B 1 457 ? -25.531 -1.463 -43.125 1 16.73 457 ALA B C 1
ATOM 7461 O O . ALA B 1 457 ? -24.953 -1.105 -42.094 1 16.73 457 ALA B O 1
ATOM 7462 N N . THR B 1 458 ? -24.734 -2.168 -44.156 1 15.62 458 THR B N 1
ATOM 7463 C CA . THR B 1 458 ? -23.672 -3.088 -44.562 1 15.62 458 THR B CA 1
ATOM 7464 C C . THR B 1 458 ? -22.328 -2.371 -44.562 1 15.62 458 THR B C 1
ATOM 7466 O O . THR B 1 458 ? -21.328 -2.918 -44.125 1 15.62 458 THR B O 1
ATOM 7469 N N . THR B 1 459 ? -22.094 -1.101 -45.094 1 16.33 459 THR B N 1
ATOM 7470 C CA . THR B 1 459 ? -21.062 -1.134 -46.094 1 16.33 459 THR B CA 1
ATOM 7471 C C . THR B 1 459 ? -19.672 -1.101 -45.469 1 16.33 459 THR B C 1
ATOM 7473 O O . THR B 1 459 ? -19.375 -0.211 -44.656 1 16.33 459 THR B O 1
ATOM 7476 N N . LEU B 1 460 ? -18.906 -2.236 -45.469 1 15.88 460 LEU B N 1
ATOM 7477 C CA . LEU B 1 460 ? -17.609 -2.699 -45 1 15.88 460 LEU B CA 1
ATOM 7478 C C . LEU B 1 460 ? -16.469 -2.006 -45.719 1 15.88 460 LEU B C 1
ATOM 7480 O O . LEU B 1 460 ? -15.297 -2.303 -45.5 1 15.88 460 LEU B O 1
ATOM 7484 N N . SER B 1 461 ? -16.438 -0.727 -46.219 1 16.38 461 SER B N 1
ATOM 7485 C CA . SER B 1 461 ? -15.352 -0.614 -47.188 1 16.38 461 SER B CA 1
ATOM 7486 C C . SER B 1 461 ? -13.992 -0.771 -46.531 1 16.38 461 SER B C 1
ATOM 7488 O O . SER B 1 461 ? -13.719 -0.14 -45.5 1 16.38 461 SER B O 1
ATOM 7490 N N . VAL B 1 462 ? -13.203 -1.885 -46.906 1 16.25 462 VAL B N 1
ATOM 7491 C CA . VAL B 1 462 ? -11.953 -2.562 -46.562 1 16.25 462 VAL B CA 1
ATOM 7492 C C . VAL B 1 462 ? -10.766 -1.712 -47 1 16.25 462 VAL B C 1
ATOM 7494 O O . VAL B 1 462 ? -10.195 -1.936 -48.062 1 16.25 462 VAL B O 1
ATOM 7497 N N . ALA B 1 463 ? -10.68 -0.394 -47 1 16.94 463 ALA B N 1
ATOM 7498 C CA . ALA B 1 463 ? -9.555 0.049 -47.812 1 16.94 463 ALA B CA 1
ATOM 7499 C C . ALA B 1 463 ? -8.234 -0.499 -47.281 1 16.94 463 ALA B C 1
ATOM 7501 O O . ALA B 1 463 ? -8.086 -0.692 -46.062 1 16.94 463 ALA B O 1
ATOM 7502 N N . SER B 1 464 ? -7.121 -0.853 -48.188 1 16.05 464 SER B N 1
ATOM 7503 C CA . SER B 1 464 ? -5.926 -1.66 -48.406 1 16.05 464 SER B CA 1
ATOM 7504 C C . SER B 1 464 ? -4.723 -1.088 -47.656 1 16.05 464 SER B C 1
ATOM 7506 O O . SER B 1 464 ? -3.836 -1.832 -47.25 1 16.05 464 SER B O 1
ATOM 7508 N N . SER B 1 465 ? -4.488 0.262 -47.438 1 16.28 465 SER B N 1
ATOM 7509 C CA . SER B 1 465 ? -3.174 0.637 -47.969 1 16.28 465 SER B CA 1
ATOM 7510 C C . SER B 1 465 ? -2.062 0.066 -47.094 1 16.28 465 SER B C 1
ATOM 7512 O O . SER B 1 465 ? -2.307 -0.337 -45.938 1 16.28 465 SER B O 1
ATOM 7514 N N . ALA B 1 466 ? -0.719 0.734 -47.188 1 17.14 466 ALA B N 1
ATOM 7515 C CA . ALA B 1 466 ? 0.712 0.583 -47.438 1 17.14 466 ALA B CA 1
ATOM 7516 C C . ALA B 1 466 ? 1.479 0.386 -46.125 1 17.14 466 ALA B C 1
ATOM 7518 O O . ALA B 1 466 ? 1.178 1.03 -45.125 1 17.14 466 ALA B O 1
ATOM 7519 N N . SER B 1 467 ? 2.482 -0.592 -46 1 16.17 467 SER B N 1
ATOM 7520 C CA . SER B 1 467 ? 3.289 -1.508 -45.188 1 16.17 467 SER B CA 1
ATOM 7521 C C . SER B 1 467 ? 4.461 -0.783 -44.531 1 16.17 467 SER B C 1
ATOM 7523 O O . SER B 1 467 ? 5.074 -1.306 -43.625 1 16.17 467 SER B O 1
ATOM 7525 N N . THR B 1 468 ? 4.898 0.507 -44.688 1 17.61 468 THR B N 1
ATOM 7526 C CA . THR B 1 468 ? 6.355 0.559 -44.75 1 17.61 468 THR B CA 1
ATOM 7527 C C . THR B 1 468 ? 6.957 0.42 -43.344 1 17.61 468 THR B C 1
ATOM 7529 O O . THR B 1 468 ? 6.543 1.109 -42.438 1 17.61 468 THR B O 1
ATOM 7532 N N . LEU B 1 469 ? 7.742 -0.667 -43.031 1 17.22 469 LEU B N 1
ATOM 7533 C CA . LEU B 1 469 ? 8.398 -1.286 -41.906 1 17.22 469 LEU B CA 1
ATOM 7534 C C . LEU B 1 469 ? 9.594 -0.461 -41.438 1 17.22 469 LEU B C 1
ATOM 7536 O O . LEU B 1 469 ? 10.727 -0.728 -41.844 1 17.22 469 LEU B O 1
ATOM 7540 N N . GLN B 1 470 ? 9.5 0.85 -41.219 1 17.23 470 GLN B N 1
ATOM 7541 C CA . GLN B 1 470 ? 10.805 1.49 -41.125 1 17.23 470 GLN B CA 1
ATOM 7542 C C . GLN B 1 470 ? 11.602 0.925 -39.938 1 17.23 470 GLN B C 1
ATOM 7544 O O . GLN B 1 470 ? 11.023 0.584 -38.906 1 17.23 470 GLN B O 1
ATOM 7549 N N . THR B 1 471 ? 12.977 0.67 -40.188 1 17.92 471 THR B N 1
ATOM 7550 C CA . THR B 1 471 ? 14.156 0.003 -39.656 1 17.92 471 THR B CA 1
ATOM 7551 C C . THR B 1 471 ? 14.578 0.621 -38.312 1 17.92 471 THR B C 1
ATOM 7553 O O . THR B 1 471 ? 14.711 1.841 -38.219 1 17.92 471 THR B O 1
ATOM 7556 N N . VAL B 1 472 ? 14.344 -0.055 -37.281 1 18.75 472 VAL B N 1
ATOM 7557 C CA . VAL B 1 472 ? 14.578 0.298 -35.875 1 18.75 472 VAL B CA 1
ATOM 7558 C C . VAL B 1 472 ? 16.078 0.414 -35.625 1 18.75 472 VAL B C 1
ATOM 7560 O O . VAL B 1 472 ? 16.797 -0.588 -35.656 1 18.75 472 VAL B O 1
ATOM 7563 N N . VAL B 1 473 ? 16.766 1.248 -36.344 1 18.02 473 VAL B N 1
ATOM 7564 C CA . VAL B 1 473 ? 18.203 1.166 -36.125 1 18.02 473 VAL B CA 1
ATOM 7565 C C . VAL B 1 473 ? 18.516 1.523 -34.656 1 18.02 473 VAL B C 1
ATOM 7567 O O . VAL B 1 473 ? 18.109 2.586 -34.188 1 18.02 473 VAL B O 1
ATOM 7570 N N . ILE B 1 474 ? 18.734 0.536 -33.938 1 19.45 474 ILE B N 1
ATOM 7571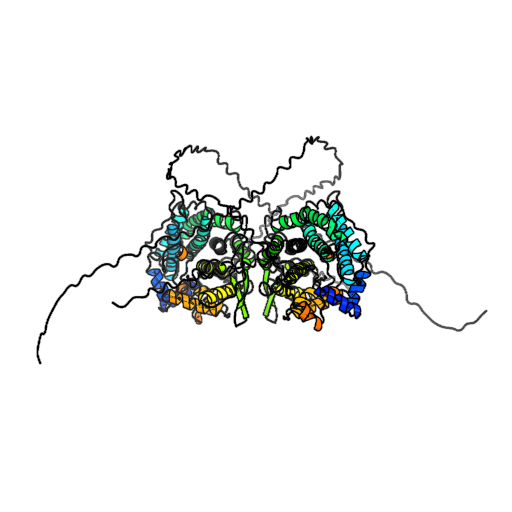 C CA . ILE B 1 474 ? 19.062 0.516 -32.531 1 19.45 474 ILE B CA 1
ATOM 7572 C C . ILE B 1 474 ? 20.391 1.215 -32.281 1 19.45 474 ILE B C 1
ATOM 7574 O O . ILE B 1 474 ? 21.453 0.669 -32.625 1 19.45 474 ILE B O 1
ATOM 7578 N N . PRO B 1 475 ? 20.562 2.488 -32.75 1 18.22 475 PRO B N 1
ATOM 7579 C CA . PRO B 1 475 ? 21.984 2.832 -32.688 1 18.22 475 PRO B CA 1
ATOM 7580 C C . PRO B 1 475 ? 22.547 2.779 -31.266 1 18.22 475 PRO B C 1
ATOM 7582 O O . PRO B 1 475 ? 21.859 3.207 -30.328 1 18.22 475 PRO B O 1
ATOM 7585 N N . THR B 1 476 ? 23.312 1.735 -31 1 19.06 476 THR B N 1
ATOM 7586 C CA . THR B 1 476 ? 24.031 1.354 -29.781 1 19.06 476 THR B CA 1
ATOM 7587 C C . THR B 1 476 ? 25.031 2.432 -29.391 1 19.06 476 THR B C 1
ATOM 7589 O O . THR B 1 476 ? 25.781 2.266 -28.422 1 19.06 476 THR B O 1
ATOM 7592 N N . THR B 1 477 ? 24.812 3.729 -29.719 1 18.25 477 THR B N 1
ATOM 7593 C CA . THR B 1 477 ? 26.062 4.469 -29.609 1 18.25 477 THR B CA 1
ATOM 7594 C C . THR B 1 477 ? 26.594 4.445 -28.188 1 18.25 477 THR B C 1
ATOM 7596 O O . THR B 1 477 ? 25.891 4.875 -27.25 1 18.25 477 THR B O 1
ATOM 7599 N N . SER B 1 478 ? 27.5 3.543 -27.938 1 19.14 478 SER B N 1
ATOM 7600 C CA . SER B 1 478 ? 28.281 3.221 -26.75 1 19.14 478 SER B CA 1
ATOM 7601 C C . SER B 1 478 ? 29.078 4.434 -26.266 1 19.14 478 SER B C 1
ATOM 7603 O O . SER B 1 478 ? 29.844 4.336 -25.312 1 19.14 478 SER B O 1
ATOM 7605 N N . VAL B 1 479 ? 28.672 5.688 -26.547 1 18.25 479 VAL B N 1
ATOM 7606 C CA . VAL B 1 479 ? 29.812 6.578 -26.359 1 18.25 479 VAL B CA 1
ATOM 7607 C C . VAL B 1 479 ? 30.25 6.547 -24.906 1 18.25 479 VAL B C 1
ATOM 7609 O O . VAL B 1 479 ? 29.453 6.789 -24 1 18.25 479 VAL B O 1
ATOM 7612 N N . ILE B 1 480 ? 31.219 5.742 -24.641 1 18.94 480 ILE B N 1
ATOM 7613 C CA . ILE B 1 480 ? 31.953 5.508 -23.406 1 18.94 480 ILE B CA 1
ATOM 7614 C C . ILE B 1 480 ? 32.562 6.82 -22.922 1 18.94 480 ILE B C 1
ATOM 7616 O O . ILE B 1 480 ? 33.531 7.312 -23.484 1 18.94 480 ILE B O 1
ATOM 7620 N N . GLU B 1 481 ? 31.844 7.98 -23.016 1 18.02 481 GLU B N 1
ATOM 7621 C CA . GLU B 1 481 ? 32.719 9.117 -22.781 1 18.02 481 GLU B CA 1
ATOM 7622 C C . GLU B 1 481 ? 33.406 9.008 -21.406 1 18.02 481 GLU B C 1
ATOM 7624 O O . GLU B 1 481 ? 32.75 8.703 -20.406 1 18.02 481 GLU B O 1
ATOM 7629 N N . SER B 1 482 ? 34.688 8.844 -21.516 1 18.69 482 SER B N 1
ATOM 7630 C CA . SER B 1 482 ? 35.812 8.711 -20.594 1 18.69 482 SER B CA 1
ATOM 7631 C C . SER B 1 482 ? 35.875 9.875 -19.609 1 18.69 482 SER B C 1
ATOM 7633 O O . SER B 1 482 ? 36.062 11.023 -20.016 1 18.69 482 SER B O 1
ATOM 7635 N N . ALA B 1 483 ? 34.75 9.945 -18.875 1 19.06 483 ALA B N 1
ATOM 7636 C CA . ALA B 1 483 ? 34.75 11.086 -17.969 1 19.06 483 ALA B CA 1
ATOM 7637 C C . ALA B 1 483 ? 36.062 11.172 -17.203 1 19.06 483 ALA B C 1
ATOM 7639 O O . ALA B 1 483 ? 36.469 10.211 -16.547 1 19.06 483 ALA B O 1
ATOM 7640 N N . SER B 1 484 ? 36.969 11.992 -17.734 1 17.94 484 SER B N 1
ATOM 7641 C CA . SER B 1 484 ? 38.344 12.297 -17.281 1 17.94 484 SER B CA 1
ATOM 7642 C C . SER B 1 484 ? 38.344 12.664 -15.797 1 17.94 484 SER B C 1
ATOM 7644 O O . SER B 1 484 ? 37.469 13.383 -15.32 1 17.94 484 SER B O 1
ATOM 7646 N N . PRO B 1 485 ? 39.031 11.938 -15.039 1 18.88 485 PRO B N 1
ATOM 7647 C CA . PRO B 1 485 ? 39.25 11.992 -13.586 1 18.88 485 PRO B CA 1
ATOM 7648 C C . PRO B 1 485 ? 39.875 13.312 -13.133 1 18.88 485 PRO B C 1
ATOM 7650 O O . PRO B 1 485 ? 40.188 13.469 -11.953 1 18.88 485 PRO B O 1
ATOM 7653 N N . SER B 1 486 ? 39.344 14.477 -13.562 1 16.98 486 SER B N 1
ATOM 7654 C CA . SER B 1 486 ? 40.25 15.586 -13.305 1 16.98 486 SER B CA 1
ATOM 7655 C C . SER B 1 486 ? 40.625 15.656 -11.836 1 16.98 486 SER B C 1
ATOM 7657 O O . SER B 1 486 ? 39.75 15.602 -10.953 1 16.98 486 SER B O 1
ATOM 7659 N N . LEU B 1 487 ? 41.875 15.367 -11.539 1 17.75 487 LEU B N 1
ATOM 7660 C CA . LEU B 1 487 ? 42.75 15.273 -10.367 1 17.75 487 LEU B CA 1
ATOM 7661 C C . LEU B 1 487 ? 42.875 16.641 -9.68 1 17.75 487 LEU B C 1
ATOM 7663 O O . LEU B 1 487 ? 43.625 16.781 -8.711 1 17.75 487 LEU B O 1
ATOM 7667 N N . THR B 1 488 ? 41.875 17.469 -9.578 1 16.62 488 THR B N 1
ATOM 7668 C CA . THR B 1 488 ? 42.375 18.797 -9.203 1 16.62 488 THR B CA 1
ATOM 7669 C C . THR B 1 488 ? 43.188 18.719 -7.906 1 16.62 488 THR B C 1
ATOM 7671 O O . THR B 1 488 ? 42.906 17.891 -7.043 1 16.62 488 THR B O 1
ATOM 7674 N N . SER B 1 489 ? 44.219 19.609 -7.699 1 15.91 489 SER B N 1
ATOM 7675 C CA . SER B 1 489 ? 45.438 19.984 -7.008 1 15.91 489 SER B CA 1
ATOM 7676 C C . SER B 1 489 ? 45.188 20.297 -5.539 1 15.91 489 SER B C 1
ATOM 7678 O O . SER B 1 489 ? 44.125 20.844 -5.195 1 15.91 489 SER B O 1
ATOM 7680 N N . ALA B 1 490 ? 45.938 19.688 -4.68 1 17.95 490 ALA B N 1
ATOM 7681 C CA . ALA B 1 490 ? 46.281 19.641 -3.266 1 17.95 490 ALA B CA 1
ATOM 7682 C C . ALA B 1 490 ? 46.688 21.016 -2.752 1 17.95 490 ALA B C 1
ATOM 7684 O O . ALA B 1 490 ? 47.75 21.547 -3.105 1 17.95 490 ALA B O 1
ATOM 7685 N N . ALA B 1 491 ? 45.812 22.031 -2.641 1 16.84 491 ALA B N 1
ATOM 7686 C CA . ALA B 1 491 ? 46.406 23.312 -2.242 1 16.84 491 ALA B CA 1
ATOM 7687 C C . ALA B 1 491 ? 47.031 23.219 -0.858 1 16.84 491 ALA B C 1
ATOM 7689 O O . ALA B 1 491 ? 46.375 22.859 0.115 1 16.84 491 ALA B O 1
ATOM 7690 N N . VAL B 1 492 ? 48.344 23.062 -0.797 1 17.25 492 VAL B N 1
ATOM 7691 C CA . VAL B 1 492 ? 49.344 23.016 0.278 1 17.25 492 VAL B CA 1
ATOM 7692 C C . VAL B 1 492 ? 49.312 24.344 1.045 1 17.25 492 VAL B C 1
ATOM 7694 O O . VAL B 1 492 ? 49.688 25.375 0.507 1 17.25 492 VAL B O 1
ATOM 7697 N N . VAL B 1 493 ? 48.219 24.688 1.739 1 16.81 493 VAL B N 1
ATOM 7698 C CA . VAL B 1 493 ? 48.344 25.984 2.391 1 16.81 493 VAL B CA 1
ATOM 7699 C C . VAL B 1 493 ? 49.562 25.969 3.32 1 16.81 493 VAL B C 1
ATOM 7701 O O . VAL B 1 493 ? 49.781 25 4.043 1 16.81 493 VAL B O 1
ATOM 7704 N N . SER B 1 494 ? 50.375 27.031 3.305 1 15.99 494 SER B N 1
ATOM 7705 C CA . SER B 1 494 ? 51.656 27.547 3.752 1 15.99 494 SER B CA 1
ATOM 7706 C C . SER B 1 494 ? 51.688 27.797 5.258 1 15.99 494 SER B C 1
ATOM 7708 O O . SER B 1 494 ? 50.656 28.156 5.836 1 15.99 494 SER B O 1
ATOM 7710 N N . THR B 1 495 ? 52.688 27.359 5.945 1 17.48 495 THR B N 1
ATOM 7711 C CA . THR B 1 495 ? 53.25 27.234 7.281 1 17.48 495 THR B CA 1
ATOM 7712 C C . THR B 1 495 ? 53.5 28.609 7.895 1 17.48 495 THR B C 1
ATOM 7714 O O . THR B 1 495 ? 54.5 28.797 8.609 1 17.48 495 THR B O 1
ATOM 7717 N N . PRO B 1 496 ? 52.469 29.516 8.102 1 15.59 496 PRO B N 1
ATOM 7718 C CA . PRO B 1 496 ? 53.281 30.703 8.414 1 15.59 496 PRO B CA 1
ATOM 7719 C C . PRO B 1 496 ? 54.219 30.5 9.594 1 15.59 496 PRO B C 1
ATOM 7721 O O . PRO B 1 496 ? 54.062 29.531 10.352 1 15.59 496 PRO B O 1
ATOM 7724 N N . THR B 1 497 ? 54.656 31.797 10.109 1 14.89 497 THR B N 1
ATOM 7725 C CA . THR B 1 497 ? 55.875 32.375 10.609 1 14.89 497 THR B CA 1
ATOM 7726 C C . THR B 1 497 ? 56.031 32.125 12.102 1 14.89 497 THR B C 1
ATOM 7728 O O . THR B 1 497 ? 55.062 31.891 12.805 1 14.89 497 THR B O 1
ATOM 7731 N N . ALA B 1 498 ? 57 32.969 12.664 1 15.7 498 ALA B N 1
ATOM 7732 C CA . ALA B 1 498 ? 58.188 32.906 13.547 1 15.7 498 ALA B CA 1
ATOM 7733 C C . ALA B 1 498 ? 57.812 33.344 14.961 1 15.7 498 ALA B C 1
ATOM 7735 O O . ALA B 1 498 ? 58.438 32.938 15.938 1 15.7 498 ALA B O 1
ATOM 7736 N N . THR B 1 499 ? 56.656 34.281 15.195 1 15.61 499 THR B N 1
ATOM 7737 C CA . THR B 1 499 ? 57.438 35.156 16.078 1 15.61 499 THR B CA 1
ATOM 7738 C C . THR B 1 499 ? 57.781 34.438 17.375 1 15.61 499 THR B C 1
ATOM 7740 O O . THR B 1 499 ? 57.031 33.531 17.797 1 15.61 499 THR B O 1
ATOM 7743 N N . GLU B 1 500 ? 58.75 35.188 18.062 1 15.78 500 GLU B N 1
ATOM 7744 C CA . GLU B 1 500 ? 59.844 34.969 19.031 1 15.78 500 GLU B CA 1
ATOM 7745 C C . GLU B 1 500 ? 59.281 34.906 20.453 1 15.78 500 GLU B C 1
ATOM 7747 O O . GLU B 1 500 ? 58.188 35.406 20.719 1 15.78 500 GLU B O 1
ATOM 7752 N N . ASP B 1 501 ? 60.188 34.844 21.328 1 16.12 501 ASP B N 1
ATOM 7753 C CA . ASP B 1 501 ? 60.438 34.25 22.641 1 16.12 501 ASP B CA 1
ATOM 7754 C C . ASP B 1 501 ? 60.062 35.25 23.75 1 16.12 501 ASP B C 1
ATOM 7756 O O . ASP B 1 501 ? 59.875 34.844 24.906 1 16.12 501 ASP B O 1
ATOM 7760 N N . GLU B 1 502 ? 60.062 36.719 23.672 1 15.46 502 GLU B N 1
ATOM 7761 C CA . GLU B 1 502 ? 61.062 37.094 24.672 1 15.46 502 GLU B CA 1
ATOM 7762 C C . GLU B 1 502 ? 60.531 36.844 26.094 1 15.46 502 GLU B C 1
ATOM 7764 O O . GLU B 1 502 ? 59.312 36.656 26.281 1 15.46 502 GLU B O 1
ATOM 7769 N N . GLU B 1 503 ? 61.062 37.969 26.984 1 16.03 503 GLU B N 1
ATOM 7770 C CA . GLU B 1 503 ? 61.906 38.031 28.172 1 16.03 503 GLU B CA 1
ATOM 7771 C C . GLU B 1 503 ? 61.062 38.125 29.438 1 16.03 503 GLU B C 1
ATOM 7773 O O . GLU B 1 5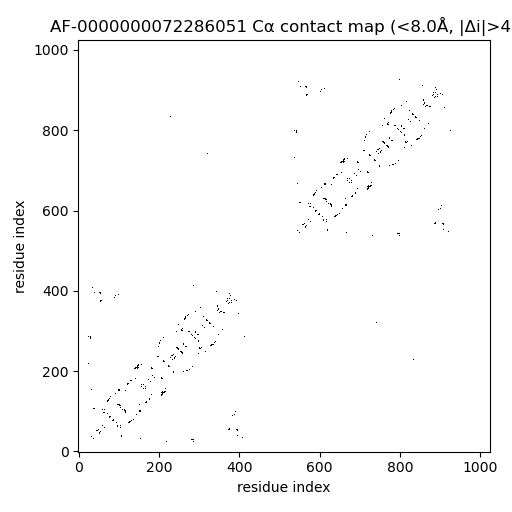03 ? 59.844 38.375 29.375 1 16.03 503 GLU B O 1
ATOM 7778 N N . GLU B 1 504 ? 61.594 39.281 30.344 1 16.45 504 GLU B N 1
ATOM 7779 C CA . GLU B 1 504 ? 62.312 39.312 31.625 1 16.45 504 GLU B CA 1
ATOM 7780 C C . GLU B 1 504 ? 61.344 39.688 32.75 1 16.45 504 GLU B C 1
ATOM 7782 O O . GLU B 1 504 ? 60.219 40.094 32.5 1 16.45 504 GLU B O 1
ATOM 7787 N N . ASP B 1 505 ? 61.875 40.781 33.531 1 16.41 505 ASP B N 1
ATOM 7788 C CA . ASP B 1 505 ? 62.469 40.938 34.844 1 16.41 505 ASP B CA 1
ATOM 7789 C C . ASP B 1 505 ? 61.469 41.656 35.781 1 16.41 505 ASP B C 1
ATOM 7791 O O . ASP B 1 505 ? 61 41.062 36.75 1 16.41 505 ASP B O 1
ATOM 7795 N N . ASP B 1 506 ? 62.031 42.906 36.219 1 16.58 506 ASP B N 1
ATOM 7796 C CA . ASP B 1 506 ? 62.594 43.406 37.469 1 16.58 506 ASP B CA 1
ATOM 7797 C C . ASP B 1 506 ? 61.562 44.219 38.219 1 16.58 506 ASP B C 1
ATOM 7799 O O . ASP B 1 506 ? 61.25 43.938 39.375 1 16.58 506 ASP B O 1
ATOM 7803 N N . GLU B 1 507 ? 62.031 45.5 38.344 1 17.3 507 GLU B N 1
ATOM 7804 C CA . GLU B 1 507 ? 62.438 46.406 39.406 1 17.3 507 GLU B CA 1
ATOM 7805 C C . GLU B 1 507 ? 61.25 47.281 39.844 1 17.3 507 GLU B C 1
ATOM 7807 O O . GLU B 1 507 ? 60.281 47.438 39.094 1 17.3 507 GLU B O 1
ATOM 7812 N N . CYS B 1 508 ? 61.781 48.344 40.469 1 18.27 508 CYS B N 1
ATOM 7813 C CA . CYS B 1 508 ? 61.781 49.281 41.594 1 18.27 508 CYS B CA 1
ATOM 7814 C C . CYS B 1 508 ? 60.875 50.469 41.312 1 18.27 508 CYS B C 1
ATOM 7816 O O . CYS B 1 508 ? 60.281 51.031 42.25 1 18.27 508 CYS B O 1
ATOM 7818 N N . PHE B 1 509 ? 61.344 51.219 40.219 1 17.3 509 PHE B N 1
ATOM 7819 C CA . PHE B 1 509 ? 61.781 52.562 40.5 1 17.3 509 PHE B CA 1
ATOM 7820 C C . PHE B 1 509 ? 60.594 53.438 40.938 1 17.3 509 PHE B C 1
ATOM 7822 O O . PHE B 1 509 ? 59.438 53.125 40.625 1 17.3 509 PHE B O 1
ATOM 7829 N N . GLU B 1 510 ? 60.969 54.656 40.688 1 15.98 510 GLU B N 1
ATOM 7830 C CA . GLU B 1 510 ? 61.25 55.969 41.25 1 15.98 510 GLU B CA 1
ATOM 7831 C C . GLU B 1 510 ? 60.031 56.906 41.156 1 15.98 510 GLU B C 1
ATOM 7833 O O . GLU B 1 510 ? 59.625 57.5 42.125 1 15.98 510 GLU B O 1
ATOM 7838 N N . MET B 1 511 ? 60.312 57.812 40.094 1 17.09 511 MET B N 1
ATOM 7839 C CA . MET B 1 511 ? 60.344 59.281 40.281 1 17.09 511 MET B CA 1
ATOM 7840 C C . MET B 1 511 ? 58.969 59.844 40.531 1 17.09 511 MET B C 1
ATOM 7842 O O . MET B 1 511 ? 57.969 59.188 40.188 1 17.09 511 MET B O 1
ATOM 7846 N N . GLU B 1 512 ? 58.938 61.062 39.938 1 16.66 512 GLU B N 1
ATOM 7847 C CA . GLU B 1 512 ? 58.688 62.5 39.656 1 16.66 512 GLU B CA 1
ATOM 7848 C C . GLU B 1 512 ? 57.375 62.719 38.938 1 16.66 512 GLU B C 1
ATOM 7850 O O . GLU B 1 512 ? 57.031 61.969 38 1 16.66 512 GLU B O 1
#

Foldseek 3Di:
DDPPPPPPPPPPPPPPPPPPPPVLQAFAFVFALFHPLLLVVLLVCVVVPHPPQNVQLVLLCPFLLLDLPDDADAAQEAECDDDDVRDHDLQSLLSLLLSLQSLLSCCSNVVDCSSLVSSLNRLLSNLPHYNEYDPDPCLLLSLLLSLLSNLSSCRSSCVVVVCVPPSVVSNLVSNVNYSLVSLCCVLVQVDPQPPPVASDAQLSNLSSLSNQLSSCSSVVNVVSVVVSVCCCCPNPYCNNLCNQQPDWDADPPPGDIATAGQCQQPALLVNQSSLQSVLSNQSRCVSSPHHPCPPPNSSSLSHLLQSLCVLVPHDDDDDWHDSPPDTGHDGDHHCRNPEAQHLLSNCLVACFQVVHDRVSSVVNVVSRCVVQPNFKHAQRRRDDDPSRSSGGHSSRNRRHDDNVSRVVVNCSPPPPPPPVPVPVPPPPDPPPPPPPPDDPPPPPDDDDDPDDDDDPDDDPDPDDDDDDPPDPPPPPPPPVPDPPPPPDDPDPDDDDDDDDDDDYDDDDDDDD/DPDPPPPPPPPPPPPPPPPPPPVLQAFAFVFALFHPLLLVVLLVCVVVPHPPQNVQLVLLCPFLLLDLPDDADAAQEAECDDDDVRDHDLQSLLSLLLSLQSLLSCCSNVVDCSSLVSSLNHLLSNLPHYNEYDPDPCLLLSLLLSLLSNLSSCRSSCVVVVCVPPSVVSNLVSNVNYSLVSLCCVLVQVDPQPPPVASDAQLSNLSSLSNQLSSCSSVVNVVSVVVSVVCCCPNPYCNNLCNQQPDWDADPPPGDIATAGQCQQPALLVNQSSLQSVLSNQSSCVSSPHHPCPPPNSSSLSHLLQSLCVLVPHDDDDDWHDSPPDTGHDGDHHCRNPEAQHLLSVCLVACFQVVHDRVSSVVNVVSRCVVQPNHKHAQRRRDDDPSRSSGGHSSRNRRHDDNVSRVVVNCSPPPPPCPVPVPVPPPPDPPVPPPPPDPPPDDDDDDPPPDDDDDPDDDPPPDDDDDDPPDPPPPPPPPVPPPDPPPDDDPPPDDDDDDDDDYDDDDDDDDD

Organism: Botryotinia fuckeliana (strain B05.10) (NCBI:txid332648)

Radius of gyration: 37.79 Å; Cα contacts (8 Å, |Δi|>4): 1548; chains: 2; bounding box: 156×145×90 Å